Protein AF-0000000067930704 (afdb_homodimer)

Foldseek 3Di:
DDDPVDDADFWDKFQFKKKWWLAALLQVQLQVCQVVPKAFLLSQLLSLLQCVQQLVQWFHQQAWKKKWWDPLQQHAIWIKGQHFFAAQPDALVVCVVVPDQFQDQFALSLFGRGRHLQRSQVCCVVPIDPHLLSSNVVSLCCQAVWDFRAALSQVCLQDFPDDLVVDPLSCVQQVPVRGGDHGGDTHHHNLQSVLSVQCSVVRLCSCLHDPNVCLQQVLRVVRPHDHDSVSSVPHHMDMDRWDWDDAPQKIKTKRAFLELLLLLLLLRLLCSVDQLLPDDLQAQLNQQSLQLSNLLSVVLNQQFGFFCVQDPGPSVVSNDNVNSVVSNVVDDSQAHDQPGFADDFDWHRKMWMWIQGRSRTTMTMIGGLTTRLANSRARNNRRGRHHSQSSQAGSPPPGRRHHHRGTGHRDFFMWMWMGHPSGTFKTKWWFIGNCTSSLVNQLVCCCPSHPDDNARSLADWDWHDHTQAIEGEPPRDPNRQVSNVSNPHHYDHDPADHTWMKMWGADPVVSMIIIHTHPSGNIGMDDD/DDDPVDDADFWDKFFFKKKWWLAALLQVQLQVCQVVPKAFLLSQLLSLLQCVQQLVQWFHQQAWKKKWWDPLQQHAIWIKGQHFAAAQPDALVVCVVVPDQFQDQFALSLFGRGRHLQRSQVCCVVPIDPHLLSSNVVSLCCQAVWDFRAALSQVCLQDFPDDLVVDPLSCVQQVPVNHGDHGGDTHHHNLQSVLSVQCSVVRLCSCLHDPNVCLQQVLRVVRPHDHDSVSSVPHHMDMDRWDWDDAPQKIKTKHAFLELLLLLLLLRLLCSVDQLLVDDLQAQLNQQSLQLSNLLSVVLNQQFGFFCVQDPGPSVVSNDNVVSVVSNVVDDSQAHDQPGDADAFDWFRKMWMWIQGRSRTTMTMIGGLTTRLANSRARNNRRGRHHSQSSQAGSPPPGRRHHHRGTGHRFFFMWMWMDHPSGTFKTKWWFIGNCTSSLVNQLVCCCPSHPDDNARSLADWDWHDGTQAIEGEPPRDPNRQVSNVSNPHHYDHDPADHTWMKMWGADPVVSMIIIHTHPSGNMGMDDD

Secondary structure (DSSP, 8-state):
---TTSS--PPEEESS-EEEESSHHHHHHHHHHHHTT--HHHHHHHHHHHHHHHSTTT--TTSEEEEEEEGGGTSPPEEEEE-----TT--HHHHHHTT-SS--SSSGGGPPPP-HHHHHHHHHHHH-SS-HHHHHHHHHHHHHH-EEPPHHHHHHHHS-SS-GGGSHHHHHHHSGGGSPPPTT-EE--HHHHHHHHHHHHHTTHHHHSHHHHHHHHHHHHHTT----HHHHHT---EEEPPEEEEETTEEEEEPPTTBTHHHHHHHHHHHTTS-GGGS-TTSHHHHHHHHHHHHHHHHHHHHH---TTTS---HHHHTSHHHHHHHHHT-BTTB----SPPP-----EEEEEEEE-TT--EEEEEEEEESTTTTS-B-TTT-PBPP-GGGG-B--TTSTTB--TTPPPPB----EEEEETTEEEEEEEEE-TTHHHHHHHHHHHHHHTT---HHHHHHS--EEEETTEEEE-TTS-HHHHHHHHHTT--EEE-SS---EEEEEEEETTTTEEEEEE-TTSS-EEEE-/---TTSS--PPEEESS-EEEESSHHHHHHHHHHHHTT--HHHHHHHHHHHHHHHSTTT--TTSEEEEEEEGGGTS--EEEEE-----TT--HHHHHHTT-SS--SSSGGGPPPP-HHHHHHHHHHHH-SS-HHHHHHHHHHHHHH-EEPPHHHHHHHHS-SS-GGGSHHHHHHHSGGGSPPPTT-EE--HHHHHHHHHHHHHTTHHHHSHHHHHHHHHHHHHTT----HHHHHT---EEEPPEEEEETTEEEEEPPTTBTHHHHHHHHHHHTTS-GGGS-TTSHHHHHHHHHHHHHHHHHHHHH---TTTS---HHHHTSHHHHHHHHHT-BTTB----SPPP-----EEEEEEEE-TT--EEEEEEEEESTTTTS-B-TTT-PBPP-GGGG-B--TTSTTB--TTPPPPB----EEEEETTEEEEEEEEE-TTHHHHHHHHHHHHHHTT---HHHHHHS--EEEETTEEEE-TTS-HHHHHHHHHTT--EEE-SS---EEEEEEEETTTTEEEEEE-TTSS-EEEE-

pLDDT: mean 96.67, std 4.98, range [59.75, 98.94]

Solvent-accessible surface area (backbone atoms only — not comparable to full-atom values): 49926 Å² total; per-residue (Å²): 130,84,63,45,48,37,56,31,68,53,53,36,51,14,58,41,31,38,26,9,20,53,33,52,60,22,22,50,46,18,47,52,35,38,73,72,67,25,40,23,55,29,12,46,50,17,19,50,41,24,34,27,53,77,34,45,47,20,18,30,74,26,5,28,26,37,34,36,34,20,56,56,21,56,43,73,67,39,22,38,44,7,53,32,31,32,30,70,70,43,38,42,64,59,43,46,74,72,66,44,83,55,50,41,66,48,40,41,74,0,39,36,42,55,15,27,53,49,31,49,48,50,48,30,70,76,65,31,70,66,45,62,46,64,27,38,44,64,21,31,47,36,16,52,76,30,45,37,37,39,57,50,54,23,59,49,52,68,65,42,80,34,67,40,76,78,24,71,55,32,25,62,64,57,18,60,96,77,37,56,62,48,62,64,36,74,50,59,36,55,41,34,18,52,41,47,50,42,23,42,73,49,43,55,52,27,51,32,31,64,70,48,26,50,37,43,34,50,48,31,40,75,66,68,23,70,54,44,64,65,51,41,56,65,61,70,49,43,80,45,73,50,40,71,45,77,57,97,77,26,39,44,35,20,44,42,55,25,26,47,28,58,33,25,46,37,28,46,53,32,51,65,80,52,73,65,54,80,46,54,90,70,28,25,68,49,50,48,53,54,45,52,36,44,56,56,24,49,52,49,39,76,65,45,47,14,27,55,92,79,39,90,53,67,57,70,60,59,66,30,68,69,47,25,51,56,58,44,70,70,59,51,96,72,40,56,86,82,80,69,80,77,54,87,67,59,77,37,22,51,45,48,38,14,24,31,25,72,65,36,25,31,26,8,36,27,39,22,13,37,34,27,40,10,13,31,44,41,19,80,72,35,54,42,45,29,17,16,51,35,32,54,24,37,58,49,84,85,44,66,35,31,48,35,56,60,36,41,40,38,34,51,78,47,28,28,37,33,28,43,92,68,23,59,32,25,24,26,36,24,33,28,26,61,43,14,36,58,42,42,44,52,34,49,45,32,30,69,46,64,64,37,55,68,36,58,27,54,49,51,61,52,67,45,74,57,50,85,31,32,32,30,31,83,53,45,48,69,68,20,55,53,42,34,41,72,27,61,44,48,73,43,74,41,92,59,57,85,37,37,34,24,27,36,37,50,40,78,90,78,50,30,35,40,23,12,37,16,31,48,30,42,23,34,36,50,47,75,130,84,62,45,48,39,57,31,69,52,51,37,51,15,60,40,33,38,24,9,19,54,34,53,60,22,22,51,46,18,48,50,35,38,75,72,67,26,40,23,54,31,12,47,50,18,18,51,40,24,34,27,53,76,32,44,46,21,18,30,73,25,6,28,26,34,34,38,36,21,56,56,21,57,42,72,68,39,23,37,44,7,53,32,30,32,30,71,72,43,37,41,63,57,42,46,73,73,66,45,82,55,50,42,65,47,38,44,73,0,39,36,43,56,14,26,53,47,32,50,49,50,47,31,70,75,64,29,71,66,44,63,45,66,26,38,44,62,22,31,48,35,16,52,78,29,44,38,39,38,58,50,55,23,58,49,52,69,65,43,80,33,67,41,78,79,24,72,53,31,25,62,65,59,19,59,95,78,37,55,64,48,63,64,38,74,50,60,36,53,40,34,19,52,40,48,50,41,24,41,71,49,43,54,50,26,51,32,31,64,71,47,26,49,39,42,34,49,48,30,39,73,66,66,23,70,52,45,64,65,50,40,57,65,60,70,48,43,79,46,71,50,39,69,46,76,58,96,79,26,38,44,36,20,43,41,55,25,28,46,29,58,32,24,47,37,27,48,53,32,51,65,78,52,72,65,54,79,47,54,91,72,30,26,69,46,50,48,52,50,46,51,35,43,56,56,24,48,53,50,40,76,63,44,47,15,27,55,91,79,39,89,54,67,58,68,59,59,67,30,66,68,48,25,51,57,55,44,69,70,61,50,96,74,42,56,86,82,79,69,81,79,52,88,66,56,78,37,23,52,45,46,37,13,26,32,24,72,65,35,26,32,27,8,37,26,38,22,12,39,33,26,40,8,12,30,44,41,20,78,72,34,53,41,45,29,17,17,52,34,33,55,24,38,58,47,84,84,45,66,34,30,49,34,56,60,35,42,41,38,36,52,78,47,28,28,37,34,27,42,92,70,23,59,32,25,26,27,36,24,34,26,28,61,44,15,36,58,43,43,44,52,34,51,44,32,30,71,46,64,64,36,53,68,35,58,25,54,48,50,61,52,70,42,72,54,51,84,32,30,32,31,29,82,54,44,47,70,67,22,54,53,43,33,39,72,27,60,44,46,73,42,73,42,93,59,59,86,37,37,34,24,27,36,36,52,39,77,89,78,51,30,36,41,23,11,40,17,30,49,30,41,25,34,36,50,46,74

InterPro domains:
  IPR000101 Gamma-glutamyltranspeptidase [TIGR00066] (18-520)
  IPR029055 Nucleophile aminohydrolases, N-terminal [SSF56235] (3-528)
  IPR043137 Gamma-glutamyltranspeptidase, small subunit, C-terminal domain [G3DSA:3.60.20.40] (350-527)
  IPR043138 Gamma-glutamyltranspeptidase, large subunit [G3DSA:1.10.246.130] (242-342)
  IPR052896 Gamma-glutamyltransferase-like enzyme [PTHR43881] (8-528)

Organism: Mesorhizobium plurifarium (NCBI:txid69974)

Structure (mmCIF, N/CA/C/O backbone):
data_AF-0000000067930704-model_v1
#
loop_
_entity.id
_entity.type
_entity.pdbx_description
1 polymer 'Glutathione hydrolase proenzyme'
#
loop_
_atom_site.group_PDB
_atom_site.id
_atom_site.type_symbol
_atom_site.label_atom_id
_atom_site.label_alt_id
_atom_site.label_comp_id
_atom_site.label_asym_id
_atom_site.label_entity_id
_atom_site.label_seq_id
_atom_site.pdbx_PDB_ins_code
_atom_site.Cartn_x
_atom_site.Cartn_y
_atom_site.Cartn_z
_atom_site.occupancy
_atom_site.B_iso_or_equiv
_atom_site.auth_seq_id
_atom_site.auth_comp_id
_atom_site.auth_asym_id
_atom_site.auth_atom_id
_atom_site.pdbx_PDB_model_num
ATOM 1 N N . MET A 1 1 ? 10.344 8.969 -11.828 1 73 1 MET A N 1
ATOM 2 C CA . MET A 1 1 ? 9.555 9.008 -10.594 1 73 1 MET A CA 1
ATOM 3 C C . MET A 1 1 ? 8.062 9.023 -10.906 1 73 1 MET A C 1
ATOM 5 O O . MET A 1 1 ? 7.645 9.555 -11.938 1 73 1 MET A O 1
ATOM 9 N N . ARG A 1 2 ? 7.406 8.328 -10.047 1 85.25 2 ARG A N 1
ATOM 10 C CA . ARG A 1 2 ? 5.969 8.289 -10.289 1 85.25 2 ARG A CA 1
ATOM 11 C C . ARG A 1 2 ? 5.348 9.672 -10.133 1 85.25 2 ARG A C 1
ATOM 13 O O . ARG A 1 2 ? 5.898 10.531 -9.445 1 85.25 2 ARG A O 1
ATOM 20 N N . ASP A 1 3 ? 4.301 9.914 -10.805 1 93.12 3 ASP A N 1
ATOM 21 C CA . ASP A 1 3 ? 3.533 11.148 -10.711 1 93.12 3 ASP A CA 1
ATOM 22 C C . ASP A 1 3 ? 2.564 11.109 -9.531 1 93.12 3 ASP A C 1
ATOM 24 O O . ASP A 1 3 ? 1.542 10.422 -9.586 1 93.12 3 ASP A O 1
ATOM 28 N N . PHE A 1 4 ? 2.822 11.938 -8.508 1 96 4 PHE A N 1
ATOM 29 C CA . PHE A 1 4 ? 2.092 11.891 -7.25 1 96 4 PHE A CA 1
ATOM 30 C C . PHE A 1 4 ? 0.7 12.484 -7.406 1 96 4 PHE A C 1
ATOM 32 O O . PHE A 1 4 ? -0.096 12.477 -6.465 1 96 4 PHE A O 1
ATOM 39 N N . GLN A 1 5 ? 0.327 13 -8.602 1 96.56 5 GLN A N 1
ATOM 40 C CA . GLN A 1 5 ? -0.997 13.578 -8.812 1 96.56 5 GLN A CA 1
ATOM 41 C C . GLN A 1 5 ? -1.978 12.531 -9.336 1 96.56 5 GLN A C 1
ATOM 43 O O . GLN A 1 5 ? -3.143 12.844 -9.594 1 96.56 5 GLN A O 1
ATOM 48 N N . PHE A 1 6 ? -1.482 11.273 -9.492 1 96 6 PHE A N 1
ATOM 49 C CA . PHE A 1 6 ? -2.301 10.156 -9.961 1 96 6 PHE A CA 1
ATOM 50 C C . PHE A 1 6 ? -2.33 9.039 -8.93 1 96 6 PHE A C 1
ATOM 52 O O . PHE A 1 6 ? -1.392 8.883 -8.148 1 96 6 PHE A O 1
ATOM 59 N N . PRO A 1 7 ? -3.406 8.195 -8.977 1 95.5 7 PRO A N 1
ATOM 60 C CA . PRO A 1 7 ? -3.387 7.008 -8.125 1 95.5 7 PRO A CA 1
ATOM 61 C C . PRO A 1 7 ? -2.154 6.133 -8.352 1 95.5 7 PRO A C 1
ATOM 63 O O . PRO A 1 7 ? -1.613 6.105 -9.461 1 95.5 7 PRO A O 1
ATOM 66 N N . GLY A 1 8 ? -1.704 5.469 -7.414 1 95.06 8 GLY A N 1
ATOM 67 C CA . GLY A 1 8 ? -0.501 4.648 -7.418 1 95.06 8 GLY A CA 1
ATOM 68 C C . GLY A 1 8 ? 0.089 4.445 -6.035 1 95.06 8 GLY A C 1
ATOM 69 O O . GLY A 1 8 ? -0.612 4.578 -5.031 1 95.06 8 GLY A O 1
ATOM 70 N N . ARG A 1 9 ? 1.345 4.055 -5.949 1 95.12 9 ARG A N 1
ATOM 71 C CA . ARG A 1 9 ? 2.047 3.916 -4.68 1 95.12 9 ARG A CA 1
ATOM 72 C C . ARG A 1 9 ? 3.557 4 -4.875 1 95.12 9 ARG A C 1
ATOM 74 O O . ARG A 1 9 ? 4.074 3.615 -5.926 1 95.12 9 ARG A O 1
ATOM 81 N N . SER A 1 10 ? 4.203 4.445 -3.883 1 96.75 10 SER A N 1
ATOM 82 C CA . SER A 1 10 ? 5.664 4.434 -3.82 1 96.75 10 SER A CA 1
ATOM 83 C C . SER A 1 10 ? 6.188 3.055 -3.438 1 96.75 10 SER A C 1
ATOM 85 O O . SER A 1 10 ? 5.512 2.303 -2.729 1 96.75 10 SER A O 1
ATOM 87 N N . PRO A 1 11 ? 7.387 2.658 -4.027 1 98 11 PRO A N 1
ATOM 88 C CA . PRO A 1 11 ? 8.016 1.487 -3.414 1 98 11 PRO A CA 1
ATOM 89 C C . PRO A 1 11 ? 8.289 1.679 -1.924 1 98 11 PRO A C 1
ATOM 91 O O . PRO A 1 11 ? 8.383 2.814 -1.45 1 98 11 PRO A O 1
ATOM 94 N N . VAL A 1 12 ? 8.352 0.615 -1.199 1 98.62 12 VAL A N 1
ATOM 95 C CA . VAL A 1 12 ? 8.734 0.663 0.208 1 98.62 12 VAL A CA 1
ATOM 96 C C . VAL A 1 12 ? 10.242 0.448 0.343 1 98.62 12 VAL A C 1
ATOM 98 O O . VAL A 1 12 ? 10.82 -0.395 -0.347 1 98.62 12 VAL A O 1
ATOM 101 N N . ARG A 1 13 ? 10.844 1.196 1.184 1 98.62 13 ARG A N 1
ATOM 102 C CA . ARG A 1 13 ? 12.289 1.114 1.356 1 98.62 13 ARG A CA 1
ATOM 103 C C . ARG A 1 13 ? 12.656 0.855 2.814 1 98.62 13 ARG A C 1
ATOM 105 O O . ARG A 1 13 ? 12.047 1.428 3.723 1 98.62 13 ARG A O 1
ATOM 112 N N . ALA A 1 14 ? 13.633 0.009 3.039 1 98.44 14 ALA A N 1
ATOM 113 C CA . ALA A 1 14 ? 14.055 -0.357 4.391 1 98.44 14 ALA A CA 1
ATOM 114 C C . ALA A 1 14 ? 15.492 -0.87 4.395 1 98.44 14 ALA A C 1
ATOM 116 O O . ALA A 1 14 ? 16.094 -1.075 3.336 1 98.44 14 ALA A O 1
ATOM 117 N N . THR A 1 15 ? 16.016 -1.053 5.598 1 97.94 15 THR A N 1
ATOM 118 C CA . THR A 1 15 ? 17.406 -1.491 5.695 1 97.94 15 THR A CA 1
ATOM 119 C C . THR A 1 15 ? 17.469 -2.963 6.09 1 97.94 15 THR A C 1
ATOM 121 O O . THR A 1 15 ? 18.375 -3.682 5.656 1 97.94 15 THR A O 1
ATOM 124 N N . GLU A 1 16 ? 16.547 -3.52 6.828 1 97.88 16 GLU A N 1
ATOM 125 C CA . GLU A 1 16 ? 16.766 -4.781 7.531 1 97.88 16 GLU A CA 1
ATOM 126 C C . GLU A 1 16 ? 16.109 -5.945 6.797 1 97.88 16 GLU A C 1
ATOM 128 O O . GLU A 1 16 ? 16.766 -6.961 6.531 1 97.88 16 GLU A O 1
ATOM 133 N N . ALA A 1 17 ? 14.859 -5.844 6.559 1 98.75 17 ALA A N 1
ATOM 134 C CA . ALA A 1 17 ? 14.102 -6.93 5.941 1 98.75 17 ALA A CA 1
ATOM 135 C C . ALA A 1 17 ? 12.922 -6.395 5.145 1 98.75 17 ALA A C 1
ATOM 137 O O . ALA A 1 17 ? 12.492 -5.258 5.352 1 98.75 17 ALA A O 1
ATOM 138 N N . MET A 1 18 ? 12.438 -7.203 4.227 1 98.88 18 MET A N 1
ATOM 139 C CA . MET A 1 18 ? 11.359 -6.82 3.32 1 98.88 18 MET A CA 1
ATOM 140 C C . MET A 1 18 ? 10.562 -8.047 2.875 1 98.88 18 MET A C 1
ATOM 142 O O . MET A 1 18 ? 11.141 -9.102 2.615 1 98.88 18 MET A O 1
ATOM 146 N N . ALA A 1 19 ? 9.289 -7.918 2.893 1 98.94 19 ALA A N 1
ATOM 147 C CA . ALA A 1 19 ? 8.406 -8.914 2.297 1 98.94 19 ALA A CA 1
ATOM 148 C C . ALA A 1 19 ? 7.379 -8.266 1.375 1 98.94 19 ALA A C 1
ATOM 150 O O . ALA A 1 19 ? 6.895 -7.164 1.657 1 98.94 19 ALA A O 1
ATOM 151 N N . ALA A 1 20 ? 7.066 -8.859 0.312 1 98.94 20 ALA A N 1
ATOM 152 C CA . ALA A 1 20 ? 6.023 -8.438 -0.619 1 98.94 20 ALA A CA 1
ATOM 153 C C . ALA A 1 20 ? 5.156 -9.617 -1.046 1 98.94 20 ALA A C 1
ATOM 155 O O . ALA A 1 20 ? 5.668 -10.648 -1.485 1 98.94 20 ALA A O 1
ATOM 156 N N . THR A 1 21 ? 3.885 -9.523 -0.876 1 98.81 21 THR A N 1
ATOM 157 C CA . THR A 1 21 ? 2.92 -10.539 -1.281 1 98.81 21 THR A CA 1
ATOM 158 C C . THR A 1 21 ? 1.691 -9.898 -1.92 1 98.81 21 THR A C 1
ATOM 160 O O . THR A 1 21 ? 1.603 -8.672 -2.008 1 98.81 21 THR A O 1
ATOM 163 N N . SER A 1 22 ? 0.737 -10.711 -2.342 1 98.56 22 SER A N 1
ATOM 164 C CA . SER A 1 22 ? -0.465 -10.227 -3.018 1 98.56 22 SER A CA 1
ATOM 165 C C . SER A 1 22 ? -1.58 -9.938 -2.02 1 98.56 22 SER A C 1
ATOM 167 O O . SER A 1 22 ? -2.705 -9.625 -2.412 1 98.56 22 SER A O 1
ATOM 169 N N . HIS A 1 23 ? -1.283 -10.023 -0.716 1 98.75 23 HIS A N 1
ATOM 170 C CA . HIS A 1 23 ? -2.293 -9.789 0.309 1 98.75 23 HIS A CA 1
ATOM 171 C C . HIS A 1 23 ? -1.682 -9.133 1.546 1 98.75 23 HIS A C 1
ATOM 173 O O . HIS A 1 23 ? -0.716 -9.656 2.111 1 98.75 23 HIS A O 1
ATOM 179 N N . PRO A 1 24 ? -2.328 -8.07 2.07 1 98.69 24 PRO A N 1
ATOM 180 C CA . PRO A 1 24 ? -1.727 -7.34 3.188 1 98.69 24 PRO A CA 1
ATOM 181 C C . PRO A 1 24 ? -1.556 -8.203 4.434 1 98.69 24 PRO A C 1
ATOM 183 O O . PRO A 1 24 ? -0.546 -8.094 5.133 1 98.69 24 PRO A O 1
ATOM 186 N N . LEU A 1 25 ? -2.469 -9.055 4.754 1 98.81 25 LEU A N 1
ATOM 187 C CA . LEU A 1 25 ? -2.383 -9.898 5.941 1 98.81 25 LEU A CA 1
ATOM 188 C C . LEU A 1 25 ? -1.198 -10.859 5.84 1 98.81 25 LEU A C 1
ATOM 190 O O . LEU A 1 25 ? -0.562 -11.172 6.848 1 98.81 25 LEU A O 1
ATOM 194 N N . SER A 1 26 ? -0.97 -11.305 4.621 1 98.81 26 SER A N 1
ATOM 195 C CA . SER A 1 26 ? 0.161 -12.195 4.391 1 98.81 26 SER A CA 1
ATOM 196 C C . SER A 1 26 ? 1.487 -11.461 4.555 1 98.81 26 SER A C 1
ATOM 198 O O . SER A 1 26 ? 2.42 -11.984 5.168 1 98.81 26 SER A O 1
ATOM 200 N N . THR A 1 27 ? 1.581 -10.312 3.99 1 98.88 27 THR A N 1
ATOM 201 C CA . THR A 1 27 ? 2.799 -9.523 4.129 1 98.88 27 THR A CA 1
ATOM 202 C C . THR A 1 27 ? 3.076 -9.211 5.594 1 98.88 27 THR A C 1
ATOM 204 O O . THR A 1 27 ? 4.219 -9.305 6.051 1 98.88 27 THR A O 1
ATOM 207 N N . LEU A 1 28 ? 2.033 -8.789 6.301 1 98.81 28 LEU A N 1
ATOM 208 C CA . LEU A 1 28 ? 2.207 -8.477 7.715 1 98.81 28 LEU A CA 1
ATOM 209 C C . LEU A 1 28 ? 2.662 -9.711 8.492 1 98.81 28 LEU A C 1
ATOM 211 O O . LEU A 1 28 ? 3.525 -9.617 9.367 1 98.81 28 LEU A O 1
ATOM 215 N N . ALA A 1 29 ? 2.107 -10.875 8.18 1 98.75 29 ALA A N 1
ATOM 216 C CA . ALA A 1 29 ? 2.508 -12.109 8.844 1 98.75 29 ALA A CA 1
ATOM 217 C C . ALA A 1 29 ? 3.98 -12.422 8.586 1 98.75 29 ALA A C 1
ATOM 219 O O . ALA A 1 29 ? 4.691 -12.875 9.484 1 98.75 29 ALA A O 1
ATOM 220 N N . ALA A 1 30 ? 4.383 -12.25 7.379 1 98.94 30 ALA A N 1
ATOM 221 C CA . ALA A 1 30 ? 5.781 -12.469 7.035 1 98.94 30 ALA A CA 1
ATOM 222 C C . ALA A 1 30 ? 6.695 -11.539 7.832 1 98.94 30 ALA A C 1
ATOM 224 O O . ALA A 1 30 ? 7.727 -11.977 8.352 1 98.94 30 ALA A O 1
ATOM 225 N N . VAL A 1 31 ? 6.324 -10.289 7.914 1 98.75 31 VAL A N 1
ATOM 226 C CA . VAL A 1 31 ? 7.141 -9.305 8.617 1 98.75 31 VAL A CA 1
ATOM 227 C C . VAL A 1 31 ? 7.168 -9.625 10.109 1 98.75 31 VAL A C 1
ATOM 229 O O . VAL A 1 31 ? 8.211 -9.523 10.75 1 98.75 31 VAL A O 1
ATOM 232 N N . ASP A 1 32 ? 6.02 -9.977 10.672 1 98.19 32 ASP A N 1
ATOM 233 C CA . ASP A 1 32 ? 5.973 -10.391 12.07 1 98.19 32 ASP A CA 1
ATOM 234 C C . ASP A 1 32 ? 6.902 -11.57 12.328 1 98.19 32 ASP A C 1
ATOM 236 O O . ASP A 1 32 ? 7.57 -11.625 13.367 1 98.19 32 ASP A O 1
ATOM 240 N N . MET A 1 33 ? 6.895 -12.547 11.422 1 98.62 33 MET A N 1
ATOM 241 C CA . MET A 1 33 ? 7.77 -13.711 11.523 1 98.62 33 MET A CA 1
ATOM 242 C C . MET A 1 33 ? 9.234 -13.289 11.531 1 98.62 33 MET A C 1
ATOM 244 O O . MET A 1 33 ? 10.023 -13.781 12.336 1 98.62 33 MET A O 1
ATOM 248 N N . LEU A 1 34 ? 9.586 -12.414 10.664 1 98.56 34 LEU A N 1
ATOM 249 C CA . LEU A 1 34 ? 10.953 -11.914 10.609 1 98.56 34 LEU A CA 1
ATOM 250 C C . LEU A 1 34 ? 11.32 -11.188 11.891 1 98.56 34 LEU A C 1
ATOM 252 O O . LEU A 1 34 ? 12.406 -11.398 12.445 1 98.56 34 LEU A O 1
ATOM 256 N N . ARG A 1 35 ? 10.406 -10.359 12.391 1 96.12 35 ARG A N 1
ATOM 257 C CA . ARG A 1 35 ? 10.641 -9.578 13.594 1 96.12 35 ARG A CA 1
ATOM 258 C C . ARG A 1 35 ? 10.766 -10.477 14.82 1 96.12 35 ARG A C 1
ATOM 260 O O . ARG A 1 35 ? 11.469 -10.148 15.773 1 96.12 35 ARG A O 1
ATOM 267 N N . SER A 1 36 ? 10.117 -11.57 14.75 1 96.5 36 SER A N 1
ATOM 268 C CA . SER A 1 36 ? 10.133 -12.5 15.875 1 96.5 36 SER A CA 1
ATOM 269 C C . SER A 1 36 ? 11.359 -13.406 15.828 1 96.5 36 SER A C 1
ATOM 271 O O . SER A 1 36 ? 11.492 -14.328 16.641 1 96.5 36 SER A O 1
ATOM 273 N N . GLY A 1 37 ? 12.188 -13.227 14.867 1 97.06 37 GLY A N 1
ATOM 274 C CA . GLY A 1 37 ? 13.453 -13.938 14.852 1 97.06 37 GLY A CA 1
ATOM 275 C C . GLY A 1 37 ? 13.523 -14.992 13.766 1 97.06 37 GLY A C 1
ATOM 276 O O . GLY A 1 37 ? 14.555 -15.648 13.594 1 97.06 37 GLY A O 1
ATOM 277 N N . GLY A 1 38 ? 12.438 -15.172 12.984 1 98.62 38 GLY A N 1
ATOM 278 C CA . GLY A 1 38 ? 12.5 -16.062 11.836 1 98.62 38 GLY A CA 1
ATOM 279 C C . GLY A 1 38 ? 13.328 -15.5 10.688 1 98.62 38 GLY A C 1
ATOM 280 O O . GLY A 1 38 ? 13.633 -14.305 10.664 1 98.62 38 GLY A O 1
ATOM 281 N N . ASN A 1 39 ? 13.766 -16.391 9.836 1 98.62 39 ASN A N 1
ATOM 282 C CA . ASN A 1 39 ? 14.477 -15.93 8.648 1 98.62 39 ASN A CA 1
ATOM 283 C C . ASN A 1 39 ? 13.562 -15.859 7.43 1 98.62 39 ASN A C 1
ATOM 285 O O . ASN A 1 39 ? 12.336 -15.945 7.566 1 98.62 39 ASN A O 1
ATOM 289 N N . ALA A 1 40 ? 14.117 -15.625 6.289 1 98.81 40 ALA A N 1
ATOM 290 C CA . ALA A 1 40 ? 13.344 -15.398 5.07 1 98.81 40 ALA A CA 1
ATOM 291 C C . ALA A 1 40 ? 12.492 -16.609 4.719 1 98.81 40 ALA A C 1
ATOM 293 O O . ALA A 1 40 ? 11.375 -16.469 4.223 1 98.81 40 ALA A O 1
ATOM 294 N N . MET A 1 41 ? 13.047 -17.812 4.91 1 98.88 41 MET A N 1
ATOM 295 C CA . MET A 1 41 ? 12.297 -19.031 4.578 1 98.88 41 MET A CA 1
ATOM 296 C C . MET A 1 41 ? 11.109 -19.203 5.512 1 98.88 41 MET A C 1
ATOM 298 O O . MET A 1 41 ? 10.008 -19.547 5.07 1 98.88 41 MET A O 1
ATOM 302 N N . ASP A 1 42 ? 11.312 -18.938 6.852 1 98.88 42 ASP A N 1
ATOM 303 C CA . ASP A 1 42 ? 10.203 -18.953 7.797 1 98.88 42 ASP A CA 1
ATOM 304 C C . ASP A 1 42 ? 9.094 -18 7.359 1 98.88 42 ASP A C 1
ATOM 306 O O . ASP A 1 42 ? 7.914 -18.359 7.375 1 98.88 42 ASP A O 1
ATOM 310 N N . ALA A 1 43 ? 9.531 -16.812 7.012 1 98.94 43 ALA A N 1
ATOM 311 C CA . ALA A 1 43 ? 8.586 -15.758 6.637 1 98.94 43 ALA A CA 1
ATOM 312 C C . ALA A 1 43 ? 7.836 -16.125 5.363 1 98.94 43 ALA A C 1
ATOM 314 O O . ALA A 1 43 ? 6.637 -15.867 5.242 1 98.94 43 ALA A O 1
ATOM 315 N N . ALA A 1 44 ? 8.516 -16.672 4.391 1 98.94 44 ALA A N 1
ATOM 316 C CA . ALA A 1 44 ? 7.895 -17.047 3.121 1 98.94 44 ALA A CA 1
ATOM 317 C C . ALA A 1 44 ? 6.832 -18.109 3.322 1 98.94 44 ALA A C 1
ATOM 319 O O . ALA A 1 44 ? 5.723 -18.016 2.793 1 98.94 44 ALA A O 1
ATOM 320 N N . VAL A 1 45 ? 7.172 -19.172 4.066 1 98.94 45 VAL A N 1
ATOM 321 C CA . VAL A 1 45 ? 6.219 -20.25 4.316 1 98.94 45 VAL A CA 1
ATOM 322 C C . VAL A 1 45 ? 5.047 -19.719 5.141 1 98.94 45 VAL A C 1
ATOM 324 O O . VAL A 1 45 ? 3.893 -20.078 4.891 1 98.94 45 VAL A O 1
ATOM 327 N N . CYS A 1 46 ? 5.332 -18.875 6.105 1 98.94 46 CYS A N 1
ATOM 328 C CA . CYS A 1 46 ? 4.285 -18.234 6.902 1 98.94 46 CYS A CA 1
ATOM 329 C C . CYS A 1 46 ? 3.32 -17.453 6.02 1 98.94 46 CYS A C 1
ATOM 331 O O . CYS A 1 46 ? 2.102 -17.594 6.156 1 98.94 46 CYS A O 1
ATOM 333 N N . ALA A 1 47 ? 3.877 -16.672 5.172 1 98.94 47 ALA A N 1
ATOM 334 C CA . ALA A 1 47 ? 3.059 -15.898 4.242 1 98.94 47 ALA A CA 1
ATOM 335 C C . ALA A 1 47 ? 2.234 -16.812 3.342 1 98.94 47 ALA A C 1
ATOM 337 O O . ALA A 1 47 ? 1.057 -16.547 3.088 1 98.94 47 ALA A O 1
ATOM 338 N N . ALA A 1 48 ? 2.846 -17.828 2.811 1 98.94 48 ALA A N 1
ATOM 339 C CA . ALA A 1 48 ? 2.148 -18.781 1.948 1 98.94 48 ALA A CA 1
ATOM 340 C C . ALA A 1 48 ? 0.972 -19.422 2.68 1 98.94 48 ALA A C 1
ATOM 342 O O . ALA A 1 48 ? -0.103 -19.594 2.102 1 98.94 48 ALA A O 1
ATOM 343 N N . ALA A 1 49 ? 1.224 -19.797 3.895 1 98.94 49 ALA A N 1
ATOM 344 C CA . ALA A 1 49 ? 0.177 -20.422 4.695 1 98.94 49 ALA A CA 1
ATOM 345 C C . ALA A 1 49 ? -0.998 -19.469 4.91 1 98.94 49 ALA A C 1
ATOM 347 O O . ALA A 1 49 ? -2.158 -19.875 4.816 1 98.94 49 ALA A O 1
ATOM 348 N N . VAL A 1 50 ? -0.682 -18.234 5.199 1 98.94 50 VAL A N 1
ATOM 349 C CA . VAL A 1 50 ? -1.742 -17.25 5.387 1 98.94 50 VAL A CA 1
ATOM 350 C C . VAL A 1 50 ? -2.512 -17.062 4.082 1 98.94 50 VAL A C 1
ATOM 352 O O . VAL A 1 50 ? -3.744 -17.016 4.082 1 98.94 50 VAL A O 1
ATOM 355 N N . GLN A 1 51 ? -1.83 -16.906 2.982 1 98.88 51 GLN A N 1
ATOM 356 C CA . GLN A 1 51 ? -2.498 -16.719 1.7 1 98.88 51 GLN A CA 1
ATOM 357 C C . GLN A 1 51 ? -3.355 -17.922 1.337 1 98.88 51 GLN A C 1
ATOM 359 O O . GLN A 1 51 ? -4.395 -17.781 0.686 1 98.88 51 GLN A O 1
ATOM 364 N N . ALA A 1 52 ? -2.943 -19.094 1.758 1 98.75 52 ALA A N 1
ATOM 365 C CA . ALA A 1 52 ? -3.736 -20.297 1.525 1 98.75 52 ALA A CA 1
ATOM 366 C C . ALA A 1 52 ? -5.117 -20.188 2.168 1 98.75 52 ALA A C 1
ATOM 368 O O . ALA A 1 52 ? -6.055 -20.875 1.769 1 98.75 52 ALA A O 1
ATOM 369 N N . VAL A 1 53 ? -5.227 -19.344 3.145 1 98.88 53 VAL A N 1
ATOM 370 C CA . VAL A 1 53 ? -6.484 -19.141 3.855 1 98.88 53 VAL A CA 1
ATOM 371 C C . VAL A 1 53 ? -7.199 -17.906 3.309 1 98.88 53 VAL A C 1
ATOM 373 O O . VAL A 1 53 ? -8.375 -17.984 2.947 1 98.88 53 VAL A O 1
ATOM 376 N N . VAL A 1 54 ? -6.469 -16.797 3.104 1 98.81 54 VAL A N 1
ATOM 377 C CA . VAL A 1 54 ? -7.121 -15.508 2.91 1 98.81 54 VAL A CA 1
ATOM 378 C C . VAL A 1 54 ? -7.258 -15.219 1.418 1 98.81 54 VAL A C 1
ATOM 380 O O . VAL A 1 54 ? -7.965 -14.281 1.023 1 98.81 54 VAL A O 1
ATOM 383 N N . GLU A 1 55 ? -6.613 -15.961 0.598 1 98.31 55 GLU A N 1
ATOM 384 C CA . GLU A 1 55 ? -6.777 -15.969 -0.853 1 98.31 55 GLU A CA 1
ATOM 385 C C . GLU A 1 55 ? -7.129 -17.359 -1.365 1 98.31 55 GLU A C 1
ATOM 387 O O . GLU A 1 55 ? -6.457 -17.891 -2.254 1 98.31 55 GLU A O 1
ATOM 392 N N . PRO A 1 56 ? -8.195 -17.844 -0.952 1 97.88 56 PRO A N 1
ATOM 393 C CA . PRO A 1 56 ? -8.461 -19.266 -1.174 1 97.88 56 PRO A CA 1
ATOM 394 C C . PRO A 1 56 ? -8.75 -19.594 -2.637 1 97.88 56 PRO A C 1
ATOM 396 O O . PRO A 1 56 ? -8.625 -20.734 -3.055 1 97.88 56 PRO A O 1
ATOM 399 N N . GLN A 1 57 ? -9.164 -18.578 -3.404 1 97.44 57 GLN A N 1
ATOM 400 C CA . GLN A 1 57 ? -9.414 -18.828 -4.82 1 97.44 57 GLN A CA 1
ATOM 401 C C . GLN A 1 57 ? -8.102 -19 -5.586 1 97.44 57 GLN A C 1
ATOM 403 O O . GLN A 1 57 ? -8.094 -19.562 -6.68 1 97.44 57 GLN A O 1
ATOM 408 N N . SER A 1 58 ? -7.027 -18.547 -5.027 1 97.69 58 SER A N 1
ATOM 409 C CA . SER A 1 58 ? -5.77 -18.516 -5.766 1 97.69 58 SER A CA 1
ATOM 410 C C . SER A 1 58 ? -4.855 -19.656 -5.34 1 97.69 58 SER A C 1
ATOM 412 O O . SER A 1 58 ? -3.996 -20.094 -6.109 1 97.69 58 SER A O 1
ATOM 414 N N . THR A 1 59 ? -4.922 -20 -4.047 1 98.38 59 THR A N 1
ATOM 415 C CA . THR A 1 59 ? -3.947 -20.953 -3.541 1 98.38 59 THR A CA 1
ATOM 416 C C . THR A 1 59 ? -4.523 -21.734 -2.361 1 98.38 59 THR A C 1
ATOM 418 O O . THR A 1 59 ? -5.684 -21.547 -1.992 1 98.38 59 THR A O 1
ATOM 421 N N . GLY A 1 60 ? -3.719 -22.734 -1.855 1 98.56 60 GLY A N 1
ATOM 422 C CA . GLY A 1 60 ? -4.094 -23.578 -0.729 1 98.56 60 GLY A CA 1
ATOM 423 C C . GLY A 1 60 ? -3.115 -24.703 -0.473 1 98.56 60 GLY A C 1
ATOM 424 O O . GLY A 1 60 ? -2.25 -24.984 -1.307 1 98.56 60 GLY A O 1
ATOM 425 N N . ILE A 1 61 ? -3.389 -25.375 0.623 1 98.81 61 ILE A N 1
ATOM 426 C CA . ILE A 1 61 ? -2.451 -26.422 1.02 1 98.81 61 ILE A CA 1
ATOM 427 C C . ILE A 1 61 ? -2.652 -27.656 0.14 1 98.81 61 ILE A C 1
ATOM 429 O O . ILE A 1 61 ? -1.824 -28.562 0.143 1 98.81 61 ILE A O 1
ATOM 433 N N . GLY A 1 62 ? -3.711 -27.719 -0.591 1 98.81 62 GLY A N 1
ATOM 434 C CA . GLY A 1 62 ? -3.918 -28.75 -1.596 1 98.81 62 GLY A CA 1
ATOM 435 C C . GLY A 1 62 ? -3.279 -28.422 -2.932 1 98.81 62 GLY A C 1
ATOM 436 O O . GLY A 1 62 ? -3.688 -28.938 -3.969 1 98.81 62 GLY A O 1
ATOM 437 N N . GLY A 1 63 ? -2.354 -27.484 -2.924 1 98.62 63 GLY A N 1
ATOM 438 C CA . GLY A 1 63 ? -1.715 -27.047 -4.152 1 98.62 63 GLY A CA 1
ATOM 439 C C . GLY A 1 63 ? -0.252 -27.438 -4.238 1 98.62 63 GLY A C 1
ATOM 440 O O . GLY A 1 63 ? 0.179 -28.391 -3.592 1 98.62 63 GLY A O 1
ATOM 441 N N . ASP A 1 64 ? 0.461 -26.797 -5.199 1 98.69 64 ASP A N 1
ATOM 442 C CA . ASP A 1 64 ? 1.879 -27 -5.48 1 98.69 64 ASP A CA 1
ATOM 443 C C . ASP A 1 64 ? 2.666 -25.703 -5.289 1 98.69 64 ASP A C 1
ATOM 445 O O . ASP A 1 64 ? 2.086 -24.625 -5.277 1 98.69 64 ASP A O 1
ATOM 449 N N . CYS A 1 65 ? 3.928 -25.875 -5.09 1 98.81 65 CYS A N 1
ATOM 450 C CA . CYS A 1 65 ? 4.75 -24.672 -4.984 1 98.81 65 CYS A CA 1
ATOM 451 C C . CYS A 1 65 ? 6.141 -24.922 -5.562 1 98.81 65 CYS A C 1
ATOM 453 O O . CYS A 1 65 ? 6.535 -26.062 -5.785 1 98.81 65 CYS A O 1
ATOM 455 N N . PHE A 1 66 ? 6.789 -23.875 -5.926 1 98.94 66 PHE A N 1
ATOM 456 C CA . PHE A 1 66 ? 8.195 -23.828 -6.316 1 98.94 66 PHE A CA 1
ATOM 457 C C . PHE A 1 66 ? 8.922 -22.719 -5.57 1 98.94 66 PHE A C 1
ATOM 459 O O . PHE A 1 66 ? 8.336 -21.688 -5.246 1 98.94 66 PHE A O 1
ATOM 466 N N . VAL A 1 67 ? 10.211 -22.969 -5.293 1 98.88 67 VAL A N 1
ATOM 467 C CA . VAL A 1 67 ? 10.977 -21.984 -4.535 1 98.88 67 VAL A CA 1
ATOM 468 C C . VAL A 1 67 ? 12.375 -21.844 -5.137 1 98.88 67 VAL A C 1
ATOM 470 O O . VAL A 1 67 ? 13.023 -22.844 -5.453 1 98.88 67 VAL A O 1
ATOM 473 N N . LEU A 1 68 ? 12.773 -20.641 -5.41 1 98.94 68 LEU A N 1
ATOM 474 C CA . LEU A 1 68 ? 14.188 -20.312 -5.547 1 98.94 68 LEU A CA 1
ATOM 475 C C . LEU A 1 68 ? 14.711 -19.641 -4.285 1 98.94 68 LEU A C 1
ATOM 477 O O . LEU A 1 68 ? 14.008 -18.828 -3.67 1 98.94 68 LEU A O 1
ATOM 481 N N . TYR A 1 69 ? 15.875 -20.016 -3.877 1 98.75 69 TYR A N 1
ATOM 482 C CA . TYR A 1 69 ? 16.453 -19.547 -2.627 1 98.75 69 TYR A CA 1
ATOM 483 C C . TYR A 1 69 ? 17.938 -19.25 -2.799 1 98.75 69 TYR A C 1
ATOM 485 O O . TYR A 1 69 ? 18.688 -20.047 -3.379 1 98.75 69 TYR A O 1
ATOM 493 N N . CYS A 1 70 ? 18.359 -18.078 -2.404 1 98.69 70 CYS A N 1
ATOM 494 C CA . CYS A 1 70 ? 19.766 -17.719 -2.344 1 98.69 70 CYS A CA 1
ATOM 495 C C . CYS A 1 70 ? 20.188 -17.422 -0.91 1 98.69 70 CYS A C 1
ATOM 497 O O . CYS A 1 70 ? 19.953 -16.328 -0.397 1 98.69 70 CYS A O 1
ATOM 499 N N . PRO A 1 71 ? 20.906 -18.406 -0.271 1 97.94 71 PRO A N 1
ATOM 500 C CA . PRO A 1 71 ? 21.297 -18.188 1.123 1 97.94 71 PRO A CA 1
ATOM 501 C C . PRO A 1 71 ? 22.312 -17.047 1.285 1 97.94 71 PRO A C 1
ATOM 503 O O . PRO A 1 71 ? 23.281 -16.969 0.533 1 97.94 71 PRO A O 1
ATOM 506 N N . LYS A 1 72 ? 22.078 -16.125 2.176 1 97.06 72 LYS A N 1
ATOM 507 C CA . LYS A 1 72 ? 22.906 -14.969 2.533 1 97.06 72 LYS A CA 1
ATOM 508 C C . LYS A 1 72 ? 23.125 -14.055 1.334 1 97.06 72 LYS A C 1
ATOM 510 O O . LYS A 1 72 ? 24.016 -13.195 1.352 1 97.06 72 LYS A O 1
ATOM 515 N N . GLY A 1 73 ? 22.406 -14.273 0.302 1 95.69 73 GLY A N 1
ATOM 516 C CA . GLY A 1 73 ? 22.484 -13.469 -0.907 1 95.69 73 GLY A CA 1
ATOM 517 C C . GLY A 1 73 ? 23.781 -13.648 -1.665 1 95.69 73 GLY A C 1
ATOM 518 O O . GLY A 1 73 ? 24.078 -12.883 -2.584 1 95.69 73 GLY A O 1
ATOM 519 N N . GLN A 1 74 ? 24.594 -14.57 -1.346 1 91.19 74 GLN A N 1
ATOM 520 C CA . GLN A 1 74 ? 25.906 -14.773 -1.953 1 91.19 74 GLN A CA 1
ATOM 521 C C . GLN A 1 74 ? 26.141 -16.25 -2.275 1 91.19 74 GLN A C 1
ATOM 523 O O . GLN A 1 74 ? 27.172 -16.594 -2.846 1 91.19 74 GLN A O 1
ATOM 528 N N . GLY A 1 75 ? 25.219 -17.031 -1.976 1 86.12 75 GLY A N 1
ATOM 529 C CA . GLY A 1 75 ? 25.328 -18.453 -2.301 1 86.12 75 GLY A CA 1
ATOM 530 C C . GLY A 1 75 ? 24.797 -18.797 -3.676 1 86.12 75 GLY A C 1
ATOM 531 O O . GLY A 1 75 ? 24.281 -17.922 -4.383 1 86.12 75 GLY A O 1
ATOM 532 N N . GLU A 1 76 ? 25.062 -20.062 -3.98 1 94.06 76 GLU A N 1
ATOM 533 C CA . GLU A 1 76 ? 24.422 -20.578 -5.184 1 94.06 76 GLU A CA 1
ATOM 534 C C . GLU A 1 76 ? 22.906 -20.562 -5.051 1 94.06 76 GLU A C 1
ATOM 536 O O . GLU A 1 76 ? 22.359 -20.859 -3.988 1 94.06 76 GLU A O 1
ATOM 541 N N . VAL A 1 77 ? 22.234 -20.094 -6.098 1 98.19 77 VAL A N 1
ATOM 542 C CA . VAL A 1 77 ? 20.766 -20.156 -6.113 1 98.19 77 VAL A CA 1
ATOM 543 C C . VAL A 1 77 ? 20.312 -21.609 -6.102 1 98.19 77 VAL A C 1
ATOM 545 O O . VAL A 1 77 ? 20.75 -22.406 -6.926 1 98.19 77 VAL A O 1
ATOM 548 N N . ILE A 1 78 ? 19.453 -21.859 -5.176 1 97.44 78 ILE A N 1
ATOM 549 C CA . ILE A 1 78 ? 18.891 -23.203 -5.023 1 97.44 78 ILE A CA 1
ATOM 550 C C . ILE A 1 78 ? 17.438 -23.203 -5.512 1 97.44 78 ILE A C 1
ATOM 552 O O . ILE A 1 78 ? 16.734 -22.203 -5.402 1 97.44 78 ILE A O 1
ATOM 556 N N . ALA A 1 79 ? 17.062 -24.359 -6.07 1 98.62 79 ALA A N 1
ATOM 557 C CA . ALA A 1 79 ? 15.68 -24.531 -6.523 1 98.62 79 ALA A CA 1
ATOM 558 C C . ALA A 1 79 ? 15.031 -25.734 -5.844 1 98.62 79 ALA A C 1
ATOM 560 O O . ALA A 1 79 ? 15.672 -26.766 -5.648 1 98.62 79 ALA A O 1
ATOM 561 N N . PHE A 1 80 ? 13.812 -25.547 -5.438 1 98.88 80 PHE A N 1
ATOM 562 C CA . PHE A 1 80 ? 13.047 -26.656 -4.867 1 98.88 80 PHE A CA 1
ATOM 563 C C . PHE A 1 80 ? 11.742 -26.844 -5.625 1 98.88 80 PHE A C 1
ATOM 565 O O . PHE A 1 80 ? 10.93 -25.922 -5.723 1 98.88 80 PHE A O 1
ATOM 572 N N . ASN A 1 81 ? 11.547 -28.016 -6.188 1 98.88 81 ASN A N 1
ATOM 573 C CA . ASN A 1 81 ? 10.328 -28.406 -6.883 1 98.88 81 ASN A CA 1
ATOM 574 C C . ASN A 1 81 ? 9.344 -29.094 -5.945 1 98.88 81 ASN A C 1
ATOM 576 O O . ASN A 1 81 ? 9.508 -30.266 -5.609 1 98.88 81 ASN A O 1
ATOM 580 N N . GLY A 1 82 ? 8.359 -28.328 -5.531 1 98.81 82 GLY A N 1
ATOM 581 C CA . GLY A 1 82 ? 7.309 -28.844 -4.68 1 98.81 82 GLY A CA 1
ATOM 582 C C . GLY A 1 82 ? 6.035 -29.172 -5.434 1 98.81 82 GLY A C 1
ATOM 583 O O . GLY A 1 82 ? 4.934 -29.016 -4.902 1 98.81 82 GLY A O 1
ATOM 584 N N . SER A 1 83 ? 6.086 -29.516 -6.707 1 98.38 83 SER A N 1
ATOM 585 C CA . SER A 1 83 ? 4.91 -29.891 -7.484 1 98.38 83 SER A CA 1
ATOM 586 C C . SER A 1 83 ? 4.609 -31.375 -7.359 1 98.38 83 SER A C 1
ATOM 588 O O . SER A 1 83 ? 5.516 -32.188 -7.117 1 98.38 83 SER A O 1
ATOM 590 N N . GLY A 1 84 ? 3.352 -31.688 -7.527 1 97.31 84 GLY A N 1
ATOM 591 C CA . GLY A 1 84 ? 2.867 -33.031 -7.273 1 97.31 84 GLY A CA 1
ATOM 592 C C . GLY A 1 84 ? 2.916 -33.938 -8.5 1 97.31 84 GLY A C 1
ATOM 593 O O . GLY A 1 84 ? 3.094 -33.438 -9.617 1 97.31 84 GLY A O 1
ATOM 594 N N . ARG A 1 85 ? 2.758 -35.25 -8.289 1 98.38 85 ARG A N 1
ATOM 595 C CA . ARG A 1 85 ? 2.838 -36.281 -9.312 1 98.38 85 ARG A CA 1
ATOM 596 C C . ARG A 1 85 ? 1.47 -36.906 -9.562 1 98.38 85 ARG A C 1
ATOM 598 O O . ARG A 1 85 ? 0.603 -36.875 -8.688 1 98.38 85 ARG A O 1
ATOM 605 N N . ALA A 1 86 ? 1.31 -37.406 -10.789 1 98.62 86 ALA A N 1
ATOM 606 C CA . ALA A 1 86 ? 0.116 -38.188 -11.117 1 98.62 86 ALA A CA 1
ATOM 607 C C . ALA A 1 86 ? 0.048 -39.469 -10.289 1 98.62 86 ALA A C 1
ATOM 609 O O . ALA A 1 86 ? 1.081 -40.031 -9.922 1 98.62 86 ALA A O 1
ATOM 610 N N . PRO A 1 87 ? -1.206 -39.906 -9.984 1 98.38 87 PRO A N 1
ATOM 611 C CA . PRO A 1 87 ? -1.33 -41.219 -9.312 1 98.38 87 PRO A CA 1
ATOM 612 C C . PRO A 1 87 ? -0.682 -42.344 -10.094 1 98.38 87 PRO A C 1
ATOM 614 O O . PRO A 1 87 ? -0.602 -42.281 -11.328 1 98.38 87 PRO A O 1
ATOM 617 N N . ALA A 1 88 ? -0.343 -43.406 -9.398 1 98.25 88 ALA A N 1
ATOM 618 C CA . ALA A 1 88 ? 0.369 -44.531 -9.992 1 98.25 88 ALA A CA 1
ATOM 619 C C . ALA A 1 88 ? -0.49 -45.25 -11.047 1 98.25 88 ALA A C 1
ATOM 621 O O . ALA A 1 88 ? 0.034 -45.844 -11.977 1 98.25 88 ALA A O 1
ATOM 622 N N . ALA A 1 89 ? -1.762 -45.094 -11 1 98.25 89 ALA A N 1
ATOM 623 C CA . ALA A 1 89 ? -2.674 -45.812 -11.898 1 98.25 89 ALA A CA 1
ATOM 624 C C . ALA A 1 89 ? -3.008 -44.969 -13.117 1 98.25 89 ALA A C 1
ATOM 626 O O . ALA A 1 89 ? -3.676 -45.438 -14.047 1 98.25 89 ALA A O 1
ATOM 627 N N . ALA A 1 90 ? -2.57 -43.781 -13.188 1 98.19 90 ALA A N 1
ATOM 628 C CA . ALA A 1 90 ? -2.936 -42.844 -14.258 1 98.19 90 ALA A CA 1
ATOM 629 C C . ALA A 1 90 ? -2.111 -43.125 -15.516 1 98.19 90 ALA A C 1
ATOM 631 O O . ALA A 1 90 ? -0.888 -42.969 -15.508 1 98.19 90 ALA A O 1
ATOM 632 N N . THR A 1 91 ? -2.775 -43.531 -16.578 1 98.06 91 THR A N 1
ATOM 633 C CA . THR A 1 91 ? -2.15 -43.75 -17.875 1 98.06 91 THR A CA 1
ATOM 634 C C . THR A 1 91 ? -2.99 -43.156 -19 1 98.06 91 THR A C 1
ATOM 636 O O . THR A 1 91 ? -4.191 -42.938 -18.844 1 98.06 91 THR A O 1
ATOM 639 N N . VAL A 1 92 ? -2.273 -42.906 -20.094 1 98.25 92 VAL A N 1
ATOM 640 C CA . VAL A 1 92 ? -2.984 -42.406 -21.266 1 98.25 92 VAL A CA 1
ATOM 641 C C . VAL A 1 92 ? -4.109 -43.375 -21.625 1 98.25 92 VAL A C 1
ATOM 643 O O . VAL A 1 92 ? -5.242 -42.969 -21.859 1 98.25 92 VAL A O 1
ATOM 646 N N . ASP A 1 93 ? -3.812 -44.625 -21.625 1 97.94 93 ASP A N 1
ATOM 647 C CA . ASP A 1 93 ? -4.77 -45.656 -22.031 1 97.94 93 ASP A CA 1
ATOM 648 C C . ASP A 1 93 ? -6.008 -45.625 -21.125 1 97.94 93 ASP A C 1
ATOM 650 O O . ASP A 1 93 ? -7.133 -45.781 -21.609 1 97.94 93 ASP A O 1
ATOM 654 N N . TRP A 1 94 ? -5.781 -45.531 -19.891 1 97.94 94 TRP A N 1
ATOM 655 C CA . TRP A 1 94 ? -6.914 -45.531 -18.969 1 97.94 94 TRP A CA 1
ATOM 656 C C . TRP A 1 94 ? -7.887 -44.406 -19.312 1 97.94 94 TRP A C 1
ATOM 658 O O . TRP A 1 94 ? -9.094 -44.625 -19.422 1 97.94 94 TRP A O 1
ATOM 668 N N . TYR A 1 95 ? -7.359 -43.188 -19.5 1 97.75 95 TYR A N 1
ATOM 669 C CA . TYR A 1 95 ? -8.195 -42.031 -19.781 1 97.75 95 TYR A CA 1
ATOM 670 C C . TYR A 1 95 ? -8.898 -42.188 -21.125 1 97.75 95 TYR A C 1
ATOM 672 O O . TYR A 1 95 ? -10.086 -41.875 -21.25 1 97.75 95 TYR A O 1
ATOM 680 N N . GLN A 1 96 ? -8.156 -42.656 -22.094 1 97.12 96 GLN A N 1
ATOM 681 C CA . GLN A 1 96 ? -8.75 -42.844 -23.406 1 97.12 96 GLN A CA 1
ATOM 682 C C . GLN A 1 96 ? -9.844 -43.906 -23.375 1 97.12 96 GLN A C 1
ATOM 684 O O . GLN A 1 96 ? -10.891 -43.75 -24.016 1 97.12 96 GLN A O 1
ATOM 689 N N . ASP A 1 97 ? -9.625 -44.938 -22.672 1 97.56 97 ASP A N 1
ATOM 690 C CA . ASP A 1 97 ? -10.609 -46 -22.516 1 97.56 97 ASP A CA 1
ATOM 691 C C . ASP A 1 97 ? -11.891 -45.469 -21.875 1 97.56 97 ASP A C 1
ATOM 693 O O . ASP A 1 97 ? -12.977 -46 -22.109 1 97.56 97 ASP A O 1
ATOM 697 N N . LYS A 1 98 ? -11.734 -44.5 -21.047 1 96.94 98 LYS A N 1
ATOM 698 C CA . LYS A 1 98 ? -12.883 -43.906 -20.375 1 96.94 98 LYS A CA 1
ATOM 699 C C . LYS A 1 98 ? -13.516 -42.812 -21.219 1 96.94 98 LYS A C 1
ATOM 701 O O . LYS A 1 98 ? -14.477 -42.188 -20.797 1 96.94 98 LYS A O 1
ATOM 706 N N . GLY A 1 99 ? -12.938 -42.5 -22.359 1 96.69 99 GLY A N 1
ATOM 707 C CA . GLY A 1 99 ? -13.562 -41.594 -23.312 1 96.69 99 GLY A CA 1
ATOM 708 C C . GLY A 1 99 ? -13.023 -40.188 -23.25 1 96.69 99 GLY A C 1
ATOM 709 O O . GLY A 1 99 ? -13.555 -39.281 -23.891 1 96.69 99 GLY A O 1
ATOM 710 N N . PHE A 1 100 ? -11.961 -39.969 -22.516 1 96.69 100 PHE A N 1
ATOM 711 C CA . PHE A 1 100 ? -11.383 -38.625 -22.438 1 96.69 100 PHE A CA 1
ATOM 712 C C . PHE A 1 100 ? -10.523 -38.344 -23.656 1 96.69 100 PHE A C 1
ATOM 714 O O . PHE A 1 100 ? -9.75 -39.219 -24.094 1 96.69 100 PHE A O 1
ATOM 721 N N . SER A 1 101 ? -10.703 -37.188 -24.281 1 95.62 101 SER A N 1
ATOM 722 C CA . SER A 1 101 ? -9.812 -36.688 -25.328 1 95.62 101 SER A CA 1
ATOM 723 C C . SER A 1 101 ? -8.742 -35.75 -24.781 1 95.62 101 SER A C 1
ATOM 725 O O . SER A 1 101 ? -7.691 -35.594 -25.391 1 95.62 101 SER A O 1
ATOM 727 N N . GLU A 1 102 ? -9.016 -35.125 -23.641 1 96.12 102 GLU A N 1
ATOM 728 C CA . GLU A 1 102 ? -8.117 -34.312 -22.844 1 96.12 102 GLU A CA 1
ATOM 729 C C . GLU A 1 102 ? -8.406 -34.438 -21.359 1 96.12 102 GLU A C 1
ATOM 731 O O . GLU A 1 102 ? -9.461 -34.969 -20.969 1 96.12 102 GLU A O 1
ATOM 736 N N . LEU A 1 103 ? -7.496 -34.125 -20.594 1 96.31 103 LEU A N 1
ATOM 737 C CA . LEU A 1 103 ? -7.762 -34.156 -19.172 1 96.31 103 LEU A CA 1
ATOM 738 C C . LEU A 1 103 ? -8.781 -33.062 -18.781 1 96.31 103 LEU A C 1
ATOM 740 O O . LEU A 1 103 ? -8.75 -31.969 -19.312 1 96.31 103 LEU A O 1
ATOM 744 N N . PRO A 1 104 ? -9.664 -33.406 -17.891 1 95.44 104 PRO A N 1
ATOM 745 C CA . PRO A 1 104 ? -10.656 -32.406 -17.469 1 95.44 104 PRO A CA 1
ATOM 746 C C . PRO A 1 104 ? -10.047 -31.281 -16.641 1 95.44 104 PRO A C 1
ATOM 748 O O . PRO A 1 104 ? -9 -31.469 -16.016 1 95.44 104 PRO A O 1
ATOM 751 N N . LYS A 1 105 ? -10.75 -30.172 -16.609 1 94.56 105 LYS A N 1
ATOM 752 C CA . LYS A 1 105 ? -10.281 -29.016 -15.859 1 94.56 105 LYS A CA 1
ATOM 753 C C . LYS A 1 105 ? -10.766 -29.062 -14.414 1 94.56 105 LYS A C 1
ATOM 755 O O . LYS A 1 105 ? -10.234 -28.375 -13.547 1 94.56 105 LYS A O 1
ATOM 760 N N . GLN A 1 106 ? -11.742 -29.859 -14.164 1 95.94 106 GLN A N 1
ATOM 761 C CA . GLN A 1 106 ? -12.305 -30 -12.828 1 95.94 106 GLN A CA 1
ATOM 762 C C . GLN A 1 106 ? -12.539 -31.453 -12.477 1 95.94 106 GLN A C 1
ATOM 764 O O . GLN A 1 106 ? -12.477 -32.344 -13.344 1 95.94 106 GLN A O 1
ATOM 769 N N . GLY A 1 107 ? -12.727 -31.688 -11.18 1 96.94 107 GLY A N 1
ATOM 770 C CA . GLY A 1 107 ? -13.008 -33.031 -10.719 1 96.94 107 GLY A CA 1
ATOM 771 C C . GLY A 1 107 ? -11.758 -33.812 -10.367 1 96.94 107 GLY A C 1
ATOM 772 O O . GLY A 1 107 ? -10.641 -33.312 -10.461 1 96.94 107 GLY A O 1
ATOM 773 N N . PRO A 1 108 ? -11.977 -35.062 -9.977 1 97.81 108 PRO A N 1
ATOM 774 C CA . PRO A 1 108 ? -10.883 -35.844 -9.391 1 97.81 108 PRO A CA 1
ATOM 775 C C . PRO A 1 108 ? -9.789 -36.156 -10.398 1 97.81 108 PRO A C 1
ATOM 777 O O . PRO A 1 108 ? -8.625 -36.344 -10.023 1 97.81 108 PRO A O 1
ATOM 780 N N . HIS A 1 109 ? -10.117 -36.219 -11.711 1 97.88 109 HIS A N 1
ATOM 781 C CA . HIS A 1 109 ? -9.164 -36.656 -12.734 1 97.88 109 HIS A CA 1
ATOM 782 C C . HIS A 1 109 ? -8.211 -35.5 -13.109 1 97.88 109 HIS A C 1
ATOM 784 O O . HIS A 1 109 ? -7.203 -35.75 -13.773 1 97.88 109 HIS A O 1
ATOM 790 N N . ALA A 1 110 ? -8.492 -34.344 -12.578 1 97.5 110 ALA A N 1
ATOM 791 C CA . ALA A 1 110 ? -7.621 -33.188 -12.805 1 97.5 110 ALA A CA 1
ATOM 792 C C . ALA A 1 110 ? -6.598 -33.031 -11.68 1 97.5 110 ALA A C 1
ATOM 794 O O . ALA A 1 110 ? -5.723 -32.188 -11.734 1 97.5 110 ALA A O 1
ATOM 795 N N . VAL A 1 111 ? -6.66 -33.875 -10.648 1 98.62 111 VAL A N 1
ATOM 796 C CA . VAL A 1 111 ? -5.891 -33.688 -9.43 1 98.62 111 VAL A CA 1
ATOM 797 C C . VAL A 1 111 ? -4.633 -34.531 -9.469 1 98.62 111 VAL A C 1
ATOM 799 O O . VAL A 1 111 ? -4.707 -35.75 -9.68 1 98.62 111 VAL A O 1
ATOM 802 N N . THR A 1 112 ? -3.449 -33.969 -9.359 1 98.69 112 THR A N 1
ATOM 803 C CA . THR A 1 112 ? -2.246 -34.688 -8.953 1 98.69 112 THR A CA 1
ATOM 804 C C . THR A 1 112 ? -2.076 -34.625 -7.438 1 98.69 112 THR A C 1
ATOM 806 O O . THR A 1 112 ? -2.793 -33.906 -6.75 1 98.69 112 THR A O 1
ATOM 809 N N . VAL A 1 113 ? -1.191 -35.5 -6.855 1 98.75 113 VAL A N 1
ATOM 810 C CA . VAL A 1 113 ? -0.983 -35.469 -5.41 1 98.75 113 VAL A CA 1
ATOM 811 C C . VAL A 1 113 ? -0.367 -34.125 -5.02 1 98.75 113 VAL A C 1
ATOM 813 O O . VAL A 1 113 ? 0.706 -33.75 -5.504 1 98.75 113 VAL A O 1
ATOM 816 N N . PRO A 1 114 ? -1.024 -33.312 -4.137 1 98.75 114 PRO A N 1
ATOM 817 C CA . PRO A 1 114 ? -0.494 -32 -3.783 1 98.75 114 PRO A CA 1
ATOM 818 C C . PRO A 1 114 ? 0.916 -32.062 -3.201 1 98.75 114 PRO A C 1
ATOM 820 O O . PRO A 1 114 ? 1.203 -32.938 -2.367 1 98.75 114 PRO A O 1
ATOM 823 N N . GLY A 1 115 ? 1.804 -31.125 -3.592 1 98.75 115 GLY A N 1
ATOM 824 C CA . GLY A 1 115 ? 3.186 -31.203 -3.146 1 98.75 115 GLY A CA 1
ATOM 825 C C . GLY A 1 115 ? 3.568 -30.094 -2.186 1 98.75 115 GLY A C 1
ATOM 826 O O . GLY A 1 115 ? 4.645 -30.141 -1.584 1 98.75 115 GLY A O 1
ATOM 827 N N . ALA A 1 116 ? 2.744 -29.141 -1.916 1 98.75 116 ALA A N 1
ATOM 828 C CA . ALA A 1 116 ? 3.102 -27.906 -1.229 1 98.75 116 ALA A CA 1
ATOM 829 C C . ALA A 1 116 ? 3.508 -28.188 0.216 1 98.75 116 ALA A C 1
ATOM 831 O O . ALA A 1 116 ? 4.535 -27.672 0.683 1 98.75 116 ALA A O 1
ATOM 832 N N . VAL A 1 117 ? 2.74 -28.969 0.956 1 98.88 117 VAL A N 1
ATOM 833 C CA . VAL A 1 117 ? 2.996 -29.188 2.377 1 98.88 117 VAL A CA 1
ATOM 834 C C . VAL A 1 117 ? 4.332 -29.906 2.559 1 98.88 117 VAL A C 1
ATOM 836 O O . VAL A 1 117 ? 5.098 -29.578 3.469 1 98.88 117 VAL A O 1
ATOM 839 N N . ASP A 1 118 ? 4.586 -30.875 1.686 1 98.75 118 ASP A N 1
ATOM 840 C CA . ASP A 1 118 ? 5.883 -31.547 1.731 1 98.75 118 ASP A CA 1
ATOM 841 C C . ASP A 1 118 ? 7.023 -30.547 1.547 1 98.75 118 ASP A C 1
ATOM 843 O O . ASP A 1 118 ? 8.023 -30.594 2.266 1 98.75 118 ASP A O 1
ATOM 847 N N . ALA A 1 119 ? 6.875 -29.688 0.578 1 98.81 119 ALA A N 1
ATOM 848 C CA . ALA A 1 119 ? 7.879 -28.672 0.302 1 98.81 119 ALA A CA 1
ATOM 849 C C . ALA A 1 119 ? 8.078 -27.766 1.511 1 98.81 119 ALA A C 1
ATOM 851 O O . ALA A 1 119 ? 9.219 -27.453 1.879 1 98.81 119 ALA A O 1
ATOM 852 N N . TRP A 1 120 ? 6.977 -27.312 2.125 1 98.81 120 TRP A N 1
ATOM 853 C CA . TRP A 1 120 ? 7.066 -26.453 3.297 1 98.81 120 TRP A CA 1
ATOM 854 C C . TRP A 1 120 ? 7.875 -27.109 4.406 1 98.81 120 TRP A C 1
ATOM 856 O O . TRP A 1 120 ? 8.781 -26.5 4.977 1 98.81 120 TRP A O 1
ATOM 866 N N . CYS A 1 121 ? 7.5 -28.344 4.68 1 98.69 121 CYS A N 1
ATOM 867 C CA . CYS A 1 121 ? 8.156 -29.094 5.746 1 98.69 121 CYS A CA 1
ATOM 868 C C . CYS A 1 121 ? 9.648 -29.234 5.469 1 98.69 121 CYS A C 1
ATOM 870 O O . CYS A 1 121 ? 10.477 -28.969 6.34 1 98.69 121 CYS A O 1
ATOM 872 N N . ARG A 1 122 ? 9.969 -29.641 4.258 1 98.44 122 ARG A N 1
ATOM 873 C CA . ARG A 1 122 ? 11.367 -29.875 3.889 1 98.44 122 ARG A CA 1
ATOM 874 C C . ARG A 1 122 ? 12.172 -28.578 3.938 1 98.44 122 ARG A C 1
ATOM 876 O O . ARG A 1 122 ? 13.273 -28.547 4.492 1 98.44 122 ARG A O 1
ATOM 883 N N . LEU A 1 123 ? 11.672 -27.531 3.396 1 98.69 123 LEU A N 1
ATOM 884 C CA . LEU A 1 123 ? 12.375 -26.266 3.316 1 98.69 123 LEU A CA 1
ATOM 885 C C . LEU A 1 123 ? 12.586 -25.672 4.707 1 98.69 123 LEU A C 1
ATOM 887 O O . LEU A 1 123 ? 13.641 -25.094 4.984 1 98.69 123 LEU A O 1
ATOM 891 N N . LEU A 1 124 ? 11.586 -25.766 5.559 1 98.69 124 LEU A N 1
ATOM 892 C CA . LEU A 1 124 ? 11.742 -25.234 6.914 1 98.69 124 LEU A CA 1
ATOM 893 C C . LEU A 1 124 ? 12.75 -26.062 7.699 1 98.69 124 LEU A C 1
ATOM 895 O O . LEU A 1 124 ? 13.523 -25.516 8.5 1 98.69 124 LEU A O 1
ATOM 899 N N . GLU A 1 125 ? 12.695 -27.375 7.52 1 98.19 125 GLU A N 1
ATOM 900 C CA . GLU A 1 125 ? 13.672 -28.25 8.18 1 98.19 125 GLU A CA 1
ATOM 901 C C . GLU A 1 125 ? 15.094 -27.906 7.742 1 98.19 125 GLU A C 1
ATOM 903 O O . GLU A 1 125 ? 16 -27.844 8.57 1 98.19 125 GLU A O 1
ATOM 908 N N . ASP A 1 126 ? 15.289 -27.734 6.5 1 98.38 126 ASP A N 1
ATOM 909 C CA . ASP A 1 126 ? 16.625 -27.547 5.934 1 98.38 126 ASP A CA 1
ATOM 910 C C . ASP A 1 126 ? 17.109 -26.109 6.125 1 98.38 126 ASP A C 1
ATOM 912 O O . ASP A 1 126 ? 18.297 -25.875 6.32 1 98.38 126 ASP A O 1
ATOM 916 N N . HIS A 1 127 ? 16.172 -25.094 6.031 1 98.12 127 HIS A N 1
ATOM 917 C CA . HIS A 1 127 ? 16.625 -23.719 5.891 1 98.12 127 HIS A CA 1
ATOM 918 C C . HIS A 1 127 ? 15.891 -22.797 6.855 1 98.12 127 HIS A C 1
ATOM 920 O O . HIS A 1 127 ? 16.188 -21.594 6.93 1 98.12 127 HIS A O 1
ATOM 926 N N . GLY A 1 128 ? 14.875 -23.297 7.574 1 98.12 128 GLY A N 1
ATOM 927 C CA . GLY A 1 128 ? 14.117 -22.484 8.508 1 98.12 128 GLY A CA 1
ATOM 928 C C . GLY A 1 128 ? 14.789 -22.344 9.859 1 98.12 128 GLY A C 1
ATOM 929 O O . GLY A 1 128 ? 15.797 -23 10.125 1 98.12 128 GLY A O 1
ATOM 930 N N . ARG A 1 129 ? 14.227 -21.438 10.703 1 98.06 129 ARG A N 1
ATOM 931 C CA . ARG A 1 129 ? 14.719 -21.219 12.062 1 98.06 129 ARG A CA 1
ATOM 932 C C . ARG A 1 129 ? 13.625 -21.484 13.086 1 98.06 129 ARG A C 1
ATOM 934 O O . ARG A 1 129 ? 13.898 -21.984 14.18 1 98.06 129 ARG A O 1
ATOM 941 N N . LYS A 1 130 ? 12.352 -21.141 12.852 1 97.31 130 LYS A N 1
ATOM 942 C CA . LYS A 1 130 ? 11.258 -21.125 13.828 1 97.31 130 LYS A CA 1
ATOM 943 C C . LYS A 1 130 ? 10.461 -22.422 13.766 1 97.31 130 LYS A C 1
ATOM 945 O O . LYS A 1 130 ? 9.867 -22.844 14.766 1 97.31 130 LYS A O 1
ATOM 950 N N . GLY A 1 131 ? 10.375 -23.094 12.523 1 95.06 131 GLY A N 1
ATOM 951 C CA . GLY A 1 131 ? 9.664 -24.344 12.375 1 95.06 131 GLY A CA 1
ATOM 952 C C . GLY A 1 131 ? 8.25 -24.172 11.844 1 95.06 131 GLY A C 1
ATOM 953 O O . GLY A 1 131 ? 7.766 -23.031 11.727 1 95.06 131 GLY A O 1
ATOM 954 N N . LEU A 1 132 ? 7.598 -25.344 11.68 1 98.25 132 LEU A N 1
ATOM 955 C CA . LEU A 1 132 ? 6.328 -25.375 10.969 1 98.25 132 LEU A CA 1
ATOM 956 C C . LEU A 1 132 ? 5.195 -24.859 11.844 1 98.25 132 LEU A C 1
ATOM 958 O O . LEU A 1 132 ? 4.293 -24.172 11.359 1 98.25 132 LEU A O 1
ATOM 962 N N . ALA A 1 133 ? 5.141 -25.188 13.102 1 98.5 133 ALA A N 1
ATOM 963 C CA . ALA A 1 133 ? 4.07 -24.766 14 1 98.5 133 ALA A CA 1
ATOM 964 C C . ALA A 1 133 ? 3.963 -23.25 14.055 1 98.5 133 ALA A C 1
ATOM 966 O O . ALA A 1 133 ? 2.867 -22.688 13.961 1 98.5 133 ALA A O 1
ATOM 967 N N . ASP A 1 134 ? 5.145 -22.547 14.234 1 98.56 134 ASP A N 1
ATOM 968 C CA . ASP A 1 134 ? 5.164 -21.094 14.258 1 98.56 134 ASP A CA 1
ATOM 969 C C . ASP A 1 134 ? 4.727 -20.516 12.914 1 98.56 134 ASP A C 1
ATOM 971 O O . ASP A 1 134 ? 4.004 -19.516 12.859 1 98.56 134 ASP A O 1
ATOM 975 N N . ALA A 1 135 ? 5.172 -21.125 11.844 1 98.75 135 ALA A N 1
ATOM 976 C CA . ALA A 1 135 ? 4.863 -20.641 10.5 1 98.75 135 ALA A CA 1
ATOM 977 C C . ALA A 1 135 ? 3.369 -20.734 10.211 1 98.75 135 ALA A C 1
ATOM 979 O O . ALA A 1 135 ? 2.812 -19.891 9.508 1 98.75 135 ALA A O 1
ATOM 980 N N . LEU A 1 136 ? 2.676 -21.734 10.758 1 98.88 136 LEU A N 1
ATOM 981 C CA . LEU A 1 136 ? 1.281 -21.984 10.414 1 98.88 136 LEU A CA 1
ATOM 982 C C . LEU A 1 136 ? 0.344 -21.234 11.359 1 98.88 136 LEU A C 1
ATOM 984 O O . LEU A 1 136 ? -0.851 -21.109 11.078 1 98.88 136 LEU A O 1
ATOM 988 N N . ALA A 1 137 ? 0.834 -20.719 12.453 1 98.88 137 ALA A N 1
ATOM 989 C CA . ALA A 1 137 ? 0.013 -20.188 13.539 1 98.88 137 ALA A CA 1
ATOM 990 C C . ALA A 1 137 ? -0.909 -19.078 13.039 1 98.88 137 ALA A C 1
ATOM 992 O O . ALA A 1 137 ? -2.109 -19.094 13.32 1 98.88 137 ALA A O 1
ATOM 993 N N . PRO A 1 138 ? -0.369 -18.094 12.289 1 98.75 138 PRO A N 1
ATOM 994 C CA . PRO A 1 138 ? -1.286 -17.047 11.828 1 98.75 138 PRO A CA 1
ATOM 995 C C . PRO A 1 138 ? -2.367 -17.578 10.891 1 98.75 138 PRO A C 1
ATOM 997 O O . PRO A 1 138 ? -3.514 -17.125 10.945 1 98.75 138 PRO A O 1
ATOM 1000 N N . ALA A 1 139 ? -1.995 -18.469 10.023 1 98.94 139 ALA A N 1
ATOM 1001 C CA . ALA A 1 139 ? -2.975 -19.062 9.117 1 98.94 139 ALA A CA 1
ATOM 1002 C C . ALA A 1 139 ? -4.078 -19.781 9.891 1 98.94 139 ALA A C 1
ATOM 1004 O O . ALA A 1 139 ? -5.254 -19.688 9.531 1 98.94 139 ALA A O 1
ATOM 1005 N N . ILE A 1 140 ? -3.703 -20.547 10.922 1 98.94 140 ILE A N 1
ATOM 1006 C CA . ILE A 1 140 ? -4.664 -21.25 11.766 1 98.94 140 ILE A CA 1
ATOM 1007 C C . ILE A 1 140 ? -5.637 -20.234 12.383 1 98.94 140 ILE A C 1
ATOM 1009 O O . ILE A 1 140 ? -6.852 -20.453 12.383 1 98.94 140 ILE A O 1
ATOM 1013 N N . ARG A 1 141 ? -5.145 -19.141 12.852 1 98.69 141 ARG A N 1
ATOM 1014 C CA . ARG A 1 141 ? -5.977 -18.109 13.469 1 98.69 141 ARG A CA 1
ATOM 1015 C C . ARG A 1 141 ? -6.969 -17.531 12.469 1 98.69 141 ARG A C 1
ATOM 1017 O O . ARG A 1 141 ? -8.164 -17.422 12.766 1 98.69 141 ARG A O 1
ATOM 1024 N N . TYR A 1 142 ? -6.484 -17.125 11.289 1 98.81 142 TYR A N 1
ATOM 1025 C CA . TYR A 1 142 ? -7.359 -16.547 10.281 1 98.81 142 TYR A CA 1
ATOM 1026 C C . TYR A 1 142 ? -8.406 -17.547 9.812 1 98.81 142 TYR A C 1
ATOM 1028 O O . TYR A 1 142 ? -9.555 -17.188 9.555 1 98.81 142 TYR A O 1
ATOM 1036 N N . ALA A 1 143 ? -7.969 -18.781 9.656 1 98.88 143 ALA A N 1
ATOM 1037 C CA . ALA A 1 143 ? -8.914 -19.812 9.227 1 98.88 143 ALA A CA 1
ATOM 1038 C C . ALA A 1 143 ? -10.008 -20.016 10.266 1 98.88 143 ALA A C 1
ATOM 1040 O O . ALA A 1 143 ? -11.18 -20.219 9.914 1 98.88 143 ALA A O 1
ATOM 1041 N N . GLN A 1 144 ? -9.641 -20.016 11.508 1 98.75 144 GLN A N 1
ATOM 1042 C CA . GLN A 1 144 ? -10.555 -20.312 12.609 1 98.75 144 GLN A CA 1
ATOM 1043 C C . GLN A 1 144 ? -11.43 -19.094 12.93 1 98.75 144 GLN A C 1
ATOM 1045 O O . GLN A 1 144 ? -12.648 -19.219 13.039 1 98.75 144 GLN A O 1
ATOM 1050 N N . GLU A 1 145 ? -10.789 -17.922 13.133 1 98.06 145 GLU A N 1
ATOM 1051 C CA . GLU A 1 145 ? -11.469 -16.734 13.633 1 98.06 145 GLU A CA 1
ATOM 1052 C C . GLU A 1 145 ? -12.07 -15.914 12.5 1 98.06 145 GLU A C 1
ATOM 1054 O O . GLU A 1 145 ? -12.961 -15.094 12.719 1 98.06 145 GLU A O 1
ATOM 1059 N N . GLY A 1 146 ? -11.523 -16.109 11.336 1 98.31 146 GLY A N 1
ATOM 1060 C CA . GLY A 1 146 ? -12.023 -15.398 10.172 1 98.31 146 GLY A CA 1
ATOM 1061 C C . GLY A 1 146 ? -11.125 -14.258 9.734 1 98.31 146 GLY A C 1
ATOM 1062 O O . GLY A 1 146 ? -10.234 -13.836 10.477 1 98.31 146 GLY A O 1
ATOM 1063 N N . TYR A 1 147 ? -11.297 -13.812 8.578 1 98.62 147 TYR A N 1
ATOM 1064 C CA . TYR A 1 147 ? -10.648 -12.672 7.941 1 98.62 147 TYR A CA 1
ATOM 1065 C C . TYR A 1 147 ? -11.641 -11.883 7.09 1 98.62 147 TYR A C 1
ATOM 1067 O O . TYR A 1 147 ? -12.711 -12.383 6.758 1 98.62 147 TYR A O 1
ATOM 1075 N N . VAL A 1 148 ? -11.32 -10.641 6.801 1 98.81 148 VAL A N 1
ATOM 1076 C CA . VAL A 1 148 ? -12.188 -9.805 5.977 1 98.81 148 VAL A CA 1
ATOM 1077 C C . VAL A 1 148 ? -11.812 -9.961 4.508 1 98.81 148 VAL A C 1
ATOM 1079 O O . VAL A 1 148 ? -10.641 -9.805 4.137 1 98.81 148 VAL A O 1
ATOM 1082 N N . VAL A 1 149 ? -12.773 -10.289 3.623 1 98.62 149 VAL A N 1
ATOM 1083 C CA . VAL A 1 149 ? -12.555 -10.516 2.199 1 98.62 149 VAL A CA 1
ATOM 1084 C C . VAL A 1 149 ? -12.164 -9.203 1.52 1 98.62 149 VAL A C 1
ATOM 1086 O O . VAL A 1 149 ? -12.906 -8.219 1.587 1 98.62 149 VAL A O 1
ATOM 1089 N N . HIS A 1 150 ? -11.023 -9.18 0.878 1 98.44 150 HIS A N 1
ATOM 1090 C CA . HIS A 1 150 ? -10.492 -8.008 0.192 1 98.44 150 HIS A CA 1
ATOM 1091 C C . HIS A 1 150 ? -11.062 -7.891 -1.217 1 98.44 150 HIS A C 1
ATOM 1093 O O . HIS A 1 150 ? -11.703 -8.82 -1.713 1 98.44 150 HIS A O 1
ATOM 1099 N N . ASP A 1 151 ? -10.812 -6.793 -1.837 1 98.06 151 ASP A N 1
ATOM 1100 C CA . ASP A 1 151 ? -11.508 -6.391 -3.059 1 98.06 151 ASP A CA 1
ATOM 1101 C C . ASP A 1 151 ? -11.109 -7.281 -4.234 1 98.06 151 ASP A C 1
ATOM 1103 O O . ASP A 1 151 ? -11.969 -7.77 -4.969 1 98.06 151 ASP A O 1
ATOM 1107 N N . ARG A 1 152 ? -9.844 -7.5 -4.477 1 97.44 152 ARG A N 1
ATOM 1108 C CA . ARG A 1 152 ? -9.414 -8.344 -5.582 1 97.44 152 ARG A CA 1
ATOM 1109 C C . ARG A 1 152 ? -9.844 -9.797 -5.367 1 97.44 152 ARG A C 1
ATOM 1111 O O . ARG A 1 152 ? -10.227 -10.477 -6.316 1 97.44 152 ARG A O 1
ATOM 1118 N N . VAL A 1 153 ? -9.727 -10.258 -4.129 1 97.62 153 VAL A N 1
ATOM 1119 C CA . VAL A 1 153 ? -10.164 -11.609 -3.793 1 97.62 153 VAL A CA 1
ATOM 1120 C C . VAL A 1 153 ? -11.641 -11.781 -4.152 1 97.62 153 VAL A C 1
ATOM 1122 O O . VAL A 1 153 ? -12.016 -12.758 -4.809 1 97.62 153 VAL A O 1
ATOM 1125 N N . ALA A 1 154 ? -12.477 -10.828 -3.756 1 97.5 154 ALA A N 1
ATOM 1126 C CA . ALA A 1 154 ? -13.898 -10.875 -4.066 1 97.5 154 ALA A CA 1
ATOM 1127 C C . ALA A 1 154 ? -14.133 -10.844 -5.574 1 97.5 154 ALA A C 1
ATOM 1129 O O . ALA A 1 154 ? -15.023 -11.531 -6.086 1 97.5 154 ALA A O 1
ATOM 1130 N N . PHE A 1 155 ? -13.383 -10.008 -6.25 1 96.88 155 PHE A N 1
ATOM 1131 C CA . PHE A 1 155 ? -13.469 -9.883 -7.699 1 96.88 155 PHE A CA 1
ATOM 1132 C C . PHE A 1 155 ? -13.25 -11.234 -8.367 1 96.88 155 PHE A C 1
ATOM 1134 O O . PHE A 1 155 ? -14.031 -11.641 -9.227 1 96.88 155 PHE A O 1
ATOM 1141 N N . ASP A 1 156 ? -12.227 -11.961 -7.98 1 95.94 156 ASP A N 1
ATOM 1142 C CA . ASP A 1 156 ? -11.914 -13.273 -8.547 1 95.94 156 ASP A CA 1
ATOM 1143 C C . ASP A 1 156 ? -12.938 -14.32 -8.109 1 95.94 156 ASP A C 1
ATOM 1145 O O . ASP A 1 156 ? -13.242 -15.25 -8.852 1 95.94 156 ASP A O 1
ATOM 1149 N N . TRP A 1 157 ? -13.414 -14.164 -6.871 1 96.38 157 TRP A N 1
ATOM 1150 C CA . TRP A 1 157 ? -14.375 -15.094 -6.297 1 96.38 157 TRP A CA 1
ATOM 1151 C C . TRP A 1 157 ? -15.695 -15.055 -7.059 1 96.38 157 TRP A C 1
ATOM 1153 O O . TRP A 1 157 ? -16.391 -16.078 -7.164 1 96.38 157 TRP A O 1
ATOM 1163 N N . GLU A 1 158 ? -16.078 -13.938 -7.605 1 94.81 158 GLU A N 1
ATOM 1164 C CA . GLU A 1 158 ? -17.375 -13.719 -8.258 1 94.81 158 GLU A CA 1
ATOM 1165 C C . GLU A 1 158 ? -17.469 -14.5 -9.562 1 94.81 158 GLU A C 1
ATOM 1167 O O . GLU A 1 158 ? -18.562 -14.961 -9.93 1 94.81 158 GLU A O 1
ATOM 1172 N N . ASP A 1 159 ? -16.391 -14.641 -10.211 1 91.44 159 ASP A N 1
ATOM 1173 C CA . ASP A 1 159 ? -16.391 -15.383 -11.469 1 91.44 159 ASP A CA 1
ATOM 1174 C C . ASP A 1 159 ? -15.211 -16.359 -11.531 1 91.44 159 ASP A C 1
ATOM 1176 O O . ASP A 1 159 ? -14.312 -16.203 -12.367 1 91.44 159 ASP A O 1
ATOM 1180 N N . PRO A 1 160 ? -15.359 -17.344 -10.781 1 91.38 160 PRO A N 1
ATOM 1181 C CA . PRO A 1 160 ? -14.258 -18.312 -10.766 1 91.38 160 PRO A CA 1
ATOM 1182 C C . PRO A 1 160 ? -14.211 -19.172 -12.023 1 91.38 160 PRO A C 1
ATOM 1184 O O . PRO A 1 160 ? -15.234 -19.359 -12.688 1 91.38 160 PRO A O 1
ATOM 1187 N N . GLU A 1 161 ? -13.07 -19.641 -12.328 1 90.69 161 GLU A N 1
ATOM 1188 C CA . GLU A 1 161 ? -12.898 -20.562 -13.438 1 90.69 161 GLU A CA 1
ATOM 1189 C C . GLU A 1 161 ? -13.531 -21.922 -13.125 1 90.69 161 GLU A C 1
ATOM 1191 O O . GLU A 1 161 ? -13.859 -22.688 -14.031 1 90.69 161 GLU A O 1
ATOM 1196 N N . THR A 1 162 ? -13.633 -22.172 -11.867 1 94.06 162 THR A N 1
ATOM 1197 C CA . THR A 1 162 ? -14.18 -23.438 -11.383 1 94.06 162 THR A CA 1
ATOM 1198 C C . THR A 1 162 ? -15.602 -23.25 -10.867 1 94.06 162 THR A C 1
ATOM 1200 O O . THR A 1 162 ? -15.867 -22.328 -10.086 1 94.06 162 THR A O 1
ATOM 1203 N N . ASP A 1 163 ? -16.484 -24.172 -11.289 1 95.06 163 ASP A N 1
ATOM 1204 C CA . ASP A 1 163 ? -17.859 -24.156 -10.797 1 95.06 163 ASP A CA 1
ATOM 1205 C C . ASP A 1 163 ? -17.938 -24.734 -9.383 1 95.06 163 ASP A C 1
ATOM 1207 O O . ASP A 1 163 ? -18.016 -25.953 -9.211 1 95.06 163 ASP A O 1
ATOM 1211 N N . LEU A 1 164 ? -18.047 -23.953 -8.438 1 95.94 164 LEU A N 1
ATOM 1212 C CA . LEU A 1 164 ? -18.062 -24.344 -7.035 1 95.94 164 LEU A CA 1
ATOM 1213 C C . LEU A 1 164 ? -19.359 -25.047 -6.68 1 95.94 164 LEU A C 1
ATOM 1215 O O . LEU A 1 164 ? -19.422 -25.812 -5.711 1 95.94 164 LEU A O 1
ATOM 1219 N N . SER A 1 165 ? -20.391 -24.797 -7.41 1 94.25 165 SER A N 1
ATOM 1220 C CA . SER A 1 165 ? -21.703 -25.359 -7.105 1 94.25 165 SER A CA 1
ATOM 1221 C C . SER A 1 165 ? -21.766 -26.844 -7.465 1 94.25 165 SER A C 1
ATOM 1223 O O . SER A 1 165 ? -22.672 -27.562 -7.043 1 94.25 165 SER A O 1
ATOM 1225 N N . ALA A 1 166 ? -20.781 -27.266 -8.203 1 92.38 166 ALA A N 1
ATOM 1226 C CA . ALA A 1 166 ? -20.734 -28.672 -8.625 1 92.38 166 ALA A CA 1
ATOM 1227 C C . ALA A 1 166 ? -20.344 -29.578 -7.461 1 92.38 166 ALA A C 1
ATOM 1229 O O . ALA A 1 166 ? -20.547 -30.797 -7.523 1 92.38 166 ALA A O 1
ATOM 1230 N N . ASP A 1 167 ? -19.734 -29.078 -6.426 1 94.44 167 ASP A N 1
ATOM 1231 C CA . ASP A 1 167 ? -19.344 -29.812 -5.227 1 94.44 167 ASP A CA 1
ATOM 1232 C C . ASP A 1 167 ? -20.062 -29.266 -3.994 1 94.44 167 ASP A C 1
ATOM 1234 O O . ASP A 1 167 ? -19.922 -28.094 -3.654 1 94.44 167 ASP A O 1
ATOM 1238 N N . GLU A 1 168 ? -20.719 -30.172 -3.32 1 95.06 168 GLU A N 1
ATOM 1239 C CA . GLU A 1 168 ? -21.547 -29.734 -2.197 1 95.06 168 GLU A CA 1
ATOM 1240 C C . GLU A 1 168 ? -20.688 -29.156 -1.075 1 95.06 168 GLU A C 1
ATOM 1242 O O . GLU A 1 168 ? -21.109 -28.234 -0.377 1 95.06 168 GLU A O 1
ATOM 1247 N N . VAL A 1 169 ? -19.547 -29.719 -0.859 1 96.88 169 VAL A N 1
ATOM 1248 C CA . VAL A 1 169 ? -18.672 -29.234 0.198 1 96.88 169 VAL A CA 1
ATOM 1249 C C . VAL A 1 169 ? -18.125 -27.859 -0.177 1 96.88 169 VAL A C 1
ATOM 1251 O O . VAL A 1 169 ? -18.094 -26.953 0.654 1 96.88 169 VAL A O 1
ATOM 1254 N N . ALA A 1 170 ? -17.672 -27.703 -1.437 1 97.5 170 ALA A N 1
ATOM 1255 C CA . ALA A 1 170 ? -17.188 -26.406 -1.929 1 97.5 170 ALA A CA 1
ATOM 1256 C C . ALA A 1 170 ? -18.266 -25.344 -1.798 1 97.5 170 ALA A C 1
ATOM 1258 O O . ALA A 1 170 ? -17.984 -24.203 -1.39 1 97.5 170 ALA A O 1
ATOM 1259 N N . THR A 1 171 ? -19.531 -25.719 -2.199 1 97.44 171 THR A N 1
ATOM 1260 C CA . THR A 1 171 ? -20.641 -24.781 -2.109 1 97.44 171 THR A CA 1
ATOM 1261 C C . THR A 1 171 ? -20.828 -24.297 -0.675 1 97.44 171 THR A C 1
ATOM 1263 O O . THR A 1 171 ? -20.984 -23.094 -0.433 1 97.44 171 THR A O 1
ATOM 1266 N N . ARG A 1 172 ? -20.797 -25.188 0.239 1 97.69 172 ARG A N 1
ATOM 1267 C CA . ARG A 1 172 ? -21.047 -24.875 1.644 1 97.69 172 ARG A CA 1
ATOM 1268 C C . ARG A 1 172 ? -19.969 -23.938 2.189 1 97.69 172 ARG A C 1
ATOM 1270 O O . ARG A 1 172 ? -20.281 -22.984 2.918 1 97.69 172 ARG A O 1
ATOM 1277 N N . ILE A 1 173 ? -18.75 -24.156 1.876 1 98.06 173 ILE A N 1
ATOM 1278 C CA . ILE A 1 173 ? -17.625 -23.422 2.48 1 98.06 173 ILE A CA 1
ATOM 1279 C C . ILE A 1 173 ? -17.422 -22.094 1.764 1 98.06 173 ILE A C 1
ATOM 1281 O O . ILE A 1 173 ? -17.172 -21.078 2.402 1 98.06 173 ILE A O 1
ATOM 1285 N N . PHE A 1 174 ? -17.594 -22.047 0.43 1 98.38 174 PHE A N 1
ATOM 1286 C CA . PHE A 1 174 ? -17.078 -20.906 -0.329 1 98.38 174 PHE A CA 1
ATOM 1287 C C . PHE A 1 174 ? -18.219 -20.109 -0.932 1 98.38 174 PHE A C 1
ATOM 1289 O O . PHE A 1 174 ? -18.016 -19.016 -1.476 1 98.38 174 PHE A O 1
ATOM 1296 N N . LEU A 1 175 ? -19.438 -20.594 -0.903 1 97.62 175 LEU A N 1
ATOM 1297 C CA . LEU A 1 175 ? -20.625 -19.844 -1.324 1 97.62 175 LEU A CA 1
ATOM 1298 C C . LEU A 1 175 ? -21.641 -19.75 -0.192 1 97.62 175 LEU A C 1
ATOM 1300 O O . LEU A 1 175 ? -22.797 -20.172 -0.349 1 97.62 175 LEU A O 1
ATOM 1304 N N . PRO A 1 176 ? -21.156 -19.109 0.895 1 94.75 176 PRO A N 1
ATOM 1305 C CA . PRO A 1 176 ? -22.125 -18.969 1.979 1 94.75 176 PRO A CA 1
ATOM 1306 C C . PRO A 1 176 ? -23.391 -18.234 1.542 1 94.75 176 PRO A C 1
ATOM 1308 O O . PRO A 1 176 ? -23.312 -17.141 0.976 1 94.75 176 PRO A O 1
ATOM 1311 N N . GLY A 1 177 ? -24.578 -18.906 1.811 1 93.31 177 GLY A N 1
ATOM 1312 C CA . GLY A 1 177 ? -25.859 -18.359 1.358 1 93.31 177 GLY A CA 1
ATOM 1313 C C . GLY A 1 177 ? -26.062 -18.484 -0.14 1 93.31 177 GLY A C 1
ATOM 1314 O O . GLY A 1 177 ? -26.922 -17.812 -0.714 1 93.31 177 GLY A O 1
ATOM 1315 N N . GLY A 1 178 ? -25.234 -19.219 -0.768 1 94.69 178 GLY A N 1
ATOM 1316 C CA . GLY A 1 178 ? -25.375 -19.5 -2.188 1 94.69 178 GLY A CA 1
ATOM 1317 C C . GLY A 1 178 ? -24.688 -18.484 -3.072 1 94.69 178 GLY A C 1
ATOM 1318 O O . GLY A 1 178 ? -24.828 -18.516 -4.297 1 94.69 178 GLY A O 1
ATOM 1319 N N . LYS A 1 179 ? -23.984 -17.547 -2.545 1 96.25 179 LYS A N 1
ATOM 1320 C CA . LYS A 1 179 ? -23.312 -16.5 -3.309 1 96.25 179 LYS A CA 1
ATOM 1321 C C . LYS A 1 179 ? -21.875 -16.297 -2.842 1 96.25 179 LYS A C 1
ATOM 1323 O O . LYS A 1 179 ? -21.547 -16.578 -1.685 1 96.25 179 LYS A O 1
ATOM 1328 N N . PRO A 1 180 ? -20.969 -15.844 -3.777 1 97.69 180 PRO A N 1
ATOM 1329 C CA . PRO A 1 180 ? -19.625 -15.492 -3.318 1 97.69 180 PRO A CA 1
ATOM 1330 C C . PRO A 1 180 ? -19.625 -14.344 -2.305 1 97.69 180 PRO A C 1
ATOM 1332 O O . PRO A 1 180 ? -20.469 -13.445 -2.389 1 97.69 180 PRO A O 1
ATOM 1335 N N . PRO A 1 181 ? -18.672 -14.391 -1.354 1 97.81 181 PRO A N 1
ATOM 1336 C CA . PRO A 1 181 ? -18.562 -13.25 -0.434 1 97.81 181 PRO A CA 1
ATOM 1337 C C . PRO A 1 181 ? -18.234 -11.945 -1.148 1 97.81 181 PRO A C 1
ATOM 1339 O O . PRO A 1 181 ? -17.578 -11.961 -2.191 1 97.81 181 PRO A O 1
ATOM 1342 N N . LYS A 1 182 ? -18.688 -10.844 -0.575 1 96.94 182 LYS A N 1
ATOM 1343 C CA . LYS A 1 182 ? -18.406 -9.5 -1.064 1 96.94 182 LYS A CA 1
ATOM 1344 C C . LYS A 1 182 ? -17.234 -8.875 -0.302 1 96.94 182 LYS A C 1
ATOM 1346 O O . LYS A 1 182 ? -16.875 -9.344 0.78 1 96.94 182 LYS A O 1
ATOM 1351 N N . PRO A 1 183 ? -16.641 -7.805 -0.932 1 97.44 183 PRO A N 1
ATOM 1352 C CA . PRO A 1 183 ? -15.641 -7.094 -0.137 1 97.44 183 PRO A CA 1
ATOM 1353 C C . PRO A 1 183 ? -16.172 -6.637 1.219 1 97.44 183 PRO A C 1
ATOM 1355 O O . PRO A 1 183 ? -17.281 -6.082 1.298 1 97.44 183 PRO A O 1
ATOM 1358 N N . GLY A 1 184 ? -15.391 -6.906 2.264 1 97.56 184 GLY A N 1
ATOM 1359 C CA . GLY A 1 184 ? -15.812 -6.48 3.59 1 97.56 184 GLY A CA 1
ATOM 1360 C C . GLY A 1 184 ? -16.484 -7.578 4.383 1 97.56 184 GLY A C 1
ATOM 1361 O O . GLY A 1 184 ? -16.641 -7.473 5.605 1 97.56 184 GLY A O 1
ATOM 1362 N N . ASP A 1 185 ? -16.922 -8.648 3.775 1 98.25 185 ASP A N 1
ATOM 1363 C CA . ASP A 1 185 ? -17.5 -9.789 4.488 1 98.25 185 ASP A CA 1
ATOM 1364 C C . ASP A 1 185 ? -16.438 -10.555 5.262 1 98.25 185 ASP A C 1
ATOM 1366 O O . ASP A 1 185 ? -15.258 -10.539 4.895 1 98.25 185 ASP A O 1
ATOM 1370 N N . ILE A 1 186 ? -16.812 -11.172 6.336 1 98.5 186 ILE A N 1
ATOM 1371 C CA . ILE A 1 186 ? -15.93 -12.078 7.062 1 98.5 186 ILE A CA 1
ATOM 1372 C C . ILE A 1 186 ? -16.125 -13.508 6.562 1 98.5 186 ILE A C 1
ATOM 1374 O O . ILE A 1 186 ? -17.25 -13.969 6.402 1 98.5 186 ILE A O 1
ATOM 1378 N N . HIS A 1 187 ? -15.055 -14.164 6.277 1 98.56 187 HIS A N 1
ATOM 1379 C CA . HIS A 1 187 ? -15.062 -15.562 5.867 1 98.56 187 HIS A CA 1
ATOM 1380 C C . HIS A 1 187 ? -14.234 -16.422 6.82 1 98.56 187 HIS A C 1
ATOM 1382 O O . HIS A 1 187 ? -13.172 -15.992 7.273 1 98.56 187 HIS A O 1
ATOM 1388 N N . ARG A 1 188 ? -14.773 -17.672 7.172 1 98 188 ARG A N 1
ATOM 1389 C CA . ARG A 1 188 ? -14.117 -18.609 8.07 1 98 188 ARG A CA 1
ATOM 1390 C C . ARG A 1 188 ? -13.961 -19.984 7.418 1 98 188 ARG A C 1
ATOM 1392 O O . ARG A 1 188 ? -14.719 -20.328 6.512 1 98 188 ARG A O 1
ATOM 1399 N N . GLN A 1 189 ? -12.938 -20.672 7.797 1 98.62 189 GLN A N 1
ATOM 1400 C CA . GLN A 1 189 ? -12.672 -22.031 7.348 1 98.62 189 GLN A CA 1
ATOM 1401 C C . GLN A 1 189 ? -12.273 -22.922 8.516 1 98.62 189 GLN A C 1
ATOM 1403 O O . GLN A 1 189 ? -11.141 -23.422 8.57 1 98.62 189 GLN A O 1
ATOM 1408 N N . PRO A 1 190 ? -13.219 -23.234 9.367 1 98.56 190 PRO A N 1
ATOM 1409 C CA . PRO A 1 190 ? -12.883 -23.984 10.586 1 98.56 190 PRO A CA 1
ATOM 1410 C C . PRO A 1 190 ? -12.312 -25.359 10.297 1 98.56 190 PRO A C 1
ATOM 1412 O O . PRO A 1 190 ? -11.43 -25.828 11.023 1 98.56 190 PRO A O 1
ATOM 1415 N N . GLU A 1 191 ? -12.852 -26.125 9.289 1 98.75 191 GLU A N 1
ATOM 1416 C CA . GLU A 1 191 ? -12.289 -27.438 8.938 1 98.75 191 GLU A CA 1
ATOM 1417 C C . GLU A 1 191 ? -10.82 -27.312 8.547 1 98.75 191 GLU A C 1
ATOM 1419 O O . GLU A 1 191 ? -9.992 -28.125 8.969 1 98.75 191 GLU A O 1
ATOM 1424 N N . LEU A 1 192 ? -10.508 -26.297 7.766 1 98.88 192 LEU A N 1
ATOM 1425 C CA . LEU A 1 192 ? -9.125 -26.078 7.352 1 98.88 192 LEU A CA 1
ATOM 1426 C C . LEU A 1 192 ? -8.25 -25.734 8.547 1 98.88 192 LEU A C 1
ATOM 1428 O O . LEU A 1 192 ? -7.09 -26.141 8.609 1 98.88 192 LEU A O 1
ATOM 1432 N N . ALA A 1 193 ? -8.766 -24.922 9.492 1 98.94 193 ALA A N 1
ATOM 1433 C CA . ALA A 1 193 ? -8.016 -24.594 10.703 1 98.94 193 ALA A CA 1
ATOM 1434 C C . ALA A 1 193 ? -7.582 -25.859 11.438 1 98.94 193 ALA A C 1
ATOM 1436 O O . ALA A 1 193 ? -6.43 -25.969 11.859 1 98.94 193 ALA A O 1
ATOM 1437 N N . GLU A 1 194 ? -8.516 -26.75 11.562 1 98.81 194 GLU A N 1
ATOM 1438 C CA . GLU A 1 194 ? -8.211 -28.016 12.242 1 98.81 194 GLU A CA 1
ATOM 1439 C C . GLU A 1 194 ? -7.18 -28.828 11.469 1 98.81 194 GLU A C 1
ATOM 1441 O O . GLU A 1 194 ? -6.297 -29.453 12.062 1 98.81 194 GLU A O 1
ATOM 1446 N N . THR A 1 195 ? -7.355 -28.875 10.195 1 98.94 195 THR A N 1
ATOM 1447 C CA . THR A 1 195 ? -6.387 -29.562 9.352 1 98.94 195 THR A CA 1
ATOM 1448 C C . THR A 1 195 ? -4.992 -28.969 9.523 1 98.94 195 THR A C 1
ATOM 1450 O O . THR A 1 195 ? -4.012 -29.703 9.656 1 98.94 195 THR A O 1
ATOM 1453 N N . LEU A 1 196 ? -4.875 -27.641 9.492 1 98.94 196 LEU A N 1
ATOM 1454 C CA . LEU A 1 196 ? -3.596 -26.969 9.688 1 98.94 196 LEU A CA 1
ATOM 1455 C C . LEU A 1 196 ? -3.014 -27.297 11.062 1 98.94 196 LEU A C 1
ATOM 1457 O O . LEU A 1 196 ? -1.795 -27.406 11.211 1 98.94 196 LEU A O 1
ATOM 1461 N N . ARG A 1 197 ? -3.848 -27.422 12.07 1 98.88 197 ARG A N 1
ATOM 1462 C CA . ARG A 1 197 ? -3.371 -27.797 13.398 1 98.88 197 ARG A CA 1
ATOM 1463 C C . ARG A 1 197 ? -2.758 -29.188 13.375 1 98.88 197 ARG A C 1
ATOM 1465 O O . ARG A 1 197 ? -1.726 -29.438 14.008 1 98.88 197 ARG A O 1
ATOM 1472 N N . VAL A 1 198 ? -3.416 -30.125 12.695 1 98.88 198 VAL A N 1
ATOM 1473 C CA . VAL A 1 198 ? -2.896 -31.484 12.57 1 98.88 198 VAL A CA 1
ATOM 1474 C C . VAL A 1 198 ? -1.527 -31.453 11.891 1 98.88 198 VAL A C 1
ATOM 1476 O O . VAL A 1 198 ? -0.591 -32.125 12.344 1 98.88 198 VAL A O 1
ATOM 1479 N N . ILE A 1 199 ? -1.421 -30.672 10.875 1 98.88 199 ILE A N 1
ATOM 1480 C CA . ILE A 1 199 ? -0.164 -30.562 10.141 1 98.88 199 ILE A CA 1
ATOM 1481 C C . ILE A 1 199 ? 0.899 -29.938 11.031 1 98.88 199 ILE A C 1
ATOM 1483 O O . ILE A 1 199 ? 2.059 -30.359 11.023 1 98.88 199 ILE A O 1
ATOM 1487 N N . ALA A 1 200 ? 0.493 -28.875 11.727 1 98.75 200 ALA A N 1
ATOM 1488 C CA . ALA A 1 200 ? 1.425 -28.219 12.641 1 98.75 200 ALA A CA 1
ATOM 1489 C C . ALA A 1 200 ? 1.992 -29.203 13.648 1 98.75 200 ALA A C 1
ATOM 1491 O O . ALA A 1 200 ? 3.16 -29.109 14.031 1 98.75 200 ALA A O 1
ATOM 1492 N N . LYS A 1 201 ? 1.175 -30.141 14.062 1 98.19 201 LYS A N 1
ATOM 1493 C CA . LYS A 1 201 ? 1.552 -31.109 15.086 1 98.19 201 LYS A CA 1
ATOM 1494 C C . LYS A 1 201 ? 2.338 -32.281 14.484 1 98.19 201 LYS A C 1
ATOM 1496 O O . LYS A 1 201 ? 3.305 -32.75 15.078 1 98.19 201 LYS A O 1
ATOM 1501 N N . LYS A 1 202 ? 1.944 -32.781 13.32 1 98.31 202 LYS A N 1
ATOM 1502 C CA . LYS A 1 202 ? 2.471 -34.031 12.789 1 98.31 202 LYS A CA 1
ATOM 1503 C C . LYS A 1 202 ? 3.363 -33.781 11.578 1 98.31 202 LYS A C 1
ATOM 1505 O O . LYS A 1 202 ? 3.891 -34.719 10.992 1 98.31 202 LYS A O 1
ATOM 1510 N N . SER A 1 203 ? 3.51 -32.531 11.234 1 97.94 203 SER A N 1
ATOM 1511 C CA . SER A 1 203 ? 4.324 -32.156 10.086 1 97.94 203 SER A CA 1
ATOM 1512 C C . SER A 1 203 ? 3.865 -32.844 8.82 1 97.94 203 SER A C 1
ATOM 1514 O O . SER A 1 203 ? 2.664 -32.938 8.562 1 97.94 203 SER A O 1
ATOM 1516 N N . ARG A 1 204 ? 4.727 -33.344 8.07 1 97.75 204 ARG A N 1
ATOM 1517 C CA . ARG A 1 204 ? 4.43 -33.969 6.781 1 97.75 204 ARG A CA 1
ATOM 1518 C C . ARG A 1 204 ? 3.406 -35.094 6.938 1 97.75 204 ARG A C 1
ATOM 1520 O O . ARG A 1 204 ? 2.492 -35.219 6.121 1 97.75 204 ARG A O 1
ATOM 1527 N N . ALA A 1 205 ? 3.523 -35.875 7.934 1 98.19 205 ALA A N 1
ATOM 1528 C CA . ALA A 1 205 ? 2.621 -37 8.172 1 98.19 205 ALA A CA 1
ATOM 1529 C C . ALA A 1 205 ? 1.193 -36.531 8.406 1 98.19 205 ALA A C 1
ATOM 1531 O O . ALA A 1 205 ? 0.232 -37.25 8.148 1 98.19 205 ALA A O 1
ATOM 1532 N N . GLY A 1 206 ? 1.087 -35.312 8.852 1 98.62 206 GLY A N 1
ATOM 1533 C CA . GLY A 1 206 ? -0.22 -34.75 9.133 1 98.62 206 GLY A CA 1
ATOM 1534 C C . GLY A 1 206 ? -1.055 -34.531 7.887 1 98.62 206 GLY A C 1
ATOM 1535 O O . GLY A 1 206 ? -2.281 -34.438 7.965 1 98.62 206 GLY A O 1
ATOM 1536 N N . PHE A 1 207 ? -0.43 -34.469 6.762 1 98.81 207 PHE A N 1
ATOM 1537 C CA . PHE A 1 207 ? -1.14 -34.25 5.508 1 98.81 207 PHE A CA 1
ATOM 1538 C C . PHE A 1 207 ? -1.162 -35.5 4.664 1 98.81 207 PHE A C 1
ATOM 1540 O O . PHE A 1 207 ? -2.176 -35.844 4.043 1 98.81 207 PHE A O 1
ATOM 1547 N N . TYR A 1 208 ? -0.123 -36.25 4.625 1 98.75 208 TYR A N 1
ATOM 1548 C CA . TYR A 1 208 ? 0.056 -37.312 3.631 1 98.75 208 TYR A CA 1
ATOM 1549 C C . TYR A 1 208 ? -0.258 -38.688 4.219 1 98.75 208 TYR A C 1
ATOM 1551 O O . TYR A 1 208 ? -0.242 -39.688 3.508 1 98.75 208 TYR A O 1
ATOM 1559 N N . GLU A 1 209 ? -0.502 -38.688 5.469 1 98.25 209 GLU A N 1
ATOM 1560 C CA . GLU A 1 209 ? -0.91 -39.906 6.176 1 98.25 209 GLU A CA 1
ATOM 1561 C C . GLU A 1 209 ? -2.055 -39.625 7.141 1 98.25 209 GLU A C 1
ATOM 1563 O O . GLU A 1 209 ? -2.414 -38.438 7.363 1 98.25 209 GLU A O 1
ATOM 1568 N N . GLY A 1 210 ? -2.668 -40.656 7.582 1 98.06 210 GLY A N 1
ATOM 1569 C CA . GLY A 1 210 ? -3.664 -40.5 8.633 1 98.06 210 GLY A CA 1
ATOM 1570 C C . GLY A 1 210 ? -4.961 -39.906 8.148 1 98.06 210 GLY A C 1
ATOM 1571 O O . GLY A 1 210 ? -5.359 -40.094 7 1 98.06 210 GLY A O 1
ATOM 1572 N N . ALA A 1 211 ? -5.664 -39.25 9.023 1 98.38 211 ALA A N 1
ATOM 1573 C CA . ALA A 1 211 ? -7.051 -38.812 8.836 1 98.38 211 ALA A CA 1
ATOM 1574 C C . ALA A 1 211 ? -7.172 -37.844 7.668 1 98.38 211 ALA A C 1
ATOM 1576 O O . ALA A 1 211 ? -8.148 -37.875 6.922 1 98.38 211 ALA A O 1
ATOM 1577 N N . VAL A 1 212 ? -6.203 -36.969 7.551 1 98.81 212 VAL A N 1
ATOM 1578 C CA . VAL A 1 212 ? -6.277 -35.969 6.484 1 98.81 212 VAL A CA 1
ATOM 1579 C C . VAL A 1 212 ? -6.141 -36.656 5.129 1 98.81 212 VAL A C 1
ATOM 1581 O O . VAL A 1 212 ? -6.957 -36.438 4.227 1 98.81 212 VAL A O 1
ATOM 1584 N N . ALA A 1 213 ? -5.133 -37.5 4.961 1 98.88 213 ALA A N 1
ATOM 1585 C CA . ALA A 1 213 ? -4.945 -38.25 3.717 1 98.88 213 ALA A CA 1
ATOM 1586 C C . ALA A 1 213 ? -6.156 -39.125 3.418 1 98.88 213 ALA A C 1
ATOM 1588 O O . ALA A 1 213 ? -6.582 -39.25 2.266 1 98.88 213 ALA A O 1
ATOM 1589 N N . GLU A 1 214 ? -6.688 -39.812 4.473 1 98.81 214 GLU A N 1
ATOM 1590 C CA . GLU A 1 214 ? -7.855 -40.656 4.309 1 98.81 214 GLU A CA 1
ATOM 1591 C C . GLU A 1 214 ? -9.062 -39.875 3.805 1 98.81 214 GLU A C 1
ATOM 1593 O O . GLU A 1 214 ? -9.805 -40.344 2.951 1 98.81 214 GLU A O 1
ATOM 1598 N N . ASP A 1 215 ? -9.234 -38.719 4.328 1 98.88 215 ASP A N 1
ATOM 1599 C CA . ASP A 1 215 ? -10.336 -37.875 3.891 1 98.88 215 ASP A CA 1
ATOM 1600 C C . ASP A 1 215 ? -10.18 -37.469 2.426 1 98.88 215 ASP A C 1
ATOM 1602 O O . ASP A 1 215 ? -11.133 -37.562 1.646 1 98.88 215 ASP A O 1
ATOM 1606 N N . LEU A 1 216 ? -9.031 -37.031 2.053 1 98.88 216 LEU A N 1
ATOM 1607 C CA . LEU A 1 216 ? -8.773 -36.531 0.706 1 98.88 216 LEU A CA 1
ATOM 1608 C C . LEU A 1 216 ? -8.836 -37.656 -0.314 1 98.88 216 LEU A C 1
ATOM 1610 O O . LEU A 1 216 ? -9.516 -37.531 -1.34 1 98.88 216 LEU A O 1
ATOM 1614 N N . VAL A 1 217 ? -8.172 -38.781 -0.026 1 98.88 217 VAL A N 1
ATOM 1615 C CA . VAL A 1 217 ? -8.164 -39.938 -0.933 1 98.88 217 VAL A CA 1
ATOM 1616 C C . VAL A 1 217 ? -9.562 -40.531 -1.018 1 98.88 217 VAL A C 1
ATOM 1618 O O . VAL A 1 217 ? -10.016 -40.906 -2.1 1 98.88 217 VAL A O 1
ATOM 1621 N N . GLY A 1 218 ? -10.18 -40.656 0.164 1 98.75 218 GLY A N 1
ATOM 1622 C CA . GLY A 1 218 ? -11.547 -41.125 0.17 1 98.75 218 GLY A CA 1
ATOM 1623 C C . GLY A 1 218 ? -12.477 -40.312 -0.712 1 98.75 218 GLY A C 1
ATOM 1624 O O . GLY A 1 218 ? -13.273 -40.875 -1.467 1 98.75 218 GLY A O 1
ATOM 1625 N N . ARG A 1 219 ? -12.406 -39.031 -0.614 1 98.5 219 ARG A N 1
ATOM 1626 C CA . ARG A 1 219 ? -13.227 -38.156 -1.431 1 98.5 219 ARG A CA 1
ATOM 1627 C C . ARG A 1 219 ? -12.914 -38.312 -2.914 1 98.5 219 ARG A C 1
ATOM 1629 O O . ARG A 1 219 ? -13.828 -38.438 -3.738 1 98.5 219 ARG A O 1
ATOM 1636 N N . LEU A 1 220 ? -11.648 -38.312 -3.289 1 98.62 220 LEU A N 1
ATOM 1637 C CA . LEU A 1 220 ? -11.234 -38.469 -4.676 1 98.62 220 LEU A CA 1
ATOM 1638 C C . LEU A 1 220 ? -11.75 -39.781 -5.238 1 98.62 220 LEU A C 1
ATOM 1640 O O . LEU A 1 220 ? -12.305 -39.844 -6.34 1 98.62 220 LEU A O 1
ATOM 1644 N N . ARG A 1 221 ? -11.68 -40.844 -4.5 1 98.56 221 ARG A N 1
ATOM 1645 C CA . ARG A 1 221 ? -12.109 -42.156 -4.945 1 98.56 221 ARG A CA 1
ATOM 1646 C C . ARG A 1 221 ? -13.625 -42.219 -5.09 1 98.56 221 ARG A C 1
ATOM 1648 O O . ARG A 1 221 ? -14.141 -42.844 -6.023 1 98.56 221 ARG A O 1
ATOM 1655 N N . ALA A 1 222 ? -14.25 -41.594 -4.184 1 98.06 222 ALA A N 1
ATOM 1656 C CA . ALA A 1 222 ? -15.711 -41.562 -4.262 1 98.06 222 ALA A CA 1
ATOM 1657 C C . ALA A 1 222 ? -16.172 -40.875 -5.547 1 98.06 222 ALA A C 1
ATOM 1659 O O . ALA A 1 222 ? -17.25 -41.188 -6.066 1 98.06 222 ALA A O 1
ATOM 1660 N N . LEU A 1 223 ? -15.352 -40.031 -6.066 1 97.5 223 LEU A N 1
ATOM 1661 C CA . LEU A 1 223 ? -15.695 -39.312 -7.273 1 97.5 223 LEU A CA 1
ATOM 1662 C C . LEU A 1 223 ? -15.078 -39.969 -8.508 1 97.5 223 LEU A C 1
ATOM 1664 O O . LEU A 1 223 ? -15.133 -39.406 -9.602 1 97.5 223 LEU A O 1
ATOM 1668 N N . GLY A 1 224 ? -14.438 -41.062 -8.312 1 97.38 224 GLY A N 1
ATOM 1669 C CA . GLY A 1 224 ? -13.93 -41.812 -9.438 1 97.38 224 GLY A CA 1
ATOM 1670 C C . GLY A 1 224 ? -12.438 -41.625 -9.648 1 97.38 224 GLY A C 1
ATOM 1671 O O . GLY A 1 224 ? -11.883 -42.094 -10.648 1 97.38 224 GLY A O 1
ATOM 1672 N N . GLY A 1 225 ? -11.781 -40.969 -8.75 1 98.12 225 GLY A N 1
ATOM 1673 C CA . GLY A 1 225 ? -10.352 -40.75 -8.875 1 98.12 225 GLY A CA 1
ATOM 1674 C C . GLY A 1 225 ? -9.523 -42 -8.758 1 98.12 225 GLY A C 1
ATOM 1675 O O . GLY A 1 225 ? -10.039 -43.062 -8.352 1 98.12 225 GLY A O 1
ATOM 1676 N N . LEU A 1 226 ? -8.266 -41.875 -9.094 1 98.56 226 LEU A N 1
ATOM 1677 C CA . LEU A 1 226 ? -7.367 -43 -9.172 1 98.56 226 LEU A CA 1
ATOM 1678 C C . LEU A 1 226 ? -6.41 -43.031 -7.984 1 98.56 226 LEU A C 1
ATOM 1680 O O . LEU A 1 226 ? -5.617 -43.969 -7.84 1 98.56 226 LEU A O 1
ATOM 1684 N N . HIS A 1 227 ? -6.48 -42.094 -7.16 1 98.75 227 HIS A N 1
ATOM 1685 C CA . HIS A 1 227 ? -5.52 -41.875 -6.09 1 98.75 227 HIS A CA 1
ATOM 1686 C C . HIS A 1 227 ? -5.609 -42.938 -5.023 1 98.75 227 HIS A C 1
ATOM 1688 O O . HIS A 1 227 ? -6.699 -43.438 -4.707 1 98.75 227 HIS A O 1
ATOM 1694 N N . THR A 1 228 ? -4.469 -43.25 -4.457 1 98.75 228 THR A N 1
ATOM 1695 C CA . THR A 1 228 ? -4.402 -44.156 -3.316 1 98.75 228 THR A CA 1
ATOM 1696 C C . THR A 1 228 ? -3.666 -43.531 -2.148 1 98.75 228 THR A C 1
ATOM 1698 O O . THR A 1 228 ? -3.01 -42.5 -2.32 1 98.75 228 THR A O 1
ATOM 1701 N N . LEU A 1 229 ? -3.83 -44.094 -0.976 1 98.81 229 LEU A N 1
ATOM 1702 C CA . LEU A 1 229 ? -3.082 -43.625 0.187 1 98.81 229 LEU A CA 1
ATOM 1703 C C . LEU A 1 229 ? -1.582 -43.781 -0.032 1 98.81 229 LEU A C 1
ATOM 1705 O O . LEU A 1 229 ? -0.792 -42.969 0.452 1 98.81 229 LEU A O 1
ATOM 1709 N N . ASP A 1 230 ? -1.175 -44.812 -0.773 1 98.56 230 ASP A N 1
ATOM 1710 C CA . ASP A 1 230 ? 0.237 -45 -1.088 1 98.56 230 ASP A CA 1
ATOM 1711 C C . ASP A 1 230 ? 0.77 -43.875 -1.959 1 98.56 230 ASP A C 1
ATOM 1713 O O . ASP A 1 230 ? 1.918 -43.438 -1.805 1 98.56 230 ASP A O 1
ATOM 1717 N N . ASP A 1 231 ? -0.015 -43.406 -2.914 1 98.62 231 ASP A N 1
ATOM 1718 C CA . ASP A 1 231 ? 0.378 -42.25 -3.725 1 98.62 231 ASP A CA 1
ATOM 1719 C C . ASP A 1 231 ? 0.701 -41.062 -2.848 1 98.62 231 ASP A C 1
ATOM 1721 O O . ASP A 1 231 ? 1.698 -40.375 -3.074 1 98.62 231 ASP A O 1
ATOM 1725 N N . PHE A 1 232 ? -0.189 -40.75 -1.888 1 98.75 232 PHE A N 1
ATOM 1726 C CA . PHE A 1 232 ? 0.012 -39.625 -0.986 1 98.75 232 PHE A CA 1
ATOM 1727 C C . PHE A 1 232 ? 1.247 -39.844 -0.119 1 98.75 232 PHE A C 1
ATOM 1729 O O . PHE A 1 232 ? 2.07 -38.938 0.031 1 98.75 232 PHE A O 1
ATOM 1736 N N . ALA A 1 233 ? 1.405 -40.969 0.387 1 98.12 233 ALA A N 1
ATOM 1737 C CA . ALA A 1 233 ? 2.521 -41.281 1.278 1 98.12 233 ALA A CA 1
ATOM 1738 C C . ALA A 1 233 ? 3.855 -41.156 0.545 1 98.12 233 ALA A C 1
ATOM 1740 O O . ALA A 1 233 ? 4.867 -40.781 1.14 1 98.12 233 ALA A O 1
ATOM 1741 N N . ALA A 1 234 ? 3.865 -41.438 -0.733 1 97.06 234 ALA A N 1
ATOM 1742 C CA . ALA A 1 234 ? 5.094 -41.469 -1.523 1 97.06 234 ALA A CA 1
ATOM 1743 C C . ALA A 1 234 ? 5.473 -40.062 -2.012 1 97.06 234 ALA A C 1
ATOM 1745 O O . ALA A 1 234 ? 6.562 -39.875 -2.553 1 97.06 234 ALA A O 1
ATOM 1746 N N . THR A 1 235 ? 4.648 -39.094 -1.765 1 96.31 235 THR A N 1
ATOM 1747 C CA . THR A 1 235 ? 4.883 -37.75 -2.27 1 96.31 235 THR A CA 1
ATOM 1748 C C . THR A 1 235 ? 6.176 -37.188 -1.699 1 96.31 235 THR A C 1
ATOM 1750 O O . THR A 1 235 ? 6.445 -37.312 -0.504 1 96.31 235 THR A O 1
ATOM 1753 N N . LYS A 1 236 ? 6.934 -36.531 -2.57 1 96.56 236 LYS A N 1
ATOM 1754 C CA . LYS A 1 236 ? 8.156 -35.875 -2.143 1 96.56 236 LYS A CA 1
ATOM 1755 C C . LYS A 1 236 ? 8.594 -34.812 -3.16 1 96.56 236 LYS A C 1
ATOM 1757 O O . LYS A 1 236 ? 8.562 -35.062 -4.367 1 96.56 236 LYS A O 1
ATOM 1762 N N . GLY A 1 237 ? 8.969 -33.656 -2.643 1 97.62 237 GLY A N 1
ATOM 1763 C CA . GLY A 1 237 ? 9.617 -32.656 -3.49 1 97.62 237 GLY A CA 1
ATOM 1764 C C . GLY A 1 237 ? 11.102 -32.938 -3.693 1 97.62 237 GLY A C 1
ATOM 1765 O O . GLY A 1 237 ? 11.672 -33.812 -3.051 1 97.62 237 GLY A O 1
ATOM 1766 N N . ASP A 1 238 ? 11.758 -32.125 -4.617 1 97.12 238 ASP A N 1
ATOM 1767 C CA . ASP A 1 238 ? 13.156 -32.344 -4.965 1 97.12 238 ASP A CA 1
ATOM 1768 C C . ASP A 1 238 ? 13.914 -31.016 -5.098 1 97.12 238 ASP A C 1
ATOM 1770 O O . ASP A 1 238 ? 13.391 -30.062 -5.66 1 97.12 238 ASP A O 1
ATOM 1774 N N . TYR A 1 239 ? 15.094 -31.062 -4.523 1 98.31 239 TYR A N 1
ATOM 1775 C CA . TYR A 1 239 ? 16.031 -30.016 -4.906 1 98.31 239 TYR A CA 1
ATOM 1776 C C . TYR A 1 239 ? 16.484 -30.188 -6.355 1 98.31 239 TYR A C 1
ATOM 1778 O O . TYR A 1 239 ? 16.703 -31.312 -6.812 1 98.31 239 TYR A O 1
ATOM 1786 N N . ARG A 1 240 ? 16.516 -29.078 -7.059 1 97.94 240 ARG A N 1
ATOM 1787 C CA . ARG A 1 240 ? 16.953 -29.062 -8.453 1 97.94 240 ARG A CA 1
ATOM 1788 C C . ARG A 1 240 ? 17.969 -27.953 -8.68 1 97.94 240 ARG A C 1
ATOM 1790 O O . ARG A 1 240 ? 18.094 -27.031 -7.871 1 97.94 240 ARG A O 1
ATOM 1797 N N . THR A 1 241 ? 18.781 -28.109 -9.711 1 97.19 241 THR A N 1
ATOM 1798 C CA . THR A 1 241 ? 19.609 -27 -10.18 1 97.19 241 THR A CA 1
ATOM 1799 C C . THR A 1 241 ? 18.812 -26.062 -11.062 1 97.19 241 THR A C 1
ATOM 1801 O O . THR A 1 241 ? 18.203 -26.484 -12.047 1 97.19 241 THR A O 1
ATOM 1804 N N . PRO A 1 242 ? 18.797 -24.812 -10.727 1 98.19 242 PRO A N 1
ATOM 1805 C CA . PRO A 1 242 ? 18.047 -23.859 -11.57 1 98.19 242 PRO A CA 1
ATOM 1806 C C . PRO A 1 242 ? 18.609 -23.797 -12.992 1 98.19 242 PRO A C 1
ATOM 1808 O O . PRO A 1 242 ? 19.75 -24.172 -13.227 1 98.19 242 PRO A O 1
ATOM 1811 N N . VAL A 1 243 ? 17.781 -23.391 -13.938 1 98.19 243 VAL A N 1
ATOM 1812 C CA . VAL A 1 243 ? 18.234 -22.969 -15.25 1 98.19 243 VAL A CA 1
ATOM 1813 C C . VAL A 1 243 ? 18.391 -21.453 -15.281 1 98.19 243 VAL A C 1
ATOM 1815 O O . VAL A 1 243 ? 17.703 -20.734 -14.555 1 98.19 243 VAL A O 1
ATOM 1818 N N . SER A 1 244 ? 19.328 -20.984 -16.094 1 98.12 244 SER A N 1
ATOM 1819 C CA . SER A 1 244 ? 19.562 -19.547 -16.062 1 98.12 244 SER A CA 1
ATOM 1820 C C . SER A 1 244 ? 20.141 -19.062 -17.391 1 98.12 244 SER A C 1
ATOM 1822 O O . SER A 1 244 ? 20.578 -19.859 -18.219 1 98.12 244 SER A O 1
ATOM 1824 N N . THR A 1 245 ? 20.047 -17.844 -17.672 1 97.94 245 THR A N 1
ATOM 1825 C CA . THR A 1 245 ? 20.75 -17.125 -18.719 1 97.94 245 THR A CA 1
ATOM 1826 C C . THR A 1 245 ? 21.328 -15.82 -18.203 1 97.94 245 THR A C 1
ATOM 1828 O O . THR A 1 245 ? 21.078 -15.422 -17.062 1 97.94 245 THR A O 1
ATOM 1831 N N . SER A 1 246 ? 22.266 -15.281 -18.969 1 97.62 246 SER A N 1
ATOM 1832 C CA . SER A 1 246 ? 22.766 -13.93 -18.703 1 97.62 246 SER A CA 1
ATOM 1833 C C . SER A 1 246 ? 22.078 -12.906 -19.609 1 97.62 246 SER A C 1
ATOM 1835 O O . SER A 1 246 ? 22.016 -13.086 -20.828 1 97.62 246 SER A O 1
ATOM 1837 N N . TYR A 1 247 ? 21.516 -11.891 -19.078 1 98.25 247 TYR A N 1
ATOM 1838 C CA . TYR A 1 247 ? 20.875 -10.789 -19.797 1 98.25 247 TYR A CA 1
ATOM 1839 C C . TYR A 1 247 ? 21.484 -9.453 -19.406 1 98.25 247 TYR A C 1
ATOM 1841 O O . TYR A 1 247 ? 21.219 -8.945 -18.312 1 98.25 247 TYR A O 1
ATOM 1849 N N . ARG A 1 248 ? 22.328 -8.852 -20.25 1 98 248 ARG A N 1
ATOM 1850 C CA . ARG A 1 248 ? 22.984 -7.562 -20.078 1 98 248 ARG A CA 1
ATOM 1851 C C . ARG A 1 248 ? 23.672 -7.48 -18.719 1 98 248 ARG A C 1
ATOM 1853 O O . ARG A 1 248 ? 23.484 -6.512 -17.969 1 98 248 ARG A O 1
ATOM 1860 N N . GLY A 1 249 ? 24.391 -8.484 -18.359 1 97.06 249 GLY A N 1
ATOM 1861 C CA . GLY A 1 249 ? 25.219 -8.492 -17.156 1 97.06 249 GLY A CA 1
ATOM 1862 C C . GLY A 1 249 ? 24.5 -9 -15.93 1 97.06 249 GLY A C 1
ATOM 1863 O O . GLY A 1 249 ? 25.078 -9.07 -14.844 1 97.06 249 GLY A O 1
ATOM 1864 N N . HIS A 1 250 ? 23.25 -9.383 -16.047 1 98.44 250 HIS A N 1
ATOM 1865 C CA . HIS A 1 250 ? 22.469 -9.938 -14.938 1 98.44 250 HIS A CA 1
ATOM 1866 C C . HIS A 1 250 ? 22.172 -11.414 -15.156 1 98.44 250 HIS A C 1
ATOM 1868 O O . HIS A 1 250 ? 21.859 -11.828 -16.281 1 98.44 250 HIS A O 1
ATOM 1874 N N . GLY A 1 251 ? 22.391 -12.211 -14.094 1 98.56 251 GLY A N 1
ATOM 1875 C CA . GLY A 1 251 ? 21.891 -13.578 -14.125 1 98.56 251 GLY A CA 1
ATOM 1876 C C . GLY A 1 251 ? 20.406 -13.68 -13.82 1 98.56 251 GLY A C 1
ATOM 1877 O O . GLY A 1 251 ? 19.938 -13.109 -12.836 1 98.56 251 GLY A O 1
ATOM 1878 N N . ILE A 1 252 ? 19.688 -14.281 -14.703 1 98.81 252 ILE A N 1
ATOM 1879 C CA . ILE A 1 252 ? 18.266 -14.539 -14.469 1 98.81 252 ILE A CA 1
ATOM 1880 C C . ILE A 1 252 ? 18.047 -16.047 -14.273 1 98.81 252 ILE A C 1
ATOM 1882 O O . ILE A 1 252 ? 18.281 -16.828 -15.188 1 98.81 252 ILE A O 1
ATOM 1886 N N . HIS A 1 253 ? 17.562 -16.422 -13.078 1 98.88 253 HIS A N 1
ATOM 1887 C CA . HIS A 1 253 ? 17.406 -17.812 -12.711 1 98.88 253 HIS A CA 1
ATOM 1888 C C . HIS A 1 253 ? 15.922 -18.188 -12.633 1 98.88 253 HIS A C 1
ATOM 1890 O O . HIS A 1 253 ? 15.102 -17.406 -12.156 1 98.88 253 HIS A O 1
ATOM 1896 N N . GLN A 1 254 ? 15.609 -19.375 -13.18 1 98.75 254 GLN A N 1
ATOM 1897 C CA . GLN A 1 254 ? 14.266 -19.953 -13.172 1 98.75 254 GLN A CA 1
ATOM 1898 C C . GLN A 1 254 ? 14.297 -21.406 -12.734 1 98.75 254 GLN A C 1
ATOM 1900 O O . GLN A 1 254 ? 15.359 -22.031 -12.695 1 98.75 254 GLN A O 1
ATOM 1905 N N . MET A 1 255 ? 13.125 -21.875 -12.328 1 98.5 255 MET A N 1
ATOM 1906 C CA . MET A 1 255 ? 12.969 -23.312 -12.094 1 98.5 255 MET A CA 1
ATOM 1907 C C . MET A 1 255 ? 13.164 -24.094 -13.391 1 98.5 255 MET A C 1
ATOM 1909 O O . MET A 1 255 ? 12.703 -23.688 -14.453 1 98.5 255 MET A O 1
ATOM 1913 N N . PRO A 1 256 ? 13.906 -25.234 -13.352 1 98.12 256 PRO A N 1
ATOM 1914 C CA . PRO A 1 256 ? 13.984 -26.078 -14.547 1 98.12 256 PRO A CA 1
ATOM 1915 C C . PRO A 1 256 ? 12.68 -26.812 -14.836 1 98.12 256 PRO A C 1
ATOM 1917 O O . PRO A 1 256 ? 11.773 -26.828 -14 1 98.12 256 PRO A O 1
ATOM 1920 N N . PRO A 1 257 ? 12.5 -27.328 -16.109 1 97.94 257 PRO A N 1
ATOM 1921 C CA . PRO A 1 257 ? 11.336 -28.188 -16.312 1 97.94 257 PRO A CA 1
ATOM 1922 C C . PRO A 1 257 ? 11.172 -29.234 -15.219 1 97.94 257 PRO A C 1
ATOM 1924 O O . PRO A 1 257 ? 12.164 -29.734 -14.664 1 97.94 257 PRO A O 1
ATOM 1927 N N . ASN A 1 258 ? 9.984 -29.562 -14.867 1 98.12 258 ASN A N 1
ATOM 1928 C CA . ASN A 1 258 ? 8.734 -29.484 -15.625 1 98.12 258 ASN A CA 1
ATOM 1929 C C . ASN A 1 258 ? 8.109 -28.094 -15.523 1 98.12 258 ASN A C 1
ATOM 1931 O O . ASN A 1 258 ? 6.949 -27.906 -15.883 1 98.12 258 ASN A O 1
ATOM 1935 N N . ASN A 1 259 ? 8.789 -27.109 -14.977 1 97.62 259 ASN A N 1
ATOM 1936 C CA . ASN A 1 259 ? 8.359 -25.734 -14.852 1 97.62 259 ASN A CA 1
ATOM 1937 C C . ASN A 1 259 ? 8.594 -24.953 -16.141 1 97.62 259 ASN A C 1
ATOM 1939 O O . ASN A 1 259 ? 9.516 -25.266 -16.906 1 97.62 259 ASN A O 1
ATOM 1943 N N . GLN A 1 260 ? 7.82 -23.906 -16.375 1 97.25 260 GLN A N 1
ATOM 1944 C CA . GLN A 1 260 ? 7.883 -23.219 -17.656 1 97.25 260 GLN A CA 1
ATOM 1945 C C . GLN A 1 260 ? 8.922 -22.094 -17.625 1 97.25 260 GLN A C 1
ATOM 1947 O O . GLN A 1 260 ? 8.969 -21.266 -18.531 1 97.25 260 GLN A O 1
ATOM 1952 N N . GLY A 1 261 ? 9.75 -22 -16.656 1 98.06 261 GLY A N 1
ATOM 1953 C CA . GLY A 1 261 ? 10.734 -20.938 -16.5 1 98.06 261 GLY A CA 1
ATOM 1954 C C . GLY A 1 261 ? 11.641 -20.781 -17.703 1 98.06 261 GLY A C 1
ATOM 1955 O O . GLY A 1 261 ? 12.078 -19.672 -18.016 1 98.06 261 GLY A O 1
ATOM 1956 N N . LEU A 1 262 ? 11.93 -21.891 -18.422 1 97.56 262 LEU A N 1
ATOM 1957 C CA . LEU A 1 262 ? 12.758 -21.891 -19.625 1 97.56 262 LEU A CA 1
ATOM 1958 C C . LEU A 1 262 ? 12.195 -20.938 -20.688 1 97.56 262 LEU A C 1
ATOM 1960 O O . LEU A 1 262 ? 12.945 -20.328 -21.438 1 97.56 262 LEU A O 1
ATOM 1964 N N . THR A 1 263 ? 10.914 -20.797 -20.703 1 97.25 263 THR A N 1
ATOM 1965 C CA . THR A 1 263 ? 10.234 -19.969 -21.688 1 97.25 263 THR A CA 1
ATOM 1966 C C . THR A 1 263 ? 10.664 -18.5 -21.531 1 97.25 263 THR A C 1
ATOM 1968 O O . THR A 1 263 ? 10.961 -17.844 -22.531 1 97.25 263 THR A O 1
ATOM 1971 N N . ALA A 1 264 ? 10.734 -17.984 -20.328 1 98.62 264 ALA A N 1
ATOM 1972 C CA . ALA A 1 264 ? 11.172 -16.625 -20.062 1 98.62 264 ALA A CA 1
ATOM 1973 C C . ALA A 1 264 ? 12.633 -16.438 -20.469 1 98.62 264 ALA A C 1
ATOM 1975 O O . ALA A 1 264 ? 13.008 -15.398 -21.016 1 98.62 264 ALA A O 1
ATOM 1976 N N . LEU A 1 265 ? 13.445 -17.422 -20.125 1 98.75 265 LEU A N 1
ATOM 1977 C CA . LEU A 1 265 ? 14.867 -17.328 -20.453 1 98.75 265 LEU A CA 1
ATOM 1978 C C . LEU A 1 265 ? 15.086 -17.281 -21.953 1 98.75 265 LEU A C 1
ATOM 1980 O O . LEU A 1 265 ? 15.938 -16.547 -22.453 1 98.75 265 LEU A O 1
ATOM 1984 N N . LEU A 1 266 ? 14.305 -18.094 -22.656 1 98 266 LEU A N 1
ATOM 1985 C CA . LEU A 1 266 ? 14.359 -18.094 -24.109 1 98 266 LEU A CA 1
ATOM 1986 C C . LEU A 1 266 ? 13.984 -16.719 -24.672 1 98 266 LEU A C 1
ATOM 1988 O O . LEU A 1 266 ? 14.641 -16.219 -25.578 1 98 266 LEU A O 1
ATOM 1992 N N . MET A 1 267 ? 12.938 -16.156 -24.156 1 98 267 MET A N 1
ATOM 1993 C CA . MET A 1 267 ? 12.508 -14.828 -24.594 1 98 267 MET A CA 1
ATOM 1994 C C . MET A 1 267 ? 13.609 -13.797 -24.375 1 98 267 MET A C 1
ATOM 1996 O O . MET A 1 267 ? 13.875 -12.969 -25.25 1 98 267 MET A O 1
ATOM 2000 N N . LEU A 1 268 ? 14.219 -13.836 -23.203 1 98.75 268 LEU A N 1
ATOM 2001 C CA . LEU A 1 268 ? 15.281 -12.883 -22.875 1 98.75 268 LEU A CA 1
ATOM 2002 C C . LEU A 1 268 ? 16.469 -13.055 -23.812 1 98.75 268 LEU A C 1
ATOM 2004 O O . LEU A 1 268 ? 17.078 -12.07 -24.25 1 98.75 268 LEU A O 1
ATOM 2008 N N . ASN A 1 269 ? 16.828 -14.344 -24.094 1 98.25 269 ASN A N 1
ATOM 2009 C CA . ASN A 1 269 ? 17.906 -14.602 -25.031 1 98.25 269 ASN A CA 1
ATOM 2010 C C . ASN A 1 269 ? 17.609 -14.008 -26.406 1 98.25 269 ASN A C 1
ATOM 2012 O O . ASN A 1 269 ? 18.484 -13.391 -27.031 1 98.25 269 ASN A O 1
ATOM 2016 N N . LEU A 1 270 ? 16.391 -14.195 -26.812 1 96.19 270 LEU A N 1
ATOM 2017 C CA . LEU A 1 270 ? 15.945 -13.656 -28.094 1 96.19 270 LEU A CA 1
ATOM 2018 C C . LEU A 1 270 ? 16.031 -12.133 -28.094 1 96.19 270 LEU A C 1
ATOM 2020 O O . LEU A 1 270 ? 16.594 -11.539 -29.016 1 96.19 270 LEU A O 1
ATOM 2024 N N . LEU A 1 271 ? 15.555 -11.539 -27.094 1 97.94 271 LEU A N 1
ATOM 2025 C CA . LEU A 1 271 ? 15.43 -10.086 -27.016 1 97.94 271 LEU A CA 1
ATOM 2026 C C . LEU A 1 271 ? 16.781 -9.438 -26.797 1 97.94 271 LEU A C 1
ATOM 2028 O O . LEU A 1 271 ? 16.953 -8.242 -27.062 1 97.94 271 LEU A O 1
ATOM 2032 N N . SER A 1 272 ? 17.781 -10.211 -26.297 1 97.62 272 SER A N 1
ATOM 2033 C CA . SER A 1 272 ? 19.109 -9.672 -26.016 1 97.62 272 SER A CA 1
ATOM 2034 C C . SER A 1 272 ? 19.766 -9.156 -27.297 1 97.62 272 SER A C 1
ATOM 2036 O O . SER A 1 272 ? 20.688 -8.344 -27.234 1 97.62 272 SER A O 1
ATOM 2038 N N . GLY A 1 273 ? 19.281 -9.586 -28.453 1 97 273 GLY A N 1
ATOM 2039 C CA . GLY A 1 273 ? 19.844 -9.164 -29.719 1 97 273 GLY A CA 1
ATOM 2040 C C . GLY A 1 273 ? 19.281 -7.84 -30.203 1 97 273 GLY A C 1
ATOM 2041 O O . GLY A 1 273 ? 19.719 -7.309 -31.219 1 97 273 GLY A O 1
ATOM 2042 N N . PHE A 1 274 ? 18.297 -7.27 -29.516 1 97.31 274 PHE A N 1
ATOM 2043 C CA . PHE A 1 274 ? 17.688 -5.984 -29.859 1 97.31 274 PHE A CA 1
ATOM 2044 C C . PHE A 1 274 ? 18.094 -4.918 -28.844 1 97.31 274 PHE A C 1
ATOM 2046 O O . PHE A 1 274 ? 18.406 -5.234 -27.688 1 97.31 274 PHE A O 1
ATOM 2053 N N . GLU A 1 275 ? 18.094 -3.641 -29.266 1 97.44 275 GLU A N 1
ATOM 2054 C CA . GLU A 1 275 ? 18.375 -2.523 -28.375 1 97.44 275 GLU A CA 1
ATOM 2055 C C . GLU A 1 275 ? 17.094 -1.941 -27.781 1 97.44 275 GLU A C 1
ATOM 2057 O O . GLU A 1 275 ? 16.766 -0.781 -28.031 1 97.44 275 GLU A O 1
ATOM 2062 N N . LEU A 1 276 ? 16.516 -2.658 -26.859 1 98.12 276 LEU A N 1
ATOM 2063 C CA . LEU A 1 276 ? 15.219 -2.275 -26.281 1 98.12 276 LEU A CA 1
ATOM 2064 C C . LEU A 1 276 ? 15.312 -0.919 -25.594 1 98.12 276 LEU A C 1
ATOM 2066 O O . LEU A 1 276 ? 14.367 -0.132 -25.641 1 98.12 276 LEU A O 1
ATOM 2070 N N . GLY A 1 277 ? 16.422 -0.645 -24.938 1 98.19 277 GLY A N 1
ATOM 2071 C CA . GLY A 1 277 ? 16.609 0.578 -24.172 1 98.19 277 GLY A CA 1
ATOM 2072 C C . GLY A 1 277 ? 16.453 1.834 -25.016 1 98.19 277 GLY A C 1
ATOM 2073 O O . GLY A 1 277 ? 16.266 2.928 -24.484 1 98.19 277 GLY A O 1
ATOM 2074 N N . LYS A 1 278 ? 16.547 1.734 -26.344 1 98.06 278 LYS A N 1
ATOM 2075 C CA . LYS A 1 278 ? 16.438 2.877 -27.25 1 98.06 278 LYS A CA 1
ATOM 2076 C C . LYS A 1 278 ? 15 3.104 -27.703 1 98.06 278 LYS A C 1
ATOM 2078 O O . LYS A 1 278 ? 14.695 4.094 -28.375 1 98.06 278 LYS A O 1
ATOM 2083 N N . LEU A 1 279 ? 14.109 2.252 -27.312 1 98.38 279 LEU A N 1
ATOM 2084 C CA . LEU A 1 279 ? 12.711 2.342 -27.703 1 98.38 279 LEU A CA 1
ATOM 2085 C C . LEU A 1 279 ? 11.875 3.004 -26.625 1 98.38 279 LEU A C 1
ATOM 2087 O O . LEU A 1 279 ? 12.344 3.189 -25.5 1 98.38 279 LEU A O 1
ATOM 2091 N N . ASP A 1 280 ? 10.641 3.365 -27.031 1 98.06 280 ASP A N 1
ATOM 2092 C CA . ASP A 1 280 ? 9.641 3.785 -26.062 1 98.06 280 ASP A CA 1
ATOM 2093 C C . ASP A 1 280 ? 9.141 2.598 -25.234 1 98.06 280 ASP A C 1
ATOM 2095 O O . ASP A 1 280 ? 8.57 1.651 -25.781 1 98.06 280 ASP A O 1
ATOM 2099 N N . PRO A 1 281 ? 9.336 2.586 -23.859 1 97.81 281 PRO A N 1
ATOM 2100 C CA . PRO A 1 281 ? 8.992 1.418 -23.031 1 97.81 281 PRO A CA 1
ATOM 2101 C C . PRO A 1 281 ? 7.527 1.005 -23.188 1 97.81 281 PRO A C 1
ATOM 2103 O O . PRO A 1 281 ? 7.191 -0.168 -23 1 97.81 281 PRO A O 1
ATOM 2106 N N . GLY A 1 282 ? 6.637 1.905 -23.5 1 97.62 282 GLY A N 1
ATOM 2107 C CA . GLY A 1 282 ? 5.23 1.584 -23.672 1 97.62 282 GLY A CA 1
ATOM 2108 C C . GLY A 1 282 ? 4.77 1.687 -25.125 1 97.62 282 GLY A C 1
ATOM 2109 O O . GLY A 1 282 ? 3.57 1.753 -25.391 1 97.62 282 GLY A O 1
ATOM 2110 N N . GLY A 1 283 ? 5.691 1.726 -26.062 1 98.25 283 GLY A N 1
ATOM 2111 C CA . GLY A 1 283 ? 5.371 1.948 -27.469 1 98.25 283 GLY A CA 1
ATOM 2112 C C . GLY A 1 283 ? 5.141 0.663 -28.234 1 98.25 283 GLY A C 1
ATOM 2113 O O . GLY A 1 283 ? 5.48 -0.423 -27.766 1 98.25 283 GLY A O 1
ATOM 2114 N N . ALA A 1 284 ? 4.637 0.791 -29.406 1 98.44 284 ALA A N 1
ATOM 2115 C CA . ALA A 1 284 ? 4.262 -0.338 -30.25 1 98.44 284 ALA A CA 1
ATOM 2116 C C . ALA A 1 284 ? 5.484 -1.166 -30.625 1 98.44 284 ALA A C 1
ATOM 2118 O O . ALA A 1 284 ? 5.418 -2.396 -30.688 1 98.44 284 ALA A O 1
ATOM 2119 N N . ALA A 1 285 ? 6.602 -0.521 -30.906 1 98.44 285 ALA A N 1
ATOM 2120 C CA . ALA A 1 285 ? 7.793 -1.235 -31.344 1 98.44 285 ALA A CA 1
ATOM 2121 C C . ALA A 1 285 ? 8.305 -2.184 -30.266 1 98.44 285 ALA A C 1
ATOM 2123 O O . ALA A 1 285 ? 8.633 -3.338 -30.562 1 98.44 285 ALA A O 1
ATOM 2124 N N . ARG A 1 286 ? 8.391 -1.705 -29.109 1 98.44 286 ARG A N 1
ATOM 2125 C CA . ARG A 1 286 ? 8.836 -2.531 -27.984 1 98.44 286 ARG A CA 1
ATOM 2126 C C . ARG A 1 286 ? 7.859 -3.676 -27.734 1 98.44 286 ARG A C 1
ATOM 2128 O O . ARG A 1 286 ? 8.273 -4.82 -27.547 1 98.44 286 ARG A O 1
ATOM 2135 N N . LEU A 1 287 ? 6.602 -3.387 -27.703 1 98.44 287 LEU A N 1
ATOM 2136 C CA . LEU A 1 287 ? 5.586 -4.398 -27.453 1 98.44 287 LEU A CA 1
ATOM 2137 C C . LEU A 1 287 ? 5.562 -5.445 -28.562 1 98.44 287 LEU A C 1
ATOM 2139 O O . LEU A 1 287 ? 5.363 -6.633 -28.297 1 98.44 287 LEU A O 1
ATOM 2143 N N . HIS A 1 288 ? 5.773 -4.988 -29.797 1 97.75 288 HIS A N 1
ATOM 2144 C CA . HIS A 1 288 ? 5.836 -5.902 -30.922 1 97.75 288 HIS A CA 1
ATOM 2145 C C . HIS A 1 288 ? 6.941 -6.938 -30.734 1 97.75 288 HIS A C 1
ATOM 2147 O O . HIS A 1 288 ? 6.707 -8.141 -30.891 1 97.75 288 HIS A O 1
ATOM 2153 N N . LEU A 1 289 ? 8.094 -6.5 -30.391 1 97.88 289 LEU A N 1
ATOM 2154 C CA . LEU A 1 289 ? 9.219 -7.406 -30.203 1 97.88 289 LEU A CA 1
ATOM 2155 C C . LEU A 1 289 ? 8.938 -8.391 -29.078 1 97.88 289 LEU A C 1
ATOM 2157 O O . LEU A 1 289 ? 9.258 -9.578 -29.188 1 97.88 289 LEU A O 1
ATOM 2161 N N . GLU A 1 290 ? 8.383 -7.926 -28.016 1 97.25 290 GLU A N 1
ATOM 2162 C CA . GLU A 1 290 ? 8.031 -8.773 -26.891 1 97.25 290 GLU A CA 1
ATOM 2163 C C . GLU A 1 290 ? 7.004 -9.828 -27.297 1 97.25 290 GLU A C 1
ATOM 2165 O O . GLU A 1 290 ? 7.129 -11 -26.922 1 97.25 290 GLU A O 1
ATOM 2170 N N . ILE A 1 291 ? 5.992 -9.438 -28.031 1 96.38 291 ILE A N 1
ATOM 2171 C CA . ILE A 1 291 ? 4.93 -10.32 -28.5 1 96.38 291 ILE A CA 1
ATOM 2172 C C . ILE A 1 291 ? 5.516 -11.414 -29.391 1 96.38 291 ILE A C 1
ATOM 2174 O O . ILE A 1 291 ? 5.23 -12.594 -29.219 1 96.38 291 ILE A O 1
ATOM 2178 N N . GLU A 1 292 ? 6.375 -11.031 -30.328 1 96.06 292 GLU A N 1
ATOM 2179 C CA . GLU A 1 292 ? 6.961 -11.984 -31.25 1 96.06 292 GLU A CA 1
ATOM 2180 C C . GLU A 1 292 ? 7.898 -12.953 -30.531 1 96.06 292 GLU A C 1
ATOM 2182 O O . GLU A 1 292 ? 7.902 -14.148 -30.828 1 96.06 292 GLU A O 1
ATOM 2187 N N . ALA A 1 293 ? 8.695 -12.414 -29.641 1 96.25 293 ALA A N 1
ATOM 2188 C CA . ALA A 1 293 ? 9.547 -13.281 -28.828 1 96.25 293 ALA A CA 1
ATOM 2189 C C . ALA A 1 293 ? 8.719 -14.297 -28.047 1 96.25 293 ALA A C 1
ATOM 2191 O O . ALA A 1 293 ? 9.102 -15.461 -27.938 1 96.25 293 ALA A O 1
ATOM 2192 N N . GLY A 1 294 ? 7.637 -13.852 -27.5 1 95.19 294 GLY A N 1
ATOM 2193 C CA . GLY A 1 294 ? 6.738 -14.734 -26.781 1 95.19 294 GLY A CA 1
ATOM 2194 C C . GLY A 1 294 ? 6.168 -15.844 -27.641 1 95.19 294 GLY A C 1
ATOM 2195 O O . GLY A 1 294 ? 6.156 -17.016 -27.25 1 95.19 294 GLY A O 1
ATOM 2196 N N . ARG A 1 295 ? 5.711 -15.453 -28.859 1 93.38 295 ARG A N 1
ATOM 2197 C CA . ARG A 1 295 ? 5.145 -16.438 -29.766 1 93.38 295 ARG A CA 1
ATOM 2198 C C . ARG A 1 295 ? 6.121 -17.578 -30.031 1 93.38 295 ARG A C 1
ATOM 2200 O O . ARG A 1 295 ? 5.742 -18.75 -29.969 1 93.38 295 ARG A O 1
ATOM 2207 N N . LEU A 1 296 ? 7.281 -17.25 -30.234 1 94.25 296 LEU A N 1
ATOM 2208 C CA . LEU A 1 296 ? 8.305 -18.234 -30.562 1 94.25 296 LEU A CA 1
ATOM 2209 C C . LEU A 1 296 ? 8.664 -19.078 -29.328 1 94.25 296 LEU A C 1
ATOM 2211 O O . LEU A 1 296 ? 8.773 -20.297 -29.422 1 94.25 296 LEU A O 1
ATOM 2215 N N . ALA A 1 297 ? 8.844 -18.438 -28.219 1 95.44 297 ALA A N 1
ATOM 2216 C CA . ALA A 1 297 ? 9.234 -19.125 -27 1 95.44 297 ALA A CA 1
ATOM 2217 C C . ALA A 1 297 ? 8.125 -20.062 -26.516 1 95.44 297 ALA A C 1
ATOM 2219 O O . ALA A 1 297 ? 8.398 -21.156 -26.016 1 95.44 297 ALA A O 1
ATOM 2220 N N . TYR A 1 298 ? 6.895 -19.641 -26.641 1 94.69 298 TYR A N 1
ATOM 2221 C CA . TYR A 1 298 ? 5.777 -20.453 -26.172 1 94.69 298 TYR A CA 1
ATOM 2222 C C . TYR A 1 298 ? 5.59 -21.672 -27.062 1 94.69 298 TYR A C 1
ATOM 2224 O O . TYR A 1 298 ? 5.145 -22.734 -26.594 1 94.69 298 TYR A O 1
ATOM 2232 N N . GLN A 1 299 ? 5.895 -21.5 -28.312 1 92.56 299 GLN A N 1
ATOM 2233 C CA . GLN A 1 299 ? 5.902 -22.688 -29.172 1 92.56 299 GLN A CA 1
ATOM 2234 C C . GLN A 1 299 ? 6.848 -23.75 -28.641 1 92.56 299 GLN A C 1
ATOM 2236 O O . GLN A 1 299 ? 6.496 -24.938 -28.594 1 92.56 299 GLN A O 1
ATOM 2241 N N . ASP A 1 300 ? 8.023 -23.328 -28.266 1 94.5 300 ASP A N 1
ATOM 2242 C CA . ASP A 1 300 ? 9 -24.266 -27.719 1 94.5 300 ASP A CA 1
ATOM 2243 C C . ASP A 1 300 ? 8.531 -24.828 -26.375 1 94.5 300 ASP A C 1
ATOM 2245 O O . ASP A 1 300 ? 8.727 -26.016 -26.094 1 94.5 300 ASP A O 1
ATOM 2249 N N . ARG A 1 301 ? 7.988 -24 -25.547 1 95.25 301 ARG A N 1
ATOM 2250 C CA . ARG A 1 301 ? 7.43 -24.453 -24.266 1 95.25 301 ARG A CA 1
ATOM 2251 C C . ARG A 1 301 ? 6.461 -25.609 -24.484 1 95.25 301 ARG A C 1
ATOM 2253 O O . ARG A 1 301 ? 6.59 -26.672 -23.859 1 95.25 301 ARG A O 1
ATOM 2260 N N . ASP A 1 302 ? 5.508 -25.391 -25.391 1 93.5 302 ASP A N 1
ATOM 2261 C CA . ASP A 1 302 ? 4.43 -26.359 -25.609 1 93.5 302 ASP A CA 1
ATOM 2262 C C . ASP A 1 302 ? 4.961 -27.641 -26.234 1 93.5 302 ASP A C 1
ATOM 2264 O O . ASP A 1 302 ? 4.391 -28.719 -26.047 1 93.5 302 ASP A O 1
ATOM 2268 N N . ALA A 1 303 ? 6.078 -27.531 -26.922 1 93.94 303 ALA A N 1
ATOM 2269 C CA . ALA A 1 303 ? 6.633 -28.672 -27.625 1 93.94 303 ALA A CA 1
ATOM 2270 C C . ALA A 1 303 ? 7.516 -29.516 -26.703 1 93.94 303 ALA A C 1
ATOM 2272 O O . ALA A 1 303 ? 7.57 -30.734 -26.828 1 93.94 303 ALA A O 1
ATOM 2273 N N . PHE A 1 304 ? 8.211 -28.844 -25.734 1 95.31 304 PHE A N 1
ATOM 2274 C CA . PHE A 1 304 ? 9.344 -29.562 -25.172 1 95.31 304 PHE A CA 1
ATOM 2275 C C . PHE A 1 304 ? 9.227 -29.656 -23.656 1 95.31 304 PHE A C 1
ATOM 2277 O O . PHE A 1 304 ? 9.781 -30.562 -23.031 1 95.31 304 PHE A O 1
ATOM 2284 N N . VAL A 1 305 ? 8.617 -28.734 -22.969 1 96.81 305 VAL A N 1
ATOM 2285 C CA . VAL A 1 305 ? 8.664 -28.672 -21.5 1 96.81 305 VAL A CA 1
ATOM 2286 C C . VAL A 1 305 ? 7.855 -29.828 -20.906 1 96.81 305 VAL A C 1
ATOM 2288 O O . VAL A 1 305 ? 6.664 -29.969 -21.203 1 96.81 305 VAL A O 1
ATOM 2291 N N . ALA A 1 306 ? 8.469 -30.578 -20.109 1 98 306 ALA A N 1
ATOM 2292 C CA . ALA A 1 306 ? 7.898 -31.766 -19.453 1 98 306 ALA A CA 1
ATOM 2293 C C . ALA A 1 306 ? 8.773 -32.219 -18.297 1 98 306 ALA A C 1
ATOM 2295 O O . ALA A 1 306 ? 9.781 -31.578 -17.969 1 98 306 ALA A O 1
ATOM 2296 N N . ASP A 1 307 ? 8.312 -33.25 -17.641 1 98.31 307 ASP A N 1
ATOM 2297 C CA . ASP A 1 307 ? 9.023 -33.812 -16.5 1 98.31 307 ASP A CA 1
ATOM 2298 C C . ASP A 1 307 ? 10.344 -34.438 -16.922 1 98.31 307 ASP A C 1
ATOM 2300 O O . ASP A 1 307 ? 10.367 -35.5 -17.547 1 98.31 307 ASP A O 1
ATOM 2304 N N . GLN A 1 308 ? 11.398 -33.875 -16.453 1 97.38 308 GLN A N 1
ATOM 2305 C CA . GLN A 1 308 ? 12.727 -34.281 -16.891 1 97.38 308 GLN A CA 1
ATOM 2306 C C . GLN A 1 308 ? 13.102 -35.625 -16.297 1 97.38 308 GLN A C 1
ATOM 2308 O O . GLN A 1 308 ? 14.047 -36.281 -16.734 1 97.38 308 GLN A O 1
ATOM 2313 N N . ASP A 1 309 ? 12.438 -36.094 -15.312 1 96.75 309 ASP A N 1
ATOM 2314 C CA . ASP A 1 309 ? 12.688 -37.438 -14.758 1 96.75 309 ASP A CA 1
ATOM 2315 C C . ASP A 1 309 ? 12.156 -38.531 -15.688 1 96.75 309 ASP A C 1
ATOM 2317 O O . ASP A 1 309 ? 12.523 -39.688 -15.555 1 96.75 309 ASP A O 1
ATOM 2321 N N . HIS A 1 310 ? 11.344 -38.156 -16.625 1 96.75 310 HIS A N 1
ATOM 2322 C CA . HIS A 1 310 ? 10.688 -39.156 -17.469 1 96.75 310 HIS A CA 1
ATOM 2323 C C . HIS A 1 310 ? 11.086 -38.969 -18.938 1 96.75 310 HIS A C 1
ATOM 2325 O O . HIS A 1 310 ? 11.031 -39.906 -19.719 1 96.75 310 HIS A O 1
ATOM 2331 N N . VAL A 1 311 ? 11.406 -37.75 -19.312 1 97.25 311 VAL A N 1
ATOM 2332 C CA . VAL A 1 311 ? 11.758 -37.469 -20.703 1 97.25 311 VAL A CA 1
ATOM 2333 C C . VAL A 1 311 ? 12.953 -36.531 -20.75 1 97.25 311 VAL A C 1
ATOM 2335 O O . VAL A 1 311 ? 13.242 -35.812 -19.781 1 97.25 311 VAL A O 1
ATOM 2338 N N . ASP A 1 312 ? 13.609 -36.531 -21.891 1 95.19 312 ASP A N 1
ATOM 2339 C CA . ASP A 1 312 ? 14.695 -35.562 -22.109 1 95.19 312 ASP A CA 1
ATOM 2340 C C . ASP A 1 312 ? 14.172 -34.25 -22.656 1 95.19 312 ASP A C 1
ATOM 2342 O O . ASP A 1 312 ? 13.547 -34.219 -23.719 1 95.19 312 ASP A O 1
ATOM 2346 N N . VAL A 1 313 ? 14.352 -33.219 -21.922 1 96.38 313 VAL A N 1
ATOM 2347 C CA . VAL A 1 313 ? 14.094 -31.859 -22.391 1 96.38 313 VAL A CA 1
ATOM 2348 C C . VAL A 1 313 ? 15.406 -31.219 -22.828 1 96.38 313 VAL A C 1
ATOM 2350 O O . VAL A 1 313 ? 16.359 -31.156 -22.047 1 96.38 313 VAL A O 1
ATOM 2353 N N . PRO A 1 314 ? 15.531 -30.656 -24.016 1 96.94 314 PRO A N 1
ATOM 2354 C CA . PRO A 1 314 ? 16.797 -30.125 -24.531 1 96.94 314 PRO A CA 1
ATOM 2355 C C . PRO A 1 314 ? 17.094 -28.719 -24.016 1 96.94 314 PRO A C 1
ATOM 2357 O O . PRO A 1 314 ? 17.281 -27.797 -24.812 1 96.94 314 PRO A O 1
ATOM 2360 N N . VAL A 1 315 ? 17.297 -28.594 -22.766 1 97.38 315 VAL A N 1
ATOM 2361 C CA . VAL A 1 315 ? 17.469 -27.312 -22.078 1 97.38 315 VAL A CA 1
ATOM 2362 C C . VAL A 1 315 ? 18.703 -26.609 -22.641 1 97.38 315 VAL A C 1
ATOM 2364 O O . VAL A 1 315 ? 18.625 -25.422 -22.984 1 97.38 315 VAL A O 1
ATOM 2367 N N . LYS A 1 316 ? 19.844 -27.25 -22.734 1 96.75 316 LYS A N 1
ATOM 2368 C CA . LYS A 1 316 ? 21.094 -26.641 -23.203 1 96.75 316 LYS A CA 1
ATOM 2369 C C . LYS A 1 316 ? 20.953 -26.109 -24.625 1 96.75 316 LYS A C 1
ATOM 2371 O O . LYS A 1 316 ? 21.406 -25.016 -24.938 1 96.75 316 LYS A O 1
ATOM 2376 N N . ALA A 1 317 ? 20.359 -26.891 -25.453 1 96.94 317 ALA A N 1
ATOM 2377 C CA . ALA A 1 317 ? 20.156 -26.484 -26.844 1 96.94 317 ALA A CA 1
ATOM 2378 C C . ALA A 1 317 ? 19.234 -25.281 -26.922 1 96.94 317 ALA A C 1
ATOM 2380 O O . ALA A 1 317 ? 19.484 -24.344 -27.688 1 96.94 317 ALA A O 1
ATOM 2381 N N . LEU A 1 318 ? 18.188 -25.344 -26.156 1 97.12 318 LEU A N 1
ATOM 2382 C CA . LEU A 1 318 ? 17.188 -24.281 -26.203 1 97.12 318 LEU A CA 1
ATOM 2383 C C . LEU A 1 318 ? 17.75 -22.969 -25.672 1 97.12 318 LEU A C 1
ATOM 2385 O O . LEU A 1 318 ? 17.344 -21.891 -26.094 1 97.12 318 LEU A O 1
ATOM 2389 N N . LEU A 1 319 ? 18.719 -23.047 -24.75 1 97.56 319 LEU A N 1
ATOM 2390 C CA . LEU A 1 319 ? 19.266 -21.844 -24.141 1 97.56 319 LEU A CA 1
ATOM 2391 C C . LEU A 1 319 ? 20.547 -21.406 -24.844 1 97.56 319 LEU A C 1
ATOM 2393 O O . LEU A 1 319 ? 21.203 -20.453 -24.422 1 97.56 319 LEU A O 1
ATOM 2397 N N . SER A 1 320 ? 20.906 -22.016 -25.938 1 96.56 320 SER A N 1
ATOM 2398 C CA . SER A 1 320 ? 22.141 -21.688 -26.641 1 96.56 320 SER A CA 1
ATOM 2399 C C . SER A 1 320 ? 22 -20.391 -27.422 1 96.56 320 SER A C 1
ATOM 2401 O O . SER A 1 320 ? 20.891 -20.047 -27.859 1 96.56 320 SER A O 1
ATOM 2403 N N . GLY A 1 321 ? 23.078 -19.719 -27.562 1 94.94 321 GLY A N 1
ATOM 2404 C CA . GLY A 1 321 ? 23.109 -18.5 -28.375 1 94.94 321 GLY A CA 1
ATOM 2405 C C . GLY A 1 321 ? 22.719 -18.75 -29.812 1 94.94 321 GLY A C 1
ATOM 2406 O O . GLY A 1 321 ? 22.047 -17.922 -30.438 1 94.94 321 GLY A O 1
ATOM 2407 N N . ALA A 1 322 ? 23.172 -19.828 -30.375 1 95.62 322 ALA A N 1
ATOM 2408 C CA . ALA A 1 322 ? 22.875 -20.172 -31.766 1 95.62 322 ALA A CA 1
ATOM 2409 C C . ALA A 1 322 ? 21.375 -20.328 -31.969 1 95.62 322 ALA A C 1
ATOM 2411 O O . ALA A 1 322 ? 20.828 -19.891 -33 1 95.62 322 ALA A O 1
ATOM 2412 N N . TYR A 1 323 ? 20.719 -20.984 -31.047 1 96.44 323 TYR A N 1
ATOM 2413 C CA . TYR A 1 323 ? 19.281 -21.156 -31.188 1 96.44 323 TYR A CA 1
ATOM 2414 C C . TYR A 1 323 ? 18.562 -19.812 -31.078 1 96.44 323 TYR A C 1
ATOM 2416 O O . TYR A 1 323 ? 17.625 -19.547 -31.844 1 96.44 323 TYR A O 1
ATOM 2424 N N . ALA A 1 324 ? 19 -19.031 -30.156 1 95.94 324 ALA A N 1
ATOM 2425 C CA . ALA A 1 324 ? 18.422 -17.688 -30 1 95.94 324 ALA A CA 1
ATOM 2426 C C . ALA A 1 324 ? 18.562 -16.891 -31.297 1 95.94 324 ALA A C 1
ATOM 2428 O O . ALA A 1 324 ? 17.641 -16.188 -31.703 1 95.94 324 ALA A O 1
ATOM 2429 N N . ASP A 1 325 ? 19.719 -16.953 -31.891 1 95.94 325 ASP A N 1
ATOM 2430 C CA . ASP A 1 325 ? 19.969 -16.266 -33.156 1 95.94 325 ASP A CA 1
ATOM 2431 C C . ASP A 1 325 ? 19 -16.734 -34.25 1 95.94 325 ASP A C 1
ATOM 2433 O O . ASP A 1 325 ? 18.484 -15.938 -35.031 1 95.94 325 ASP A O 1
ATOM 2437 N N . SER A 1 326 ? 18.812 -17.953 -34.281 1 95.62 326 SER A N 1
ATOM 2438 C CA . SER A 1 326 ? 17.906 -18.516 -35.281 1 95.62 326 SER A CA 1
ATOM 2439 C C . SER A 1 326 ? 16.484 -18.031 -35.094 1 95.62 326 SER A C 1
ATOM 2441 O O . SER A 1 326 ? 15.789 -17.703 -36.031 1 95.62 326 SER A O 1
ATOM 2443 N N . LEU A 1 327 ? 15.992 -18.047 -33.844 1 94.69 327 LEU A N 1
ATOM 2444 C CA . LEU A 1 327 ? 14.648 -17.562 -33.531 1 94.69 327 LEU A CA 1
ATOM 2445 C C . LEU A 1 327 ? 14.539 -16.078 -33.844 1 94.69 327 LEU A C 1
ATOM 2447 O O . LEU A 1 327 ? 13.523 -15.625 -34.375 1 94.69 327 LEU A O 1
ATOM 2451 N N . ARG A 1 328 ? 15.547 -15.336 -33.469 1 95.31 328 ARG A N 1
ATOM 2452 C CA . ARG A 1 328 ? 15.555 -13.898 -33.688 1 95.31 328 ARG A CA 1
ATOM 2453 C C . ARG A 1 328 ? 15.422 -13.578 -35.188 1 95.31 328 ARG A C 1
ATOM 2455 O O . ARG A 1 328 ? 14.773 -12.594 -35.562 1 95.31 328 ARG A O 1
ATOM 2462 N N . ALA A 1 329 ? 16.031 -14.352 -36 1 94.69 329 ALA A N 1
ATOM 2463 C CA . ALA A 1 329 ? 16.016 -14.156 -37.438 1 94.69 329 ALA A CA 1
ATOM 2464 C C . ALA A 1 329 ? 14.594 -14.297 -38 1 94.69 329 ALA A C 1
ATOM 2466 O O . ALA A 1 329 ? 14.273 -13.773 -39.062 1 94.69 329 ALA A O 1
ATOM 2467 N N . ALA A 1 330 ? 13.758 -14.906 -37.25 1 93.25 330 ALA A N 1
ATOM 2468 C CA . ALA A 1 330 ? 12.383 -15.117 -37.688 1 93.25 330 ALA A CA 1
ATOM 2469 C C . ALA A 1 330 ? 11.516 -13.898 -37.375 1 93.25 330 ALA A C 1
ATOM 2471 O O . ALA A 1 330 ? 10.406 -13.773 -37.906 1 93.25 330 ALA A O 1
ATOM 2472 N N . ILE A 1 331 ? 11.953 -12.953 -36.625 1 95.31 331 ILE A N 1
ATOM 2473 C CA . ILE A 1 331 ? 11.164 -11.789 -36.219 1 95.31 331 ILE A CA 1
ATOM 2474 C C . ILE A 1 331 ? 11.336 -10.672 -37.25 1 95.31 331 ILE A C 1
ATOM 2476 O O . ILE A 1 331 ? 12.461 -10.234 -37.5 1 95.31 331 ILE A O 1
ATOM 2480 N N . ASP A 1 332 ? 10.266 -10.227 -37.812 1 94.69 332 ASP A N 1
ATOM 2481 C CA . ASP A 1 332 ? 10.219 -9 -38.625 1 94.69 332 ASP A CA 1
ATOM 2482 C C . ASP A 1 332 ? 9.805 -7.809 -37.75 1 94.69 332 ASP A C 1
ATOM 2484 O O . ASP A 1 332 ? 8.68 -7.754 -37.25 1 94.69 332 ASP A O 1
ATOM 2488 N N . PRO A 1 333 ? 10.641 -6.898 -37.562 1 92.81 333 PRO A N 1
ATOM 2489 C CA . PRO A 1 333 ? 10.32 -5.754 -36.719 1 92.81 333 PRO A CA 1
ATOM 2490 C C . PRO A 1 333 ? 9.172 -4.918 -37.25 1 92.81 333 PRO A C 1
ATOM 2492 O O . PRO A 1 333 ? 8.625 -4.066 -36.562 1 92.81 333 PRO A O 1
ATOM 2495 N N . LYS A 1 334 ? 8.75 -5.207 -38.531 1 93.56 334 LYS A N 1
ATOM 2496 C CA . LYS A 1 334 ? 7.754 -4.336 -39.125 1 93.56 334 LYS A CA 1
ATOM 2497 C C . LYS A 1 334 ? 6.473 -5.102 -39.469 1 93.56 334 LYS A C 1
ATOM 2499 O O . LYS A 1 334 ? 5.523 -4.535 -40 1 93.56 334 LYS A O 1
ATOM 2504 N N . ARG A 1 335 ? 6.453 -6.34 -39.094 1 95.19 335 ARG A N 1
ATOM 2505 C CA . ARG A 1 335 ? 5.27 -7.121 -39.438 1 95.19 335 ARG A CA 1
ATOM 2506 C C . ARG A 1 335 ? 5.066 -8.273 -38.469 1 95.19 335 ARG A C 1
ATOM 2508 O O . ARG A 1 335 ? 5.992 -9.039 -38.188 1 95.19 335 ARG A O 1
ATOM 2515 N N . ALA A 1 336 ? 3.826 -8.477 -38 1 94.31 336 ALA A N 1
ATOM 2516 C CA . ALA A 1 336 ? 3.475 -9.547 -37.062 1 94.31 336 ALA A CA 1
ATOM 2517 C C . ALA A 1 336 ? 3.541 -10.914 -37.75 1 94.31 336 ALA A C 1
ATOM 2519 O O . ALA A 1 336 ? 3.146 -11.055 -38.906 1 94.31 336 ALA A O 1
ATOM 2520 N N . MET A 1 337 ? 4.039 -11.82 -36.906 1 86.88 337 MET A N 1
ATOM 2521 C CA . MET A 1 337 ? 4.008 -13.211 -37.375 1 86.88 337 MET A CA 1
ATOM 2522 C C . MET A 1 337 ? 2.596 -13.781 -37.281 1 86.88 337 MET A C 1
ATOM 2524 O O . MET A 1 337 ? 1.909 -13.594 -36.281 1 86.88 337 MET A O 1
ATOM 2528 N N . THR A 1 338 ? 1.975 -14.281 -38.312 1 72.44 338 THR A N 1
ATOM 2529 C CA . THR A 1 338 ? 0.596 -14.75 -38.281 1 72.44 338 THR A CA 1
ATOM 2530 C C . THR A 1 338 ? 0.539 -16.266 -38.531 1 72.44 338 THR A C 1
ATOM 2532 O O . THR A 1 338 ? -0.541 -16.859 -38.531 1 72.44 338 THR A O 1
ATOM 2535 N N . HIS A 1 339 ? 1.585 -16.906 -38.531 1 70.5 339 HIS A N 1
ATOM 2536 C CA . HIS A 1 339 ? 1.535 -18.281 -39 1 70.5 339 HIS A CA 1
ATOM 2537 C C . HIS A 1 339 ? 1.848 -19.266 -37.875 1 70.5 339 HIS A C 1
ATOM 2539 O O . HIS A 1 339 ? 1.967 -20.469 -38.125 1 70.5 339 HIS A O 1
ATOM 2545 N N . LEU A 1 340 ? 1.958 -18.859 -36.688 1 68.81 340 LEU A N 1
ATOM 2546 C CA . LEU A 1 340 ? 2.301 -19.797 -35.625 1 68.81 340 LEU A CA 1
ATOM 2547 C C . LEU A 1 340 ? 1.059 -20.531 -35.125 1 68.81 340 LEU A C 1
ATOM 2549 O O . LEU A 1 340 ? -0.044 -19.984 -35.156 1 68.81 340 LEU A O 1
ATOM 2553 N N . PRO A 1 341 ? 1.325 -21.766 -34.719 1 61.88 341 PRO A N 1
ATOM 2554 C CA . PRO A 1 341 ? 0.199 -22.531 -34.156 1 61.88 341 PRO A CA 1
ATOM 2555 C C . PRO A 1 341 ? -0.447 -21.859 -32.969 1 61.88 341 PRO A C 1
ATOM 2557 O O . PRO A 1 341 ? 0.225 -21.125 -32.219 1 61.88 341 PRO A O 1
ATOM 2560 N N . ARG A 1 342 ? -1.688 -22.266 -32.812 1 59.75 342 ARG A N 1
ATOM 2561 C CA . ARG A 1 342 ? -2.518 -21.719 -31.734 1 59.75 342 ARG A CA 1
ATOM 2562 C C . ARG A 1 342 ? -2.08 -22.266 -30.375 1 59.75 342 ARG A C 1
ATOM 2564 O O . ARG A 1 342 ? -1.83 -23.469 -30.234 1 59.75 342 ARG A O 1
ATOM 2571 N N . LEU A 1 343 ? -1.885 -21.328 -29.5 1 65.19 343 LEU A N 1
ATOM 2572 C CA . LEU A 1 343 ? -1.576 -21.672 -28.109 1 65.19 343 LEU A CA 1
ATOM 2573 C C . LEU A 1 343 ? -2.816 -21.562 -27.234 1 65.19 343 LEU A C 1
ATOM 2575 O O . LEU A 1 343 ? -3.604 -20.625 -27.391 1 65.19 343 LEU A O 1
ATOM 2579 N N . ASP A 1 344 ? -3.217 -22.656 -26.609 1 63 344 ASP A N 1
ATOM 2580 C CA . ASP A 1 344 ? -4.25 -22.562 -25.578 1 63 344 ASP A CA 1
ATOM 2581 C C . ASP A 1 344 ? -3.639 -22.344 -24.203 1 63 344 ASP A C 1
ATOM 2583 O O . ASP A 1 344 ? -3.15 -23.297 -23.578 1 63 344 ASP A O 1
ATOM 2587 N N . LEU A 1 345 ? -3.65 -21.078 -23.828 1 69.94 345 LEU A N 1
ATOM 2588 C CA . LEU A 1 345 ? -3.055 -20.766 -22.531 1 69.94 345 LEU A CA 1
ATOM 2589 C C . LEU A 1 345 ? -4.129 -20.422 -21.5 1 69.94 345 LEU A C 1
ATOM 2591 O O . LEU A 1 345 ? -4.742 -19.359 -21.578 1 69.94 345 LEU A O 1
ATOM 2595 N N . PRO A 1 346 ? -4.391 -21.344 -20.641 1 66.44 346 PRO A N 1
ATOM 2596 C CA . PRO A 1 346 ? -5.422 -21.062 -19.641 1 66.44 346 PRO A CA 1
ATOM 2597 C C . PRO A 1 346 ? -4.984 -20 -18.625 1 66.44 346 PRO A C 1
ATOM 2599 O O . PRO A 1 346 ? -3.787 -19.859 -18.359 1 66.44 346 PRO A O 1
ATOM 2602 N N . GLY A 1 347 ? -5.965 -19.203 -18.203 1 71.62 347 GLY A N 1
ATOM 2603 C CA . GLY A 1 347 ? -5.762 -18.375 -17.031 1 71.62 347 GLY A CA 1
ATOM 2604 C C . GLY A 1 347 ? -5.535 -19.172 -15.766 1 71.62 347 GLY A C 1
ATOM 2605 O O . GLY A 1 347 ? -5.699 -20.391 -15.758 1 71.62 347 GLY A O 1
ATOM 2606 N N . SER A 1 348 ? -4.879 -18.578 -14.758 1 80.56 348 SER A N 1
ATOM 2607 C CA . SER A 1 348 ? -4.637 -19.25 -13.492 1 80.56 348 SER A CA 1
ATOM 2608 C C . SER A 1 348 ? -4.648 -18.266 -12.328 1 80.56 348 SER A C 1
ATOM 2610 O O . SER A 1 348 ? -4.52 -17.047 -12.531 1 80.56 348 SER A O 1
ATOM 2612 N N . ASP A 1 349 ? -4.914 -18.828 -11.156 1 83 349 ASP A N 1
ATOM 2613 C CA . ASP A 1 349 ? -4.855 -18.078 -9.891 1 83 349 ASP A CA 1
ATOM 2614 C C . ASP A 1 349 ? -3.66 -18.531 -9.055 1 83 349 ASP A C 1
ATOM 2616 O O . ASP A 1 349 ? -3.469 -19.719 -8.82 1 83 349 ASP A O 1
ATOM 2620 N N . THR A 1 350 ? -2.867 -17.609 -8.789 1 93.19 350 THR A N 1
ATOM 2621 C CA . THR A 1 350 ? -1.565 -17.875 -8.188 1 93.19 350 THR A CA 1
ATOM 2622 C C . THR A 1 350 ? -1.186 -16.766 -7.211 1 93.19 350 THR A C 1
ATOM 2624 O O . THR A 1 350 ? -1.596 -15.617 -7.375 1 93.19 350 THR A O 1
ATOM 2627 N N . VAL A 1 351 ? -0.545 -17.156 -6.117 1 97.69 351 VAL A N 1
ATOM 2628 C CA . VAL A 1 351 ? 0.101 -16.141 -5.289 1 97.69 351 VAL A CA 1
ATOM 2629 C C . VAL A 1 351 ? 1.617 -16.25 -5.441 1 97.69 351 VAL A C 1
ATOM 2631 O O . VAL A 1 351 ? 2.148 -17.312 -5.742 1 97.69 351 VAL A O 1
ATOM 2634 N N . TYR A 1 352 ? 2.287 -15.219 -5.305 1 98.69 352 TYR A N 1
ATOM 2635 C CA . TYR A 1 352 ? 3.742 -15.125 -5.285 1 98.69 352 TYR A CA 1
ATOM 2636 C C . TYR A 1 352 ? 4.223 -14.305 -4.094 1 98.69 352 TYR A C 1
ATOM 2638 O O . TYR A 1 352 ? 3.598 -13.312 -3.725 1 98.69 352 TYR A O 1
ATOM 2646 N N . ILE A 1 353 ? 5.316 -14.727 -3.475 1 98.81 353 ILE A N 1
ATOM 2647 C CA . ILE A 1 353 ? 5.891 -14.141 -2.271 1 98.81 353 ILE A CA 1
ATOM 2648 C C . ILE A 1 353 ? 7.375 -13.852 -2.494 1 98.81 353 ILE A C 1
ATOM 2650 O O . ILE A 1 353 ? 8.125 -14.734 -2.912 1 98.81 353 ILE A O 1
ATOM 2654 N N . SER A 1 354 ? 7.797 -12.656 -2.242 1 98.94 354 SER A N 1
ATOM 2655 C CA . SER A 1 354 ? 9.195 -12.258 -2.252 1 98.94 354 SER A CA 1
ATOM 2656 C C . SER A 1 354 ? 9.656 -11.797 -0.87 1 98.94 354 SER A C 1
ATOM 2658 O O . SER A 1 354 ? 9.062 -10.891 -0.286 1 98.94 354 SER A O 1
ATOM 2660 N N . VAL A 1 355 ? 10.727 -12.414 -0.311 1 98.94 355 VAL A N 1
ATOM 2661 C CA . VAL A 1 355 ? 11.203 -12.047 1.019 1 98.94 355 VAL A CA 1
ATOM 2662 C C . VAL A 1 355 ? 12.727 -11.953 1.018 1 98.94 355 VAL A C 1
ATOM 2664 O O . VAL A 1 355 ? 13.406 -12.805 0.439 1 98.94 355 VAL A O 1
ATOM 2667 N N . VAL A 1 356 ? 13.258 -10.953 1.57 1 98.94 356 VAL A N 1
ATOM 2668 C CA . VAL A 1 356 ? 14.664 -10.82 1.926 1 98.94 356 VAL A CA 1
ATOM 2669 C C . VAL A 1 356 ? 14.797 -10.469 3.406 1 98.94 356 VAL A C 1
ATOM 2671 O O . VAL A 1 356 ? 14.125 -9.555 3.895 1 98.94 356 VAL A O 1
ATOM 2674 N N . ASP A 1 357 ? 15.609 -11.219 4.16 1 98.81 357 ASP A N 1
ATOM 2675 C CA . ASP A 1 357 ? 15.742 -10.953 5.59 1 98.81 357 ASP A CA 1
ATOM 2676 C C . ASP A 1 357 ? 17.031 -10.188 5.887 1 98.81 357 ASP A C 1
ATOM 2678 O O . ASP A 1 357 ? 17.719 -9.727 4.969 1 98.81 357 ASP A O 1
ATOM 2682 N N . ARG A 1 358 ? 17.359 -9.961 7.117 1 97.94 358 ARG A N 1
ATOM 2683 C CA . ARG A 1 358 ? 18.453 -9.109 7.562 1 97.94 358 ARG A CA 1
ATOM 2684 C C . ARG A 1 358 ? 19.797 -9.672 7.129 1 97.94 358 ARG A C 1
ATOM 2686 O O . ARG A 1 358 ? 20.766 -8.922 6.961 1 97.94 358 ARG A O 1
ATOM 2693 N N . ASP A 1 359 ? 19.891 -10.984 7.004 1 98.06 359 ASP A N 1
ATOM 2694 C CA . ASP A 1 359 ? 21.141 -11.633 6.578 1 98.06 359 ASP A CA 1
ATOM 2695 C C . ASP A 1 359 ? 21.203 -11.734 5.055 1 98.06 359 ASP A C 1
ATOM 2697 O O . ASP A 1 359 ? 22.078 -12.398 4.512 1 98.06 359 ASP A O 1
ATOM 2701 N N . ARG A 1 360 ? 20.172 -11.203 4.332 1 98.56 360 ARG A N 1
ATOM 2702 C CA . ARG A 1 360 ? 20.031 -11.141 2.879 1 98.56 360 ARG A CA 1
ATOM 2703 C C . ARG A 1 360 ? 19.734 -12.523 2.297 1 98.56 360 ARG A C 1
ATOM 2705 O O . ARG A 1 360 ? 20.062 -12.789 1.136 1 98.56 360 ARG A O 1
ATOM 2712 N N . ASN A 1 361 ? 19.312 -13.484 3.205 1 98.81 361 ASN A N 1
ATOM 2713 C CA . ASN A 1 361 ? 18.641 -14.625 2.586 1 98.81 361 ASN A CA 1
ATOM 2714 C C . ASN A 1 361 ? 17.5 -14.18 1.674 1 98.81 361 ASN A C 1
ATOM 2716 O O . ASN A 1 361 ? 16.609 -13.445 2.102 1 98.81 361 ASN A O 1
ATOM 2720 N N . ALA A 1 362 ? 17.531 -14.594 0.461 1 98.88 362 ALA A N 1
ATOM 2721 C CA . ALA A 1 362 ? 16.531 -14.164 -0.514 1 98.88 362 ALA A CA 1
ATOM 2722 C C . ALA A 1 362 ? 15.672 -15.344 -0.97 1 98.88 362 ALA A C 1
ATOM 2724 O O . ALA A 1 362 ? 16.188 -16.359 -1.448 1 98.88 362 ALA A O 1
ATOM 2725 N N . VAL A 1 363 ? 14.383 -15.219 -0.816 1 98.94 363 VAL A N 1
ATOM 2726 C CA . VAL A 1 363 ? 13.469 -16.297 -1.157 1 98.94 363 VAL A CA 1
ATOM 2727 C C . VAL A 1 363 ? 12.469 -15.812 -2.207 1 98.94 363 VAL A C 1
ATOM 2729 O O . VAL A 1 363 ? 11.805 -14.789 -2.02 1 98.94 363 VAL A O 1
ATOM 2732 N N . SER A 1 364 ? 12.391 -16.453 -3.283 1 98.94 364 SER A N 1
ATOM 2733 C CA . SER A 1 364 ? 11.359 -16.375 -4.305 1 98.94 364 SER A CA 1
ATOM 2734 C C . SER A 1 364 ? 10.422 -17.578 -4.246 1 98.94 364 SER A C 1
ATOM 2736 O O . SER A 1 364 ? 10.82 -18.688 -4.598 1 98.94 364 SER A O 1
ATOM 2738 N N . PHE A 1 365 ? 9.188 -17.391 -3.777 1 98.94 365 PHE A N 1
ATOM 2739 C CA . PHE A 1 365 ? 8.258 -18.453 -3.445 1 98.94 365 PHE A CA 1
ATOM 2740 C C . PHE A 1 365 ? 6.941 -18.297 -4.203 1 98.94 365 PHE A C 1
ATOM 2742 O O . PHE A 1 365 ? 6.305 -17.234 -4.121 1 98.94 365 PHE A O 1
ATOM 2749 N N . ILE A 1 366 ? 6.531 -19.297 -4.941 1 98.81 366 ILE A N 1
ATOM 2750 C CA . ILE A 1 366 ? 5.27 -19.234 -5.672 1 98.81 366 ILE A CA 1
ATOM 2751 C C . ILE A 1 366 ? 4.414 -20.453 -5.32 1 98.81 366 ILE A C 1
ATOM 2753 O O . ILE A 1 366 ? 4.934 -21.547 -5.113 1 98.81 366 ILE A O 1
ATOM 2757 N N . HIS A 1 367 ? 3.111 -20.266 -5.145 1 98.5 367 HIS A N 1
ATOM 2758 C CA . HIS A 1 367 ? 2.182 -21.234 -4.586 1 98.5 367 HIS A CA 1
ATOM 2759 C C . HIS A 1 367 ? 0.803 -21.109 -5.227 1 98.5 367 HIS A C 1
ATOM 2761 O O . HIS A 1 367 ? 0.272 -20.016 -5.355 1 98.5 367 HIS A O 1
ATOM 2767 N N . SER A 1 368 ? 0.17 -22.25 -5.66 1 98.31 368 SER A N 1
ATOM 2768 C CA . SER A 1 368 ? -1.081 -22.156 -6.406 1 98.31 368 SER A CA 1
ATOM 2769 C C . SER A 1 368 ? -1.847 -23.469 -6.379 1 98.31 368 SER A C 1
ATOM 2771 O O . SER A 1 368 ? -1.251 -24.547 -6.227 1 98.31 368 SER A O 1
ATOM 2773 N N . THR A 1 369 ? -3.156 -23.328 -6.547 1 98.19 369 THR A N 1
ATOM 2774 C CA . THR A 1 369 ? -4.004 -24.469 -6.852 1 98.19 369 THR A CA 1
ATOM 2775 C C . THR A 1 369 ? -4.332 -24.531 -8.344 1 98.19 369 THR A C 1
ATOM 2777 O O . THR A 1 369 ? -5.219 -25.266 -8.766 1 98.19 369 THR A O 1
ATOM 2780 N N . TYR A 1 370 ? -3.725 -23.719 -9.172 1 97.06 370 TYR A N 1
ATOM 2781 C CA . TYR A 1 370 ? -3.846 -23.578 -10.617 1 97.06 370 TYR A CA 1
ATOM 2782 C C . TYR A 1 370 ? -5.062 -22.75 -10.984 1 97.06 370 TYR A C 1
ATOM 2784 O O . TYR A 1 370 ? -5.059 -21.516 -10.82 1 97.06 370 TYR A O 1
ATOM 2792 N N . TYR A 1 371 ? -6.246 -23.328 -11.32 1 96.19 371 TYR A N 1
ATOM 2793 C CA . TYR A 1 371 ? -7.453 -22.547 -11.547 1 96.19 371 TYR A CA 1
ATOM 2794 C C . TYR A 1 371 ? -8 -22 -10.234 1 96.19 371 TYR A C 1
ATOM 2796 O O . TYR A 1 371 ? -7.676 -22.5 -9.156 1 96.19 371 TYR A O 1
ATOM 2804 N N . SER A 1 372 ? -8.758 -20.953 -10.414 1 96.5 372 SER A N 1
ATOM 2805 C CA . SER A 1 372 ? -9.469 -20.484 -9.227 1 96.5 372 SER A CA 1
ATOM 2806 C C . SER A 1 372 ? -10.203 -21.641 -8.547 1 96.5 372 SER A C 1
ATOM 2808 O O . SER A 1 372 ? -11.023 -22.312 -9.172 1 96.5 372 SER A O 1
ATOM 2810 N N . PHE A 1 373 ? -9.836 -21.953 -7.352 1 97.69 373 PHE A N 1
ATOM 2811 C CA . PHE A 1 373 ? -10.359 -23 -6.5 1 97.69 373 PHE A CA 1
ATOM 2812 C C . PHE A 1 373 ? -9.992 -24.375 -7.051 1 97.69 373 PHE A C 1
ATOM 2814 O O . PHE A 1 373 ? -10.656 -25.375 -6.742 1 97.69 373 PHE A O 1
ATOM 2821 N N . GLY A 1 374 ? -9.039 -24.422 -7.934 1 97.38 374 GLY A N 1
ATOM 2822 C CA . GLY A 1 374 ? -8.477 -25.672 -8.406 1 97.38 374 GLY A CA 1
ATOM 2823 C C . GLY A 1 374 ? -9.492 -26.562 -9.102 1 97.38 374 GLY A C 1
ATOM 2824 O O . GLY A 1 374 ? -10.203 -26.109 -10 1 97.38 374 GLY A O 1
ATOM 2825 N N . SER A 1 375 ? -9.57 -27.844 -8.602 1 97.62 375 SER A N 1
ATOM 2826 C CA . SER A 1 375 ? -10.422 -28.859 -9.211 1 97.62 375 SER A CA 1
ATOM 2827 C C . SER A 1 375 ? -11.867 -28.719 -8.75 1 97.62 375 SER A C 1
ATOM 2829 O O . SER A 1 375 ? -12.766 -29.359 -9.305 1 97.62 375 SER A O 1
ATOM 2831 N N . GLY A 1 376 ? -12.016 -27.891 -7.758 1 97.38 376 GLY A N 1
ATOM 2832 C CA . GLY A 1 376 ? -13.328 -27.797 -7.141 1 97.38 376 GLY A CA 1
ATOM 2833 C C . GLY A 1 376 ? -13.609 -28.906 -6.148 1 97.38 376 GLY A C 1
ATOM 2834 O O . GLY A 1 376 ? -14.625 -28.859 -5.441 1 97.38 376 GLY A O 1
ATOM 2835 N N . VAL A 1 377 ? -12.734 -29.875 -6.094 1 98 377 VAL A N 1
ATOM 2836 C CA . VAL A 1 377 ? -12.891 -30.969 -5.148 1 98 377 VAL A CA 1
ATOM 2837 C C . VAL A 1 377 ? -12.375 -30.547 -3.775 1 98 377 VAL A C 1
ATOM 2839 O O . VAL A 1 377 ? -11.242 -30.078 -3.648 1 98 377 VAL A O 1
ATOM 2842 N N . VAL A 1 378 ? -13.203 -30.719 -2.773 1 98.56 378 VAL A N 1
ATOM 2843 C CA . VAL A 1 378 ? -12.852 -30.312 -1.419 1 98.56 378 VAL A CA 1
ATOM 2844 C C . VAL A 1 378 ? -13 -31.5 -0.468 1 98.56 378 VAL A C 1
ATOM 2846 O O . VAL A 1 378 ? -13.984 -32.219 -0.536 1 98.56 378 VAL A O 1
ATOM 2849 N N . GLY A 1 379 ? -11.953 -31.734 0.345 1 98.62 379 GLY A N 1
ATOM 2850 C CA . GLY A 1 379 ? -12.117 -32.719 1.402 1 98.62 379 GLY A CA 1
ATOM 2851 C C . GLY A 1 379 ? -13.227 -32.344 2.381 1 98.62 379 GLY A C 1
ATOM 2852 O O . GLY A 1 379 ? -13.211 -31.266 2.961 1 98.62 379 GLY A O 1
ATOM 2853 N N . PRO A 1 380 ? -14.172 -33.25 2.537 1 98.25 380 PRO A N 1
ATOM 2854 C CA . PRO A 1 380 ? -15.352 -32.844 3.322 1 98.25 380 PRO A CA 1
ATOM 2855 C C . PRO A 1 380 ? -15.023 -32.625 4.797 1 98.25 380 PRO A C 1
ATOM 2857 O O . PRO A 1 380 ? -15.68 -31.828 5.461 1 98.25 380 PRO A O 1
ATOM 2860 N N . LYS A 1 381 ? -14.047 -33.312 5.324 1 98.5 381 LYS A N 1
ATOM 2861 C CA . LYS A 1 381 ? -13.703 -33.188 6.738 1 98.5 381 LYS A CA 1
ATOM 2862 C C . LYS A 1 381 ? -12.547 -32.188 6.93 1 98.5 381 LYS A C 1
ATOM 2864 O O . LYS A 1 381 ? -12.391 -31.609 8.008 1 98.5 381 LYS A O 1
ATOM 2869 N N . THR A 1 382 ? -11.758 -32.031 5.945 1 98.75 382 THR A N 1
ATOM 2870 C CA . THR A 1 382 ? -10.508 -31.297 6.074 1 98.75 382 THR A CA 1
ATOM 2871 C C . THR A 1 382 ? -10.68 -29.875 5.559 1 98.75 382 THR A C 1
ATOM 2873 O O . THR A 1 382 ? -9.938 -28.969 5.953 1 98.75 382 THR A O 1
ATOM 2876 N N . GLY A 1 383 ? -11.578 -29.625 4.656 1 98.62 383 GLY A N 1
ATOM 2877 C CA . GLY A 1 383 ? -11.75 -28.312 4.031 1 98.62 383 GLY A CA 1
ATOM 2878 C C . GLY A 1 383 ? -10.664 -27.984 3.023 1 98.62 383 GLY A C 1
ATOM 2879 O O . GLY A 1 383 ? -10.562 -26.859 2.562 1 98.62 383 GLY A O 1
ATOM 2880 N N . VAL A 1 384 ? -9.859 -28.953 2.594 1 98.88 384 VAL A N 1
ATOM 2881 C CA . VAL A 1 384 ? -8.75 -28.734 1.677 1 98.88 384 VAL A CA 1
ATOM 2882 C C . VAL A 1 384 ? -9.258 -28.734 0.237 1 98.88 384 VAL A C 1
ATOM 2884 O O . VAL A 1 384 ? -9.867 -29.703 -0.215 1 98.88 384 VAL A O 1
ATOM 2887 N N . VAL A 1 385 ? -9.039 -27.609 -0.435 1 98.44 385 VAL A N 1
ATOM 2888 C CA . VAL A 1 385 ? -9.305 -27.531 -1.868 1 98.44 385 VAL A CA 1
ATOM 2889 C C . VAL A 1 385 ? -8.141 -28.156 -2.641 1 98.44 385 VAL A C 1
ATOM 2891 O O . VAL A 1 385 ? -6.98 -27.781 -2.432 1 98.44 385 VAL A O 1
ATOM 2894 N N . LEU A 1 386 ? -8.461 -29.062 -3.518 1 98.62 386 LEU A N 1
ATOM 2895 C CA . LEU A 1 386 ? -7.41 -29.734 -4.27 1 98.62 386 LEU A CA 1
ATOM 2896 C C . LEU A 1 386 ? -7.184 -29.062 -5.617 1 98.62 386 LEU A C 1
ATOM 2898 O O . LEU A 1 386 ? -8.141 -28.672 -6.285 1 98.62 386 LEU A O 1
ATOM 2902 N N . GLN A 1 387 ? -5.938 -28.953 -5.969 1 98.38 387 GLN A N 1
ATOM 2903 C CA . GLN A 1 387 ? -5.555 -28.312 -7.223 1 98.38 387 GLN A CA 1
ATOM 2904 C C . GLN A 1 387 ? -5.996 -29.141 -8.422 1 98.38 387 GLN A C 1
ATOM 2906 O O . GLN A 1 387 ? -6.457 -30.266 -8.266 1 98.38 387 GLN A O 1
ATOM 2911 N N . ASN A 1 388 ? -5.883 -28.547 -9.672 1 98 388 ASN A N 1
ATOM 2912 C CA . ASN A 1 388 ? -6.211 -29.281 -10.898 1 98 388 ASN A CA 1
ATOM 2913 C C . ASN A 1 388 ? -5.047 -29.266 -11.883 1 98 388 ASN A C 1
ATOM 2915 O O . ASN A 1 388 ? -5.25 -29.109 -13.086 1 98 388 ASN A O 1
ATOM 2919 N N . ARG A 1 389 ? -3.893 -29.375 -11.375 1 97.62 389 ARG A N 1
ATOM 2920 C CA . ARG A 1 389 ? -2.678 -29.312 -12.18 1 97.62 389 ARG A CA 1
ATOM 2921 C C . ARG A 1 389 ? -2.635 -30.438 -13.203 1 97.62 389 ARG A C 1
ATOM 2923 O O . ARG A 1 389 ? -2.014 -30.297 -14.258 1 97.62 389 ARG A O 1
ATOM 2930 N N . GLY A 1 390 ? -3.277 -31.562 -12.953 1 97.56 390 GLY A N 1
ATOM 2931 C CA . GLY A 1 390 ? -3.318 -32.656 -13.898 1 97.56 390 GLY A CA 1
ATOM 2932 C C . GLY A 1 390 ? -3.863 -32.25 -15.258 1 97.56 390 GLY A C 1
ATOM 2933 O O . GLY A 1 390 ? -3.576 -32.906 -16.266 1 97.56 390 GLY A O 1
ATOM 2934 N N . SER A 1 391 ? -4.656 -31.203 -15.258 1 96.5 391 SER A N 1
ATOM 2935 C CA . SER A 1 391 ? -5.246 -30.734 -16.516 1 96.5 391 SER A CA 1
ATOM 2936 C C . SER A 1 391 ? -4.172 -30.266 -17.484 1 96.5 391 SER A C 1
ATOM 2938 O O . SER A 1 391 ? -4.434 -30.125 -18.672 1 96.5 391 SER A O 1
ATOM 2940 N N . SER A 1 392 ? -2.992 -30.078 -17.047 1 96.12 392 SER A N 1
ATOM 2941 C CA . SER A 1 392 ? -1.894 -29.625 -17.891 1 96.12 392 SER A CA 1
ATOM 2942 C C . SER A 1 392 ? -1.313 -30.781 -18.703 1 96.12 392 SER A C 1
ATOM 2944 O O . SER A 1 392 ? -0.592 -30.562 -19.672 1 96.12 392 SER A O 1
ATOM 2946 N N . PHE A 1 393 ? -1.573 -32.062 -18.328 1 97.62 393 PHE A N 1
ATOM 2947 C CA . PHE A 1 393 ? -1.079 -33.219 -19.062 1 97.62 393 PHE A CA 1
ATOM 2948 C C . PHE A 1 393 ? -1.744 -33.344 -20.422 1 97.62 393 PHE A C 1
ATOM 2950 O O . PHE A 1 393 ? -2.791 -32.719 -20.656 1 97.62 393 PHE A O 1
ATOM 2957 N N . ARG A 1 394 ? -1.106 -34.031 -21.281 1 96.88 394 ARG A N 1
ATOM 2958 C CA . ARG A 1 394 ? -1.664 -34.406 -22.578 1 96.88 394 ARG A CA 1
ATOM 2959 C C . ARG A 1 394 ? -2.002 -35.875 -22.609 1 96.88 394 ARG A C 1
ATOM 2961 O O . ARG A 1 394 ? -1.421 -36.688 -21.875 1 96.88 394 ARG A O 1
ATOM 2968 N N . LEU A 1 395 ? -3.012 -36.188 -23.5 1 97.69 395 LEU A N 1
ATOM 2969 C CA . LEU A 1 395 ? -3.381 -37.594 -23.672 1 97.69 395 LEU A CA 1
ATOM 2970 C C . LEU A 1 395 ? -2.84 -38.156 -25 1 97.69 395 LEU A C 1
ATOM 2972 O O . LEU A 1 395 ? -3.18 -39.25 -25.406 1 97.69 395 LEU A O 1
ATOM 2976 N N . ASP A 1 396 ? -1.954 -37.406 -25.688 1 96.88 396 ASP A N 1
ATOM 2977 C CA . ASP A 1 396 ? -1.17 -37.875 -26.828 1 96.88 396 ASP A CA 1
ATOM 2978 C C . ASP A 1 396 ? 0.073 -38.625 -26.359 1 96.88 396 ASP A C 1
ATOM 2980 O O . ASP A 1 396 ? 1.013 -38.031 -25.844 1 96.88 396 ASP A O 1
ATOM 2984 N N . PRO A 1 397 ? 0.063 -39.938 -26.578 1 95.69 397 PRO A N 1
ATOM 2985 C CA . PRO A 1 397 ? 1.164 -40.75 -26.047 1 95.69 397 PRO A CA 1
ATOM 2986 C C . PRO A 1 397 ? 2.521 -40.344 -26.625 1 95.69 397 PRO A C 1
ATOM 2988 O O . PRO A 1 397 ? 3.561 -40.688 -26.047 1 95.69 397 PRO A O 1
ATOM 2991 N N . LYS A 1 398 ? 2.574 -39.656 -27.703 1 96.19 398 LYS A N 1
ATOM 2992 C CA . LYS A 1 398 ? 3.824 -39.25 -28.359 1 96.19 398 LYS A CA 1
ATOM 2993 C C . LYS A 1 398 ? 4.344 -37.938 -27.797 1 96.19 398 LYS A C 1
ATOM 2995 O O . LYS A 1 398 ? 5.508 -37.594 -28.016 1 96.19 398 LYS A O 1
ATOM 3000 N N . HIS A 1 399 ? 3.543 -37.25 -27.141 1 96.5 399 HIS A N 1
ATOM 3001 C CA . HIS A 1 399 ? 3.953 -35.969 -26.625 1 96.5 399 HIS A CA 1
ATOM 3002 C C . HIS A 1 399 ? 4.805 -36.094 -25.359 1 96.5 399 HIS A C 1
ATOM 3004 O O . HIS A 1 399 ? 4.527 -36.969 -24.516 1 96.5 399 HIS A O 1
ATOM 3010 N N . PRO A 1 400 ? 5.848 -35.219 -25.156 1 97.19 400 PRO A N 1
ATOM 3011 C CA . PRO A 1 400 ? 6.688 -35.344 -23.969 1 97.19 400 PRO A CA 1
ATOM 3012 C C . PRO A 1 400 ? 5.902 -35.125 -22.672 1 97.19 400 PRO A C 1
ATOM 3014 O O . PRO A 1 400 ? 6.277 -35.688 -21.625 1 97.19 400 PRO A O 1
ATOM 3017 N N . ASN A 1 401 ? 4.828 -34.438 -22.719 1 97.94 401 ASN A N 1
ATOM 3018 C CA . ASN A 1 401 ? 4.039 -34.156 -21.531 1 97.94 401 ASN A CA 1
ATOM 3019 C C . ASN A 1 401 ? 2.834 -35.094 -21.406 1 97.94 401 ASN A C 1
ATOM 3021 O O . ASN A 1 401 ? 1.847 -34.75 -20.75 1 97.94 401 ASN A O 1
ATOM 3025 N N . ALA A 1 402 ? 2.84 -36.188 -22.031 1 98.19 402 ALA A N 1
ATOM 3026 C CA . ALA A 1 402 ? 1.802 -37.188 -21.828 1 98.19 402 ALA A CA 1
ATOM 3027 C C . ALA A 1 402 ? 1.752 -37.656 -20.375 1 98.19 402 ALA A C 1
ATOM 3029 O O . ALA A 1 402 ? 2.793 -37.844 -19.75 1 98.19 402 ALA A O 1
ATOM 3030 N N . ILE A 1 403 ? 0.519 -37.844 -19.891 1 98.5 403 ILE A N 1
ATOM 3031 C CA . ILE A 1 403 ? 0.369 -38.312 -18.516 1 98.5 403 ILE A CA 1
ATOM 3032 C C . ILE A 1 403 ? 0.969 -39.719 -18.375 1 98.5 403 ILE A C 1
ATOM 3034 O O . ILE A 1 403 ? 0.921 -40.5 -19.312 1 98.5 403 ILE A O 1
ATOM 3038 N N . ALA A 1 404 ? 1.562 -40 -17.266 1 98.44 404 ALA A N 1
ATOM 3039 C CA . ALA A 1 404 ? 2.115 -41.281 -16.906 1 98.44 404 ALA A CA 1
ATOM 3040 C C . ALA A 1 404 ? 2.188 -41.469 -15.391 1 98.44 404 ALA A C 1
ATOM 3042 O O . ALA A 1 404 ? 2.162 -40.469 -14.648 1 98.44 404 ALA A O 1
ATOM 3043 N N . PRO A 1 405 ? 2.225 -42.781 -14.922 1 98.25 405 PRO A N 1
ATOM 3044 C CA . PRO A 1 405 ? 2.332 -43.031 -13.484 1 98.25 405 PRO A CA 1
ATOM 3045 C C . PRO A 1 405 ? 3.516 -42.312 -12.844 1 98.25 405 PRO A C 1
ATOM 3047 O O . PRO A 1 405 ? 4.664 -42.531 -13.234 1 98.25 405 PRO A O 1
ATOM 3050 N N . GLY A 1 406 ? 3.199 -41.438 -11.836 1 98.06 406 GLY A N 1
ATOM 3051 C CA . GLY A 1 406 ? 4.242 -40.781 -11.055 1 98.06 406 GLY A CA 1
ATOM 3052 C C . GLY A 1 406 ? 4.906 -39.625 -11.781 1 98.06 406 GLY A C 1
ATOM 3053 O O . GLY A 1 406 ? 5.934 -39.125 -11.336 1 98.06 406 GLY A O 1
ATOM 3054 N N . LYS A 1 407 ? 4.383 -39.219 -12.875 1 98.25 407 LYS A N 1
ATOM 3055 C CA . LYS A 1 407 ? 4.941 -38.125 -13.664 1 98.25 407 LYS A CA 1
ATOM 3056 C C . LYS A 1 407 ? 4.391 -36.781 -13.211 1 98.25 407 LYS A C 1
ATOM 3058 O O . LYS A 1 407 ? 3.268 -36.719 -12.703 1 98.25 407 LYS A O 1
ATOM 3063 N N . ARG A 1 408 ? 5.195 -35.781 -13.266 1 98.5 408 ARG A N 1
ATOM 3064 C CA . ARG A 1 408 ? 4.742 -34.406 -13.016 1 98.5 408 ARG A CA 1
ATOM 3065 C C . ARG A 1 408 ? 4.242 -33.75 -14.305 1 98.5 408 ARG A C 1
ATOM 3067 O O . ARG A 1 408 ? 4.812 -33.969 -15.375 1 98.5 408 ARG A O 1
ATOM 3074 N N . PRO A 1 409 ? 3.209 -33.031 -14.227 1 97.94 409 PRO A N 1
ATOM 3075 C CA . PRO A 1 409 ? 2.746 -32.281 -15.398 1 97.94 409 PRO A CA 1
ATOM 3076 C C . PRO A 1 409 ? 3.584 -31.031 -15.664 1 97.94 409 PRO A C 1
ATOM 3078 O O . PRO A 1 409 ? 4.27 -30.547 -14.766 1 97.94 409 PRO A O 1
ATOM 3081 N N . MET A 1 410 ? 3.543 -30.562 -16.938 1 96.88 410 MET A N 1
ATOM 3082 C CA . MET A 1 410 ? 4.027 -29.203 -17.172 1 96.88 410 MET A CA 1
ATOM 3083 C C . MET A 1 410 ? 3.359 -28.203 -16.234 1 96.88 410 MET A C 1
ATOM 3085 O O . MET A 1 410 ? 2.15 -28.281 -16 1 96.88 410 MET A O 1
ATOM 3089 N N . HIS A 1 411 ? 4.145 -27.328 -15.656 1 97.12 411 HIS A N 1
ATOM 3090 C CA . HIS A 1 411 ? 3.631 -26.469 -14.602 1 97.12 411 HIS A CA 1
ATOM 3091 C C . HIS A 1 411 ? 3.838 -25 -14.938 1 97.12 411 HIS A C 1
ATOM 3093 O O . HIS A 1 411 ? 4.926 -24.594 -15.367 1 97.12 411 HIS A O 1
ATOM 3099 N N . THR A 1 412 ? 2.859 -24.172 -14.648 1 96.44 412 THR A N 1
ATOM 3100 C CA . THR A 1 412 ? 2.885 -22.797 -15.156 1 96.44 412 THR A CA 1
ATOM 3101 C C . THR A 1 412 ? 3.525 -21.859 -14.141 1 96.44 412 THR A C 1
ATOM 3103 O O . THR A 1 412 ? 4.043 -20.797 -14.5 1 96.44 412 THR A O 1
ATOM 3106 N N . ILE A 1 413 ? 3.4 -22.109 -12.805 1 97.44 413 ILE A N 1
ATOM 3107 C CA . ILE A 1 413 ? 3.832 -21.094 -11.852 1 97.44 413 ILE A CA 1
ATOM 3108 C C . ILE A 1 413 ? 5.355 -21.109 -11.727 1 97.44 413 ILE A C 1
ATOM 3110 O O . ILE A 1 413 ? 5.969 -22.188 -11.68 1 97.44 413 ILE A O 1
ATOM 3114 N N . MET A 1 414 ? 5.957 -19.969 -11.781 1 97.75 414 MET A N 1
ATOM 3115 C CA . MET A 1 414 ? 7.414 -19.922 -11.859 1 97.75 414 MET A CA 1
ATOM 3116 C C . MET A 1 414 ? 7.965 -18.781 -11.008 1 97.75 414 MET A C 1
ATOM 3118 O O . MET A 1 414 ? 7.59 -17.625 -11.195 1 97.75 414 MET A O 1
ATOM 3122 N N . PRO A 1 415 ? 8.781 -19.047 -10.016 1 98.69 415 PRO A N 1
ATOM 3123 C CA . PRO A 1 415 ? 9.562 -18.031 -9.312 1 98.69 415 PRO A CA 1
ATOM 3124 C C . PRO A 1 415 ? 10.797 -17.594 -10.102 1 98.69 415 PRO A C 1
ATOM 3126 O O . PRO A 1 415 ? 11.32 -18.344 -10.922 1 98.69 415 PRO A O 1
ATOM 3129 N N . GLY A 1 416 ? 11.219 -16.375 -9.891 1 98.88 416 GLY A N 1
ATOM 3130 C CA . GLY A 1 416 ? 12.422 -15.836 -10.516 1 98.88 416 GLY A CA 1
ATOM 3131 C C . GLY A 1 416 ? 13.422 -15.289 -9.508 1 98.88 416 GLY A C 1
ATOM 3132 O O . GLY A 1 416 ? 13.039 -14.867 -8.414 1 98.88 416 GLY A O 1
ATOM 3133 N N . MET A 1 417 ? 14.672 -15.352 -9.836 1 98.88 417 MET A N 1
ATOM 3134 C CA . MET A 1 417 ? 15.75 -14.742 -9.07 1 98.88 417 MET A CA 1
ATOM 3135 C C . MET A 1 417 ? 16.75 -14.039 -9.992 1 98.88 417 MET A C 1
ATOM 3137 O O . MET A 1 417 ? 17.25 -14.641 -10.945 1 98.88 417 MET A O 1
ATOM 3141 N N . MET A 1 418 ? 16.922 -12.766 -9.781 1 98.88 418 MET A N 1
ATOM 3142 C CA . MET A 1 418 ? 17.938 -12.008 -10.5 1 98.88 418 MET A CA 1
ATOM 3143 C C . MET A 1 418 ? 19.219 -11.914 -9.672 1 98.88 418 MET A C 1
ATOM 3145 O O . MET A 1 418 ? 19.172 -11.656 -8.469 1 98.88 418 MET A O 1
ATOM 3149 N N . THR A 1 419 ? 20.359 -12.172 -10.273 1 98.69 419 THR A N 1
ATOM 3150 C CA . THR A 1 419 ? 21.656 -12.023 -9.617 1 98.69 419 THR A CA 1
ATOM 3151 C C . THR A 1 419 ? 22.562 -11.094 -10.414 1 98.69 419 THR A C 1
ATOM 3153 O O . THR A 1 419 ? 22.312 -10.836 -11.594 1 98.69 419 THR A O 1
ATOM 3156 N N . LYS A 1 420 ? 23.484 -10.578 -9.812 1 97.62 420 LYS A N 1
ATOM 3157 C CA . LYS A 1 420 ? 24.547 -9.781 -10.414 1 97.62 420 LYS A CA 1
ATOM 3158 C C . LYS A 1 420 ? 25.859 -9.938 -9.648 1 97.62 420 LYS A C 1
ATOM 3160 O O . LYS A 1 420 ? 25.875 -9.844 -8.422 1 97.62 420 LYS A O 1
ATOM 3165 N N . ASP A 1 421 ? 26.922 -10.227 -10.359 1 95.56 421 ASP A N 1
ATOM 3166 C CA . ASP A 1 421 ? 28.266 -10.352 -9.789 1 95.56 421 ASP A CA 1
ATOM 3167 C C . ASP A 1 421 ? 28.281 -11.367 -8.656 1 95.56 421 ASP A C 1
ATOM 3169 O O . ASP A 1 421 ? 28.859 -11.117 -7.594 1 95.56 421 ASP A O 1
ATOM 3173 N N . GLY A 1 422 ? 27.578 -12.453 -8.805 1 93.81 422 GLY A N 1
ATOM 3174 C CA . GLY A 1 422 ? 27.594 -13.57 -7.875 1 93.81 422 GLY A CA 1
ATOM 3175 C C . GLY A 1 422 ? 26.719 -13.352 -6.66 1 93.81 422 GLY A C 1
ATOM 3176 O O . GLY A 1 422 ? 26.688 -14.188 -5.75 1 93.81 422 GLY A O 1
ATOM 3177 N N . ARG A 1 423 ? 25.953 -12.266 -6.648 1 97.56 423 ARG A N 1
ATOM 3178 C CA . ARG A 1 423 ? 25.078 -11.961 -5.516 1 97.56 423 ARG A CA 1
ATOM 3179 C C . ARG A 1 423 ? 23.625 -11.844 -5.957 1 97.56 423 ARG A C 1
ATOM 3181 O O . ARG A 1 423 ? 23.344 -11.375 -7.062 1 97.56 423 ARG A O 1
ATOM 3188 N N . ALA A 1 424 ? 22.703 -12.281 -5.027 1 98.75 424 ALA A N 1
ATOM 3189 C CA . ALA A 1 424 ? 21.281 -12.047 -5.289 1 98.75 424 ALA A CA 1
ATOM 3190 C C . ALA A 1 424 ? 20.984 -10.555 -5.395 1 98.75 424 ALA A C 1
ATOM 3192 O O . ALA A 1 424 ? 21.422 -9.766 -4.562 1 98.75 424 ALA A O 1
ATOM 3193 N N . MET A 1 425 ? 20.266 -10.219 -6.414 1 98.56 425 MET A N 1
ATOM 3194 C CA . MET A 1 425 ? 19.875 -8.82 -6.613 1 98.56 425 MET A CA 1
ATOM 3195 C C . MET A 1 425 ? 18.391 -8.633 -6.363 1 98.56 425 MET A C 1
ATOM 3197 O O . MET A 1 425 ? 17.969 -7.613 -5.816 1 98.56 425 MET A O 1
ATOM 3201 N N . MET A 1 426 ? 17.578 -9.68 -6.75 1 98.88 426 MET A N 1
ATOM 3202 C CA . MET A 1 426 ? 16.141 -9.453 -6.656 1 98.88 426 MET A CA 1
ATOM 3203 C C . MET A 1 426 ? 15.375 -10.766 -6.809 1 98.88 426 MET A C 1
ATOM 3205 O O . MET A 1 426 ? 15.172 -11.242 -7.926 1 98.88 426 MET A O 1
ATOM 3209 N N . PRO A 1 427 ? 14.922 -11.383 -5.664 1 98.94 427 PRO A N 1
ATOM 3210 C CA . PRO A 1 427 ? 13.805 -12.305 -5.871 1 98.94 427 PRO A CA 1
ATOM 3211 C C . PRO A 1 427 ? 12.57 -11.617 -6.449 1 98.94 427 PRO A C 1
ATOM 3213 O O . PRO A 1 427 ? 12.172 -10.555 -5.965 1 98.94 427 PRO A O 1
ATOM 3216 N N . PHE A 1 428 ? 11.953 -12.195 -7.516 1 98.88 428 PHE A N 1
ATOM 3217 C CA . PHE A 1 428 ? 10.828 -11.562 -8.188 1 98.88 428 PHE A CA 1
ATOM 3218 C C . PHE A 1 428 ? 9.906 -12.617 -8.797 1 98.88 428 PHE A C 1
ATOM 3220 O O . PHE A 1 428 ? 10.312 -13.766 -9 1 98.88 428 PHE A O 1
ATOM 3227 N N . GLY A 1 429 ? 8.711 -12.242 -8.992 1 98.69 429 GLY A N 1
ATOM 3228 C CA . GLY A 1 429 ? 7.77 -13.094 -9.703 1 98.69 429 GLY A CA 1
ATOM 3229 C C . GLY A 1 429 ? 6.566 -12.344 -10.234 1 98.69 429 GLY A C 1
ATOM 3230 O O . GLY A 1 429 ? 6.145 -11.344 -9.648 1 98.69 429 GLY A O 1
ATOM 3231 N N . VAL A 1 430 ? 6.051 -12.789 -11.336 1 98.19 430 VAL A N 1
ATOM 3232 C CA . VAL A 1 430 ? 4.793 -12.344 -11.922 1 98.19 430 VAL A CA 1
ATOM 3233 C C . VAL A 1 430 ? 3.873 -13.539 -12.148 1 98.19 430 VAL A C 1
ATOM 3235 O O . VAL A 1 430 ? 4.238 -14.484 -12.852 1 98.19 430 VAL A O 1
ATOM 3238 N N . MET A 1 431 ? 2.748 -13.477 -11.531 1 97 431 MET A N 1
ATOM 3239 C CA . MET A 1 431 ? 1.748 -14.531 -11.648 1 97 431 MET A CA 1
ATOM 3240 C C . MET A 1 431 ? 0.91 -14.344 -12.914 1 97 431 MET A C 1
ATOM 3242 O O . MET A 1 431 ? 0.971 -13.297 -13.555 1 97 431 MET A O 1
ATOM 3246 N N . GLY A 1 432 ? 0.115 -15.461 -13.273 1 93.75 432 GLY A N 1
ATOM 3247 C CA . GLY A 1 432 ? -0.839 -15.32 -14.367 1 93.75 432 GLY A CA 1
ATOM 3248 C C . GLY A 1 432 ? -0.831 -16.5 -15.32 1 93.75 432 GLY A C 1
ATOM 3249 O O . GLY A 1 432 ? -0.946 -16.328 -16.531 1 93.75 432 GLY A O 1
ATOM 3250 N N . GLY A 1 433 ? -0.629 -17.703 -14.859 1 92.81 433 GLY A N 1
ATOM 3251 C CA . GLY A 1 433 ? -0.685 -18.891 -15.711 1 92.81 433 GLY A CA 1
ATOM 3252 C C . GLY A 1 433 ? 0.287 -18.828 -16.875 1 92.81 433 GLY A C 1
ATOM 3253 O O . GLY A 1 433 ? 1.498 -18.719 -16.672 1 92.81 433 GLY A O 1
ATOM 3254 N N . GLY A 1 434 ? -0.314 -18.844 -18.047 1 92.12 434 GLY A N 1
ATOM 3255 C CA . GLY A 1 434 ? 0.514 -18.75 -19.234 1 92.12 434 GLY A CA 1
ATOM 3256 C C . GLY A 1 434 ? 1.198 -17.406 -19.391 1 92.12 434 GLY A C 1
ATOM 3257 O O . GLY A 1 434 ? 2.199 -17.297 -20.109 1 92.12 434 GLY A O 1
ATOM 3258 N N . TYR A 1 435 ? 0.738 -16.406 -18.719 1 95 435 TYR A N 1
ATOM 3259 C CA . TYR A 1 435 ? 1.291 -15.062 -18.828 1 95 435 TYR A CA 1
ATOM 3260 C C . TYR A 1 435 ? 2.637 -14.969 -18.125 1 95 435 TYR A C 1
ATOM 3262 O O . TYR A 1 435 ? 3.422 -14.055 -18.391 1 95 435 TYR A O 1
ATOM 3270 N N . GLN A 1 436 ? 2.955 -15.828 -17.188 1 97.25 436 GLN A N 1
ATOM 3271 C CA . GLN A 1 436 ? 4.043 -15.656 -16.234 1 97.25 436 GLN A CA 1
ATOM 3272 C C . GLN A 1 436 ? 5.375 -15.438 -16.953 1 97.25 436 GLN A C 1
ATOM 3274 O O . GLN A 1 436 ? 6.113 -14.508 -16.625 1 97.25 436 GLN A O 1
ATOM 3279 N N . PRO A 1 437 ? 5.695 -16.281 -17.984 1 97.31 437 PRO A N 1
ATOM 3280 C CA . PRO A 1 437 ? 6.965 -16.016 -18.656 1 97.31 437 PRO A CA 1
ATOM 3281 C C . PRO A 1 437 ? 7.012 -14.617 -19.281 1 97.31 437 PRO A C 1
ATOM 3283 O O . PRO A 1 437 ? 8.016 -13.914 -19.156 1 97.31 437 PRO A O 1
ATOM 3286 N N . PHE A 1 438 ? 5.902 -14.312 -19.906 1 96.12 438 PHE A N 1
ATOM 3287 C CA . PHE A 1 438 ? 5.773 -13 -20.531 1 96.12 438 PHE A CA 1
ATOM 3288 C C . PHE A 1 438 ? 5.918 -11.898 -19.484 1 96.12 438 PHE A C 1
ATOM 3290 O O . PHE A 1 438 ? 6.621 -10.906 -19.719 1 96.12 438 PHE A O 1
ATOM 3297 N N . GLY A 1 439 ? 5.266 -12.07 -18.375 1 97.62 439 GLY A N 1
ATOM 3298 C CA . GLY A 1 439 ? 5.312 -11.102 -17.281 1 97.62 439 GLY A CA 1
ATOM 3299 C C . GLY A 1 439 ? 6.688 -10.961 -16.672 1 97.62 439 GLY A C 1
ATOM 3300 O O . GLY A 1 439 ? 7.109 -9.852 -16.328 1 97.62 439 GLY A O 1
ATOM 3301 N N . HIS A 1 440 ? 7.398 -12.078 -16.469 1 98.75 440 HIS A N 1
ATOM 3302 C CA . HIS A 1 440 ? 8.766 -12.023 -15.961 1 98.75 440 HIS A CA 1
ATOM 3303 C C . HIS A 1 440 ? 9.656 -11.195 -16.875 1 98.75 440 HIS A C 1
ATOM 3305 O O . HIS A 1 440 ? 10.422 -10.344 -16.406 1 98.75 440 HIS A O 1
ATOM 3311 N N . VAL A 1 441 ? 9.539 -11.453 -18.172 1 98.75 441 VAL A N 1
ATOM 3312 C CA . VAL A 1 441 ? 10.383 -10.773 -19.156 1 98.75 441 VAL A CA 1
ATOM 3313 C C . VAL A 1 441 ? 10.039 -9.289 -19.188 1 98.75 441 VAL A C 1
ATOM 3315 O O . VAL A 1 441 ? 10.938 -8.445 -19.25 1 98.75 441 VAL A O 1
ATOM 3318 N N . HIS A 1 442 ? 8.719 -9.008 -19.125 1 98.69 442 HIS A N 1
ATOM 3319 C CA . HIS A 1 442 ? 8.258 -7.625 -19.109 1 98.69 442 HIS A CA 1
ATOM 3320 C C . HIS A 1 442 ? 8.844 -6.871 -17.922 1 98.69 442 HIS A C 1
ATOM 3322 O O . HIS A 1 442 ? 9.344 -5.754 -18.078 1 98.69 442 HIS A O 1
ATOM 3328 N N . LEU A 1 443 ? 8.852 -7.422 -16.766 1 98.69 443 LEU A N 1
ATOM 3329 C CA . LEU A 1 443 ? 9.383 -6.824 -15.539 1 98.69 443 LEU A CA 1
ATOM 3330 C C . LEU A 1 443 ? 10.891 -6.625 -15.648 1 98.69 443 LEU A C 1
ATOM 3332 O O . LEU A 1 443 ? 11.391 -5.531 -15.383 1 98.69 443 LEU A O 1
ATOM 3336 N N . VAL A 1 444 ? 11.586 -7.641 -16.047 1 98.75 444 VAL A N 1
ATOM 3337 C CA . VAL A 1 444 ? 13.039 -7.641 -16.078 1 98.75 444 VAL A CA 1
ATOM 3338 C C . VAL A 1 444 ? 13.539 -6.617 -17.094 1 98.75 444 VAL A C 1
ATOM 3340 O O . VAL A 1 444 ? 14.453 -5.844 -16.797 1 98.75 444 VAL A O 1
ATOM 3343 N N . THR A 1 445 ? 12.914 -6.57 -18.266 1 98.88 445 THR A N 1
ATOM 3344 C CA . THR A 1 445 ? 13.359 -5.629 -19.297 1 98.88 445 THR A CA 1
ATOM 3345 C C . THR A 1 445 ? 13.008 -4.199 -18.906 1 98.88 445 THR A C 1
ATOM 3347 O O . THR A 1 445 ? 13.758 -3.266 -19.203 1 98.88 445 THR A O 1
ATOM 3350 N N . ASN A 1 446 ? 11.859 -3.99 -18.25 1 98.69 446 ASN A N 1
ATOM 3351 C CA . ASN A 1 446 ? 11.531 -2.668 -17.734 1 98.69 446 ASN A CA 1
ATOM 3352 C C . ASN A 1 446 ? 12.617 -2.145 -16.797 1 98.69 446 ASN A C 1
ATOM 3354 O O . ASN A 1 446 ? 12.977 -0.966 -16.859 1 98.69 446 ASN A O 1
ATOM 3358 N N . MET A 1 447 ? 13.125 -2.992 -16.016 1 98.56 447 MET A N 1
ATOM 3359 C CA . MET A 1 447 ? 14.117 -2.578 -15.023 1 98.56 447 MET A CA 1
ATOM 3360 C C . MET A 1 447 ? 15.492 -2.428 -15.664 1 98.56 447 MET A C 1
ATOM 3362 O O . MET A 1 447 ? 16.172 -1.416 -15.461 1 98.56 447 MET A O 1
ATOM 3366 N N . ILE A 1 448 ? 15.906 -3.395 -16.438 1 98.62 448 ILE A N 1
ATOM 3367 C CA . ILE A 1 448 ? 17.281 -3.438 -16.938 1 98.62 448 ILE A CA 1
ATOM 3368 C C . ILE A 1 448 ? 17.422 -2.506 -18.141 1 98.62 448 ILE A C 1
ATOM 3370 O O . ILE A 1 448 ? 18.359 -1.708 -18.203 1 98.62 448 ILE A O 1
ATOM 3374 N N . ASP A 1 449 ? 16.484 -2.553 -19.094 1 98.75 449 ASP A N 1
ATOM 3375 C CA . ASP A 1 449 ? 16.625 -1.809 -20.328 1 98.75 449 ASP A CA 1
ATOM 3376 C C . ASP A 1 449 ? 16.141 -0.367 -20.172 1 98.75 449 ASP A C 1
ATOM 3378 O O . ASP A 1 449 ? 16.672 0.543 -20.812 1 98.75 449 ASP A O 1
ATOM 3382 N N . PHE A 1 450 ? 15.211 -0.157 -19.297 1 98.25 450 PHE A N 1
ATOM 3383 C CA . PHE A 1 450 ? 14.586 1.162 -19.25 1 98.25 450 PHE A CA 1
ATOM 3384 C C . PHE A 1 450 ? 14.852 1.84 -17.906 1 98.25 450 PHE A C 1
ATOM 3386 O O . PHE A 1 450 ? 14.422 2.973 -17.688 1 98.25 450 PHE A O 1
ATOM 3393 N N . GLY A 1 451 ? 15.453 1.199 -16.984 1 97.25 451 GLY A N 1
ATOM 3394 C CA . GLY A 1 451 ? 15.914 1.81 -15.742 1 97.25 451 GLY A CA 1
ATOM 3395 C C . GLY A 1 451 ? 14.805 2.043 -14.742 1 97.25 451 GLY A C 1
ATOM 3396 O O . GLY A 1 451 ? 14.938 2.867 -13.836 1 97.25 451 GLY A O 1
ATOM 3397 N N . MET A 1 452 ? 13.742 1.335 -14.828 1 97.44 452 MET A N 1
ATOM 3398 C CA . MET A 1 452 ? 12.625 1.508 -13.898 1 97.44 452 MET A CA 1
ATOM 3399 C C . MET A 1 452 ? 12.945 0.901 -12.539 1 97.44 452 MET A C 1
ATOM 3401 O O . MET A 1 452 ? 13.648 -0.108 -12.453 1 97.44 452 MET A O 1
ATOM 3405 N N . ASP A 1 453 ? 12.461 1.564 -11.445 1 96.81 453 ASP A N 1
ATOM 3406 C CA . ASP A 1 453 ? 12.492 0.864 -10.164 1 96.81 453 ASP A CA 1
ATOM 3407 C C . ASP A 1 453 ? 11.453 -0.259 -10.133 1 96.81 453 ASP A C 1
ATOM 3409 O O . ASP A 1 453 ? 10.625 -0.372 -11.039 1 96.81 453 ASP A O 1
ATOM 3413 N N . PRO A 1 454 ? 11.531 -1.124 -9.109 1 98.06 454 PRO A N 1
ATOM 3414 C CA . PRO A 1 454 ? 10.664 -2.307 -9.125 1 98.06 454 PRO A CA 1
ATOM 3415 C C . PRO A 1 454 ? 9.18 -1.954 -9.133 1 98.06 454 PRO A C 1
ATOM 3417 O O . PRO A 1 454 ? 8.383 -2.654 -9.758 1 98.06 454 PRO A O 1
ATOM 3420 N N . GLN A 1 455 ? 8.766 -0.896 -8.461 1 98.31 455 GLN A N 1
ATOM 3421 C CA . GLN A 1 455 ? 7.348 -0.542 -8.422 1 98.31 455 GLN A CA 1
ATOM 3422 C C . GLN A 1 455 ? 6.883 0.003 -9.766 1 98.31 455 GLN A C 1
ATOM 3424 O O . GLN A 1 455 ? 5.809 -0.361 -10.258 1 98.31 455 GLN A O 1
ATOM 3429 N N . GLN A 1 456 ? 7.676 0.87 -10.398 1 97.25 456 GLN A N 1
ATOM 3430 C CA . GLN A 1 456 ? 7.371 1.369 -11.734 1 97.25 456 GLN A CA 1
ATOM 3431 C C . GLN A 1 456 ? 7.254 0.224 -12.734 1 97.25 456 GLN A C 1
ATOM 3433 O O . GLN A 1 456 ? 6.355 0.221 -13.578 1 97.25 456 GLN A O 1
ATOM 3438 N N . ALA A 1 457 ? 8.172 -0.666 -12.617 1 98.12 457 ALA A N 1
ATOM 3439 C CA . ALA A 1 457 ? 8.211 -1.796 -13.539 1 98.12 457 ALA A CA 1
ATOM 3440 C C . ALA A 1 457 ? 6.957 -2.658 -13.414 1 98.12 457 ALA A C 1
ATOM 3442 O O . ALA A 1 457 ? 6.387 -3.09 -14.414 1 98.12 457 ALA A O 1
ATOM 3443 N N . ILE A 1 458 ? 6.527 -2.922 -12.219 1 97.88 458 ILE A N 1
ATOM 3444 C CA . ILE A 1 458 ? 5.379 -3.773 -11.93 1 97.88 458 ILE A CA 1
ATOM 3445 C C . ILE A 1 458 ? 4.09 -3.041 -12.297 1 97.88 458 ILE A C 1
ATOM 3447 O O . ILE A 1 458 ? 3.125 -3.66 -12.75 1 97.88 458 ILE A O 1
ATOM 3451 N N . ASP A 1 459 ? 4.082 -1.693 -12.227 1 97.44 459 ASP A N 1
ATOM 3452 C CA . ASP A 1 459 ? 2.91 -0.875 -12.523 1 97.44 459 ASP A CA 1
ATOM 3453 C C . ASP A 1 459 ? 2.666 -0.792 -14.023 1 97.44 459 ASP A C 1
ATOM 3455 O O . ASP A 1 459 ? 1.56 -0.467 -14.461 1 97.44 459 ASP A O 1
ATOM 3459 N N . ALA A 1 460 ? 3.654 -1.036 -14.836 1 97.69 460 ALA A N 1
ATOM 3460 C CA . ALA A 1 460 ? 3.604 -0.796 -16.281 1 97.69 460 ALA A CA 1
ATOM 3461 C C . ALA A 1 460 ? 2.473 -1.587 -16.922 1 97.69 460 ALA A C 1
ATOM 3463 O O . ALA A 1 460 ? 2.188 -2.717 -16.516 1 97.69 460 ALA A O 1
ATOM 3464 N N . ALA A 1 461 ? 1.85 -0.987 -17.953 1 97.81 461 ALA A N 1
ATOM 3465 C CA . ALA A 1 461 ? 0.771 -1.617 -18.719 1 97.81 461 ALA A CA 1
ATOM 3466 C C . ALA A 1 461 ? 1.254 -2.895 -19.391 1 97.81 461 ALA A C 1
ATOM 3468 O O . ALA A 1 461 ? 2.428 -3.01 -19.75 1 97.81 461 ALA A O 1
ATOM 3469 N N . ARG A 1 462 ? 0.315 -3.824 -19.609 1 98.25 462 ARG A N 1
ATOM 3470 C CA . ARG A 1 462 ? 0.725 -5.137 -20.094 1 98.25 462 ARG A CA 1
ATOM 3471 C C . ARG A 1 462 ? -0.109 -5.559 -21.297 1 98.25 462 ARG A C 1
ATOM 3473 O O . ARG A 1 462 ? -1.273 -5.172 -21.422 1 98.25 462 ARG A O 1
ATOM 3480 N N . VAL A 1 463 ? 0.49 -6.27 -22.141 1 97.62 463 VAL A N 1
ATOM 3481 C CA . VAL A 1 463 ? -0.152 -6.988 -23.234 1 97.62 463 VAL A CA 1
ATOM 3482 C C . VAL A 1 463 ? 0.186 -8.477 -23.156 1 97.62 463 VAL A C 1
ATOM 3484 O O . VAL A 1 463 ? 1.128 -8.867 -22.453 1 97.62 463 VAL A O 1
ATOM 3487 N N . PHE A 1 464 ? -0.626 -9.281 -23.781 1 95.06 464 PHE A N 1
ATOM 3488 C CA . PHE A 1 464 ? -0.347 -10.711 -23.828 1 95.06 464 PHE A CA 1
ATOM 3489 C C . PHE A 1 464 ? -0.876 -11.328 -25.109 1 95.06 464 PHE A C 1
ATOM 3491 O O . PHE A 1 464 ? -2.002 -11.039 -25.531 1 95.06 464 PHE A O 1
ATOM 3498 N N . TYR A 1 465 ? 0.002 -12.055 -25.719 1 88 465 TYR A N 1
ATOM 3499 C CA . TYR A 1 465 ? -0.438 -12.797 -26.906 1 88 465 TYR A CA 1
ATOM 3500 C C . TYR A 1 465 ? -1.199 -14.055 -26.5 1 88 465 TYR A C 1
ATOM 3502 O O . TYR A 1 465 ? -0.71 -14.852 -25.703 1 88 465 TYR A O 1
ATOM 3510 N N . ASN A 1 466 ? -2.375 -14.188 -26.875 1 81.62 466 ASN A N 1
ATOM 3511 C CA . ASN A 1 466 ? -3.219 -15.367 -26.672 1 81.62 466 ASN A CA 1
ATOM 3512 C C . ASN A 1 466 ? -3.842 -15.844 -27.984 1 81.62 466 ASN A C 1
ATOM 3514 O O . ASN A 1 466 ? -4.855 -15.297 -28.422 1 81.62 466 ASN A O 1
ATOM 3518 N N . HIS A 1 467 ? -3.254 -16.859 -28.531 1 77.06 467 HIS A N 1
ATOM 3519 C CA . HIS A 1 467 ? -3.639 -17.391 -29.828 1 77.06 467 HIS A CA 1
ATOM 3520 C C . HIS A 1 467 ? -3.439 -16.344 -30.922 1 77.06 467 HIS A C 1
ATOM 3522 O O . HIS A 1 467 ? -2.332 -15.828 -31.109 1 77.06 467 HIS A O 1
ATOM 3528 N N . ASP A 1 468 ? -4.547 -16 -31.578 1 80.75 468 ASP A N 1
ATOM 3529 C CA . ASP A 1 468 ? -4.395 -15.141 -32.75 1 80.75 468 ASP A CA 1
ATOM 3530 C C . ASP A 1 468 ? -4.664 -13.68 -32.406 1 80.75 468 ASP A C 1
ATOM 3532 O O . ASP A 1 468 ? -4.688 -12.82 -33.281 1 80.75 468 ASP A O 1
ATOM 3536 N N . VAL A 1 469 ? -4.695 -13.5 -31.047 1 90.38 469 VAL A N 1
ATOM 3537 C CA . VAL A 1 469 ? -4.977 -12.117 -30.672 1 90.38 469 VAL A CA 1
ATOM 3538 C C . VAL A 1 469 ? -3.953 -11.633 -29.656 1 90.38 469 VAL A C 1
ATOM 3540 O O . VAL A 1 469 ? -3.273 -12.445 -29.016 1 90.38 469 VAL A O 1
ATOM 3543 N N . VAL A 1 470 ? -3.812 -10.383 -29.594 1 94.69 470 VAL A N 1
ATOM 3544 C CA . VAL A 1 470 ? -3.059 -9.711 -28.531 1 94.69 470 VAL A CA 1
ATOM 3545 C C . VAL A 1 470 ? -4.023 -9.008 -27.578 1 94.69 470 VAL A C 1
ATOM 3547 O O . VAL A 1 470 ? -4.746 -8.094 -27.969 1 94.69 470 VAL A O 1
ATOM 3550 N N . GLU A 1 471 ? -4.051 -9.508 -26.344 1 95.69 471 GLU A N 1
ATOM 3551 C CA . GLU A 1 471 ? -4.824 -8.828 -25.297 1 95.69 471 GLU A CA 1
ATOM 3552 C C . GLU A 1 471 ? -4.059 -7.633 -24.734 1 95.69 471 GLU A C 1
ATOM 3554 O O . GLU A 1 471 ? -2.898 -7.766 -24.344 1 95.69 471 GLU A O 1
ATOM 3559 N N . ALA A 1 472 ? -4.688 -6.488 -24.75 1 98.06 472 ALA A N 1
ATOM 3560 C CA . ALA A 1 472 ? -4.102 -5.273 -24.188 1 98.06 472 ALA A CA 1
ATOM 3561 C C . ALA A 1 472 ? -4.938 -4.754 -23.016 1 98.06 472 ALA A C 1
ATOM 3563 O O . ALA A 1 472 ? -6.152 -4.586 -23.156 1 98.06 472 ALA A O 1
ATOM 3564 N N . GLU A 1 473 ? -4.289 -4.551 -21.875 1 98.12 473 GLU A N 1
ATOM 3565 C CA . GLU A 1 473 ? -4.984 -3.881 -20.781 1 98.12 473 GLU A CA 1
ATOM 3566 C C . GLU A 1 473 ? -5.453 -2.49 -21.203 1 98.12 473 GLU A C 1
ATOM 3568 O O . GLU A 1 473 ? -4.871 -1.874 -22.094 1 98.12 473 GLU A O 1
ATOM 3573 N N . ARG A 1 474 ? -6.387 -1.973 -20.453 1 97.06 474 ARG A N 1
ATOM 3574 C CA . ARG A 1 474 ? -6.934 -0.646 -20.734 1 97.06 474 ARG A CA 1
ATOM 3575 C C . ARG A 1 474 ? -5.895 0.437 -20.453 1 97.06 474 ARG A C 1
ATOM 3577 O O . ARG A 1 474 ? -6.004 1.553 -20.969 1 97.06 474 ARG A O 1
ATOM 3584 N N . SER A 1 475 ? -4.902 0.113 -19.703 1 96.75 475 SER A N 1
ATOM 3585 C CA . SER A 1 475 ? -3.871 1.085 -19.359 1 96.75 475 SER A CA 1
ATOM 3586 C C . SER A 1 475 ? -2.84 1.23 -20.469 1 96.75 475 SER A C 1
ATOM 3588 O O . SER A 1 475 ? -2.008 2.139 -20.438 1 96.75 475 SER A O 1
ATOM 3590 N N . VAL A 1 476 ? -2.859 0.375 -21.516 1 98.44 476 VAL A N 1
ATOM 3591 C CA . VAL A 1 476 ? -1.972 0.532 -22.656 1 98.44 476 VAL A CA 1
ATOM 3592 C C . VAL A 1 476 ? -2.381 1.764 -23.469 1 98.44 476 VAL A C 1
ATOM 3594 O O . VAL A 1 476 ? -3.562 1.954 -23.766 1 98.44 476 VAL A O 1
ATOM 3597 N N . ARG A 1 477 ? -1.4 2.582 -23.906 1 97.12 477 ARG A N 1
ATOM 3598 C CA . ARG A 1 477 ? -1.661 3.828 -24.625 1 97.12 477 ARG A CA 1
ATOM 3599 C C . ARG A 1 477 ? -2.336 3.561 -25.969 1 97.12 477 ARG A C 1
ATOM 3601 O O . ARG A 1 477 ? -1.985 2.607 -26.672 1 97.12 477 ARG A O 1
ATOM 3608 N N . ALA A 1 478 ? -3.199 4.477 -26.281 1 97.75 478 ALA A N 1
ATOM 3609 C CA . ALA A 1 478 ? -3.943 4.344 -27.531 1 97.75 478 ALA A CA 1
ATOM 3610 C C . ALA A 1 478 ? -3.002 4.32 -28.734 1 97.75 478 ALA A C 1
ATOM 3612 O O . ALA A 1 478 ? -3.238 3.6 -29.703 1 97.75 478 ALA A O 1
ATOM 3613 N N . ASP A 1 479 ? -1.995 5.086 -28.719 1 98.38 479 ASP A N 1
ATOM 3614 C CA . ASP A 1 479 ? -1.068 5.141 -29.844 1 98.38 479 ASP A CA 1
ATOM 3615 C C . ASP A 1 479 ? -0.29 3.834 -29.984 1 98.38 479 ASP A C 1
ATOM 3617 O O . ASP A 1 479 ? 0.06 3.426 -31.094 1 98.38 479 ASP A O 1
ATOM 3621 N N . ALA A 1 480 ? 0.034 3.166 -28.859 1 98.62 480 ALA A N 1
ATOM 3622 C CA . ALA A 1 480 ? 0.695 1.864 -28.891 1 98.62 480 ALA A CA 1
ATOM 3623 C C . ALA A 1 480 ? -0.219 0.802 -29.5 1 98.62 480 ALA A C 1
ATOM 3625 O O . ALA A 1 480 ? 0.224 -0.03 -30.297 1 98.62 480 ALA A O 1
ATOM 3626 N N . VAL A 1 481 ? -1.514 0.823 -29.125 1 98.56 481 VAL A N 1
ATOM 3627 C CA . VAL A 1 481 ? -2.494 -0.117 -29.656 1 98.56 481 VAL A CA 1
ATOM 3628 C C . VAL A 1 481 ? -2.605 0.054 -31.172 1 98.56 481 VAL A C 1
ATOM 3630 O O . VAL A 1 481 ? -2.574 -0.927 -31.906 1 98.56 481 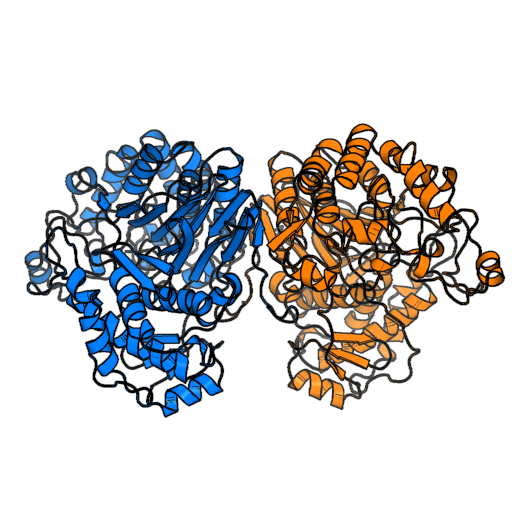VAL A O 1
ATOM 3633 N N . GLU A 1 482 ? -2.715 1.299 -31.609 1 98.44 482 GLU A N 1
ATOM 3634 C CA . GLU A 1 482 ? -2.814 1.577 -33.031 1 98.44 482 GLU A CA 1
ATOM 3635 C C . GLU A 1 482 ? -1.541 1.164 -33.781 1 98.44 482 GLU A C 1
ATOM 3637 O O . GLU A 1 482 ? -1.601 0.673 -34.906 1 98.44 482 GLU A O 1
ATOM 3642 N N . GLY A 1 483 ? -0.439 1.437 -33.125 1 98.62 483 GLY A N 1
ATOM 3643 C CA . GLY A 1 483 ? 0.823 1.006 -33.719 1 98.62 483 GLY A CA 1
ATOM 3644 C C . GLY A 1 483 ? 0.917 -0.498 -33.906 1 98.62 483 GLY A C 1
ATOM 3645 O O . GLY A 1 483 ? 1.407 -0.978 -34.906 1 98.62 483 GLY A O 1
ATOM 3646 N N . LEU A 1 484 ? 0.471 -1.274 -32.938 1 98 484 LEU A N 1
ATOM 3647 C CA . LEU A 1 484 ? 0.469 -2.73 -33 1 98 484 LEU A CA 1
ATOM 3648 C C . LEU A 1 484 ? -0.442 -3.211 -34.125 1 98 484 LEU A C 1
ATOM 3650 O O . LEU A 1 484 ? -0.1 -4.148 -34.844 1 98 484 LEU A O 1
ATOM 3654 N N . ARG A 1 485 ? -1.582 -2.541 -34.25 1 97.5 485 ARG A N 1
ATOM 3655 C CA . ARG A 1 485 ? -2.496 -2.893 -35.344 1 97.5 485 ARG A CA 1
ATOM 3656 C C . ARG A 1 485 ? -1.858 -2.637 -36.719 1 97.5 485 ARG A C 1
ATOM 3658 O O . ARG A 1 485 ? -2.008 -3.441 -37.625 1 97.5 485 ARG A O 1
ATOM 3665 N N . ARG A 1 486 ? -1.194 -1.573 -36.812 1 98 486 ARG A N 1
ATOM 3666 C CA . ARG A 1 486 ? -0.527 -1.237 -38.062 1 98 486 ARG A CA 1
ATOM 3667 C C . ARG A 1 486 ? 0.538 -2.271 -38.406 1 98 486 ARG A C 1
ATOM 3669 O O . ARG A 1 486 ? 0.793 -2.535 -39.594 1 98 486 ARG A O 1
ATOM 3676 N N . LEU A 1 487 ? 1.108 -2.854 -37.406 1 97.31 487 LEU A N 1
ATOM 3677 C CA . LEU A 1 487 ? 2.135 -3.869 -37.625 1 97.31 487 LEU A CA 1
ATOM 3678 C C . LEU A 1 487 ? 1.507 -5.219 -37.938 1 97.31 487 LEU A C 1
ATOM 3680 O O . LEU A 1 487 ? 2.217 -6.176 -38.25 1 97.31 487 LEU A O 1
ATOM 3684 N N . GLY A 1 488 ? 0.193 -5.328 -37.844 1 95.62 488 GLY A N 1
ATOM 3685 C CA . GLY A 1 488 ? -0.502 -6.531 -38.281 1 95.62 488 GLY A CA 1
ATOM 3686 C C . GLY A 1 488 ? -1.071 -7.34 -37.125 1 95.62 488 GLY A C 1
ATOM 3687 O O . GLY A 1 488 ? -1.659 -8.398 -37.312 1 95.62 488 GLY A O 1
ATOM 3688 N N . HIS A 1 489 ? -0.936 -6.891 -35.875 1 96.06 489 HIS A N 1
ATOM 3689 C CA . HIS A 1 489 ? -1.503 -7.605 -34.75 1 96.06 489 HIS A CA 1
ATOM 3690 C C . HIS A 1 489 ? -3.01 -7.395 -34.656 1 96.06 489 HIS A C 1
ATOM 3692 O O . HIS A 1 489 ? -3.504 -6.301 -34.938 1 96.06 489 HIS A O 1
ATOM 3698 N N . GLN A 1 490 ? -3.762 -8.422 -34.281 1 95 490 GLN A N 1
ATOM 3699 C CA . GLN A 1 490 ? -5.148 -8.281 -33.875 1 95 490 GLN A CA 1
ATOM 3700 C C . GLN A 1 490 ? -5.23 -7.984 -32.375 1 95 490 GLN A C 1
ATOM 3702 O O . GLN A 1 490 ? -5.18 -8.906 -31.547 1 95 490 GLN A O 1
ATOM 3707 N N . VAL A 1 491 ? -5.473 -6.75 -32.062 1 96.56 491 VAL A N 1
ATOM 3708 C CA . VAL A 1 491 ? -5.418 -6.328 -30.656 1 96.56 491 VAL A CA 1
ATOM 3709 C C . VAL A 1 491 ? -6.836 -6.234 -30.094 1 96.56 491 VAL A C 1
ATOM 3711 O O . VAL A 1 491 ? -7.711 -5.609 -30.688 1 96.56 491 VAL A O 1
ATOM 3714 N N . VAL A 1 492 ? -7.098 -6.891 -28.984 1 96.25 492 VAL A N 1
ATOM 3715 C CA . VAL A 1 492 ? -8.367 -6.793 -28.266 1 96.25 492 VAL A CA 1
ATOM 3716 C C . VAL A 1 492 ? -8.117 -6.312 -26.844 1 96.25 492 VAL A C 1
ATOM 3718 O O . VAL A 1 492 ? -7.012 -6.457 -26.312 1 96.25 492 VAL A O 1
ATOM 3721 N N . GLU A 1 493 ? -9.117 -5.723 -26.234 1 96 493 GLU A N 1
ATOM 3722 C CA . GLU A 1 493 ? -9.008 -5.352 -24.828 1 96 493 GLU A CA 1
ATOM 3723 C C . GLU A 1 493 ? -9.047 -6.582 -23.938 1 96 493 GLU A C 1
ATOM 3725 O O . GLU A 1 493 ? -9.836 -7.5 -24.156 1 96 493 GLU A O 1
ATOM 3730 N N . SER A 1 494 ? -8.133 -6.625 -23 1 93.81 494 SER A N 1
ATOM 3731 C CA . SER A 1 494 ? -8.141 -7.734 -22.062 1 93.81 494 SER A CA 1
ATOM 3732 C C . SER A 1 494 ? -9.398 -7.703 -21.188 1 93.81 494 SER A C 1
ATOM 3734 O O . SER A 1 494 ? -9.789 -6.645 -20.688 1 93.81 494 SER A O 1
ATOM 3736 N N . GLY A 1 495 ? -10 -8.82 -21.016 1 89.38 495 GLY A N 1
ATOM 3737 C CA . GLY A 1 495 ? -11.164 -8.922 -20.156 1 89.38 495 GLY A CA 1
ATOM 3738 C C . GLY A 1 495 ? -10.812 -8.984 -18.688 1 89.38 495 GLY A C 1
ATOM 3739 O O . GLY A 1 495 ? -11.688 -8.867 -17.828 1 89.38 495 GLY A O 1
ATOM 3740 N N . HIS A 1 496 ? -9.531 -9.203 -18.281 1 91.38 496 HIS A N 1
ATOM 3741 C CA . HIS A 1 496 ? -9.039 -9.328 -16.922 1 91.38 496 HIS A CA 1
ATOM 3742 C C . HIS A 1 496 ? -7.656 -8.695 -16.781 1 91.38 496 HIS A C 1
ATOM 3744 O O . HIS A 1 496 ? -6.941 -8.523 -17.766 1 91.38 496 HIS A O 1
ATOM 3750 N N . PRO A 1 497 ? -7.312 -8.227 -15.531 1 94.88 497 PRO A N 1
ATOM 3751 C CA . PRO A 1 497 ? -5.93 -7.781 -15.336 1 94.88 497 PRO A CA 1
ATOM 3752 C C . PRO A 1 497 ? -4.906 -8.875 -15.641 1 94.88 497 PRO A C 1
ATOM 3754 O O . PRO A 1 497 ? -5.121 -10.039 -15.289 1 94.88 497 PRO A O 1
ATOM 3757 N N . LEU A 1 498 ? -3.846 -8.484 -16.25 1 96.12 498 LEU A N 1
ATOM 3758 C CA . LEU A 1 498 ? -2.857 -9.469 -16.688 1 96.12 498 LEU A CA 1
ATOM 3759 C C . LEU A 1 498 ? -1.789 -9.672 -15.617 1 96.12 498 LEU A C 1
ATOM 3761 O O . LEU A 1 498 ? -0.858 -8.867 -15.508 1 96.12 498 LEU A O 1
ATOM 3765 N N . GLY A 1 499 ? -1.949 -10.766 -14.922 1 95.81 499 GLY A N 1
ATOM 3766 C CA . GLY A 1 499 ? -0.958 -11.227 -13.961 1 95.81 499 GLY A CA 1
ATOM 3767 C C . GLY A 1 499 ? -0.983 -10.445 -12.656 1 95.81 499 GLY A C 1
ATOM 3768 O O . GLY A 1 499 ? -2.035 -9.953 -12.242 1 95.81 499 GLY A O 1
ATOM 3769 N N . GLY A 1 500 ? 0.044 -10.469 -11.844 1 96.62 500 GLY A N 1
ATOM 3770 C CA . GLY A 1 500 ? 0.388 -9.828 -10.586 1 96.62 500 GLY A CA 1
ATOM 3771 C C . GLY A 1 500 ? 1.806 -10.125 -10.133 1 96.62 500 GLY A C 1
ATOM 3772 O O . GLY A 1 500 ? 2.301 -11.242 -10.32 1 96.62 500 GLY A O 1
ATOM 3773 N N . GLY A 1 501 ? 2.473 -9.141 -9.656 1 97.81 501 GLY A N 1
ATOM 3774 C CA . GLY A 1 501 ? 3.879 -9.383 -9.375 1 97.81 501 GLY A CA 1
ATOM 3775 C C . GLY A 1 501 ? 4.34 -8.773 -8.062 1 97.81 501 GLY A C 1
ATOM 3776 O O . GLY A 1 501 ? 3.719 -7.844 -7.551 1 97.81 501 GLY A O 1
ATOM 3777 N N . GLN A 1 502 ? 5.363 -9.32 -7.473 1 98.81 502 GLN A N 1
ATOM 3778 C CA . GLN A 1 502 ? 6.113 -8.805 -6.332 1 98.81 502 GLN A CA 1
ATOM 3779 C C . GLN A 1 502 ? 7.613 -8.852 -6.59 1 98.81 502 GLN A C 1
ATOM 3781 O O . GLN A 1 502 ? 8.086 -9.68 -7.371 1 98.81 502 GLN A O 1
ATOM 3786 N N . ALA A 1 503 ? 8.289 -7.98 -5.93 1 98.94 503 ALA A N 1
ATOM 3787 C CA . ALA A 1 503 ? 9.742 -7.984 -6.012 1 98.94 503 ALA A CA 1
ATOM 3788 C C . ALA A 1 503 ? 10.367 -7.301 -4.797 1 98.94 503 ALA A C 1
ATOM 3790 O O . ALA A 1 503 ? 9.773 -6.391 -4.219 1 98.94 503 ALA A O 1
ATOM 3791 N N . VAL A 1 504 ? 11.523 -7.746 -4.395 1 98.94 504 VAL A N 1
ATOM 3792 C CA . VAL A 1 504 ? 12.367 -7.074 -3.416 1 98.94 504 VAL A CA 1
ATOM 3793 C C . VAL A 1 504 ? 13.773 -6.875 -3.994 1 98.94 504 VAL A C 1
ATOM 3795 O O . VAL A 1 504 ? 14.5 -7.844 -4.207 1 98.94 504 VAL A O 1
ATOM 3798 N N . LEU A 1 505 ? 14.125 -5.676 -4.238 1 98.88 505 LEU A N 1
ATOM 3799 C CA . LEU A 1 505 ? 15.43 -5.328 -4.789 1 98.88 505 LEU A CA 1
ATOM 3800 C C . LEU A 1 505 ? 16.438 -5.086 -3.676 1 98.88 505 LEU A C 1
ATOM 3802 O O . LEU A 1 505 ? 16.172 -4.324 -2.74 1 98.88 505 LEU A O 1
ATOM 3806 N N . ILE A 1 506 ? 17.578 -5.676 -3.771 1 98.81 506 ILE A N 1
ATOM 3807 C CA . ILE A 1 506 ? 18.672 -5.492 -2.832 1 98.81 506 ILE A CA 1
ATOM 3808 C C . ILE A 1 506 ? 19.688 -4.508 -3.41 1 98.81 506 ILE A C 1
ATOM 3810 O O . ILE A 1 506 ? 20.219 -4.719 -4.504 1 98.81 506 ILE A O 1
ATOM 3814 N N . ASP A 1 507 ? 19.922 -3.418 -2.781 1 98.38 507 ASP A N 1
ATOM 3815 C CA . ASP A 1 507 ? 21.047 -2.537 -3.074 1 98.38 507 ASP A CA 1
ATOM 3816 C C . ASP A 1 507 ? 22.234 -2.844 -2.164 1 98.38 507 ASP A C 1
ATOM 3818 O O . ASP A 1 507 ? 22.328 -2.32 -1.052 1 98.38 507 ASP A O 1
ATOM 3822 N N . TRP A 1 508 ? 23.172 -3.635 -2.621 1 97.81 508 TRP A N 1
ATOM 3823 C CA . TRP A 1 508 ? 24.297 -4.094 -1.819 1 97.81 508 TRP A CA 1
ATOM 3824 C C . TRP A 1 508 ? 25.219 -2.936 -1.47 1 97.81 508 TRP A C 1
ATOM 3826 O O . TRP A 1 508 ? 25.875 -2.941 -0.417 1 97.81 508 TRP A O 1
ATOM 3836 N N . GLU A 1 509 ? 25.328 -1.981 -2.35 1 97.31 509 GLU A N 1
ATOM 3837 C CA . GLU A 1 509 ? 26.219 -0.846 -2.105 1 97.31 509 GLU A CA 1
ATOM 3838 C C . GLU A 1 509 ? 25.703 0.018 -0.958 1 97.31 509 GLU A C 1
ATOM 3840 O O . GLU A 1 509 ? 26.469 0.401 -0.071 1 97.31 509 GLU A O 1
ATOM 3845 N N . LYS A 1 510 ? 24.453 0.272 -0.901 1 97.06 510 LYS A N 1
ATOM 3846 C CA . LYS A 1 510 ? 23.859 1.128 0.126 1 97.06 510 LYS A CA 1
ATOM 3847 C C . LYS A 1 510 ? 23.406 0.309 1.333 1 97.06 510 LYS A C 1
ATOM 3849 O O . LYS A 1 510 ? 23.172 0.859 2.41 1 97.06 510 LYS A O 1
ATOM 3854 N N . GLY A 1 511 ? 23.281 -0.989 1.091 1 97.81 511 GLY A N 1
ATOM 3855 C CA . GLY A 1 511 ? 22.781 -1.851 2.148 1 97.81 511 GLY A CA 1
ATOM 3856 C C . GLY A 1 511 ? 21.281 -1.694 2.385 1 97.81 511 GLY A C 1
ATOM 3857 O O . GLY A 1 511 ? 20.812 -1.821 3.518 1 97.81 511 GLY A O 1
ATOM 3858 N N . THR A 1 512 ? 20.484 -1.367 1.343 1 98.62 512 THR A N 1
ATOM 3859 C CA . THR A 1 512 ? 19.062 -1.101 1.499 1 98.62 512 THR A CA 1
ATOM 3860 C C . THR A 1 512 ? 18.234 -2.068 0.658 1 98.62 512 THR A C 1
ATOM 3862 O O . THR A 1 512 ? 18.781 -2.775 -0.195 1 98.62 512 THR A O 1
ATOM 3865 N N . LEU A 1 513 ? 16.984 -2.205 0.98 1 98.88 513 LEU A N 1
ATOM 3866 C CA . LEU A 1 513 ? 15.992 -2.996 0.257 1 98.88 513 LEU A CA 1
ATOM 3867 C C . LEU A 1 513 ? 14.891 -2.105 -0.3 1 98.88 513 LEU A C 1
ATOM 3869 O O . LEU A 1 513 ? 14.492 -1.128 0.338 1 98.88 513 LEU A O 1
ATOM 3873 N N . THR A 1 514 ? 14.414 -2.408 -1.47 1 98.81 514 THR A N 1
ATOM 3874 C CA . THR A 1 514 ? 13.258 -1.764 -2.08 1 98.81 514 THR A CA 1
ATOM 3875 C C . THR A 1 514 ? 12.211 -2.799 -2.484 1 98.81 514 THR A C 1
ATOM 3877 O O . THR A 1 514 ? 12.484 -3.684 -3.297 1 98.81 514 THR A O 1
ATOM 3880 N N . GLY A 1 515 ? 11.055 -2.727 -1.881 1 98.81 515 GLY A N 1
ATOM 3881 C CA . GLY A 1 515 ? 9.984 -3.676 -2.139 1 98.81 515 GLY A CA 1
ATOM 3882 C C . GLY A 1 515 ? 8.883 -3.109 -3.012 1 98.81 515 GLY A C 1
ATOM 3883 O O . GLY A 1 515 ? 8.602 -1.909 -2.969 1 98.81 515 GLY A O 1
ATOM 3884 N N . ALA A 1 516 ? 8.242 -3.969 -3.797 1 98.62 516 ALA A N 1
ATOM 3885 C CA . ALA A 1 516 ? 7.152 -3.594 -4.691 1 98.62 516 ALA A CA 1
ATOM 3886 C C . ALA A 1 516 ? 6.082 -4.68 -4.734 1 98.62 516 ALA A C 1
ATOM 3888 O O . ALA A 1 516 ? 6.387 -5.867 -4.582 1 98.62 516 ALA A O 1
ATOM 3889 N N . SER A 1 517 ? 4.867 -4.301 -4.91 1 98.56 517 SER A N 1
ATOM 3890 C CA . SER A 1 517 ? 3.729 -5.195 -5.086 1 98.56 517 SER A CA 1
ATOM 3891 C C . SER A 1 517 ? 2.764 -4.664 -6.137 1 98.56 517 SER A C 1
ATOM 3893 O O . SER A 1 517 ? 2.514 -3.461 -6.207 1 98.56 517 SER A O 1
ATOM 3895 N N . ASP A 1 518 ? 2.186 -5.504 -6.883 1 98.25 518 ASP A N 1
ATOM 3896 C CA . ASP A 1 518 ? 1.422 -5.223 -8.094 1 98.25 518 ASP A CA 1
ATOM 3897 C C . ASP A 1 518 ? 0.035 -4.68 -7.758 1 98.25 518 ASP A C 1
ATOM 3899 O O . ASP A 1 518 ? -0.708 -5.293 -6.988 1 98.25 518 ASP A O 1
ATOM 3903 N N . PRO A 1 519 ? -0.383 -3.543 -8.375 1 96.88 519 PRO A N 1
ATOM 3904 C CA . PRO A 1 519 ? -1.72 -2.994 -8.141 1 96.88 519 PRO A CA 1
ATOM 3905 C C . PRO A 1 519 ? -2.832 -3.904 -8.656 1 96.88 519 PRO A C 1
ATOM 3907 O O . PRO A 1 519 ? -4.004 -3.697 -8.328 1 96.88 519 PRO A O 1
ATOM 3910 N N . ARG A 1 520 ? -2.531 -4.879 -9.477 1 97.81 520 ARG A N 1
ATOM 3911 C CA . ARG A 1 520 ? -3.525 -5.816 -9.984 1 97.81 520 ARG A CA 1
ATOM 3912 C C . ARG A 1 520 ? -3.953 -6.805 -8.906 1 97.81 520 ARG A C 1
ATOM 3914 O O . ARG A 1 520 ? -4.879 -7.594 -9.117 1 97.81 520 ARG A O 1
ATOM 3921 N N . LYS A 1 521 ? -3.301 -6.793 -7.742 1 97.69 521 LYS A N 1
ATOM 3922 C CA . LYS A 1 521 ? -3.639 -7.562 -6.551 1 97.69 521 LYS A CA 1
ATOM 3923 C C . LYS A 1 521 ? -3.973 -6.645 -5.375 1 97.69 521 LYS A C 1
ATOM 3925 O O . LYS A 1 521 ? -3.9 -5.422 -5.5 1 97.69 521 LYS A O 1
ATOM 3930 N N . ASP A 1 522 ? -4.32 -7.23 -4.188 1 97.75 522 ASP A N 1
ATOM 3931 C CA . ASP A 1 522 ? -4.648 -6.453 -2.998 1 97.75 522 ASP A CA 1
ATOM 3932 C C . ASP A 1 522 ? -3.393 -6.117 -2.197 1 97.75 522 ASP A C 1
ATOM 3934 O O . ASP A 1 522 ? -3.414 -5.234 -1.34 1 97.75 522 ASP A O 1
ATOM 3938 N N . GLY A 1 523 ? -2.32 -6.723 -2.516 1 97.38 523 GLY A N 1
ATOM 3939 C CA . GLY A 1 523 ? -1.198 -6.824 -1.597 1 97.38 523 GLY A CA 1
ATOM 3940 C C . GLY A 1 523 ? -0.403 -5.535 -1.484 1 97.38 523 GLY A C 1
ATOM 3941 O O . GLY A 1 523 ? -0.9 -4.461 -1.826 1 97.38 523 GLY A O 1
ATOM 3942 N N . LEU A 1 524 ? 0.73 -5.574 -0.8 1 98.56 524 LEU A N 1
ATOM 3943 C CA . LEU A 1 524 ? 1.693 -4.5 -0.595 1 98.56 524 LEU A CA 1
ATOM 3944 C C . LEU A 1 524 ? 3.051 -5.055 -0.177 1 98.56 524 LEU A C 1
ATOM 3946 O O . LEU A 1 524 ? 3.172 -6.246 0.125 1 98.56 524 LEU A O 1
ATOM 3950 N N . ALA A 1 525 ? 4.062 -4.27 -0.285 1 98.81 525 ALA A N 1
ATOM 3951 C CA . ALA A 1 525 ? 5.367 -4.539 0.309 1 98.81 525 ALA A CA 1
ATOM 3952 C C . ALA A 1 525 ? 5.504 -3.863 1.67 1 98.81 525 ALA A C 1
ATOM 3954 O O . ALA A 1 525 ? 4.926 -2.799 1.9 1 98.81 525 ALA A O 1
ATOM 3955 N N . LEU A 1 526 ? 6.164 -4.48 2.553 1 98.81 526 LEU A N 1
ATOM 3956 C CA . LEU A 1 526 ? 6.438 -3.924 3.873 1 98.81 526 LEU A CA 1
ATOM 3957 C C . LEU A 1 526 ? 7.836 -4.309 4.344 1 98.81 526 LEU A C 1
ATOM 3959 O O . LEU A 1 526 ? 8.266 -5.449 4.156 1 98.81 526 LEU A O 1
ATOM 3963 N N . GLY A 1 527 ? 8.547 -3.408 4.906 1 98.38 527 GLY A N 1
ATOM 3964 C CA . GLY A 1 527 ? 9.875 -3.631 5.457 1 98.38 527 GLY A CA 1
ATOM 3965 C C . GLY A 1 527 ? 10.203 -2.699 6.605 1 98.38 527 GLY A C 1
ATOM 3966 O O . GLY A 1 527 ? 9.422 -1.811 6.941 1 98.38 527 GLY A O 1
ATOM 3967 N N . TYR A 1 528 ? 11.32 -2.941 7.293 1 97.94 528 TYR A N 1
ATOM 3968 C CA . TYR A 1 528 ? 11.766 -2.121 8.414 1 97.94 528 TYR A CA 1
ATOM 3969 C C . TYR A 1 528 ? 13.281 -2.012 8.445 1 97.94 528 TYR A C 1
ATOM 3971 O O . TYR A 1 528 ? 13.984 -2.826 7.84 1 97.94 528 TYR A O 1
ATOM 3979 N N . MET B 1 1 ? -15.898 -0.084 -7.902 1 72 1 MET B N 1
ATOM 3980 C CA . MET B 1 1 ? -14.672 -0.843 -7.676 1 72 1 MET B CA 1
ATOM 3981 C C . MET B 1 1 ? -13.539 -0.307 -8.539 1 72 1 MET B C 1
ATOM 3983 O O . MET B 1 1 ? -13.766 0.186 -9.641 1 72 1 MET B O 1
ATOM 3987 N N . ARG B 1 2 ? -12.422 -0.333 -7.906 1 84.81 2 ARG B N 1
ATOM 3988 C CA . ARG B 1 2 ? -11.289 0.185 -8.664 1 84.81 2 ARG B CA 1
ATOM 3989 C C . ARG B 1 2 ? -10.984 -0.701 -9.875 1 84.81 2 ARG B C 1
ATOM 3991 O O . ARG B 1 2 ? -11.32 -1.888 -9.875 1 84.81 2 ARG B O 1
ATOM 3998 N N . ASP B 1 3 ? -10.469 -0.138 -10.875 1 93.06 3 ASP B N 1
ATOM 3999 C CA . ASP B 1 3 ? -10.039 -0.846 -12.078 1 93.06 3 ASP B CA 1
ATOM 4000 C C . ASP B 1 3 ? -8.641 -1.436 -11.898 1 93.06 3 ASP B C 1
ATOM 4002 O O . ASP B 1 3 ? -7.648 -0.707 -11.906 1 93.06 3 ASP B O 1
ATOM 4006 N N . PHE B 1 4 ? -8.555 -2.773 -11.844 1 96.06 4 PHE B N 1
ATOM 4007 C CA . PHE B 1 4 ? -7.328 -3.475 -11.5 1 96.06 4 PHE B CA 1
ATOM 4008 C C . PHE B 1 4 ? -6.344 -3.449 -12.664 1 96.06 4 PHE B C 1
ATOM 4010 O O . PHE B 1 4 ? -5.219 -3.941 -12.547 1 96.06 4 PHE B O 1
ATOM 4017 N N . GLN B 1 5 ? -6.688 -2.838 -13.828 1 96.56 5 GLN B N 1
ATOM 4018 C CA . GLN B 1 5 ? -5.781 -2.783 -14.969 1 96.56 5 GLN B CA 1
ATOM 4019 C C . GLN B 1 5 ? -4.961 -1.494 -14.961 1 96.56 5 GLN B C 1
ATOM 4021 O O . GLN B 1 5 ? -4.148 -1.263 -15.852 1 96.56 5 GLN B O 1
ATOM 4026 N N . PHE B 1 6 ? -5.191 -0.648 -13.914 1 96 6 PHE B N 1
ATOM 4027 C CA . PHE B 1 6 ? -4.473 0.611 -13.758 1 96 6 PHE B CA 1
ATOM 4028 C C . PHE B 1 6 ? -3.709 0.637 -12.438 1 96 6 PHE B C 1
ATOM 4030 O O . PHE B 1 6 ? -4.105 -0.019 -11.469 1 96 6 PHE B O 1
ATOM 4037 N N . PRO B 1 7 ? -2.623 1.464 -12.367 1 95.5 7 PRO B N 1
ATOM 4038 C CA . PRO B 1 7 ? -1.967 1.646 -11.07 1 95.5 7 PRO B CA 1
ATOM 4039 C C . PRO B 1 7 ? -2.93 2.119 -9.977 1 95.5 7 PRO B C 1
ATOM 4041 O O . PRO B 1 7 ? -3.914 2.801 -10.273 1 95.5 7 PRO B O 1
ATOM 4044 N N . GLY B 1 8 ? -2.711 1.805 -8.812 1 95.12 8 GLY B N 1
ATOM 4045 C CA . GLY B 1 8 ? -3.557 2.086 -7.66 1 95.12 8 GLY B CA 1
ATOM 4046 C C . GLY B 1 8 ? -3.367 1.099 -6.523 1 95.12 8 GLY B C 1
ATOM 4047 O O . GLY B 1 8 ? -2.322 0.453 -6.422 1 95.12 8 GLY B O 1
ATOM 4048 N N . ARG B 1 9 ? -4.332 1.009 -5.613 1 95.25 9 ARG B N 1
ATOM 4049 C CA . ARG B 1 9 ? -4.301 0.034 -4.527 1 95.25 9 ARG B CA 1
ATOM 4050 C C . ARG B 1 9 ? -5.703 -0.214 -3.977 1 95.25 9 ARG B C 1
ATOM 4052 O O . ARG B 1 9 ? -6.555 0.676 -4.008 1 95.25 9 ARG B O 1
ATOM 4059 N N . SER B 1 10 ? -5.891 -1.35 -3.475 1 96.75 10 SER B N 1
ATOM 4060 C CA . SER B 1 10 ? -7.105 -1.707 -2.742 1 96.75 10 SER B CA 1
ATOM 4061 C C . SER B 1 10 ? -7.062 -1.181 -1.312 1 96.75 10 SER B C 1
ATOM 4063 O O . SER B 1 10 ? -5.984 -1.029 -0.732 1 96.75 10 SER B O 1
ATOM 4065 N N . PRO B 1 11 ? -8.281 -0.771 -0.768 1 98 11 PRO B N 1
ATOM 4066 C CA . PRO B 1 11 ? -8.266 -0.566 0.682 1 98 11 PRO B CA 1
ATOM 4067 C C . PRO B 1 11 ? -7.836 -1.815 1.449 1 98 11 PRO B C 1
ATOM 4069 O O . PRO B 1 11 ? -7.949 -2.93 0.935 1 98 11 PRO B O 1
ATOM 4072 N N . VAL B 1 12 ? -7.305 -1.635 2.609 1 98.62 12 VAL B N 1
ATOM 4073 C CA . VAL B 1 12 ? -6.977 -2.752 3.488 1 98.62 12 VAL B CA 1
ATOM 4074 C C . VAL B 1 12 ? -8.148 -3.041 4.418 1 98.62 12 VAL B C 1
ATOM 4076 O O . VAL B 1 12 ? -8.781 -2.117 4.934 1 98.62 12 VAL B O 1
ATOM 4079 N N . ARG B 1 13 ? -8.43 -4.27 4.617 1 98.56 13 ARG B N 1
ATOM 4080 C CA . ARG B 1 13 ? -9.562 -4.664 5.445 1 98.56 13 ARG B CA 1
ATOM 4081 C C . ARG B 1 13 ? -9.133 -5.613 6.559 1 98.56 13 ARG B C 1
ATOM 4083 O O . ARG B 1 13 ? -8.312 -6.504 6.336 1 98.56 13 ARG B O 1
ATOM 4090 N N . ALA B 1 14 ? -9.664 -5.43 7.734 1 98.5 14 ALA B N 1
ATOM 4091 C CA . ALA B 1 14 ? -9.305 -6.242 8.891 1 98.5 14 ALA B CA 1
ATOM 4092 C C . ALA B 1 14 ? -10.414 -6.227 9.938 1 98.5 14 ALA B C 1
ATOM 4094 O O . ALA B 1 14 ? -11.391 -5.477 9.812 1 98.5 14 ALA B O 1
ATOM 4095 N N . THR B 1 15 ? -10.242 -7.059 10.953 1 98 15 THR B N 1
ATOM 4096 C CA . THR B 1 15 ? -11.289 -7.145 11.969 1 98 15 THR B CA 1
ATOM 4097 C C . THR B 1 15 ? -10.844 -6.465 13.258 1 98 15 THR B C 1
ATOM 4099 O O . THR B 1 15 ? -11.664 -5.891 13.977 1 98 15 THR B O 1
ATOM 4102 N N . GLU B 1 16 ? -9.57 -6.41 13.594 1 97.94 16 GLU B N 1
ATOM 4103 C CA . GLU B 1 16 ? -9.156 -6.117 14.961 1 97.94 16 GLU B CA 1
ATOM 4104 C C . GLU B 1 16 ? -8.68 -4.676 15.102 1 97.94 16 GLU B C 1
ATOM 4106 O O . GLU B 1 16 ? -9.125 -3.951 15.992 1 97.94 16 GLU B O 1
ATOM 4111 N N . ALA B 1 17 ? -7.75 -4.293 14.312 1 98.75 17 ALA B N 1
ATOM 4112 C CA . ALA B 1 17 ? -7.156 -2.963 14.414 1 98.75 17 ALA B CA 1
ATOM 4113 C C . ALA B 1 17 ? -6.641 -2.49 13.055 1 98.75 17 ALA B C 1
ATOM 4115 O O . ALA B 1 17 ? -6.434 -3.297 12.148 1 98.75 17 ALA B O 1
ATOM 4116 N N . MET B 1 18 ? -6.484 -1.196 12.93 1 98.88 18 MET B N 1
ATOM 4117 C CA . MET B 1 18 ? -6.074 -0.564 11.672 1 98.88 18 MET B CA 1
ATOM 4118 C C . MET B 1 18 ? -5.34 0.744 11.945 1 98.88 18 MET B C 1
ATOM 4120 O O . MET B 1 18 ? -5.719 1.506 12.828 1 98.88 18 MET B O 1
ATOM 4124 N N . ALA B 1 19 ? -4.273 0.935 11.266 1 98.94 19 ALA B N 1
ATOM 4125 C CA . ALA B 1 19 ? -3.582 2.221 11.25 1 98.94 19 ALA B CA 1
ATOM 4126 C C . ALA B 1 19 ? -3.287 2.668 9.82 1 98.94 19 ALA B C 1
ATOM 4128 O O . ALA B 1 19 ? -2.986 1.844 8.953 1 98.94 19 ALA B O 1
ATOM 4129 N N . ALA B 1 20 ? -3.387 3.889 9.547 1 98.94 20 ALA B N 1
ATOM 4130 C CA . ALA B 1 20 ? -3.031 4.5 8.266 1 98.94 20 ALA B CA 1
ATOM 4131 C C . ALA B 1 20 ? -2.232 5.781 8.477 1 98.94 20 ALA B C 1
ATOM 4133 O O . ALA B 1 20 ? -2.654 6.668 9.219 1 98.94 20 ALA B O 1
ATOM 4134 N N . THR B 1 21 ? -1.084 5.891 7.902 1 98.81 21 THR B N 1
ATOM 4135 C CA . THR B 1 21 ? -0.23 7.07 7.961 1 98.81 21 THR B CA 1
ATOM 4136 C C . THR B 1 21 ? 0.375 7.367 6.594 1 98.81 21 THR B C 1
ATOM 4138 O O . THR B 1 21 ? 0.141 6.633 5.633 1 98.81 21 THR B O 1
ATOM 4141 N N . SER B 1 22 ? 1.168 8.414 6.496 1 98.56 22 SER B N 1
ATOM 4142 C CA . SER B 1 22 ? 1.765 8.836 5.234 1 98.56 22 SER B CA 1
ATOM 4143 C C . SER B 1 22 ? 3.123 8.18 5.016 1 98.56 22 SER B C 1
ATOM 4145 O O . SER B 1 22 ? 3.828 8.508 4.059 1 98.56 22 SER B O 1
ATOM 4147 N N . HIS B 1 23 ? 3.512 7.258 5.898 1 98.75 23 HIS B N 1
ATOM 4148 C CA . HIS B 1 23 ? 4.805 6.594 5.785 1 98.75 23 HIS B CA 1
ATOM 4149 C C . HIS B 1 23 ? 4.719 5.141 6.25 1 98.75 23 HIS B C 1
ATOM 4151 O O . HIS B 1 23 ? 4.273 4.871 7.367 1 98.75 23 HIS B O 1
ATOM 4157 N N . PRO B 1 24 ? 5.281 4.199 5.457 1 98.69 24 PRO B N 1
ATOM 4158 C CA . PRO B 1 24 ? 5.133 2.783 5.797 1 98.69 24 PRO B CA 1
ATOM 4159 C C . PRO B 1 24 ? 5.766 2.432 7.141 1 98.69 24 PRO B C 1
ATOM 4161 O O . PRO B 1 24 ? 5.211 1.631 7.898 1 98.69 24 PRO B O 1
ATOM 4164 N N . LEU B 1 25 ? 6.891 2.971 7.484 1 98.81 25 LEU B N 1
ATOM 4165 C CA . LEU B 1 25 ? 7.562 2.672 8.742 1 98.81 25 LEU B CA 1
ATOM 4166 C C . LEU B 1 25 ? 6.719 3.119 9.93 1 98.81 25 LEU B C 1
ATOM 4168 O O . LEU B 1 25 ? 6.723 2.473 10.984 1 98.81 25 LEU B O 1
ATOM 4172 N N . SER B 1 26 ? 6.043 4.234 9.727 1 98.81 26 SER B N 1
ATOM 4173 C CA . SER B 1 26 ? 5.168 4.742 10.781 1 98.81 26 SER B CA 1
ATOM 4174 C C . SER B 1 26 ? 3.951 3.84 10.969 1 98.81 26 SER B C 1
ATOM 4176 O O . SER B 1 26 ? 3.559 3.547 12.102 1 98.81 26 SER B O 1
ATOM 4178 N N . THR B 1 27 ? 3.348 3.461 9.898 1 98.88 27 THR B N 1
ATOM 4179 C CA . THR B 1 27 ? 2.199 2.566 9.984 1 98.88 27 THR B CA 1
ATOM 4180 C C . THR B 1 27 ? 2.588 1.249 10.648 1 98.88 27 THR B C 1
ATOM 4182 O O . THR B 1 27 ? 1.854 0.734 11.492 1 98.88 27 THR B O 1
ATOM 4185 N N . LEU B 1 28 ? 3.719 0.697 10.219 1 98.81 28 LEU B N 1
ATOM 4186 C CA . LEU B 1 28 ? 4.172 -0.556 10.805 1 98.81 28 LEU B CA 1
ATOM 4187 C C . LEU B 1 28 ? 4.422 -0.39 12.305 1 98.81 28 LEU B C 1
ATOM 4189 O O . LEU B 1 28 ? 4.078 -1.269 13.094 1 98.81 28 LEU B O 1
ATOM 4193 N N . ALA B 1 29 ? 5.016 0.724 12.719 1 98.75 29 ALA B N 1
ATOM 4194 C CA . ALA B 1 29 ? 5.262 0.988 14.133 1 98.75 29 ALA B CA 1
ATOM 4195 C C . ALA B 1 29 ? 3.953 1.051 14.914 1 98.75 29 ALA B C 1
ATOM 4197 O O . ALA B 1 29 ? 3.871 0.555 16.031 1 98.75 29 ALA B O 1
ATOM 4198 N N . ALA B 1 30 ? 3 1.708 14.359 1 98.94 30 ALA B N 1
ATOM 4199 C CA . ALA B 1 30 ? 1.691 1.788 15 1 98.94 30 ALA B CA 1
ATOM 4200 C C . ALA B 1 30 ? 1.085 0.4 15.188 1 98.94 30 ALA B C 1
ATOM 4202 O O . ALA B 1 30 ? 0.549 0.087 16.25 1 98.94 30 ALA B O 1
ATOM 4203 N N . VAL B 1 31 ? 1.157 -0.41 14.156 1 98.75 31 VAL B N 1
ATOM 4204 C CA . VAL B 1 31 ? 0.575 -1.747 14.203 1 98.75 31 VAL B CA 1
ATOM 4205 C C . VAL B 1 31 ? 1.331 -2.605 15.219 1 98.75 31 VAL B C 1
ATOM 4207 O O . VAL B 1 31 ? 0.722 -3.365 15.977 1 98.75 31 VAL B O 1
ATOM 4210 N N . ASP B 1 32 ? 2.662 -2.512 15.211 1 98.19 32 ASP B N 1
ATOM 4211 C CA . ASP B 1 32 ? 3.457 -3.229 16.203 1 98.19 32 ASP B CA 1
ATOM 4212 C C . ASP B 1 32 ? 3.049 -2.834 17.625 1 98.19 32 ASP B C 1
ATOM 4214 O O . ASP B 1 32 ? 2.977 -3.684 18.516 1 98.19 32 ASP B O 1
ATOM 4218 N N . MET B 1 33 ? 2.844 -1.535 17.844 1 98.62 33 MET B N 1
ATOM 4219 C CA . MET B 1 33 ? 2.404 -1.03 19.141 1 98.62 33 MET B CA 1
ATOM 4220 C C . MET B 1 33 ? 1.064 -1.641 19.547 1 98.62 33 MET B C 1
ATOM 4222 O O . MET B 1 33 ? 0.883 -2.062 20.688 1 98.62 33 MET B O 1
ATOM 4226 N N . LEU B 1 34 ? 0.161 -1.684 18.641 1 98.56 34 LEU B N 1
ATOM 4227 C CA . LEU B 1 34 ? -1.145 -2.279 18.891 1 98.56 34 LEU B CA 1
ATOM 4228 C C . LEU B 1 34 ? -1.011 -3.764 19.219 1 98.56 34 LEU B C 1
ATOM 4230 O O . LEU B 1 34 ? -1.627 -4.254 20.172 1 98.56 34 LEU B O 1
ATOM 4234 N N . ARG B 1 35 ? -0.189 -4.461 18.453 1 96.19 35 ARG B N 1
ATOM 4235 C CA . ARG B 1 35 ? 0.011 -5.895 18.625 1 96.19 35 ARG B CA 1
ATOM 4236 C C . ARG B 1 35 ? 0.684 -6.191 19.969 1 96.19 35 ARG B C 1
ATOM 4238 O O . ARG B 1 35 ? 0.461 -7.254 20.562 1 96.19 35 ARG B O 1
ATOM 4245 N N . SER B 1 36 ? 1.441 -5.27 20.406 1 96.5 36 SER B N 1
ATOM 4246 C CA . SER B 1 36 ? 2.166 -5.461 21.656 1 96.5 36 SER B CA 1
ATOM 4247 C C . SER B 1 36 ? 1.302 -5.094 22.859 1 96.5 36 SER B C 1
ATOM 4249 O O . SER B 1 36 ? 1.78 -5.086 24 1 96.5 36 SER B O 1
ATOM 4251 N N . GLY B 1 37 ? 0.105 -4.715 22.625 1 97.06 37 GLY B N 1
ATOM 4252 C CA . GLY B 1 37 ? -0.823 -4.504 23.719 1 97.06 37 GLY B CA 1
ATOM 4253 C C . GLY B 1 37 ? -1.167 -3.045 23.938 1 97.06 37 GLY B C 1
ATOM 4254 O O . GLY B 1 37 ? -1.982 -2.717 24.812 1 97.06 37 GLY B O 1
ATOM 4255 N N . GLY B 1 38 ? -0.568 -2.127 23.156 1 98.62 38 GLY B N 1
ATOM 4256 C CA . GLY B 1 38 ? -0.965 -0.729 23.219 1 98.62 38 GLY B CA 1
ATOM 4257 C C . GLY B 1 38 ? -2.336 -0.472 22.609 1 98.62 38 GLY B C 1
ATOM 4258 O O . GLY B 1 38 ? -2.873 -1.317 21.891 1 98.62 38 GLY B O 1
ATOM 4259 N N . ASN B 1 39 ? -2.924 0.635 23.016 1 98.62 39 ASN B N 1
ATOM 4260 C CA . ASN B 1 39 ? -4.195 1.014 22.406 1 98.62 39 ASN B CA 1
ATOM 4261 C C . ASN B 1 39 ? -4.004 2.037 21.297 1 98.62 39 ASN B C 1
ATOM 4263 O O . ASN B 1 39 ? -2.879 2.266 20.844 1 98.62 39 ASN B O 1
ATOM 4267 N N . ALA B 1 40 ? -5.07 2.57 20.797 1 98.88 40 ALA B N 1
ATOM 4268 C CA . ALA B 1 40 ? -5.043 3.455 19.641 1 98.88 40 ALA B CA 1
ATOM 4269 C C . ALA B 1 40 ? -4.211 4.703 19.922 1 98.88 40 ALA B C 1
ATOM 4271 O O . ALA B 1 40 ? -3.521 5.211 19.031 1 98.88 40 ALA B O 1
ATOM 4272 N N . MET B 1 41 ? -4.324 5.254 21.141 1 98.88 41 MET B N 1
ATOM 4273 C CA . MET B 1 41 ? -3.574 6.461 21.469 1 98.88 41 MET B CA 1
ATOM 4274 C C . MET B 1 41 ? -2.076 6.176 21.516 1 98.88 41 MET B C 1
ATOM 4276 O O . MET B 1 41 ? -1.275 6.965 21.016 1 98.88 41 MET B O 1
ATOM 4280 N N . ASP B 1 42 ? -1.678 5.004 22.125 1 98.94 42 ASP B N 1
ATOM 4281 C CA . ASP B 1 42 ? -0.278 4.59 22.094 1 98.94 42 ASP B CA 1
ATOM 4282 C C . ASP B 1 42 ? 0.249 4.508 20.672 1 98.94 42 ASP B C 1
ATOM 4284 O O . ASP B 1 42 ? 1.341 5 20.375 1 98.94 42 ASP B O 1
ATOM 4288 N N . ALA B 1 43 ? -0.553 3.859 19.844 1 98.94 43 ALA B N 1
ATOM 4289 C CA . ALA B 1 43 ? -0.159 3.637 18.453 1 98.94 43 ALA B CA 1
ATOM 4290 C C . ALA B 1 43 ? -0.041 4.957 17.703 1 98.94 43 ALA B C 1
ATOM 4292 O O . ALA B 1 43 ? 0.869 5.137 16.891 1 98.94 43 ALA B O 1
ATOM 4293 N N . ALA B 1 44 ? -0.958 5.863 17.906 1 98.94 44 ALA B N 1
ATOM 4294 C CA . ALA B 1 44 ? -0.948 7.148 17.219 1 98.94 44 ALA B CA 1
ATOM 4295 C C . ALA B 1 44 ? 0.291 7.961 17.594 1 98.94 44 ALA B C 1
ATOM 4297 O O . ALA B 1 44 ? 0.96 8.516 16.719 1 98.94 44 ALA B O 1
ATOM 4298 N N . VAL B 1 45 ? 0.588 8.062 18.891 1 98.94 45 VAL B N 1
ATOM 4299 C CA . VAL B 1 45 ? 1.76 8.805 19.328 1 98.94 45 VAL B CA 1
ATOM 4300 C C . VAL B 1 45 ? 3.029 8.125 18.828 1 98.94 45 VAL B C 1
ATOM 4302 O O . VAL B 1 45 ? 3.975 8.797 18.406 1 98.94 45 VAL B O 1
ATOM 4305 N N . CYS B 1 46 ? 3.059 6.812 18.859 1 98.94 46 CYS B N 1
ATOM 4306 C CA . CYS B 1 46 ? 4.188 6.055 18.328 1 98.94 46 CYS B CA 1
ATOM 4307 C C . CYS B 1 46 ? 4.422 6.379 16.859 1 98.94 46 CYS B C 1
ATOM 4309 O O . CYS B 1 46 ? 5.555 6.637 16.453 1 98.94 46 CYS B O 1
ATOM 4311 N N . ALA B 1 47 ? 3.369 6.336 16.125 1 98.94 47 ALA B N 1
ATOM 4312 C CA . ALA B 1 47 ? 3.455 6.664 14.703 1 98.94 47 ALA B CA 1
ATOM 4313 C C . ALA B 1 47 ? 3.934 8.094 14.5 1 98.94 47 ALA B C 1
ATOM 4315 O O . ALA B 1 47 ? 4.758 8.367 13.617 1 98.94 47 ALA B O 1
ATOM 4316 N N . ALA B 1 48 ? 3.385 9.016 15.234 1 98.94 48 ALA B N 1
ATOM 4317 C CA . ALA B 1 48 ? 3.783 10.422 15.141 1 98.94 48 ALA B CA 1
ATOM 4318 C C . ALA B 1 48 ? 5.273 10.586 15.414 1 98.94 48 ALA B C 1
ATOM 4320 O O . ALA B 1 48 ? 5.957 11.352 14.734 1 98.94 48 ALA B O 1
ATOM 4321 N N . ALA B 1 49 ? 5.719 9.906 16.422 1 98.94 49 ALA B N 1
ATOM 4322 C CA . ALA B 1 49 ? 7.133 9.992 16.797 1 98.94 49 ALA B CA 1
ATOM 4323 C C . ALA B 1 49 ? 8.023 9.469 15.68 1 98.94 49 ALA B C 1
ATOM 4325 O O . ALA B 1 49 ? 9.062 10.055 15.375 1 98.94 49 ALA B O 1
ATOM 4326 N N . VAL B 1 50 ? 7.613 8.367 15.094 1 98.94 50 VAL B N 1
ATOM 4327 C CA . VAL B 1 50 ? 8.391 7.809 13.984 1 98.94 50 VAL B CA 1
ATOM 4328 C C . VAL B 1 50 ? 8.383 8.781 12.812 1 98.94 50 VAL B C 1
ATOM 4330 O O . VAL B 1 50 ? 9.43 9.031 12.203 1 98.94 50 VAL B O 1
ATOM 4333 N N . GLN B 1 51 ? 7.25 9.32 12.469 1 98.88 51 GLN B N 1
ATOM 4334 C CA . GLN B 1 51 ? 7.168 10.25 11.344 1 98.88 51 GLN B CA 1
ATOM 4335 C C . GLN B 1 51 ? 8 11.5 11.602 1 98.88 51 GLN B C 1
ATOM 4337 O O . GLN B 1 51 ? 8.539 12.102 10.672 1 98.88 51 GLN B O 1
ATOM 4342 N N . ALA B 1 52 ? 8.109 11.898 12.852 1 98.75 52 ALA B N 1
ATOM 4343 C CA . ALA B 1 52 ? 8.953 13.039 13.211 1 98.75 52 ALA B CA 1
ATOM 4344 C C . ALA B 1 52 ? 10.398 12.805 12.797 1 98.75 52 ALA B C 1
ATOM 4346 O O . ALA B 1 52 ? 11.164 13.758 12.633 1 98.75 52 ALA B O 1
ATOM 4347 N N . VAL B 1 53 ? 10.766 11.562 12.648 1 98.88 53 VAL B N 1
ATOM 4348 C CA . VAL B 1 53 ? 12.133 11.203 12.289 1 98.88 53 VAL B CA 1
ATOM 4349 C C . VAL B 1 53 ? 12.211 10.93 10.789 1 98.88 53 VAL B C 1
ATOM 4351 O O . VAL B 1 53 ? 13.062 11.492 10.086 1 98.88 53 VAL B O 1
ATOM 4354 N N . VAL B 1 54 ? 11.242 10.18 10.242 1 98.75 54 VAL B N 1
ATOM 4355 C CA . VAL B 1 54 ? 11.422 9.602 8.914 1 98.75 54 VAL B CA 1
ATOM 4356 C C . VAL B 1 54 ? 10.766 10.5 7.867 1 98.75 54 VAL B C 1
ATOM 4358 O O . VAL B 1 54 ? 10.977 10.32 6.664 1 98.75 54 VAL B O 1
ATOM 4361 N N . GLU B 1 55 ? 9.992 11.438 8.289 1 98.25 55 GLU B N 1
ATOM 4362 C CA . GLU B 1 55 ? 9.445 12.508 7.461 1 98.25 55 GLU B CA 1
ATOM 4363 C C . GLU B 1 55 ? 9.812 13.883 8.023 1 98.25 55 GLU B C 1
ATOM 4365 O O . GLU B 1 55 ? 8.93 14.719 8.258 1 98.25 55 GLU B O 1
ATOM 4370 N N . PRO B 1 56 ? 11.023 14.148 8.078 1 97.81 56 PRO B N 1
ATOM 4371 C CA . PRO B 1 56 ? 11.461 15.32 8.844 1 97.81 56 PRO B CA 1
ATOM 4372 C C . PRO B 1 56 ? 11.086 16.641 8.172 1 97.81 56 PRO B C 1
ATOM 4374 O O . PRO B 1 56 ? 11.039 17.672 8.836 1 97.81 56 PRO B O 1
ATOM 4377 N N . GLN B 1 57 ? 10.852 16.609 6.863 1 97.31 57 GLN B N 1
ATOM 4378 C CA . GLN B 1 57 ? 10.445 17.828 6.176 1 97.31 57 GLN B CA 1
ATOM 4379 C C . GLN B 1 57 ? 9.008 18.203 6.527 1 97.31 57 GLN B C 1
ATOM 4381 O O . GLN B 1 57 ? 8.602 19.359 6.375 1 97.31 57 GLN B O 1
ATOM 4386 N N . SER B 1 58 ? 8.25 17.25 7.004 1 97.62 58 SER B N 1
ATOM 4387 C CA . SER B 1 58 ? 6.82 17.484 7.199 1 97.62 58 SER B CA 1
ATOM 4388 C C . SER B 1 58 ? 6.496 17.734 8.664 1 97.62 58 SER B C 1
ATOM 4390 O O . SER B 1 58 ? 5.492 18.375 8.984 1 97.62 58 SER B O 1
ATOM 4392 N N . THR B 1 59 ? 7.234 17.047 9.547 1 98.31 59 THR B N 1
ATOM 4393 C CA . THR B 1 59 ? 6.855 17.125 10.953 1 98.31 59 THR B CA 1
ATOM 4394 C C . THR B 1 59 ? 8.07 16.938 11.852 1 98.31 59 THR B C 1
ATOM 4396 O O . THR B 1 59 ? 9.203 16.812 11.359 1 98.31 59 THR B O 1
ATOM 4399 N N . GLY B 1 60 ? 7.855 17.062 13.203 1 98.5 60 GLY B N 1
ATOM 4400 C CA . GLY B 1 60 ? 8.891 16.891 14.211 1 98.5 60 GLY B CA 1
ATOM 4401 C C . GLY B 1 60 ? 8.43 17.266 15.609 1 98.5 60 GLY B C 1
ATOM 4402 O O . GLY B 1 60 ? 7.363 17.859 15.781 1 98.5 60 GLY B O 1
ATOM 4403 N N . ILE B 1 61 ? 9.32 16.984 16.516 1 98.81 61 ILE B N 1
ATOM 4404 C CA . ILE B 1 61 ? 8.945 17.188 17.906 1 98.81 61 ILE B CA 1
ATOM 4405 C C . ILE B 1 61 ? 8.977 18.688 18.234 1 98.81 61 ILE B C 1
ATOM 4407 O O . ILE B 1 61 ? 8.477 19.109 19.281 1 98.81 61 ILE B O 1
ATOM 4411 N N . GLY B 1 62 ? 9.555 19.484 17.391 1 98.81 62 GLY B N 1
ATOM 4412 C CA . GLY B 1 62 ? 9.484 20.938 17.5 1 98.81 62 GLY B CA 1
ATOM 4413 C C . GLY B 1 62 ? 8.234 21.516 16.875 1 98.81 62 GLY B C 1
ATOM 4414 O O . GLY B 1 62 ? 8.203 22.703 16.531 1 98.81 62 GLY B O 1
ATOM 4415 N N . GLY B 1 63 ? 7.242 20.688 16.656 1 98.62 63 GLY B N 1
ATOM 4416 C CA . GLY B 1 63 ? 6.016 21.125 16.016 1 98.62 63 GLY B CA 1
ATOM 4417 C C . GLY B 1 63 ? 4.816 21.125 16.938 1 98.62 63 GLY B C 1
ATOM 4418 O O . GLY B 1 63 ? 4.965 21.203 18.156 1 98.62 63 GLY B O 1
ATOM 4419 N N . ASP B 1 64 ? 3.619 21.234 16.328 1 98.69 64 ASP B N 1
ATOM 4420 C CA . ASP B 1 64 ? 2.32 21.25 17 1 98.69 64 ASP B CA 1
ATOM 4421 C C . ASP B 1 64 ? 1.455 20.078 16.547 1 98.69 64 ASP B C 1
ATOM 4423 O O . ASP B 1 64 ? 1.717 19.469 15.508 1 98.69 64 ASP B O 1
ATOM 4427 N N . CYS B 1 65 ? 0.508 19.75 17.359 1 98.81 65 CYS B N 1
ATOM 4428 C CA . CYS B 1 65 ? -0.411 18.703 16.953 1 98.81 65 CYS B CA 1
ATOM 4429 C C . CYS B 1 65 ? -1.816 18.969 17.484 1 98.81 65 CYS B C 1
ATOM 4431 O O . CYS B 1 65 ? -2.004 19.812 18.375 1 98.81 65 CYS B O 1
ATOM 4433 N N . PHE B 1 66 ? -2.77 18.391 16.859 1 98.94 66 PHE B N 1
ATOM 4434 C CA . PHE B 1 66 ? -4.164 18.328 17.281 1 98.94 66 PHE B CA 1
ATOM 4435 C C . PHE B 1 66 ? -4.68 16.891 17.219 1 98.94 66 PHE B C 1
ATOM 4437 O O . PHE B 1 66 ? -4.254 16.109 16.375 1 98.94 66 PHE B O 1
ATOM 4444 N N . VAL B 1 67 ? -5.586 16.578 18.172 1 98.94 67 VAL B N 1
ATOM 4445 C CA . VAL B 1 67 ? -6.102 15.211 18.219 1 98.94 67 VAL B CA 1
ATOM 4446 C C . VAL B 1 67 ? -7.605 15.242 18.469 1 98.94 67 VAL B C 1
ATOM 4448 O O . VAL B 1 67 ? -8.086 15.977 19.328 1 98.94 67 VAL B O 1
ATOM 4451 N N . LEU B 1 68 ? -8.344 14.555 17.656 1 98.94 68 LEU B N 1
ATOM 4452 C CA . LEU B 1 68 ? -9.688 14.117 18.031 1 98.94 68 LEU B CA 1
ATOM 4453 C C . LEU B 1 68 ? -9.688 12.648 18.453 1 98.94 68 LEU B C 1
ATOM 4455 O O . LEU B 1 68 ? -8.969 11.828 17.859 1 98.94 68 LEU B O 1
ATOM 4459 N N . TYR B 1 69 ? -10.406 12.359 19.484 1 98.81 69 TYR B N 1
ATOM 4460 C CA . TYR B 1 69 ? -10.414 11.016 20.062 1 98.81 69 TYR B CA 1
ATOM 4461 C C . TYR B 1 69 ? -11.828 10.609 20.469 1 98.81 69 TYR B C 1
ATOM 4463 O O . TYR B 1 69 ? -12.555 11.391 21.078 1 98.81 69 TYR B O 1
ATOM 4471 N N . CYS B 1 70 ? -12.25 9.469 20.047 1 98.69 70 CYS B N 1
ATOM 4472 C CA . CYS B 1 70 ? -13.5 8.859 20.484 1 98.69 70 CYS B CA 1
ATOM 4473 C C . CYS B 1 70 ? -13.25 7.555 21.219 1 98.69 70 CYS B C 1
ATOM 4475 O O . CYS B 1 70 ? -13.055 6.512 20.594 1 98.69 70 CYS B O 1
ATOM 4477 N N . PRO B 1 71 ? -13.344 7.586 22.578 1 97.94 71 PRO B N 1
ATOM 4478 C CA . PRO B 1 71 ? -13.062 6.363 23.328 1 97.94 71 PRO B CA 1
ATOM 4479 C C . PRO B 1 71 ? -14.102 5.27 23.078 1 97.94 71 PRO B C 1
ATOM 4481 O O . PRO B 1 71 ? -15.305 5.535 23.109 1 97.94 71 PRO B O 1
ATOM 4484 N N . LYS B 1 72 ? -13.695 4.059 22.781 1 97.06 72 LYS B N 1
ATOM 4485 C CA . LYS B 1 72 ? -14.484 2.857 22.531 1 97.06 72 LYS B CA 1
ATOM 4486 C C . LYS B 1 72 ? -15.438 3.051 21.359 1 97.06 72 LYS B C 1
ATOM 4488 O O . LYS B 1 72 ? -16.375 2.271 21.188 1 97.06 72 LYS B O 1
ATOM 4493 N N . GLY B 1 73 ? -15.273 4.09 20.641 1 95.5 73 GLY B N 1
ATOM 4494 C CA . GLY B 1 73 ? -16.078 4.402 19.484 1 95.5 73 GLY B CA 1
ATOM 4495 C C . GLY B 1 73 ? -17.516 4.773 19.828 1 95.5 73 GLY B C 1
ATOM 4496 O O . GLY B 1 73 ? -18.375 4.859 18.953 1 95.5 73 GLY B O 1
ATOM 4497 N N . GLN B 1 74 ? -17.828 4.992 21.047 1 91.12 74 GLN B N 1
ATOM 4498 C CA . GLN B 1 74 ? -19.188 5.262 21.5 1 91.12 74 GLN B CA 1
ATOM 4499 C C . GLN B 1 74 ? -19.219 6.418 22.484 1 91.12 74 GLN B C 1
ATOM 4501 O O . GLN B 1 74 ? -20.297 6.836 22.922 1 91.12 74 GLN B O 1
ATOM 4506 N N . GLY B 1 75 ? -18.125 6.914 22.781 1 86.44 75 GLY B N 1
ATOM 4507 C CA . GLY B 1 75 ? -18.062 8.062 23.672 1 86.44 75 GLY B CA 1
ATOM 4508 C C . GLY B 1 75 ? -18.188 9.391 22.953 1 86.44 75 GLY B C 1
ATOM 4509 O O . GLY B 1 75 ? -18.281 9.422 21.719 1 86.44 75 GLY B O 1
ATOM 4510 N N . GLU B 1 76 ? -18.25 10.391 23.812 1 94.19 76 GLU B N 1
ATOM 4511 C CA . GLU B 1 76 ? -18.156 11.734 23.25 1 94.19 76 GLU B CA 1
ATOM 4512 C C . GLU B 1 76 ? -16.812 11.969 22.578 1 94.19 76 GLU B C 1
ATOM 4514 O O . GLU B 1 76 ? -15.773 11.531 23.094 1 94.19 76 GLU B O 1
ATOM 4519 N N . VAL B 1 77 ? -16.844 12.57 21.391 1 98.25 77 VAL B N 1
ATOM 4520 C CA . VAL B 1 77 ? -15.594 12.945 20.734 1 98.25 77 VAL B CA 1
ATOM 4521 C C . VAL B 1 77 ? -14.875 14.016 21.547 1 98.25 77 VAL B C 1
ATOM 4523 O O . VAL B 1 77 ? -15.469 15.039 21.906 1 98.25 77 VAL B O 1
ATOM 4526 N N . ILE B 1 78 ? -13.656 13.727 21.812 1 97.5 78 ILE B N 1
ATOM 4527 C CA . ILE B 1 78 ? -12.812 14.641 22.578 1 97.5 78 ILE B CA 1
ATOM 4528 C C . ILE B 1 78 ? -11.805 15.312 21.656 1 97.5 78 ILE B C 1
ATOM 4530 O O . ILE B 1 78 ? -11.375 14.719 20.656 1 97.5 78 ILE B O 1
ATOM 4534 N N . ALA B 1 79 ? -11.484 16.547 21.984 1 98.62 79 ALA B N 1
ATOM 4535 C CA . ALA B 1 79 ? -10.484 17.297 21.234 1 98.62 79 ALA B CA 1
ATOM 4536 C C . ALA B 1 79 ? -9.344 17.75 22.125 1 98.62 79 ALA B C 1
ATOM 4538 O O . ALA B 1 79 ? -9.562 18.156 23.266 1 98.62 79 ALA B O 1
ATOM 4539 N N . PHE B 1 80 ? -8.156 17.609 21.641 1 98.88 80 PHE B N 1
ATOM 4540 C CA . PHE B 1 80 ? -6.984 18.109 22.359 1 98.88 80 PHE B CA 1
ATOM 4541 C C . PHE B 1 80 ? -6.188 19.078 21.484 1 98.88 80 PHE B C 1
ATOM 4543 O O . PHE B 1 80 ? -5.75 18.719 20.391 1 98.88 80 PHE B O 1
ATOM 4550 N N . ASN B 1 81 ? -6.027 20.281 21.922 1 98.88 81 ASN B N 1
ATOM 4551 C CA . ASN B 1 81 ? -5.23 21.328 21.266 1 98.88 81 ASN B CA 1
ATOM 4552 C C . ASN B 1 81 ? -3.793 21.328 21.781 1 98.88 81 ASN B C 1
ATOM 4554 O O . ASN B 1 81 ? -3.512 21.828 22.859 1 98.88 81 ASN B O 1
ATOM 4558 N N . GLY B 1 82 ? -2.941 20.734 20.984 1 98.81 82 GLY B N 1
ATOM 4559 C CA . GLY B 1 82 ? -1.521 20.703 21.297 1 98.81 82 GLY B CA 1
ATOM 4560 C C . GLY B 1 82 ? -0.721 21.734 20.531 1 98.81 82 GLY B C 1
ATOM 4561 O O . GLY B 1 82 ? 0.434 21.5 20.172 1 98.81 82 GLY B O 1
ATOM 4562 N N . SER B 1 83 ? -1.286 22.875 20.141 1 98.44 83 SER B N 1
ATOM 4563 C CA . SER B 1 83 ? -0.568 23.938 19.438 1 98.44 83 SER B CA 1
ATOM 4564 C C . SER B 1 83 ? 0.075 24.906 20.422 1 98.44 83 SER B C 1
ATOM 4566 O O . SER B 1 83 ? -0.407 25.062 21.547 1 98.44 83 SER B O 1
ATOM 4568 N N . GLY B 1 84 ? 1.141 25.5 19.953 1 97.38 84 GLY B N 1
ATOM 4569 C CA . GLY B 1 84 ? 1.971 26.328 20.828 1 97.38 84 GLY B CA 1
ATOM 4570 C C . GLY B 1 84 ? 1.555 27.781 20.844 1 97.38 84 GLY B C 1
ATOM 4571 O O . GLY B 1 84 ? 0.774 28.219 19.984 1 97.38 84 GLY B O 1
ATOM 4572 N N . ARG B 1 85 ? 2.072 28.547 21.812 1 98.38 85 ARG B N 1
ATOM 4573 C CA . ARG B 1 85 ? 1.755 29.953 22.047 1 98.38 85 ARG B CA 1
ATOM 4574 C C . ARG B 1 85 ? 2.943 30.844 21.703 1 98.38 85 ARG B C 1
ATOM 4576 O O . ARG B 1 85 ? 4.09 30.391 21.734 1 98.38 85 ARG B O 1
ATOM 4583 N N . ALA B 1 86 ? 2.615 32.094 21.344 1 98.62 86 ALA B N 1
ATOM 4584 C CA . ALA B 1 86 ? 3.652 33.094 21.172 1 98.62 86 ALA B CA 1
ATOM 4585 C C . ALA B 1 86 ? 4.383 33.375 22.469 1 98.62 86 ALA B C 1
ATOM 4587 O O . ALA B 1 86 ? 3.799 33.281 23.562 1 98.62 86 ALA B O 1
ATOM 4588 N N . PRO B 1 87 ? 5.695 33.75 22.359 1 98.44 87 PRO B N 1
ATOM 4589 C CA . PRO B 1 87 ? 6.406 34.156 23.578 1 98.44 87 PRO B CA 1
ATOM 4590 C C . PRO B 1 87 ? 5.734 35.312 24.281 1 98.44 87 PRO B C 1
ATOM 4592 O O . PRO B 1 87 ? 5.07 36.125 23.641 1 98.44 87 PRO B O 1
ATOM 4595 N N . ALA B 1 88 ? 6.012 35.469 25.562 1 98.25 88 ALA B N 1
ATOM 4596 C CA . ALA B 1 88 ? 5.375 36.469 26.391 1 98.25 88 ALA B CA 1
ATOM 4597 C C . ALA B 1 88 ? 5.766 37.875 25.938 1 98.25 88 ALA B C 1
ATOM 4599 O O . ALA B 1 88 ? 5.012 38.844 26.141 1 98.25 88 ALA B O 1
ATOM 4600 N N . ALA B 1 89 ? 6.84 38.062 25.266 1 98.31 89 ALA B N 1
ATOM 4601 C CA . ALA B 1 89 ? 7.352 39.344 24.859 1 98.31 89 ALA B CA 1
ATOM 4602 C C . ALA B 1 89 ? 6.871 39.75 23.469 1 98.31 89 ALA B C 1
ATOM 4604 O O . ALA B 1 89 ? 7.105 40.844 23 1 98.31 89 ALA B O 1
ATOM 4605 N N . ALA B 1 90 ? 6.191 38.906 22.797 1 98.25 90 ALA B N 1
ATOM 4606 C CA . ALA B 1 90 ? 5.793 39.125 21.406 1 98.25 90 ALA B CA 1
ATOM 4607 C C . ALA B 1 90 ? 4.559 40 21.328 1 98.25 90 ALA B C 1
ATOM 4609 O O . ALA B 1 90 ? 3.482 39.625 21.812 1 98.25 90 ALA B O 1
ATOM 4610 N N . THR B 1 91 ? 4.715 41.188 20.75 1 98.12 91 THR B N 1
ATOM 4611 C CA . THR B 1 91 ? 3.623 42.125 20.547 1 98.12 91 THR B CA 1
ATOM 4612 C C . THR B 1 91 ? 3.676 42.688 19.125 1 98.12 91 THR B C 1
ATOM 4614 O O . THR B 1 91 ? 4.734 42.719 18.5 1 98.12 91 THR B O 1
ATOM 4617 N N . VAL B 1 92 ? 2.5 43.156 18.719 1 98.25 92 VAL B N 1
ATOM 4618 C CA . VAL B 1 92 ? 2.443 43.812 17.422 1 98.25 92 VAL B CA 1
ATOM 4619 C C . VAL B 1 92 ? 3.443 44.969 17.391 1 98.25 92 VAL B C 1
ATOM 4621 O O . VAL B 1 92 ? 4.207 45.094 16.422 1 98.25 92 VAL B O 1
ATOM 4624 N N . ASP B 1 93 ? 3.477 45.719 18.422 1 98 93 ASP B N 1
ATOM 4625 C CA . ASP B 1 93 ? 4.332 46.906 18.484 1 98 93 ASP B CA 1
ATOM 4626 C C . ASP B 1 93 ? 5.805 46.531 18.344 1 98 93 ASP B C 1
ATOM 4628 O O . ASP B 1 93 ? 6.566 47.219 17.672 1 98 93 ASP B O 1
ATOM 4632 N N . TRP B 1 94 ? 6.172 45.531 19.031 1 98 94 TRP B N 1
ATOM 4633 C CA . TRP B 1 94 ? 7.57 45.125 18.953 1 98 94 TRP B CA 1
ATOM 4634 C C . TRP B 1 94 ? 7.984 44.844 17.516 1 98 94 TRP B C 1
ATOM 4636 O O . TRP B 1 94 ? 9.023 45.312 17.062 1 98 94 TRP B O 1
ATOM 4646 N N . TYR B 1 95 ? 7.188 44.031 16.812 1 97.81 95 TYR B N 1
ATOM 4647 C CA . TYR B 1 95 ? 7.5 43.656 15.445 1 97.81 95 TYR B CA 1
ATOM 4648 C C . TYR B 1 95 ? 7.504 44.844 14.523 1 97.81 95 TYR B C 1
ATOM 4650 O O . TYR B 1 95 ? 8.398 45 13.688 1 97.81 95 TYR B O 1
ATOM 4658 N N . GLN B 1 96 ? 6.527 45.688 14.719 1 97.12 96 GLN B N 1
ATOM 4659 C CA . GLN B 1 96 ? 6.453 46.906 13.891 1 97.12 96 GLN B CA 1
ATOM 4660 C C . GLN B 1 96 ? 7.645 47.812 14.141 1 97.12 96 GLN B C 1
ATOM 4662 O O . GLN B 1 96 ? 8.195 48.406 13.203 1 97.12 96 GLN B O 1
ATOM 4667 N N . ASP B 1 97 ? 8.008 47.938 15.328 1 97.56 97 ASP B N 1
ATOM 4668 C CA . ASP B 1 97 ? 9.156 48.75 15.695 1 97.56 97 ASP B CA 1
ATOM 4669 C C . ASP B 1 97 ? 10.438 48.219 15.062 1 97.56 97 ASP B C 1
ATOM 4671 O O . ASP B 1 97 ? 11.367 49 14.789 1 97.56 97 ASP B O 1
ATOM 4675 N N . LYS B 1 98 ? 10.477 46.969 14.875 1 97 98 LYS B N 1
ATOM 4676 C CA . LYS B 1 98 ? 11.648 46.344 14.266 1 97 98 LYS B CA 1
ATOM 4677 C C . LYS B 1 98 ? 11.547 46.344 12.742 1 97 98 LYS B C 1
ATOM 4679 O O . LYS B 1 98 ? 12.422 45.812 12.055 1 97 98 LYS B O 1
ATOM 4684 N N . GLY B 1 99 ? 10.445 46.844 12.203 1 96.81 99 GLY B N 1
ATOM 4685 C CA . GLY B 1 99 ? 10.328 47.062 10.766 1 96.81 99 GLY B CA 1
ATOM 4686 C C . GLY B 1 99 ? 9.578 45.938 10.055 1 96.81 99 GLY B C 1
ATOM 4687 O O . GLY B 1 99 ? 9.539 45.906 8.82 1 96.81 99 GLY B O 1
ATOM 4688 N N . PHE B 1 100 ? 8.977 45.031 10.789 1 96.81 100 PHE B N 1
ATOM 4689 C CA . PHE B 1 100 ? 8.211 43.969 10.156 1 96.81 100 PHE B CA 1
ATOM 4690 C C . PHE B 1 100 ? 6.84 44.469 9.719 1 96.81 100 PHE B C 1
ATOM 4692 O O . PHE B 1 100 ? 6.164 45.156 10.469 1 96.81 100 PHE B O 1
ATOM 4699 N N . SER B 1 101 ? 6.441 44.156 8.484 1 95.81 101 SER B N 1
ATOM 4700 C CA . SER B 1 101 ? 5.078 44.406 8.016 1 95.81 101 SER B CA 1
ATOM 4701 C C . SER B 1 101 ? 4.219 43.156 8.148 1 95.81 101 SER B C 1
ATOM 4703 O O . SER B 1 101 ? 2.992 43.219 8.203 1 95.81 101 SER B O 1
ATOM 4705 N N . GLU B 1 102 ? 4.84 41.969 8.164 1 96.31 102 GLU B N 1
ATOM 4706 C CA . GLU B 1 102 ? 4.262 40.656 8.422 1 96.31 102 GLU B CA 1
ATOM 4707 C C . GLU B 1 102 ? 5.254 39.75 9.148 1 96.31 102 GLU B C 1
ATOM 4709 O O . GLU B 1 102 ? 6.449 40.062 9.211 1 96.31 102 GLU B O 1
ATOM 4714 N N . LEU B 1 103 ? 4.766 38.812 9.742 1 96.5 103 LEU B N 1
ATOM 4715 C CA . LEU B 1 103 ? 5.684 37.844 10.375 1 96.5 103 LEU B CA 1
ATOM 4716 C C . LEU B 1 103 ? 6.488 37.094 9.328 1 96.5 103 LEU B C 1
ATOM 4718 O O . LEU B 1 103 ? 5.957 36.719 8.281 1 96.5 103 LEU B O 1
ATOM 4722 N N . PRO B 1 104 ? 7.746 36.875 9.602 1 95.62 104 PRO B N 1
ATOM 4723 C CA . PRO B 1 104 ? 8.562 36.125 8.641 1 95.62 104 PRO B CA 1
ATOM 4724 C C . PRO B 1 104 ? 8.195 34.656 8.578 1 95.62 104 PRO B C 1
ATOM 4726 O O . PRO B 1 104 ? 7.633 34.094 9.531 1 95.62 104 PRO B O 1
ATOM 4729 N N . LYS B 1 105 ? 8.57 34.031 7.477 1 94.69 105 LYS B N 1
ATOM 4730 C CA . LYS B 1 105 ? 8.281 32.625 7.273 1 94.69 105 LYS B CA 1
ATOM 4731 C C . LYS B 1 105 ? 9.391 31.734 7.84 1 94.69 105 LYS B C 1
ATOM 4733 O O . LYS B 1 105 ? 9.195 30.547 8.055 1 94.69 105 LYS B O 1
ATOM 4738 N N . GLN B 1 106 ? 10.508 32.312 8.047 1 96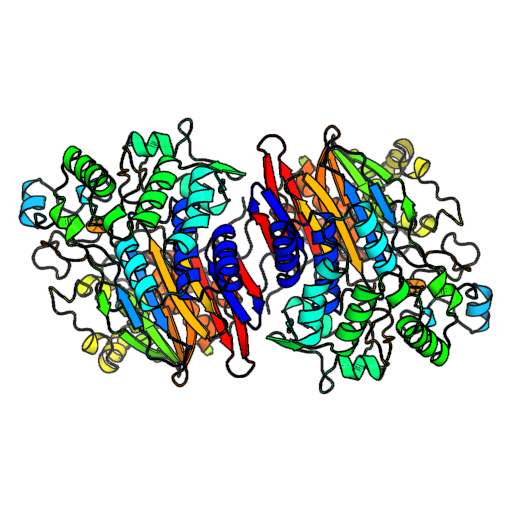.06 106 GLN B N 1
ATOM 4739 C CA . GLN B 1 106 ? 11.664 31.578 8.57 1 96.06 106 GLN B CA 1
ATOM 4740 C C . GLN B 1 106 ? 12.344 32.375 9.695 1 96.06 106 GLN B C 1
ATOM 4742 O O . GLN B 1 106 ? 12.07 33.562 9.875 1 96.06 106 GLN B O 1
ATOM 4747 N N . GLY B 1 107 ? 13.141 31.641 10.461 1 97.19 107 GLY B N 1
ATOM 4748 C CA . GLY B 1 107 ? 13.891 32.281 11.523 1 97.19 107 GLY B CA 1
ATOM 4749 C C . GLY B 1 107 ? 13.156 32.281 12.852 1 97.19 107 GLY B C 1
ATOM 4750 O O . GLY B 1 107 ? 12.047 31.75 12.953 1 97.19 107 GLY B O 1
ATOM 4751 N N . PRO B 1 108 ? 13.797 32.875 13.836 1 97.94 108 PRO B N 1
ATOM 4752 C CA . PRO B 1 108 ? 13.312 32.719 15.211 1 97.94 108 PRO B CA 1
ATOM 4753 C C . PRO B 1 108 ? 11.977 33.438 15.438 1 97.94 108 PRO B C 1
ATOM 4755 O O . PRO B 1 108 ? 11.195 33.031 16.312 1 97.94 108 PRO B O 1
ATOM 4758 N N . HIS B 1 109 ? 11.648 34.469 14.633 1 97.94 109 HIS B N 1
ATOM 4759 C CA . HIS B 1 109 ? 10.453 35.281 14.852 1 97.94 109 HIS B CA 1
ATOM 4760 C C . HIS B 1 109 ? 9.211 34.562 14.305 1 97.94 109 HIS B C 1
ATOM 4762 O O . HIS B 1 109 ? 8.086 34.969 14.609 1 97.94 109 HIS B O 1
ATOM 4768 N N . ALA B 1 110 ? 9.43 33.469 13.602 1 97.62 110 ALA B N 1
ATOM 4769 C CA . ALA B 1 110 ? 8.328 32.656 13.078 1 97.62 110 ALA B CA 1
ATOM 4770 C C . ALA B 1 110 ? 7.949 31.547 14.055 1 97.62 110 ALA B C 1
ATOM 4772 O O . ALA B 1 110 ? 6.984 30.812 13.82 1 97.62 110 ALA B O 1
ATOM 4773 N N . VAL B 1 111 ? 8.672 31.391 15.156 1 98.62 111 VAL B N 1
ATOM 4774 C CA . VAL B 1 111 ? 8.555 30.219 16.016 1 98.62 111 VAL B CA 1
ATOM 4775 C C . VAL B 1 111 ? 7.648 30.547 17.203 1 98.62 111 VAL B C 1
ATOM 4777 O O . VAL B 1 111 ? 7.883 31.516 17.922 1 98.62 111 VAL B O 1
ATOM 4780 N N . THR B 1 112 ? 6.566 29.812 17.406 1 98.69 112 THR B N 1
ATOM 4781 C CA . THR B 1 112 ? 5.891 29.734 18.688 1 98.69 112 THR B CA 1
ATOM 4782 C C . THR B 1 112 ? 6.445 28.594 19.531 1 98.69 112 THR B C 1
ATOM 4784 O O . THR B 1 112 ? 7.211 27.766 19.031 1 98.69 112 THR B O 1
ATOM 4787 N N . VAL B 1 113 ? 6.168 28.562 20.875 1 98.75 113 VAL B N 1
ATOM 4788 C CA . VAL B 1 113 ? 6.664 27.453 21.688 1 98.75 113 VAL B CA 1
ATOM 4789 C C . VAL B 1 113 ? 6.027 26.156 21.234 1 98.75 113 VAL B C 1
ATOM 4791 O O . VAL B 1 113 ? 4.805 26.016 21.234 1 98.75 113 VAL B O 1
ATOM 4794 N N . PRO B 1 114 ? 6.828 25.141 20.812 1 98.75 114 PRO B N 1
ATOM 4795 C CA . PRO B 1 114 ? 6.254 23.891 20.312 1 98.75 114 PRO B CA 1
ATOM 4796 C C . PRO B 1 114 ? 5.344 23.203 21.328 1 98.75 114 PRO B C 1
ATOM 4798 O O . PRO B 1 114 ? 5.688 23.125 22.516 1 98.75 114 PRO B O 1
ATOM 4801 N N . GLY B 1 115 ? 4.199 22.672 20.875 1 98.75 115 GLY B N 1
ATOM 4802 C CA . GLY B 1 115 ? 3.246 22.094 21.828 1 98.75 115 GLY B CA 1
ATOM 4803 C C . GLY B 1 115 ? 3.129 20.594 21.719 1 98.75 115 GLY B C 1
ATOM 4804 O O . GLY B 1 115 ? 2.51 19.953 22.562 1 98.75 115 GLY B O 1
ATOM 4805 N N . ALA B 1 116 ? 3.736 19.938 20.781 1 98.75 116 ALA B N 1
ATOM 4806 C CA . ALA B 1 116 ? 3.484 18.547 20.438 1 98.75 116 ALA B CA 1
ATOM 4807 C C . ALA B 1 116 ? 3.879 17.609 21.578 1 98.75 116 ALA B C 1
ATOM 4809 O O . ALA B 1 116 ? 3.113 16.719 21.938 1 98.75 116 ALA B O 1
ATOM 4810 N N . VAL B 1 117 ? 5.066 17.781 22.156 1 98.88 117 VAL B N 1
ATOM 4811 C CA . VAL B 1 117 ? 5.566 16.859 23.156 1 98.88 117 VAL B CA 1
ATOM 4812 C C . VAL B 1 117 ? 4.672 16.906 24.391 1 98.88 117 VAL B C 1
ATOM 4814 O O . VAL B 1 117 ? 4.379 15.875 25 1 98.88 117 VAL B O 1
ATOM 4817 N N . ASP B 1 118 ? 4.258 18.125 24.766 1 98.75 118 ASP B N 1
ATOM 4818 C CA . ASP B 1 118 ? 3.32 18.25 25.875 1 98.75 118 ASP B CA 1
ATOM 4819 C C . ASP B 1 118 ? 2.041 17.453 25.609 1 98.75 118 ASP B C 1
ATOM 4821 O O . ASP B 1 118 ? 1.539 16.75 26.484 1 98.75 118 ASP B O 1
ATOM 4825 N N . ALA B 1 119 ? 1.522 17.609 24.422 1 98.81 119 ALA B N 1
ATOM 4826 C CA . ALA B 1 119 ? 0.309 16.906 24.031 1 98.81 119 ALA B CA 1
ATOM 4827 C C . ALA B 1 119 ? 0.506 15.391 24.109 1 98.81 119 ALA B C 1
ATOM 4829 O O . ALA B 1 119 ? -0.357 14.672 24.609 1 98.81 119 ALA B O 1
ATOM 4830 N N . TRP B 1 120 ? 1.638 14.898 23.578 1 98.81 120 TRP B N 1
ATOM 4831 C CA . TRP B 1 120 ? 1.924 13.469 23.609 1 98.81 120 TRP B CA 1
ATOM 4832 C C . TRP B 1 120 ? 1.906 12.945 25.047 1 98.81 120 TRP B C 1
ATOM 4834 O O . TRP B 1 120 ? 1.267 11.93 25.344 1 98.81 120 TRP B O 1
ATOM 4844 N N . CYS B 1 121 ? 2.629 13.656 25.891 1 98.69 121 CYS B N 1
ATOM 4845 C CA . CYS B 1 121 ? 2.736 13.25 27.281 1 98.69 121 CYS B CA 1
ATOM 4846 C C . CYS B 1 121 ? 1.366 13.219 27.953 1 98.69 121 CYS B C 1
ATOM 4848 O O . CYS B 1 121 ? 1.012 12.234 28.609 1 98.69 121 CYS B O 1
ATOM 4850 N N . ARG B 1 122 ? 0.605 14.273 27.75 1 98.44 122 ARG B N 1
ATOM 4851 C CA . ARG B 1 122 ? -0.704 14.383 28.391 1 98.44 122 ARG B CA 1
ATOM 4852 C C . ARG B 1 122 ? -1.654 13.305 27.875 1 98.44 122 ARG B C 1
ATOM 4854 O O . ARG B 1 122 ? -2.342 12.648 28.656 1 98.44 122 ARG B O 1
ATOM 4861 N N . LEU B 1 123 ? -1.716 13.109 26.625 1 98.69 123 LEU B N 1
ATOM 4862 C CA . LEU B 1 123 ? -2.635 12.156 26 1 98.69 123 LEU B CA 1
ATOM 4863 C C . LEU B 1 123 ? -2.293 10.727 26.406 1 98.69 123 LEU B C 1
ATOM 4865 O O . LEU B 1 123 ? -3.189 9.914 26.641 1 98.69 123 LEU B O 1
ATOM 4869 N N . LEU B 1 124 ? -1.017 10.406 26.438 1 98.69 124 LEU B N 1
ATOM 4870 C CA . LEU B 1 124 ? -0.624 9.055 26.844 1 98.69 124 LEU B CA 1
ATOM 4871 C C . LEU B 1 124 ? -0.935 8.82 28.312 1 98.69 124 LEU B C 1
ATOM 4873 O O . LEU B 1 124 ? -1.332 7.723 28.703 1 98.69 124 LEU B O 1
ATOM 4877 N N . GLU B 1 125 ? -0.673 9.844 29.141 1 98.19 125 GLU B N 1
ATOM 4878 C CA . GLU B 1 125 ? -1 9.727 30.562 1 98.19 125 GLU B CA 1
ATOM 4879 C C . GLU B 1 125 ? -2.494 9.5 30.766 1 98.19 125 GLU B C 1
ATOM 4881 O O . GLU B 1 125 ? -2.896 8.672 31.578 1 98.19 125 GLU B O 1
ATOM 4886 N N . ASP B 1 126 ? -3.285 10.227 30.078 1 98.38 126 ASP B N 1
ATOM 4887 C CA . ASP B 1 126 ? -4.73 10.211 30.281 1 98.38 126 ASP B CA 1
ATOM 4888 C C . ASP B 1 126 ? -5.371 9.016 29.594 1 98.38 126 ASP B C 1
ATOM 4890 O O . ASP B 1 126 ? -6.355 8.453 30.094 1 98.38 126 ASP B O 1
ATOM 4894 N N . HIS B 1 127 ? -4.844 8.602 28.375 1 98.19 127 HIS B N 1
ATOM 4895 C CA . HIS B 1 127 ? -5.602 7.684 27.531 1 98.19 127 HIS B CA 1
ATOM 4896 C C . HIS B 1 127 ? -4.723 6.543 27.031 1 98.19 127 HIS B C 1
ATOM 4898 O O . HIS B 1 127 ? -5.207 5.625 26.375 1 98.19 127 HIS B O 1
ATOM 4904 N N . GLY B 1 128 ? -3.416 6.594 27.281 1 98.12 128 GLY B N 1
ATOM 4905 C CA . GLY B 1 128 ? -2.514 5.547 26.828 1 98.12 128 GLY B CA 1
ATOM 4906 C C . GLY B 1 128 ? -2.475 4.348 27.75 1 98.12 128 GLY B C 1
ATOM 4907 O O . GLY B 1 128 ? -3.068 4.371 28.828 1 98.12 128 GLY B O 1
ATOM 4908 N N . ARG B 1 129 ? -1.786 3.27 27.266 1 98 129 ARG B N 1
ATOM 4909 C CA . ARG B 1 129 ? -1.611 2.053 28.062 1 98 129 ARG B CA 1
ATOM 4910 C C . ARG B 1 129 ? -0.133 1.743 28.266 1 98 129 ARG B C 1
ATOM 4912 O O . ARG B 1 129 ? 0.255 1.223 29.312 1 98 129 ARG B O 1
ATOM 4919 N N . LYS B 1 130 ? 0.759 1.96 27.297 1 97.25 130 LYS B N 1
ATOM 4920 C CA . LYS B 1 130 ? 2.145 1.499 27.281 1 97.25 130 LYS B CA 1
ATOM 4921 C C . LYS B 1 130 ? 3.09 2.582 27.797 1 97.25 130 LYS B C 1
ATOM 4923 O O . LYS B 1 130 ? 4.164 2.277 28.312 1 97.25 130 LYS B O 1
ATOM 4928 N N . GLY B 1 131 ? 2.725 3.934 27.594 1 95.06 131 GLY B N 1
ATOM 4929 C CA . GLY B 1 131 ? 3.543 5.039 28.062 1 95.06 131 GLY B CA 1
ATOM 4930 C C . GLY B 1 131 ? 4.453 5.609 26.984 1 95.06 131 GLY B C 1
ATOM 4931 O O . GLY B 1 131 ? 4.566 5.047 25.906 1 95.06 131 GLY B O 1
ATOM 4932 N N . LEU B 1 132 ? 5.199 6.652 27.438 1 98.25 132 LEU B N 1
ATOM 4933 C CA . LEU B 1 132 ? 5.945 7.473 26.484 1 98.25 132 LEU B CA 1
ATOM 4934 C C . LEU B 1 132 ? 7.215 6.758 26.031 1 98.25 132 LEU B C 1
ATOM 4936 O O . LEU B 1 132 ? 7.602 6.848 24.875 1 98.25 132 LEU B O 1
ATOM 4940 N N . ALA B 1 133 ? 7.93 6.09 26.906 1 98.5 133 ALA B N 1
ATOM 4941 C CA . ALA B 1 133 ? 9.172 5.406 26.562 1 98.5 133 ALA B CA 1
ATOM 4942 C C . ALA B 1 133 ? 8.953 4.379 25.453 1 98.5 133 ALA B C 1
ATOM 4944 O O . ALA B 1 133 ? 9.719 4.32 24.484 1 98.5 133 ALA B O 1
ATOM 4945 N N . ASP B 1 134 ? 7.883 3.523 25.625 1 98.56 134 ASP B N 1
ATOM 4946 C CA . ASP B 1 134 ? 7.555 2.531 24.594 1 98.56 134 ASP B CA 1
ATOM 4947 C C . ASP B 1 134 ? 7.16 3.203 23.281 1 98.56 134 ASP B C 1
ATOM 4949 O O . ASP B 1 134 ? 7.531 2.734 22.203 1 98.56 134 ASP B O 1
ATOM 4953 N N . ALA B 1 135 ? 6.41 4.27 23.375 1 98.75 135 ALA B N 1
ATOM 4954 C CA . ALA B 1 135 ? 5.926 4.961 22.172 1 98.75 135 ALA B CA 1
ATOM 4955 C C . ALA B 1 135 ? 7.086 5.566 21.391 1 98.75 135 ALA B C 1
ATOM 4957 O O . ALA B 1 135 ? 7.039 5.629 20.156 1 98.75 135 ALA B O 1
ATOM 4958 N N . LEU B 1 136 ? 8.156 5.992 22.062 1 98.88 136 LEU B N 1
ATOM 4959 C CA . LEU B 1 136 ? 9.242 6.715 21.391 1 98.88 136 LEU B CA 1
ATOM 4960 C C . LEU B 1 136 ? 10.32 5.754 20.906 1 98.88 136 LEU B C 1
ATOM 4962 O O . LEU B 1 136 ? 11.172 6.133 20.109 1 98.88 136 LEU B O 1
ATOM 4966 N N . ALA B 1 137 ? 10.297 4.516 21.328 1 98.88 137 ALA B N 1
ATOM 4967 C CA . ALA B 1 137 ? 11.398 3.572 21.141 1 98.88 137 ALA B CA 1
ATOM 4968 C C . ALA B 1 137 ? 11.703 3.393 19.656 1 98.88 137 ALA B C 1
ATOM 4970 O O . ALA B 1 137 ? 12.859 3.465 19.234 1 98.88 137 ALA B O 1
ATOM 4971 N N . PRO B 1 138 ? 10.672 3.162 18.812 1 98.75 138 PRO B N 1
ATOM 4972 C CA . PRO B 1 138 ? 11.008 2.992 17.406 1 98.75 138 PRO B CA 1
ATOM 4973 C C . PRO B 1 138 ? 11.602 4.254 16.781 1 98.75 138 PRO B C 1
ATOM 4975 O O . PRO B 1 138 ? 12.508 4.168 15.945 1 98.75 138 PRO B O 1
ATOM 4978 N N . ALA B 1 139 ? 11.062 5.383 17.141 1 98.94 139 ALA B N 1
ATOM 4979 C CA . ALA B 1 139 ? 11.602 6.641 16.625 1 98.94 139 ALA B CA 1
ATOM 4980 C C . ALA B 1 139 ? 13.07 6.809 17.016 1 98.94 139 ALA B C 1
ATOM 4982 O O . ALA B 1 139 ? 13.883 7.27 16.203 1 98.94 139 ALA B O 1
ATOM 4983 N N . ILE B 1 140 ? 13.406 6.5 18.281 1 98.94 140 ILE B N 1
ATOM 4984 C CA . ILE B 1 140 ? 14.781 6.578 18.766 1 98.94 140 ILE B CA 1
ATOM 4985 C C . ILE B 1 140 ? 15.68 5.688 17.906 1 98.94 140 ILE B C 1
ATOM 4987 O O . ILE B 1 140 ? 16.766 6.105 17.484 1 98.94 140 ILE B O 1
ATOM 4991 N N . ARG B 1 141 ? 15.234 4.512 17.594 1 98.69 141 ARG B N 1
ATOM 4992 C CA . ARG B 1 141 ? 16.016 3.572 16.797 1 98.69 141 ARG B CA 1
ATOM 4993 C C . ARG B 1 141 ? 16.25 4.117 15.391 1 98.69 141 ARG B C 1
ATOM 4995 O O . ARG B 1 141 ? 17.391 4.098 14.898 1 98.69 141 ARG B O 1
ATOM 5002 N N . TYR B 1 142 ? 15.195 4.582 14.719 1 98.81 142 TYR B N 1
ATOM 5003 C CA . TYR B 1 142 ? 15.336 5.102 13.367 1 98.81 142 TYR B CA 1
ATOM 5004 C C . TYR B 1 142 ? 16.234 6.336 13.344 1 98.81 142 TYR B C 1
ATOM 5006 O O . TYR B 1 142 ? 17 6.531 12.406 1 98.81 142 TYR B O 1
ATOM 5014 N N . ALA B 1 143 ? 16.062 7.176 14.352 1 98.88 143 ALA B N 1
ATOM 5015 C CA . ALA B 1 143 ? 16.891 8.375 14.406 1 98.88 143 ALA B CA 1
ATOM 5016 C C . ALA B 1 143 ? 18.359 8.016 14.578 1 98.88 143 ALA B C 1
ATOM 5018 O O . ALA B 1 143 ? 19.234 8.656 13.992 1 98.88 143 ALA B O 1
ATOM 5019 N N . GLN B 1 144 ? 18.641 7.047 15.406 1 98.75 144 GLN B N 1
ATOM 5020 C CA . GLN B 1 144 ? 20 6.66 15.75 1 98.75 144 GLN B CA 1
ATOM 5021 C C . GLN B 1 144 ? 20.625 5.82 14.641 1 98.75 144 GLN B C 1
ATOM 5023 O O . GLN B 1 144 ? 21.75 6.098 14.211 1 98.75 144 GLN B O 1
ATOM 5028 N N . GLU B 1 145 ? 19.922 4.758 14.211 1 98.06 145 GLU B N 1
ATOM 5029 C CA . GLU B 1 145 ? 20.469 3.758 13.305 1 98.06 145 GLU B CA 1
ATOM 5030 C C . GLU B 1 145 ? 20.266 4.156 11.844 1 98.06 145 GLU B C 1
ATOM 5032 O O . GLU B 1 145 ? 20.953 3.652 10.953 1 98.06 145 GLU B O 1
ATOM 5037 N N . GLY B 1 146 ? 19.281 4.992 11.641 1 98.31 146 GLY B N 1
ATOM 5038 C CA . GLY B 1 146 ? 19 5.461 10.297 1 98.31 146 GLY B CA 1
ATOM 5039 C C . GLY B 1 146 ? 17.781 4.809 9.688 1 98.31 146 GLY B C 1
ATOM 5040 O O . GLY B 1 146 ? 17.281 3.799 10.188 1 98.31 146 GLY B O 1
ATOM 5041 N N . TYR B 1 147 ? 17.281 5.367 8.68 1 98.62 147 TYR B N 1
ATOM 5042 C CA . TYR B 1 147 ? 16.172 4.91 7.844 1 98.62 147 TYR B CA 1
ATOM 5043 C C . TYR B 1 147 ? 16.438 5.211 6.375 1 98.62 147 TYR B C 1
ATOM 5045 O O . TYR B 1 147 ? 17.312 6.016 6.051 1 98.62 147 TYR B O 1
ATOM 5053 N N . VAL B 1 148 ? 15.758 4.523 5.496 1 98.81 148 VAL B N 1
ATOM 5054 C CA . VAL B 1 148 ? 15.922 4.738 4.062 1 98.81 148 VAL B CA 1
ATOM 5055 C C . VAL B 1 148 ? 14.938 5.809 3.586 1 98.81 148 VAL B C 1
ATOM 5057 O O . VAL B 1 148 ? 13.734 5.711 3.834 1 98.81 148 VAL B O 1
ATOM 5060 N N . VAL B 1 149 ? 15.414 6.867 2.902 1 98.62 149 VAL B N 1
ATOM 5061 C CA . VAL B 1 149 ? 14.602 7.984 2.428 1 98.62 149 VAL B CA 1
ATOM 5062 C C . VAL B 1 149 ? 13.656 7.504 1.327 1 98.62 149 VAL B C 1
ATOM 5064 O O . VAL B 1 149 ? 14.102 6.965 0.312 1 98.62 149 VAL B O 1
ATOM 5067 N N . HIS B 1 150 ? 12.375 7.688 1.518 1 98.44 150 HIS B N 1
ATOM 5068 C CA . HIS B 1 150 ? 11.336 7.273 0.575 1 98.44 150 HIS B CA 1
ATOM 5069 C C . HIS B 1 150 ? 11.133 8.328 -0.509 1 98.44 150 HIS B C 1
ATOM 5071 O O . HIS B 1 150 ? 11.641 9.445 -0.402 1 98.44 150 HIS B O 1
ATOM 5077 N N . ASP B 1 151 ? 10.383 7.977 -1.496 1 98 151 ASP B N 1
ATOM 5078 C CA . ASP B 1 151 ? 10.305 8.727 -2.746 1 98 151 ASP B CA 1
ATOM 5079 C C . ASP B 1 151 ? 9.609 10.07 -2.537 1 98 151 ASP B C 1
ATOM 5081 O O . ASP B 1 151 ? 10.109 11.109 -2.982 1 98 151 ASP B O 1
ATOM 5085 N N . ARG B 1 152 ? 8.477 10.117 -1.906 1 97.44 152 ARG B N 1
ATOM 5086 C CA . ARG B 1 152 ? 7.766 11.367 -1.679 1 97.44 152 ARG B CA 1
ATOM 5087 C C . ARG B 1 152 ? 8.555 12.281 -0.74 1 97.44 152 ARG B C 1
ATOM 5089 O O . ARG B 1 152 ? 8.578 13.5 -0.927 1 97.44 152 ARG B O 1
ATOM 5096 N N . VAL B 1 153 ? 9.141 11.68 0.297 1 97.62 153 VAL B N 1
ATOM 5097 C CA . VAL B 1 153 ? 9.969 12.445 1.223 1 97.62 153 VAL B CA 1
ATOM 5098 C C . VAL B 1 153 ? 11.094 13.141 0.458 1 97.62 153 VAL B C 1
ATOM 5100 O O . VAL B 1 153 ? 11.32 14.336 0.631 1 97.62 153 VAL B O 1
ATOM 5103 N N . ALA B 1 154 ? 11.781 12.414 -0.406 1 97.44 154 ALA B N 1
ATOM 5104 C CA . ALA B 1 154 ? 12.859 12.977 -1.215 1 97.44 154 ALA B CA 1
ATOM 5105 C C . ALA B 1 154 ? 12.336 14.078 -2.129 1 97.44 154 ALA B C 1
ATOM 5107 O O . ALA B 1 154 ? 12.992 15.102 -2.324 1 97.44 154 ALA B O 1
ATOM 5108 N N . PHE B 1 155 ? 11.195 13.844 -2.717 1 96.81 155 PHE B N 1
ATOM 5109 C CA . PHE B 1 155 ? 10.547 14.805 -3.6 1 96.81 155 PHE B CA 1
ATOM 5110 C C . PHE B 1 155 ? 10.344 16.141 -2.885 1 96.81 155 PHE B C 1
ATOM 5112 O O . PHE B 1 155 ? 10.68 17.188 -3.422 1 96.81 155 PHE B O 1
ATOM 5119 N N . ASP B 1 156 ? 9.812 16.109 -1.681 1 95.75 156 ASP B N 1
ATOM 5120 C CA . ASP B 1 156 ? 9.57 17.312 -0.905 1 95.75 156 ASP B CA 1
ATOM 5121 C C . ASP B 1 156 ? 10.875 17.938 -0.422 1 95.75 156 ASP B C 1
ATOM 5123 O O . ASP B 1 156 ? 10.992 19.156 -0.302 1 95.75 156 ASP B O 1
ATOM 5127 N N . TRP B 1 157 ? 11.828 17.078 -0.123 1 96.25 157 TRP B N 1
ATOM 5128 C CA . TRP B 1 157 ? 13.125 17.5 0.394 1 96.25 157 TRP B CA 1
ATOM 5129 C C . TRP B 1 157 ? 13.898 18.297 -0.655 1 96.25 157 TRP B C 1
ATOM 5131 O O . TRP B 1 157 ? 14.711 19.156 -0.315 1 96.25 157 TRP B O 1
ATOM 5141 N N . GLU B 1 158 ? 13.656 18.062 -1.938 1 94.62 158 GLU B N 1
ATOM 5142 C CA . GLU B 1 158 ? 14.398 18.656 -3.045 1 94.62 158 GLU B CA 1
ATOM 5143 C C . GLU B 1 158 ? 14.086 20.156 -3.178 1 94.62 158 GLU B C 1
ATOM 5145 O O . GLU B 1 158 ? 14.953 20.938 -3.584 1 94.62 158 GLU B O 1
ATOM 5150 N N . ASP B 1 159 ? 12.891 20.516 -2.844 1 91.56 159 ASP B N 1
ATOM 5151 C CA . ASP B 1 159 ? 12.492 21.922 -2.943 1 91.56 159 ASP B CA 1
ATOM 5152 C C . ASP B 1 159 ? 11.633 22.328 -1.749 1 91.56 159 ASP B C 1
ATOM 5154 O O . ASP B 1 159 ? 10.461 22.656 -1.909 1 91.56 159 ASP B O 1
ATOM 5158 N N . PRO B 1 160 ? 12.312 22.469 -0.675 1 91.06 160 PRO B N 1
ATOM 5159 C CA . PRO B 1 160 ? 11.562 22.859 0.521 1 91.06 160 PRO B CA 1
ATOM 5160 C C . PRO B 1 160 ? 11.172 24.344 0.52 1 91.06 160 PRO B C 1
ATOM 5162 O O . PRO B 1 160 ? 11.836 25.156 -0.125 1 91.06 160 PRO B O 1
ATOM 5165 N N . GLU B 1 161 ? 10.156 24.656 1.201 1 89.94 161 GLU B N 1
ATOM 5166 C CA . GLU B 1 161 ? 9.742 26.047 1.351 1 89.94 161 GLU B CA 1
ATOM 5167 C C . GLU B 1 161 ? 10.75 26.844 2.178 1 89.94 161 GLU B C 1
ATOM 5169 O O . GLU B 1 161 ? 10.82 28.062 2.066 1 89.94 161 GLU B O 1
ATOM 5174 N N . THR B 1 162 ? 11.438 26.125 2.986 1 93.62 162 THR B N 1
ATOM 5175 C CA . THR B 1 162 ? 12.438 26.719 3.869 1 93.62 162 THR B CA 1
ATOM 5176 C C . THR B 1 162 ? 13.844 26.531 3.293 1 93.62 162 THR B C 1
ATOM 5178 O O . THR B 1 162 ? 14.219 25.438 2.883 1 93.62 162 THR B O 1
ATOM 5181 N N . ASP B 1 163 ? 14.586 27.656 3.316 1 95.31 163 ASP B N 1
ATOM 5182 C CA . ASP B 1 163 ? 15.984 27.578 2.885 1 95.31 163 ASP B CA 1
ATOM 5183 C C . ASP B 1 163 ? 16.859 26.969 3.969 1 95.31 163 ASP B C 1
ATOM 5185 O O . ASP B 1 163 ? 17.281 27.641 4.898 1 95.31 163 ASP B O 1
ATOM 5189 N N . LEU B 1 164 ? 17.188 25.75 3.814 1 96.12 164 LEU B N 1
ATOM 5190 C CA . LEU B 1 164 ? 17.969 25 4.797 1 96.12 164 LEU B CA 1
ATOM 5191 C C . LEU B 1 164 ? 19.391 25.5 4.875 1 96.12 164 LEU B C 1
ATOM 5193 O O . LEU B 1 164 ? 20.062 25.344 5.898 1 96.12 164 LEU B O 1
ATOM 5197 N N . SER B 1 165 ? 19.875 26.094 3.842 1 94.62 165 SER B N 1
ATOM 5198 C CA . SER B 1 165 ? 21.266 26.547 3.783 1 94.62 165 SER B CA 1
ATOM 5199 C C . SER B 1 165 ? 21.484 27.797 4.621 1 94.62 165 SER B C 1
ATOM 5201 O O . SER B 1 165 ? 22.625 28.172 4.914 1 94.62 165 SER B O 1
ATOM 5203 N N . ALA B 1 166 ? 20.406 28.391 5.023 1 92.81 166 ALA B N 1
ATOM 5204 C CA . ALA B 1 166 ? 20.484 29.625 5.812 1 92.81 166 ALA B CA 1
ATOM 5205 C C . ALA B 1 166 ? 20.906 29.312 7.254 1 92.81 166 ALA B C 1
ATOM 5207 O O . ALA B 1 166 ? 21.312 30.219 7.992 1 92.81 166 ALA B O 1
ATOM 5208 N N . ASP B 1 167 ? 20.75 28.094 7.715 1 94.69 167 ASP B N 1
ATOM 5209 C CA . ASP B 1 167 ? 21.141 27.641 9.047 1 94.69 167 ASP B CA 1
ATOM 5210 C C . ASP B 1 167 ? 22.219 26.562 8.977 1 94.69 167 ASP B C 1
ATOM 5212 O O . ASP B 1 167 ? 22 25.5 8.383 1 94.69 167 ASP B O 1
ATOM 5216 N N . GLU B 1 168 ? 23.297 26.859 9.664 1 95.31 168 GLU B N 1
ATOM 5217 C CA . GLU B 1 168 ? 24.438 25.953 9.547 1 95.31 168 GLU B CA 1
ATOM 5218 C C . GLU B 1 168 ? 24.109 24.578 10.125 1 95.31 168 GLU B C 1
ATOM 5220 O O . GLU B 1 168 ? 24.609 23.562 9.633 1 95.31 168 GLU B O 1
ATOM 5225 N N . VAL B 1 169 ? 23.359 24.531 11.18 1 97.06 169 VAL B N 1
ATOM 5226 C CA . VAL B 1 169 ? 23 23.266 11.805 1 97.06 169 VAL B CA 1
ATOM 5227 C C . VAL B 1 169 ? 22.047 22.484 10.891 1 97.06 169 VAL B C 1
ATOM 5229 O O . VAL B 1 169 ? 22.219 21.281 10.688 1 97.06 169 VAL B O 1
ATOM 5232 N N . ALA B 1 170 ? 21.031 23.172 10.32 1 97.56 170 ALA B N 1
ATOM 5233 C CA . ALA B 1 170 ? 20.109 22.562 9.367 1 97.56 170 ALA B CA 1
ATOM 5234 C C . ALA B 1 170 ? 20.859 22 8.164 1 97.56 170 ALA B C 1
ATOM 5236 O O . ALA B 1 170 ? 20.562 20.891 7.707 1 97.56 170 ALA B O 1
ATOM 5237 N N . THR B 1 171 ? 21.828 22.812 7.641 1 97.56 171 THR B N 1
ATOM 5238 C CA . THR B 1 171 ? 22.609 22.375 6.496 1 97.56 171 THR B CA 1
ATOM 5239 C C . THR B 1 171 ? 23.344 21.078 6.812 1 97.56 171 THR B C 1
ATOM 5241 O O . THR B 1 171 ? 23.328 20.141 6.012 1 97.56 171 THR B O 1
ATOM 5244 N N . ARG B 1 172 ? 23.938 21.016 7.938 1 97.75 172 ARG B N 1
ATOM 5245 C CA . ARG B 1 172 ? 24.75 19.859 8.328 1 97.75 172 ARG B CA 1
ATOM 5246 C C . ARG B 1 172 ? 23.891 18.609 8.453 1 97.75 172 ARG B C 1
ATOM 5248 O O . ARG B 1 172 ? 24.297 17.531 8.008 1 97.75 172 ARG B O 1
ATOM 5255 N N . ILE B 1 173 ? 22.734 18.688 9.023 1 98.06 173 ILE B N 1
ATOM 5256 C CA . ILE B 1 173 ? 21.906 17.531 9.352 1 98.06 173 ILE B CA 1
ATOM 5257 C C . ILE B 1 173 ? 21.109 17.109 8.125 1 98.06 173 ILE B C 1
ATOM 5259 O O . ILE B 1 173 ? 20.969 15.922 7.848 1 98.06 173 ILE B O 1
ATOM 5263 N N . PHE B 1 174 ? 20.609 18.062 7.312 1 98.38 174 PHE B N 1
ATOM 5264 C CA . PHE B 1 174 ? 19.562 17.734 6.352 1 98.38 174 PHE B CA 1
ATOM 5265 C C . PHE B 1 174 ? 20.078 17.875 4.922 1 98.38 174 PHE B C 1
ATOM 5267 O O . PHE B 1 174 ? 19.406 17.484 3.971 1 98.38 174 PHE B O 1
ATOM 5274 N N . LEU B 1 175 ? 21.234 18.453 4.719 1 97.56 175 LEU B N 1
ATOM 5275 C CA . LEU B 1 175 ? 21.891 18.516 3.412 1 97.56 175 LEU B CA 1
ATOM 5276 C C . LEU B 1 175 ? 23.266 17.875 3.457 1 97.56 175 LEU B C 1
ATOM 5278 O O . LEU B 1 175 ? 24.266 18.516 3.131 1 97.56 175 LEU B O 1
ATOM 5282 N N . PRO B 1 176 ? 23.203 16.547 3.797 1 94.75 176 PRO B N 1
ATOM 5283 C CA . PRO B 1 176 ? 24.516 15.898 3.805 1 94.75 176 PRO B CA 1
ATOM 5284 C C . PRO B 1 176 ? 25.234 16 2.461 1 94.75 176 PRO B C 1
ATOM 5286 O O . PRO B 1 176 ? 24.672 15.656 1.423 1 94.75 176 PRO B O 1
ATOM 5289 N N . GLY B 1 177 ? 26.531 16.5 2.514 1 93.31 177 GLY B N 1
ATOM 5290 C CA . GLY B 1 177 ? 27.281 16.75 1.298 1 93.31 177 GLY B CA 1
ATOM 5291 C C . GLY B 1 177 ? 26.781 17.938 0.51 1 93.31 177 GLY B C 1
ATOM 5292 O O . GLY B 1 177 ? 27.109 18.094 -0.673 1 93.31 177 GLY B O 1
ATOM 5293 N N . GLY B 1 178 ? 25.953 18.703 1.091 1 94.56 178 GLY B N 1
ATOM 5294 C CA . GLY B 1 178 ? 25.469 19.922 0.479 1 94.56 178 GLY B CA 1
ATOM 5295 C C . GLY B 1 178 ? 24.234 19.719 -0.387 1 94.56 178 GLY B C 1
ATOM 5296 O O . GLY B 1 178 ? 23.797 20.641 -1.067 1 94.56 178 GLY B O 1
ATOM 5297 N N . LYS B 1 179 ? 23.688 18.562 -0.437 1 96.25 179 LYS B N 1
ATOM 5298 C CA . LYS B 1 179 ? 22.531 18.25 -1.275 1 96.25 179 LYS B CA 1
ATOM 5299 C C . LYS B 1 179 ? 21.469 17.484 -0.491 1 96.25 179 LYS B C 1
ATOM 5301 O O . LYS B 1 179 ? 21.797 16.781 0.469 1 96.25 179 LYS B O 1
ATOM 5306 N N . PRO B 1 180 ? 20.156 17.656 -0.876 1 97.56 180 PRO B N 1
ATOM 5307 C CA . PRO B 1 180 ? 19.141 16.797 -0.256 1 97.56 180 PRO B CA 1
ATOM 5308 C C . PRO B 1 180 ? 19.359 15.312 -0.536 1 97.56 180 PRO B C 1
ATOM 5310 O O . PRO B 1 180 ? 19.844 14.953 -1.611 1 97.56 180 PRO B O 1
ATOM 5313 N N . PRO B 1 181 ? 18.984 14.461 0.446 1 97.81 181 PRO B N 1
ATOM 5314 C CA . PRO B 1 181 ? 19.062 13.023 0.179 1 97.81 181 PRO B CA 1
ATOM 5315 C C . PRO B 1 181 ? 18.156 12.586 -0.969 1 97.81 181 PRO B C 1
ATOM 5317 O O . PRO B 1 181 ? 17.109 13.188 -1.194 1 97.81 181 PRO B O 1
ATOM 5320 N N . LYS B 1 182 ? 18.594 11.547 -1.675 1 96.94 182 LYS B N 1
ATOM 5321 C CA . LYS B 1 182 ? 17.812 10.93 -2.752 1 96.94 182 LYS B CA 1
ATOM 5322 C C . LYS B 1 182 ? 17.047 9.711 -2.25 1 96.94 182 LYS B C 1
ATOM 5324 O O . LYS B 1 182 ? 17.344 9.18 -1.182 1 96.94 182 LYS B O 1
ATOM 5329 N N . PRO B 1 183 ? 16.016 9.312 -3.07 1 97.5 183 PRO B N 1
ATOM 5330 C CA . PRO B 1 183 ? 15.375 8.047 -2.689 1 97.5 183 PRO B CA 1
ATOM 5331 C C . PRO B 1 183 ? 16.375 6.898 -2.561 1 97.5 183 PRO B C 1
ATOM 5333 O O . PRO B 1 183 ? 17.219 6.715 -3.434 1 97.5 183 PRO B O 1
ATOM 5336 N N . GLY B 1 184 ? 16.266 6.164 -1.451 1 97.56 184 GLY B N 1
ATOM 5337 C CA . GLY B 1 184 ? 17.141 5.027 -1.26 1 97.56 184 GLY B CA 1
ATOM 5338 C C . GLY B 1 184 ? 18.344 5.344 -0.386 1 97.56 184 GLY B C 1
ATOM 5339 O O . GLY B 1 184 ? 19.016 4.434 0.106 1 97.56 184 GLY B O 1
ATOM 5340 N N . ASP B 1 185 ? 18.656 6.59 -0.144 1 98.25 185 ASP B N 1
ATOM 5341 C CA . ASP B 1 185 ? 19.734 6.969 0.757 1 98.25 185 ASP B CA 1
ATOM 5342 C C . ASP B 1 185 ? 19.359 6.695 2.213 1 98.25 185 ASP B C 1
ATOM 5344 O O . ASP B 1 185 ? 18.188 6.688 2.566 1 98.25 185 ASP B O 1
ATOM 5348 N N . ILE B 1 186 ? 20.328 6.418 3.043 1 98.44 186 ILE B N 1
ATOM 5349 C CA . ILE B 1 186 ? 20.109 6.305 4.48 1 98.44 186 ILE B CA 1
ATOM 5350 C C . ILE B 1 186 ? 20.359 7.656 5.148 1 98.44 186 ILE B C 1
ATOM 5352 O O . ILE B 1 186 ? 21.359 8.328 4.855 1 98.44 186 ILE B O 1
ATOM 5356 N N . HIS B 1 187 ? 19.469 8.07 5.961 1 98.56 187 HIS B N 1
ATOM 5357 C CA . HIS B 1 187 ? 19.594 9.297 6.738 1 98.56 187 HIS B CA 1
ATOM 5358 C C . HIS B 1 187 ? 19.516 9.008 8.234 1 98.56 187 HIS B C 1
ATOM 5360 O O . HIS B 1 187 ? 18.734 8.164 8.672 1 98.56 187 HIS B O 1
ATOM 5366 N N . ARG B 1 188 ? 20.422 9.703 9.062 1 97.94 188 ARG B N 1
ATOM 5367 C CA . ARG B 1 188 ? 20.5 9.547 10.508 1 97.94 188 ARG B CA 1
ATOM 5368 C C . ARG B 1 188 ? 20.359 10.891 11.219 1 97.94 188 ARG B C 1
ATOM 5370 O O . ARG B 1 188 ? 20.656 11.938 10.641 1 97.94 188 ARG B O 1
ATOM 5377 N N . GLN B 1 189 ? 19.828 10.852 12.375 1 98.62 189 GLN B N 1
ATOM 5378 C CA . GLN B 1 189 ? 19.688 12.023 13.234 1 98.62 189 GLN B CA 1
ATOM 5379 C C . GLN B 1 189 ? 20.094 11.703 14.672 1 98.62 189 GLN B C 1
ATOM 5381 O O . GLN B 1 189 ? 19.266 11.742 15.578 1 98.62 189 GLN B O 1
ATOM 5386 N N . PRO B 1 190 ? 21.375 11.516 14.891 1 98.56 190 PRO B N 1
ATOM 5387 C CA . PRO B 1 190 ? 21.828 11.062 16.203 1 98.56 190 PRO B CA 1
ATOM 5388 C C . PRO B 1 190 ? 21.516 12.062 17.312 1 98.56 190 PRO B C 1
ATOM 5390 O O . PRO B 1 190 ? 21.203 11.672 18.453 1 98.56 190 PRO B O 1
ATOM 5393 N N . GLU B 1 191 ? 21.672 13.414 17.078 1 98.75 191 GLU B N 1
ATOM 5394 C CA . GLU B 1 191 ? 21.312 14.406 18.094 1 98.75 191 GLU B CA 1
ATOM 5395 C C . GLU B 1 191 ? 19.844 14.273 18.5 1 98.75 191 GLU B C 1
ATOM 5397 O O . GLU B 1 191 ? 19.516 14.328 19.688 1 98.75 191 GLU B O 1
ATOM 5402 N N . LEU B 1 192 ? 18.984 14.094 17.5 1 98.88 192 LEU B N 1
ATOM 5403 C CA . LEU B 1 192 ? 17.562 13.938 17.797 1 98.88 192 LEU B CA 1
ATOM 5404 C C . LEU B 1 192 ? 17.312 12.664 18.578 1 98.88 192 LEU B C 1
ATOM 5406 O O . LEU B 1 192 ? 16.438 12.633 19.453 1 98.88 192 LEU B O 1
ATOM 5410 N N . ALA B 1 193 ? 18.016 11.562 18.25 1 98.94 193 ALA B N 1
ATOM 5411 C CA . ALA B 1 193 ? 17.875 10.32 19 1 98.94 193 ALA B CA 1
ATOM 5412 C C . ALA B 1 193 ? 18.125 10.547 20.5 1 98.94 193 ALA B C 1
ATOM 5414 O O . ALA B 1 193 ? 17.375 10.062 21.344 1 98.94 193 ALA B O 1
ATOM 5415 N N . GLU B 1 194 ? 19.203 11.258 20.75 1 98.81 194 GLU B N 1
ATOM 5416 C CA . GLU B 1 194 ? 19.531 11.539 22.141 1 98.81 194 GLU B CA 1
ATOM 5417 C C . GLU B 1 194 ? 18.469 12.406 22.812 1 98.81 194 GLU B C 1
ATOM 5419 O O . GLU B 1 194 ? 18.141 12.211 23.969 1 98.81 194 GLU B O 1
ATOM 5424 N N . THR B 1 195 ? 18.031 13.383 22.094 1 98.94 195 THR B N 1
ATOM 5425 C CA . THR B 1 195 ? 16.953 14.227 22.609 1 98.94 195 THR B CA 1
ATOM 5426 C C . THR B 1 195 ? 15.719 13.398 22.938 1 98.94 195 THR B C 1
ATOM 5428 O O . THR B 1 195 ? 15.109 13.578 23.984 1 98.94 195 THR B O 1
ATOM 5431 N N . LEU B 1 196 ? 15.312 12.508 22.031 1 98.94 196 LEU B N 1
ATOM 5432 C CA . LEU B 1 196 ? 14.156 11.648 22.266 1 98.94 196 LEU B CA 1
ATOM 5433 C C . LEU B 1 196 ? 14.383 10.75 23.484 1 98.94 196 LEU B C 1
ATOM 5435 O O . LEU B 1 196 ? 13.438 10.453 24.219 1 98.94 196 LEU B O 1
ATOM 5439 N N . ARG B 1 197 ? 15.602 10.297 23.703 1 98.88 197 ARG B N 1
ATOM 5440 C CA . ARG B 1 197 ? 15.906 9.508 24.891 1 98.88 197 ARG B CA 1
ATOM 5441 C C . ARG B 1 197 ? 15.688 10.312 26.156 1 98.88 197 ARG B C 1
ATOM 5443 O O . ARG B 1 197 ? 15.156 9.797 27.141 1 98.88 197 ARG B O 1
ATOM 5450 N N . VAL B 1 198 ? 16.125 11.562 26.156 1 98.88 198 VAL B N 1
ATOM 5451 C CA . VAL B 1 198 ? 15.93 12.445 27.297 1 98.88 198 VAL B CA 1
ATOM 5452 C C . VAL B 1 198 ? 14.438 12.602 27.578 1 98.88 198 VAL B C 1
ATOM 5454 O O . VAL B 1 198 ? 14 12.516 28.734 1 98.88 198 VAL B O 1
ATOM 5457 N N . ILE B 1 199 ? 13.695 12.789 26.547 1 98.88 199 ILE B N 1
ATOM 5458 C CA . ILE B 1 199 ? 12.25 12.953 26.672 1 98.88 199 ILE B CA 1
ATOM 5459 C C . ILE B 1 199 ? 11.625 11.664 27.188 1 98.88 199 ILE B C 1
ATOM 5461 O O . ILE B 1 199 ? 10.727 11.688 28.031 1 98.88 199 ILE B O 1
ATOM 5465 N N . ALA B 1 200 ? 12.062 10.547 26.609 1 98.75 200 ALA B N 1
ATOM 5466 C CA . ALA B 1 200 ? 11.555 9.258 27.062 1 98.75 200 ALA B CA 1
ATOM 5467 C C . ALA B 1 200 ? 11.766 9.078 28.562 1 98.75 200 ALA B C 1
ATOM 5469 O O . ALA B 1 200 ? 10.93 8.477 29.234 1 98.75 200 ALA B O 1
ATOM 5470 N N . LYS B 1 201 ? 12.859 9.594 29.047 1 98.19 201 LYS B N 1
ATOM 5471 C CA . LYS B 1 201 ? 13.242 9.422 30.453 1 98.19 201 LYS B CA 1
ATOM 5472 C C . LYS B 1 201 ? 12.539 10.453 31.328 1 98.19 201 LYS B C 1
ATOM 5474 O O . LYS B 1 201 ? 12.117 10.133 32.438 1 98.19 201 LYS B O 1
ATOM 5479 N N . LYS B 1 202 ? 12.438 11.703 30.906 1 98.31 202 LYS B N 1
ATOM 5480 C CA . LYS B 1 202 ? 12.023 12.805 31.766 1 98.31 202 LYS B CA 1
ATOM 5481 C C . LYS B 1 202 ? 10.633 13.305 31.391 1 98.31 202 LYS B C 1
ATOM 5483 O O . LYS B 1 202 ? 10.109 14.234 32 1 98.31 202 LYS B O 1
ATOM 5488 N N . SER B 1 203 ? 10.062 12.664 30.375 1 97.94 203 SER B N 1
ATOM 5489 C CA . SER B 1 203 ? 8.742 13.047 29.891 1 97.94 203 SER B CA 1
ATOM 5490 C C . SER B 1 203 ? 8.695 14.531 29.531 1 97.94 203 SER B C 1
ATOM 5492 O O . SER B 1 203 ? 9.609 15.047 28.891 1 97.94 203 SER B O 1
ATOM 5494 N N . ARG B 1 204 ? 7.707 15.203 29.891 1 97.75 204 ARG B N 1
ATOM 5495 C CA . ARG B 1 204 ? 7.488 16.594 29.531 1 97.75 204 ARG B CA 1
ATOM 5496 C C . ARG B 1 204 ? 8.68 17.453 29.922 1 97.75 204 ARG B C 1
ATOM 5498 O O . ARG B 1 204 ? 9.102 18.328 29.156 1 97.75 204 ARG B O 1
ATOM 5505 N N . ALA B 1 205 ? 9.227 17.25 31.062 1 98.19 205 ALA B N 1
ATOM 5506 C CA . ALA B 1 205 ? 10.359 18.047 31.562 1 98.19 205 ALA B CA 1
ATOM 5507 C C . ALA B 1 205 ? 11.578 17.859 30.656 1 98.19 205 ALA B C 1
ATOM 5509 O O . ALA B 1 205 ? 12.438 18.75 30.578 1 98.19 205 ALA B O 1
ATOM 5510 N N . GLY B 1 206 ? 11.617 16.766 29.984 1 98.62 206 GLY B N 1
ATOM 5511 C CA . GLY B 1 206 ? 12.742 16.469 29.109 1 98.62 206 GLY B CA 1
ATOM 5512 C C . GLY B 1 206 ? 12.812 17.406 27.906 1 98.62 206 GLY B C 1
ATOM 5513 O O . GLY B 1 206 ? 13.875 17.547 27.297 1 98.62 206 GLY B O 1
ATOM 5514 N N . PHE B 1 207 ? 11.734 18.016 27.562 1 98.81 207 PHE B N 1
ATOM 5515 C CA . PHE B 1 207 ? 11.703 18.922 26.422 1 98.81 207 PHE B CA 1
ATOM 5516 C C . PHE B 1 207 ? 11.602 20.359 26.875 1 98.81 207 PHE B C 1
ATOM 5518 O O . PHE B 1 207 ? 12.25 21.25 26.297 1 98.81 207 PHE B O 1
ATOM 5525 N N . TYR B 1 208 ? 10.875 20.656 27.875 1 98.75 208 TYR B N 1
ATOM 5526 C CA . TYR B 1 208 ? 10.484 22.031 28.188 1 98.75 208 TYR B CA 1
ATOM 5527 C C . TYR B 1 208 ? 11.344 22.594 29.312 1 98.75 208 TYR B C 1
ATOM 5529 O O . TYR B 1 208 ? 11.219 23.766 29.672 1 98.75 208 TYR B O 1
ATOM 5537 N N . GLU B 1 209 ? 12.133 21.781 29.859 1 98.25 209 GLU B N 1
ATOM 5538 C CA . GLU B 1 209 ? 13.086 22.172 30.891 1 98.25 209 GLU B CA 1
ATOM 5539 C C . GLU B 1 209 ? 14.453 21.547 30.656 1 98.25 209 GLU B C 1
ATOM 5541 O O . GLU B 1 209 ? 14.602 20.688 29.781 1 98.25 209 GLU B O 1
ATOM 5546 N N . GLY B 1 210 ? 15.414 22.047 31.328 1 98.06 210 GLY B N 1
ATOM 5547 C CA . GLY B 1 210 ? 16.734 21.438 31.297 1 98.06 210 GLY B CA 1
ATOM 5548 C C . GLY B 1 210 ? 17.469 21.656 30 1 98.06 210 GLY B C 1
ATOM 5549 O O . GLY B 1 210 ? 17.312 22.688 29.344 1 98.06 210 GLY B O 1
ATOM 5550 N N . ALA B 1 211 ? 18.344 20.75 29.656 1 98.38 211 ALA B N 1
ATOM 5551 C CA . ALA B 1 211 ? 19.328 20.906 28.594 1 98.38 211 ALA B CA 1
ATOM 5552 C C . ALA B 1 211 ? 18.672 21.109 27.234 1 98.38 211 ALA B C 1
ATOM 5554 O O . ALA B 1 211 ? 19.156 21.875 26.406 1 98.38 211 ALA B O 1
ATOM 5555 N N . VAL B 1 212 ? 17.594 20.391 27.016 1 98.81 212 VAL B N 1
ATOM 5556 C CA . VAL B 1 212 ? 16.922 20.516 25.719 1 98.81 212 VAL B CA 1
ATOM 5557 C C . VAL B 1 212 ? 16.328 21.906 25.578 1 98.81 212 VAL B C 1
ATOM 5559 O O . VAL B 1 212 ? 16.547 22.578 24.562 1 98.81 212 VAL B O 1
ATOM 5562 N N . ALA B 1 213 ? 15.578 22.375 26.578 1 98.88 213 ALA B N 1
ATOM 5563 C CA . ALA B 1 213 ? 15 23.719 26.547 1 98.88 213 ALA B CA 1
ATOM 5564 C C . ALA B 1 213 ? 16.078 24.781 26.438 1 98.88 213 ALA B C 1
ATOM 5566 O O . ALA B 1 213 ? 15.93 25.781 25.719 1 98.88 213 ALA B O 1
ATOM 5567 N N . GLU B 1 214 ? 17.188 24.594 27.203 1 98.81 214 GLU B N 1
ATOM 5568 C CA . GLU B 1 214 ? 18.297 25.531 27.172 1 98.81 214 GLU B CA 1
ATOM 5569 C C . GLU B 1 214 ? 18.906 25.641 25.781 1 98.81 214 GLU B C 1
ATOM 5571 O O . GLU B 1 214 ? 19.234 26.734 25.328 1 98.81 214 GLU B O 1
ATOM 5576 N N . ASP B 1 215 ? 19.031 24.531 25.141 1 98.88 215 ASP B N 1
ATOM 5577 C CA . ASP B 1 215 ? 19.578 24.516 23.781 1 98.88 215 ASP B CA 1
ATOM 5578 C C . ASP B 1 215 ? 18.656 25.266 22.812 1 98.88 215 ASP B C 1
ATOM 5580 O O . ASP B 1 215 ? 19.125 26.078 22.031 1 98.88 215 ASP B O 1
ATOM 5584 N N . LEU B 1 216 ? 17.406 24.969 22.859 1 98.88 216 LEU B N 1
ATOM 5585 C CA . LEU B 1 216 ? 16.438 25.531 21.922 1 98.88 216 LEU B CA 1
ATOM 5586 C C . LEU B 1 216 ? 16.266 27.031 22.172 1 98.88 216 LEU B C 1
ATOM 5588 O O . LEU B 1 216 ? 16.328 27.828 21.234 1 98.88 216 LEU B O 1
ATOM 5592 N N . VAL B 1 217 ? 16.094 27.438 23.438 1 98.88 217 VAL B N 1
ATOM 5593 C CA . VAL B 1 217 ? 15.906 28.844 23.781 1 98.88 217 VAL B CA 1
ATOM 5594 C C . VAL B 1 217 ? 17.188 29.609 23.5 1 98.88 217 VAL B C 1
ATOM 5596 O O . VAL B 1 217 ? 17.156 30.734 23 1 98.88 217 VAL B O 1
ATOM 5599 N N . GLY B 1 218 ? 18.297 29 23.922 1 98.75 218 GLY B N 1
ATOM 5600 C CA . GLY B 1 218 ? 19.578 29.609 23.609 1 98.75 218 GLY B CA 1
ATOM 5601 C C . GLY B 1 218 ? 19.781 29.906 22.141 1 98.75 218 GLY B C 1
ATOM 5602 O O . GLY B 1 218 ? 20.219 30.984 21.766 1 98.75 218 GLY B O 1
ATOM 5603 N N . ARG B 1 219 ? 19.469 28.953 21.297 1 98.56 219 ARG B N 1
ATOM 5604 C CA . ARG B 1 219 ? 19.594 29.125 19.859 1 98.56 219 ARG B CA 1
ATOM 5605 C C . ARG B 1 219 ? 18.656 30.234 19.359 1 98.56 219 ARG B C 1
ATOM 5607 O O . ARG B 1 219 ? 19.078 31.078 18.562 1 98.56 219 ARG B O 1
ATOM 5614 N N . LEU B 1 220 ? 17.406 30.203 19.75 1 98.69 220 LEU B N 1
ATOM 5615 C CA . LEU B 1 220 ? 16.422 31.219 19.359 1 98.69 220 LEU B CA 1
ATOM 5616 C C . LEU B 1 220 ? 16.891 32.625 19.75 1 98.69 220 LEU B C 1
ATOM 5618 O O . LEU B 1 220 ? 16.859 33.531 18.938 1 98.69 220 LEU B O 1
ATOM 5622 N N . ARG B 1 221 ? 17.422 32.781 20.922 1 98.56 221 ARG B N 1
ATOM 5623 C CA . ARG B 1 221 ? 17.875 34.062 21.422 1 98.56 221 ARG B CA 1
ATOM 5624 C C . ARG B 1 221 ? 19.109 34.531 20.672 1 98.56 221 ARG B C 1
ATOM 5626 O O . ARG B 1 221 ? 19.25 35.719 20.375 1 98.56 221 ARG B O 1
ATOM 5633 N N . ALA B 1 222 ? 19.938 33.625 20.406 1 98.12 222 ALA B N 1
ATOM 5634 C CA . ALA B 1 222 ? 21.125 33.969 19.641 1 98.12 222 ALA B CA 1
ATOM 5635 C C . ALA B 1 222 ? 20.766 34.531 18.266 1 98.12 222 ALA B C 1
ATOM 5637 O O . ALA B 1 222 ? 21.5 35.344 17.719 1 98.12 222 ALA B O 1
ATOM 5638 N N . LEU B 1 223 ? 19.641 34.156 17.797 1 97.62 223 LEU B N 1
ATOM 5639 C CA . LEU B 1 223 ? 19.203 34.594 16.484 1 97.62 223 LEU B CA 1
ATOM 5640 C C . LEU B 1 223 ? 18.234 35.781 16.594 1 97.62 223 LEU B C 1
ATOM 5642 O O . LEU B 1 223 ? 17.641 36.188 15.602 1 97.62 223 LEU B O 1
ATOM 5646 N N . GLY B 1 224 ? 18.031 36.219 17.781 1 97.5 224 GLY B N 1
ATOM 5647 C CA . GLY B 1 224 ? 17.234 37.406 17.984 1 97.5 224 GLY B CA 1
ATOM 5648 C C . GLY B 1 224 ? 15.82 37.125 18.453 1 97.5 224 GLY B C 1
ATOM 5649 O O . GLY B 1 224 ? 14.984 38.031 18.531 1 97.5 224 GLY B O 1
ATOM 5650 N N . GLY B 1 225 ? 15.531 35.906 18.75 1 98.19 225 GLY B N 1
ATOM 5651 C CA . GLY B 1 225 ? 14.195 35.531 19.188 1 98.19 225 GLY B CA 1
ATOM 5652 C C . GLY B 1 225 ? 13.828 36.094 20.547 1 98.19 225 GLY B C 1
ATOM 5653 O O . GLY B 1 225 ? 14.688 36.625 21.266 1 98.19 225 GLY B O 1
ATOM 5654 N N . LEU B 1 226 ? 12.57 35.969 20.875 1 98.56 226 LEU B N 1
ATOM 5655 C CA . LEU B 1 226 ? 12.016 36.594 22.078 1 98.56 226 LEU B CA 1
ATOM 5656 C C . LEU B 1 226 ? 11.773 35.562 23.156 1 98.56 226 LEU B C 1
ATOM 5658 O O . LEU B 1 226 ? 11.367 35.906 24.281 1 98.56 226 LEU B O 1
ATOM 5662 N N . HIS B 1 227 ? 12.016 34.344 22.891 1 98.81 227 HIS B N 1
ATOM 5663 C CA . HIS B 1 227 ? 11.648 33.219 23.734 1 98.81 227 HIS B CA 1
ATOM 5664 C C . HIS B 1 227 ? 12.477 33.219 25.016 1 98.81 227 HIS B C 1
ATOM 5666 O O . HIS B 1 227 ? 13.656 33.531 25 1 98.81 227 HIS B O 1
ATOM 5672 N N . THR B 1 228 ? 11.844 32.75 26.078 1 98.81 228 THR B N 1
ATOM 5673 C CA . THR B 1 228 ? 12.523 32.531 27.344 1 98.81 228 THR B CA 1
ATOM 5674 C C . THR B 1 228 ? 12.305 31.109 27.844 1 98.81 228 THR B C 1
ATOM 5676 O O . THR B 1 228 ? 11.438 30.406 27.328 1 98.81 228 THR B O 1
ATOM 5679 N N . LEU B 1 229 ? 13.125 30.703 28.781 1 98.81 229 LEU B N 1
ATOM 5680 C CA . LEU B 1 229 ? 12.938 29.391 29.406 1 98.81 229 LEU B CA 1
ATOM 5681 C C . LEU B 1 229 ? 11.586 29.328 30.125 1 98.81 229 LEU B C 1
ATOM 5683 O O . LEU B 1 229 ? 10.961 28.266 30.172 1 98.81 229 LEU B O 1
ATOM 5687 N N . ASP B 1 230 ? 11.117 30.438 30.641 1 98.56 230 ASP B N 1
ATOM 5688 C CA . ASP B 1 230 ? 9.812 30.469 31.297 1 98.56 230 ASP B CA 1
ATOM 5689 C C . ASP B 1 230 ? 8.688 30.219 30.281 1 98.56 230 ASP B C 1
ATOM 5691 O O . ASP B 1 230 ? 7.688 29.578 30.609 1 98.56 230 ASP B O 1
ATOM 5695 N N . ASP B 1 231 ? 8.805 30.766 29.094 1 98.62 231 ASP B N 1
ATOM 5696 C CA . ASP B 1 231 ? 7.828 30.5 28.047 1 98.62 231 ASP B CA 1
ATOM 5697 C C . ASP B 1 231 ? 7.695 29 27.797 1 98.62 231 ASP B C 1
ATOM 5699 O O . ASP B 1 231 ? 6.586 28.484 27.672 1 98.62 231 ASP B O 1
ATOM 5703 N N . PHE B 1 232 ? 8.844 28.312 27.656 1 98.75 232 PHE B N 1
ATOM 5704 C CA . PHE B 1 232 ? 8.844 26.859 27.422 1 98.75 232 PHE B CA 1
ATOM 5705 C C . PHE B 1 232 ? 8.242 26.125 28.609 1 98.75 232 PHE B C 1
ATOM 5707 O O . PHE B 1 232 ? 7.414 25.234 28.438 1 98.75 232 PHE B O 1
ATOM 5714 N N . ALA B 1 233 ? 8.609 26.5 29.766 1 98.12 233 ALA B N 1
ATOM 5715 C CA . ALA B 1 233 ? 8.148 25.812 30.969 1 98.12 233 ALA B CA 1
ATOM 5716 C C . ALA B 1 233 ? 6.637 25.969 31.141 1 98.12 233 ALA B C 1
ATOM 5718 O O . ALA B 1 233 ? 5.973 25.078 31.656 1 98.12 233 ALA B O 1
ATOM 5719 N N . ALA B 1 234 ? 6.082 27.047 30.656 1 97 234 ALA B N 1
ATOM 5720 C CA . ALA B 1 234 ? 4.672 27.359 30.859 1 97 234 ALA B CA 1
ATOM 5721 C C . ALA B 1 234 ? 3.805 26.703 29.797 1 97 234 ALA B C 1
ATOM 5723 O O . ALA B 1 234 ? 2.576 26.703 29.906 1 97 234 ALA B O 1
ATOM 5724 N N . THR B 1 235 ? 4.402 26.062 28.844 1 96.31 235 THR B N 1
ATOM 5725 C CA . THR B 1 235 ? 3.664 25.484 27.734 1 96.31 235 THR B CA 1
ATOM 5726 C C . THR B 1 235 ? 2.707 24.406 28.234 1 96.31 235 THR B C 1
ATOM 5728 O O . THR B 1 235 ? 3.074 23.578 29.078 1 96.31 235 THR B O 1
ATOM 5731 N N . LYS B 1 236 ? 1.508 24.422 27.688 1 96.56 236 LYS B N 1
ATOM 5732 C CA . LYS B 1 236 ? 0.521 23.391 28 1 96.56 236 LYS B CA 1
ATOM 5733 C C . LYS B 1 236 ? -0.565 23.328 26.938 1 96.56 236 LYS B C 1
ATOM 5735 O O . LYS B 1 236 ? -1.057 24.344 26.469 1 96.56 236 LYS B O 1
ATOM 5740 N N . GLY B 1 237 ? -0.907 22.094 26.562 1 97.62 237 GLY B N 1
ATOM 5741 C CA . GLY B 1 237 ? -2.078 21.891 25.734 1 97.62 237 GLY B CA 1
ATOM 5742 C C . GLY B 1 237 ? -3.377 21.875 26.516 1 97.62 237 GLY B C 1
ATOM 5743 O O . GLY B 1 237 ? -3.365 21.859 27.75 1 97.62 237 GLY B O 1
ATOM 5744 N N . ASP B 1 238 ? -4.555 21.859 25.766 1 97.19 238 ASP B N 1
ATOM 5745 C CA . ASP B 1 238 ? -5.859 21.938 26.406 1 97.19 238 ASP B CA 1
ATOM 5746 C C . ASP B 1 238 ? -6.863 20.984 25.75 1 97.19 238 ASP B C 1
ATOM 5748 O O . ASP B 1 238 ? -6.902 20.875 24.531 1 97.19 238 ASP B O 1
ATOM 5752 N N . TYR B 1 239 ? -7.586 20.344 26.641 1 98.38 239 TYR B N 1
ATOM 5753 C CA . TYR B 1 239 ? -8.805 19.703 26.141 1 98.38 239 TYR B CA 1
ATOM 5754 C C . TYR B 1 239 ? -9.828 20.766 25.719 1 98.38 239 TYR B C 1
ATOM 5756 O O . TYR B 1 239 ? -9.977 21.781 26.391 1 98.38 239 TYR B O 1
ATOM 5764 N N . ARG B 1 240 ? -10.43 20.531 24.594 1 97.94 240 ARG B N 1
ATOM 5765 C CA . ARG B 1 240 ? -11.469 21.406 24.062 1 97.94 240 ARG B CA 1
ATOM 5766 C C . ARG B 1 240 ? -12.695 20.609 23.641 1 97.94 240 ARG B C 1
ATOM 5768 O O . ARG B 1 240 ? -12.625 19.391 23.469 1 97.94 240 ARG B O 1
ATOM 5775 N N . THR B 1 241 ? -13.828 21.266 23.578 1 97.25 241 THR B N 1
ATOM 5776 C CA . THR B 1 241 ? -15.008 20.688 22.953 1 97.25 241 THR B CA 1
ATOM 5777 C C . THR B 1 241 ? -14.945 20.844 21.438 1 97.25 241 THR B C 1
ATOM 5779 O O . THR B 1 241 ? -14.797 21.969 20.938 1 97.25 241 THR B O 1
ATOM 5782 N N . PRO B 1 242 ? -15.055 19.781 20.719 1 98.25 242 PRO B N 1
ATOM 5783 C CA . PRO B 1 242 ? -15.031 19.906 19.25 1 98.25 242 PRO B CA 1
ATOM 5784 C C . PRO B 1 242 ? -16.203 20.75 18.719 1 98.25 242 PRO B C 1
ATOM 5786 O O . PRO B 1 242 ? -17.203 20.906 19.422 1 98.25 242 PRO B O 1
ATOM 5789 N N . VAL B 1 243 ? -16.031 21.344 17.562 1 98.25 243 VAL B N 1
ATOM 5790 C CA . VAL B 1 243 ? -17.141 21.891 16.797 1 98.25 243 VAL B CA 1
ATOM 5791 C C . VAL B 1 243 ? -17.625 20.875 15.773 1 98.25 243 VAL B C 1
ATOM 5793 O O . VAL B 1 243 ? -16.844 20.031 15.32 1 98.25 243 VAL B O 1
ATOM 5796 N N . SER B 1 244 ? -18.906 20.922 15.453 1 98.19 244 SER B N 1
ATOM 5797 C CA . SER B 1 244 ? -19.422 19.891 14.555 1 98.19 244 SER B CA 1
ATOM 5798 C C . SER B 1 244 ? -20.641 20.391 13.789 1 98.19 244 SER B C 1
ATOM 5800 O O . SER B 1 244 ? -21.234 21.406 14.141 1 98.19 244 SER B O 1
ATOM 5802 N N . THR B 1 245 ? -20.953 19.797 12.734 1 97.94 245 THR B N 1
ATOM 5803 C CA . THR B 1 245 ? -22.219 19.922 12.016 1 97.94 245 THR B CA 1
ATOM 5804 C C . THR B 1 245 ? -22.766 18.562 11.633 1 97.94 245 THR B C 1
ATOM 5806 O O . THR B 1 245 ? -22.094 17.531 11.828 1 97.94 245 THR B O 1
ATOM 5809 N N . SER B 1 246 ? -24.031 18.531 11.281 1 97.69 246 SER B N 1
ATOM 5810 C CA . SER B 1 246 ? -24.641 17.344 10.703 1 97.69 246 SER B CA 1
ATOM 5811 C C . SER B 1 246 ? -24.719 17.438 9.18 1 97.69 246 SER B C 1
ATOM 5813 O O . SER B 1 246 ? -25.188 18.453 8.641 1 97.69 246 SER B O 1
ATOM 5815 N N . TYR B 1 247 ? -24.203 16.516 8.461 1 98.25 247 TYR B N 1
ATOM 5816 C CA . TYR B 1 247 ? -24.25 16.438 7.008 1 98.25 247 TYR B CA 1
ATOM 5817 C C . TYR B 1 247 ? -24.875 15.125 6.551 1 98.25 247 TYR B C 1
ATOM 5819 O O . TYR B 1 247 ? -24.234 14.07 6.633 1 98.25 247 TYR B O 1
ATOM 5827 N N . ARG B 1 248 ? -26.125 15.141 6.078 1 98 248 ARG B N 1
ATOM 5828 C CA . ARG B 1 248 ? -26.891 14.008 5.559 1 98 248 ARG B CA 1
ATOM 5829 C C . ARG B 1 248 ? -26.859 12.836 6.531 1 98 248 ARG B C 1
ATOM 5831 O O . ARG B 1 248 ? -26.562 11.703 6.141 1 98 248 ARG B O 1
ATOM 5838 N N . GLY B 1 249 ? -27.078 13.086 7.773 1 97.12 249 GLY B N 1
ATOM 5839 C CA . GLY B 1 249 ? -27.219 12.062 8.797 1 97.12 249 GLY B CA 1
ATOM 5840 C C . GLY B 1 249 ? -25.906 11.68 9.453 1 97.12 249 GLY B C 1
ATOM 5841 O O . GLY B 1 249 ? -25.875 10.82 10.336 1 97.12 249 GLY B O 1
ATOM 5842 N N . HIS B 1 250 ? -24.812 12.297 9.086 1 98.5 250 HIS B N 1
ATOM 5843 C CA . HIS B 1 250 ? -23.5 12.055 9.672 1 98.5 250 HIS B CA 1
ATOM 5844 C C . HIS B 1 250 ? -23.016 13.266 10.477 1 98.5 250 HIS B C 1
ATOM 5846 O O . HIS B 1 250 ? -23.188 14.406 10.039 1 98.5 250 HIS B O 1
ATOM 5852 N N . GLY B 1 251 ? -22.531 12.992 11.703 1 98.56 251 GLY B N 1
ATOM 5853 C CA . GLY B 1 251 ? -21.812 14.031 12.422 1 98.56 251 GLY B CA 1
ATOM 5854 C C . GLY B 1 251 ? -20.391 14.211 11.953 1 98.56 251 GLY B C 1
ATOM 5855 O O . GLY B 1 251 ? -19.641 13.234 11.836 1 98.56 251 GLY B O 1
ATOM 5856 N N . ILE B 1 252 ? -20.047 15.406 11.578 1 98.81 252 ILE B N 1
ATOM 5857 C CA . ILE B 1 252 ? -18.672 15.727 11.211 1 98.81 252 ILE B CA 1
ATOM 5858 C C . ILE B 1 252 ? -18.047 16.625 12.273 1 98.81 252 ILE B C 1
ATOM 5860 O O . ILE B 1 252 ? -18.516 17.75 12.484 1 98.81 252 ILE B O 1
ATOM 5864 N N . HIS B 1 253 ? -17 16.141 12.938 1 98.88 253 HIS B N 1
ATOM 5865 C CA . HIS B 1 253 ? -16.359 16.844 14.047 1 98.88 253 HIS B CA 1
ATOM 5866 C C . HIS B 1 253 ? -14.992 17.359 13.664 1 98.88 253 HIS B C 1
ATOM 5868 O O . HIS B 1 253 ? -14.234 16.688 12.961 1 98.88 253 HIS B O 1
ATOM 5874 N N . GLN B 1 254 ? -14.711 18.594 14.07 1 98.75 254 GLN B N 1
ATOM 5875 C CA . GLN B 1 254 ? -13.438 19.281 13.844 1 98.75 254 GLN B CA 1
ATOM 5876 C C . GLN B 1 254 ? -12.938 19.938 15.125 1 98.75 254 GLN B C 1
ATOM 5878 O O . GLN B 1 254 ? -13.688 20.078 16.094 1 98.75 254 GLN B O 1
ATOM 5883 N N . MET B 1 255 ? -11.656 20.25 15.109 1 98.5 255 MET B N 1
ATOM 5884 C CA . MET B 1 255 ? -11.109 21.078 16.188 1 98.5 255 MET B CA 1
ATOM 5885 C C . MET B 1 255 ? -11.742 22.469 16.172 1 98.5 255 MET B C 1
ATOM 5887 O O . MET B 1 255 ? -11.977 23.047 15.109 1 98.5 255 MET B O 1
ATOM 5891 N N . PRO B 1 256 ? -12.062 23.031 17.344 1 98.12 256 PRO B N 1
ATOM 5892 C CA . PRO B 1 256 ? -12.508 24.422 17.375 1 98.12 256 PRO B CA 1
ATOM 5893 C C . PRO B 1 256 ? -11.367 25.406 17.109 1 98.12 256 PRO B C 1
ATOM 5895 O O . PRO B 1 256 ? -10.195 25.016 17.125 1 98.12 256 PRO B O 1
ATOM 5898 N N . PRO B 1 257 ? -11.695 26.703 16.75 1 98 257 PRO B N 1
ATOM 5899 C CA . PRO B 1 257 ? -10.609 27.672 16.703 1 98 257 PRO B CA 1
ATOM 5900 C C . PRO B 1 257 ? -9.703 27.625 17.922 1 98 257 PRO B C 1
ATOM 5902 O O . PRO B 1 257 ? -10.18 27.344 19.031 1 98 257 PRO B O 1
ATOM 5905 N N . ASN B 1 258 ? -8.461 27.859 17.781 1 98.19 258 ASN B N 1
ATOM 5906 C CA . ASN B 1 258 ? -7.777 28.609 16.734 1 98.19 258 ASN B CA 1
ATOM 5907 C C . ASN B 1 258 ? -7.504 27.75 15.516 1 98.19 258 ASN B C 1
ATOM 5909 O O . ASN B 1 258 ? -6.719 28.125 14.641 1 98.19 258 ASN B O 1
ATOM 5913 N N . ASN B 1 259 ? -8.047 26.547 15.43 1 97.75 259 ASN B N 1
ATOM 5914 C CA . ASN B 1 259 ? -7.926 25.641 14.305 1 97.75 259 ASN B CA 1
ATOM 5915 C C . ASN B 1 259 ? -8.906 25.984 13.188 1 97.75 259 ASN B C 1
ATOM 5917 O O . ASN B 1 259 ? -9.984 26.516 13.453 1 97.75 259 ASN B O 1
ATOM 5921 N N . GLN B 1 260 ? -8.578 25.625 11.961 1 97.44 260 GLN B N 1
ATOM 5922 C CA . GLN B 1 260 ? -9.391 26.062 10.828 1 97.44 260 GLN B CA 1
ATOM 5923 C C . GLN B 1 260 ? -10.508 25.062 10.539 1 97.44 260 GLN B C 1
ATOM 5925 O O . GLN B 1 260 ? -11.148 25.125 9.492 1 97.44 260 GLN B O 1
ATOM 5930 N N . GLY B 1 261 ? -10.789 24.125 11.375 1 98.12 261 GLY B N 1
ATOM 5931 C CA . GLY B 1 261 ? -11.789 23.094 11.164 1 98.12 261 GLY B CA 1
ATOM 5932 C C . GLY B 1 261 ? -13.164 23.656 10.852 1 98.12 261 GLY B C 1
ATOM 5933 O O . GLY B 1 261 ? -13.938 23.031 10.109 1 98.12 261 GLY B O 1
ATOM 5934 N N . LEU B 1 262 ? -13.516 24.844 11.391 1 97.5 262 LEU B N 1
ATOM 5935 C CA . LEU B 1 262 ? -14.789 25.531 11.148 1 97.5 262 LEU B CA 1
ATOM 5936 C C . LEU B 1 262 ? -15.008 25.75 9.656 1 97.5 262 LEU B C 1
ATOM 5938 O O . LEU B 1 262 ? -16.141 25.719 9.18 1 97.5 262 LEU B O 1
ATOM 5942 N N . THR B 1 263 ? -13.961 25.953 8.945 1 97.31 263 THR B N 1
ATOM 5943 C CA . THR B 1 263 ? -14.023 26.25 7.52 1 97.31 263 THR B CA 1
ATOM 5944 C C . THR B 1 263 ? -14.648 25.078 6.762 1 97.31 263 THR B C 1
ATOM 5946 O O . THR B 1 263 ? -15.516 25.266 5.91 1 97.31 263 THR B O 1
ATOM 5949 N N . ALA B 1 264 ? -14.25 23.844 7.059 1 98.62 264 ALA B N 1
ATOM 5950 C CA . ALA B 1 264 ? -14.805 22.656 6.426 1 98.62 264 ALA B CA 1
ATOM 5951 C C . ALA B 1 264 ? -16.281 22.484 6.777 1 98.62 264 ALA B C 1
ATOM 5953 O O . ALA B 1 264 ? -17.094 22.109 5.926 1 98.62 264 ALA B O 1
ATOM 5954 N N . LEU B 1 265 ? -16.594 22.734 8.031 1 98.75 265 LEU B N 1
ATOM 5955 C CA . LEU B 1 265 ? -17.984 22.578 8.477 1 98.75 265 LEU B CA 1
ATOM 5956 C C . LEU B 1 265 ? -18.891 23.578 7.77 1 98.75 265 LEU B C 1
ATOM 5958 O O . LEU B 1 265 ? -20.016 23.25 7.383 1 98.75 265 LEU B O 1
ATOM 5962 N N . LEU B 1 266 ? -18.375 24.797 7.613 1 98 266 LEU B N 1
ATOM 5963 C CA . LEU B 1 266 ? -19.109 25.828 6.875 1 98 266 LEU B CA 1
ATOM 5964 C C . LEU B 1 266 ? -19.344 25.391 5.438 1 98 266 LEU B C 1
ATOM 5966 O O . LEU B 1 266 ? -20.453 25.547 4.91 1 98 266 LEU B O 1
ATOM 5970 N N . MET B 1 267 ? -18.344 24.875 4.797 1 97.94 267 MET B N 1
ATOM 5971 C CA . MET B 1 267 ? -18.469 24.391 3.426 1 97.94 267 MET B CA 1
ATOM 5972 C C . MET B 1 267 ? -19.547 23.312 3.332 1 97.94 267 MET B C 1
ATOM 5974 O O . MET B 1 267 ? -20.359 23.312 2.414 1 97.94 267 MET B O 1
ATOM 5978 N N . LEU B 1 268 ? -19.5 22.359 4.254 1 98.75 268 LEU B N 1
ATOM 5979 C CA . LEU B 1 268 ? -20.469 21.266 4.242 1 98.75 268 LEU B CA 1
ATOM 5980 C C . LEU B 1 268 ? -21.891 21.781 4.438 1 98.75 268 LEU B C 1
ATOM 5982 O O . LEU B 1 268 ? -22.828 21.297 3.797 1 98.75 268 LEU B O 1
ATOM 5986 N N . ASN B 1 269 ? -22.031 22.75 5.395 1 98.25 269 ASN B N 1
ATOM 5987 C CA . ASN B 1 269 ? -23.344 23.344 5.598 1 98.25 269 ASN B CA 1
ATOM 5988 C C . ASN B 1 269 ? -23.859 24 4.32 1 98.25 269 ASN B C 1
ATOM 5990 O O . ASN B 1 269 ? -25.031 23.844 3.975 1 98.25 269 ASN B O 1
ATOM 5994 N N . LEU B 1 270 ? -22.984 24.688 3.666 1 96.19 270 LEU B N 1
ATOM 5995 C CA . LEU B 1 270 ? -23.328 25.344 2.406 1 96.19 270 LEU B CA 1
ATOM 5996 C C . LEU B 1 270 ? -23.734 24.312 1.356 1 96.19 270 LEU B C 1
ATOM 5998 O O . LEU B 1 270 ? -24.781 24.453 0.719 1 96.19 270 LEU B O 1
ATOM 6002 N N . LEU B 1 271 ? -22.984 23.312 1.223 1 97.88 271 LEU B N 1
ATOM 6003 C CA . LEU B 1 271 ? -23.156 22.312 0.173 1 97.88 271 LEU B CA 1
ATOM 6004 C C . LEU B 1 271 ? -24.359 21.422 0.461 1 97.88 271 LEU B C 1
ATOM 6006 O O . LEU B 1 271 ? -24.891 20.766 -0.444 1 97.88 271 LEU B O 1
ATOM 6010 N N . SER B 1 272 ? -24.797 21.344 1.743 1 97.69 272 SER B N 1
ATOM 6011 C CA . SER B 1 272 ? -25.922 20.5 2.127 1 97.69 272 SER B CA 1
ATOM 6012 C C . SER B 1 272 ? -27.203 20.922 1.41 1 97.69 272 SER B C 1
ATOM 6014 O O . SER B 1 272 ? -28.141 20.141 1.304 1 97.69 272 SER B O 1
ATOM 6016 N N . GLY B 1 273 ? -27.234 22.141 0.894 1 97 273 GLY B N 1
ATOM 6017 C CA . GLY B 1 273 ? -28.406 22.641 0.194 1 97 273 GLY B CA 1
ATOM 6018 C C . GLY B 1 273 ? -28.453 22.234 -1.266 1 97 273 GLY B C 1
ATOM 6019 O O . GLY B 1 273 ? -29.422 22.516 -1.964 1 97 273 GLY B O 1
ATOM 6020 N N . PHE B 1 274 ? -27.406 21.578 -1.788 1 97.31 274 PHE B N 1
ATOM 6021 C CA . PHE B 1 274 ? -27.328 21.094 -3.16 1 97.31 274 PHE B CA 1
ATOM 6022 C C . PHE B 1 274 ? -27.438 19.578 -3.195 1 97.31 274 PHE B C 1
ATOM 6024 O O . PHE B 1 274 ? -27.078 18.891 -2.229 1 97.31 274 PHE B O 1
ATOM 6031 N N . GLU B 1 275 ? -27.922 19.031 -4.32 1 97.44 275 GLU B N 1
ATOM 6032 C CA . GLU B 1 275 ? -27.984 17.578 -4.512 1 97.44 275 GLU B CA 1
ATOM 6033 C C . GLU B 1 275 ? -26.75 17.062 -5.227 1 97.44 275 GLU B C 1
ATOM 6035 O O . GLU B 1 275 ? -26.844 16.531 -6.34 1 97.44 275 GLU B O 1
ATOM 6040 N N . LEU B 1 276 ? -25.656 17.016 -4.512 1 98.12 276 LEU B N 1
ATOM 6041 C CA . LEU B 1 276 ? -24.375 16.641 -5.098 1 98.12 276 LEU B CA 1
ATOM 6042 C C . LEU B 1 276 ? -24.422 15.219 -5.664 1 98.12 276 LEU B C 1
ATOM 6044 O O . LEU B 1 276 ? -23.812 14.93 -6.691 1 98.12 276 LEU B O 1
ATOM 6048 N N . GLY B 1 277 ? -25.125 14.328 -4.988 1 98.12 277 GLY B N 1
ATOM 6049 C CA . GLY B 1 277 ? -25.188 12.922 -5.379 1 98.12 277 GLY B CA 1
ATOM 6050 C C . GLY B 1 277 ? -25.734 12.719 -6.777 1 98.12 277 GLY B C 1
ATOM 6051 O O . GLY B 1 277 ? -25.562 11.648 -7.363 1 98.12 277 GLY B O 1
ATOM 6052 N N . LYS B 1 278 ? -26.422 13.703 -7.359 1 98.06 278 LYS B N 1
ATOM 6053 C CA . LYS B 1 278 ? -27.016 13.609 -8.688 1 98.06 278 LYS B CA 1
ATOM 6054 C C . LYS B 1 278 ? -26.047 14.094 -9.766 1 98.06 278 LYS B C 1
ATOM 6056 O O . LYS B 1 278 ? -26.328 13.969 -10.961 1 98.06 278 LYS B O 1
ATOM 6061 N N . LEU B 1 279 ? -24.922 14.578 -9.375 1 98.38 279 LEU B N 1
ATOM 6062 C CA . LEU B 1 279 ? -23.938 15.117 -10.312 1 98.38 279 LEU B CA 1
ATOM 6063 C C . LEU B 1 279 ? -22.859 14.086 -10.617 1 98.38 279 LEU B C 1
ATOM 6065 O O . LEU B 1 279 ? -22.781 13.055 -9.945 1 98.38 279 LEU B O 1
ATOM 6069 N N . ASP B 1 280 ? -22.078 14.414 -11.68 1 98.06 280 ASP B N 1
ATOM 6070 C CA . ASP B 1 280 ? -20.859 13.656 -11.945 1 98.06 280 ASP B CA 1
ATOM 6071 C C . ASP B 1 280 ? -19.781 13.969 -10.906 1 98.06 280 ASP B C 1
ATOM 6073 O O . ASP B 1 280 ? -19.344 15.117 -10.781 1 98.06 280 ASP B O 1
ATOM 6077 N N . PRO B 1 281 ? -19.281 12.953 -10.094 1 97.81 281 PRO B N 1
ATOM 6078 C CA . PRO B 1 281 ? -18.344 13.219 -9 1 97.81 281 PRO B CA 1
ATOM 6079 C C . PRO B 1 281 ? -17.078 13.922 -9.469 1 97.81 281 PRO B C 1
ATOM 6081 O O . PRO B 1 281 ? -16.438 14.641 -8.695 1 97.81 281 PRO B O 1
ATOM 6084 N N . GLY B 1 282 ? -16.672 13.742 -10.688 1 97.62 282 GLY B N 1
ATOM 6085 C CA . GLY B 1 282 ? -15.477 14.391 -11.219 1 97.62 282 GLY B CA 1
ATOM 6086 C C . GLY B 1 282 ? -15.789 15.453 -12.258 1 97.62 282 GLY B C 1
ATOM 6087 O O . GLY B 1 282 ? -14.906 15.867 -13.008 1 97.62 282 GLY B O 1
ATOM 6088 N N . GLY B 1 283 ? -17.016 15.898 -12.336 1 98.25 283 GLY B N 1
ATOM 6089 C CA . GLY B 1 283 ? -17.453 16.812 -13.375 1 98.25 283 GLY B CA 1
ATOM 6090 C C . GLY B 1 283 ? -17.344 18.281 -12.969 1 98.25 283 GLY B C 1
ATOM 6091 O O . GLY B 1 283 ? -17.156 18.594 -11.789 1 98.25 283 GLY B O 1
ATOM 6092 N N . ALA B 1 284 ? -17.484 19.125 -13.906 1 98.44 284 ALA B N 1
ATOM 6093 C CA . ALA B 1 284 ? -17.312 20.562 -13.727 1 98.44 284 ALA B CA 1
ATOM 6094 C C . ALA B 1 284 ? -18.359 21.125 -12.758 1 98.44 284 ALA B C 1
ATOM 6096 O O . ALA B 1 284 ? -18.047 22 -11.938 1 98.44 284 ALA B O 1
ATOM 6097 N N . ALA B 1 285 ? -19.578 20.641 -12.828 1 98.44 285 ALA B N 1
ATOM 6098 C CA . ALA B 1 285 ? -20.641 21.172 -11.984 1 98.44 285 ALA B CA 1
ATOM 6099 C C . ALA B 1 285 ? -20.359 20.938 -10.508 1 98.44 285 ALA B C 1
ATOM 6101 O O . ALA B 1 285 ? -20.516 21.828 -9.68 1 98.44 285 ALA B O 1
ATOM 6102 N N . ARG B 1 286 ? -20 19.766 -10.203 1 98.44 286 ARG B N 1
ATOM 6103 C CA . ARG B 1 286 ? -19.656 19.422 -8.82 1 98.44 286 ARG B CA 1
ATOM 6104 C C . ARG B 1 286 ? -18.453 20.219 -8.336 1 98.44 286 ARG B C 1
ATOM 6106 O O . ARG B 1 286 ? -18.469 20.75 -7.227 1 98.44 286 ARG B O 1
ATOM 6113 N N . LEU B 1 287 ? -17.438 20.281 -9.125 1 98.44 287 LEU B N 1
ATOM 6114 C CA . LEU B 1 287 ? -16.219 21 -8.758 1 98.44 287 LEU B CA 1
ATOM 6115 C C . LEU B 1 287 ? -16.5 22.484 -8.602 1 98.44 287 LEU B C 1
ATOM 6117 O O . LEU B 1 287 ? -15.93 23.141 -7.715 1 98.44 287 LEU B O 1
ATOM 6121 N N . HIS B 1 288 ? -17.359 23.016 -9.461 1 97.75 288 HIS B N 1
ATOM 6122 C CA . HIS B 1 288 ? -17.75 24.422 -9.375 1 97.75 288 HIS B CA 1
ATOM 6123 C C . HIS B 1 288 ? -18.359 24.734 -8.016 1 97.75 288 HIS B C 1
ATOM 6125 O O . HIS B 1 288 ? -17.984 25.703 -7.359 1 97.75 288 HIS B O 1
ATOM 6131 N N . LEU B 1 289 ? -19.281 23.938 -7.602 1 97.88 289 LEU B N 1
ATOM 6132 C CA . LEU B 1 289 ? -19.953 24.156 -6.324 1 97.88 289 LEU B CA 1
ATOM 6133 C C . LEU B 1 289 ? -18.953 24.078 -5.172 1 97.88 289 LEU B C 1
ATOM 6135 O O . LEU B 1 289 ? -19.031 24.875 -4.234 1 97.88 289 LEU B O 1
ATOM 6139 N N . GLU B 1 290 ? -18.094 23.141 -5.227 1 97.19 290 GLU B N 1
ATOM 6140 C CA . GLU B 1 290 ? -17.078 22.984 -4.199 1 97.19 290 GLU B CA 1
ATOM 6141 C C . GLU B 1 290 ? -16.156 24.203 -4.137 1 97.19 290 GLU B C 1
ATOM 6143 O O . GLU B 1 290 ? -15.828 24.688 -3.053 1 97.19 290 GLU B O 1
ATOM 6148 N N . ILE B 1 291 ? -15.727 24.688 -5.281 1 96.5 291 ILE B N 1
ATOM 6149 C CA . ILE B 1 291 ? -14.844 25.844 -5.395 1 96.5 291 ILE B CA 1
ATOM 6150 C C . ILE B 1 291 ? -15.531 27.078 -4.809 1 96.5 291 ILE B C 1
ATOM 6152 O O . ILE B 1 291 ? -14.938 27.812 -4.008 1 96.5 291 ILE B O 1
ATOM 6156 N N . GLU B 1 292 ? -16.781 27.297 -5.16 1 96.06 292 GLU B N 1
ATOM 6157 C CA . GLU B 1 292 ? -17.516 28.469 -4.688 1 96.06 292 GLU B CA 1
ATOM 6158 C C . GLU B 1 292 ? -17.766 28.391 -3.182 1 96.06 292 GLU B C 1
ATOM 6160 O O . GLU B 1 292 ? -17.625 29.406 -2.48 1 96.06 292 GLU B O 1
ATOM 6165 N N . AL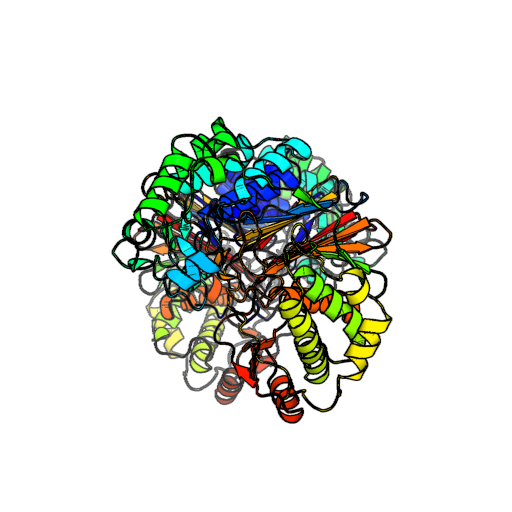A B 1 293 ? -18.125 27.219 -2.723 1 96.12 293 ALA B N 1
ATOM 6166 C CA . ALA B 1 293 ? -18.281 27.031 -1.281 1 96.12 293 ALA B CA 1
ATOM 6167 C C . ALA B 1 293 ? -16.984 27.328 -0.544 1 96.12 293 ALA B C 1
ATOM 6169 O O . ALA B 1 293 ? -17 27.953 0.526 1 96.12 293 ALA B O 1
ATOM 6170 N N . GLY B 1 294 ? -15.898 26.875 -1.084 1 95.25 294 GLY B N 1
ATOM 6171 C CA . GLY B 1 294 ? -14.594 27.141 -0.5 1 95.25 294 GLY B CA 1
ATOM 6172 C C . GLY B 1 294 ? -14.266 28.625 -0.429 1 95.25 294 GLY B C 1
ATOM 6173 O O . GLY B 1 294 ? -13.812 29.125 0.606 1 95.25 294 GLY B O 1
ATOM 6174 N N . ARG B 1 295 ? -14.523 29.328 -1.548 1 93.44 295 ARG B N 1
ATOM 6175 C CA . ARG B 1 295 ? -14.25 30.766 -1.592 1 93.44 295 ARG B CA 1
ATOM 6176 C C . ARG B 1 295 ? -14.961 31.5 -0.458 1 93.44 295 ARG B C 1
ATOM 6178 O O . ARG B 1 295 ? -14.359 32.312 0.232 1 93.44 295 ARG B O 1
ATOM 6185 N N . LEU B 1 296 ? -16.125 31.172 -0.248 1 94.19 296 LEU B N 1
ATOM 6186 C CA . LEU B 1 296 ? -16.938 31.828 0.766 1 94.19 296 LEU B CA 1
ATOM 6187 C C . LEU B 1 296 ? -16.484 31.438 2.168 1 94.19 296 LEU B C 1
ATOM 6189 O O . LEU B 1 296 ? -16.359 32.312 3.045 1 94.19 296 LEU B O 1
ATOM 6193 N N . ALA B 1 297 ? -16.25 30.172 2.377 1 95.44 297 ALA B N 1
ATOM 6194 C CA . ALA B 1 297 ? -15.859 29.688 3.695 1 95.44 297 ALA B CA 1
ATOM 6195 C C . ALA B 1 297 ? -14.484 30.203 4.086 1 95.44 297 ALA B C 1
ATOM 6197 O O . ALA B 1 297 ? -14.242 30.531 5.254 1 95.44 297 ALA B O 1
ATOM 6198 N N . TYR B 1 298 ? -13.586 30.297 3.145 1 94.81 298 TYR B N 1
ATOM 6199 C CA . TYR B 1 298 ? -12.234 30.75 3.439 1 94.81 298 TYR B CA 1
ATOM 6200 C C . TYR B 1 298 ? -12.219 32.25 3.76 1 94.81 298 TYR B C 1
ATOM 6202 O O . TYR B 1 298 ? -11.391 32.719 4.543 1 94.81 298 TYR B O 1
ATOM 6210 N N . GLN B 1 299 ? -13.094 32.938 3.121 1 92.56 299 GLN B N 1
ATOM 6211 C CA . GLN B 1 299 ? -13.25 34.344 3.51 1 92.56 299 GLN B CA 1
ATOM 6212 C C . GLN B 1 299 ? -13.562 34.469 5 1 92.56 299 GLN B C 1
ATOM 6214 O O . GLN B 1 299 ? -12.984 35.312 5.695 1 92.56 299 GLN B O 1
ATOM 6219 N N . ASP B 1 300 ? -14.477 33.688 5.457 1 94.62 300 ASP B N 1
ATOM 6220 C CA . ASP B 1 300 ? -14.852 33.688 6.867 1 94.62 300 ASP B CA 1
ATOM 6221 C C . ASP B 1 300 ? -13.695 33.219 7.746 1 94.62 300 ASP B C 1
ATOM 6223 O O . ASP B 1 300 ? -13.469 33.75 8.828 1 94.62 300 ASP B O 1
ATOM 6227 N N . ARG B 1 301 ? -13.031 32.188 7.328 1 95.44 301 ARG B N 1
ATOM 6228 C CA . ARG B 1 301 ? -11.859 31.719 8.055 1 95.44 301 ARG B CA 1
ATOM 6229 C C . ARG B 1 301 ? -10.883 32.844 8.305 1 95.44 301 ARG B C 1
ATOM 6231 O O . ARG B 1 301 ? -10.461 33.062 9.445 1 95.44 301 ARG B O 1
ATOM 6238 N N . ASP B 1 302 ? -10.539 33.562 7.242 1 93.75 302 ASP B N 1
ATOM 6239 C CA . ASP B 1 302 ? -9.508 34.594 7.305 1 93.75 302 ASP B CA 1
ATOM 6240 C C . ASP B 1 302 ? -9.977 35.781 8.133 1 93.75 302 ASP B C 1
ATOM 6242 O O . ASP B 1 302 ? -9.164 36.5 8.734 1 93.75 302 ASP B O 1
ATOM 6246 N N . ALA B 1 303 ? -11.273 35.938 8.227 1 94.25 303 ALA B N 1
ATOM 6247 C CA . ALA B 1 303 ? -11.828 37.094 8.938 1 94.25 303 ALA B CA 1
ATOM 6248 C C . ALA B 1 303 ? -11.969 36.812 10.43 1 94.25 303 ALA B C 1
ATOM 6250 O O . ALA B 1 303 ? -11.797 37.688 11.258 1 94.25 303 ALA B O 1
ATOM 6251 N N . PHE B 1 304 ? -12.258 35.5 10.781 1 95.38 304 PHE B N 1
ATOM 6252 C CA . PHE B 1 304 ? -12.789 35.344 12.133 1 95.38 304 PHE B CA 1
ATOM 6253 C C . PHE B 1 304 ? -11.953 34.344 12.93 1 95.38 304 PHE B C 1
ATOM 6255 O O . PHE B 1 304 ? -11.938 34.406 14.164 1 95.38 304 PHE B O 1
ATOM 6262 N N . VAL B 1 305 ? -11.305 33.375 12.344 1 97 305 VAL B N 1
ATOM 6263 C CA . VAL B 1 305 ? -10.68 32.281 13.078 1 97 305 VAL B CA 1
ATOM 6264 C C . VAL B 1 305 ? -9.445 32.812 13.82 1 97 305 VAL B C 1
ATOM 6266 O O . VAL B 1 305 ? -8.539 33.375 13.211 1 97 305 VAL B O 1
ATOM 6269 N N . ALA B 1 306 ? -9.414 32.594 15.062 1 98 306 ALA B N 1
ATOM 6270 C CA . ALA B 1 306 ? -8.359 33.062 15.969 1 98 306 ALA B CA 1
ATOM 6271 C C . ALA B 1 306 ? -8.453 32.344 17.312 1 98 306 ALA B C 1
ATOM 6273 O O . ALA B 1 306 ? -9.289 31.453 17.5 1 98 306 ALA B O 1
ATOM 6274 N N . ASP B 1 307 ? -7.523 32.656 18.172 1 98.31 307 ASP B N 1
ATOM 6275 C CA . ASP B 1 307 ? -7.461 32.062 19.5 1 98.31 307 ASP B CA 1
ATOM 6276 C C . ASP B 1 307 ? -8.656 32.469 20.344 1 98.31 307 ASP B C 1
ATOM 6278 O O . ASP B 1 307 ? -8.727 33.625 20.781 1 98.31 307 ASP B O 1
ATOM 6282 N N . GLN B 1 308 ? -9.445 31.531 20.688 1 97.44 308 GLN B N 1
ATOM 6283 C CA . GLN B 1 308 ? -10.695 31.828 21.391 1 97.44 308 GLN B CA 1
ATOM 6284 C C . GLN B 1 308 ? -10.43 32.219 22.844 1 97.44 308 GLN B C 1
ATOM 6286 O O . GLN B 1 308 ? -11.305 32.75 23.516 1 97.44 308 GLN B O 1
ATOM 6291 N N . ASP B 1 309 ? -9.305 31.984 23.359 1 96.81 309 ASP B N 1
ATOM 6292 C CA . ASP B 1 309 ? -8.961 32.406 24.703 1 96.81 309 ASP B CA 1
ATOM 6293 C C . ASP B 1 309 ? -8.703 33.938 24.75 1 96.81 309 ASP B C 1
ATOM 6295 O O . ASP B 1 309 ? -8.688 34.531 25.812 1 96.81 309 ASP B O 1
ATOM 6299 N N . HIS B 1 310 ? -8.539 34.531 23.625 1 96.88 310 HIS B N 1
ATOM 6300 C CA . HIS B 1 310 ? -8.156 35.938 23.562 1 96.88 310 HIS B CA 1
ATOM 6301 C C . HIS B 1 310 ? -9.227 36.781 22.859 1 96.88 310 HIS B C 1
ATOM 6303 O O . HIS B 1 310 ? -9.336 37.969 23.094 1 96.88 310 HIS B O 1
ATOM 6309 N N . VAL B 1 311 ? -9.945 36.156 21.953 1 97.25 311 VAL B N 1
ATOM 6310 C CA . VAL B 1 311 ? -10.969 36.875 21.203 1 97.25 311 VAL B CA 1
ATOM 6311 C C . VAL B 1 311 ? -12.219 36.031 21.078 1 97.25 311 VAL B C 1
ATOM 6313 O O . VAL B 1 311 ? -12.156 34.781 21.219 1 97.25 311 VAL B O 1
ATOM 6316 N N . ASP B 1 312 ? -13.32 36.688 20.781 1 95.25 312 ASP B N 1
ATOM 6317 C CA . ASP B 1 312 ? -14.555 35.969 20.516 1 95.25 312 ASP B CA 1
ATOM 6318 C C . ASP B 1 312 ? -14.672 35.594 19.047 1 95.25 312 ASP B C 1
ATOM 6320 O O . ASP B 1 312 ? -14.648 36.469 18.172 1 95.25 312 ASP B O 1
ATOM 6324 N N . VAL B 1 313 ? -14.711 34.344 18.781 1 96.31 313 VAL B N 1
ATOM 6325 C CA . VAL B 1 313 ? -15.016 33.844 17.453 1 96.31 313 VAL B CA 1
ATOM 6326 C C . VAL B 1 313 ? -16.484 33.406 17.375 1 96.31 313 VAL B C 1
ATOM 6328 O O . VAL B 1 313 ? -16.953 32.625 18.203 1 96.31 313 VAL B O 1
ATOM 6331 N N . PRO B 1 314 ? -17.281 33.875 16.422 1 96.94 314 PRO B N 1
ATOM 6332 C CA . PRO B 1 314 ? -18.719 33.594 16.391 1 96.94 314 PRO B CA 1
ATOM 6333 C C . PRO B 1 314 ? -19.047 32.219 15.789 1 96.94 314 PRO B C 1
ATOM 6335 O O . PRO B 1 314 ? -19.781 32.156 14.797 1 96.94 314 PRO B O 1
ATOM 6338 N N . VAL B 1 315 ? -18.641 31.203 16.438 1 97.44 315 VAL B N 1
ATOM 6339 C CA . VAL B 1 315 ? -18.75 29.828 15.961 1 97.44 315 VAL B CA 1
ATOM 6340 C C . VAL B 1 315 ? -20.219 29.469 15.75 1 97.44 315 VAL B C 1
ATOM 6342 O O . VAL B 1 315 ? -20.594 28.953 14.695 1 97.44 315 VAL B O 1
ATOM 6345 N N . LYS B 1 316 ? -21.109 29.719 16.703 1 96.81 316 LYS B N 1
ATOM 6346 C CA . LYS B 1 316 ? -22.531 29.375 16.625 1 96.81 316 LYS B CA 1
ATOM 6347 C C . LYS B 1 316 ? -23.188 30.062 15.438 1 96.81 316 LYS B C 1
ATOM 6349 O O . LYS B 1 316 ? -23.969 29.453 14.703 1 96.81 316 LYS B O 1
ATOM 6354 N N . ALA B 1 317 ? -22.922 31.297 15.297 1 97 317 ALA B N 1
ATOM 6355 C CA . ALA B 1 317 ? -23.484 32.062 14.195 1 97 317 ALA B CA 1
ATOM 6356 C C . ALA B 1 317 ? -23 31.531 12.844 1 97 317 ALA B C 1
ATOM 6358 O O . ALA B 1 317 ? -23.797 31.391 11.906 1 97 317 ALA B O 1
ATOM 6359 N N . LEU B 1 318 ? -21.75 31.25 12.789 1 97.06 318 LEU B N 1
ATOM 6360 C CA . LEU B 1 318 ? -21.156 30.812 11.539 1 97.06 318 LEU B CA 1
ATOM 6361 C C . LEU B 1 318 ? -21.656 29.422 11.148 1 97.06 318 LEU B C 1
ATOM 6363 O O . LEU B 1 318 ? -21.766 29.109 9.961 1 97.06 318 LEU B O 1
ATOM 6367 N N . LEU B 1 319 ? -22.031 28.594 12.133 1 97.56 319 LEU B N 1
ATOM 6368 C CA . LEU B 1 319 ? -22.469 27.234 11.844 1 97.56 319 LEU B CA 1
ATOM 6369 C C . LEU B 1 319 ? -24 27.172 11.781 1 97.56 319 LEU B C 1
ATOM 6371 O O . LEU B 1 319 ? -24.562 26.094 11.609 1 97.56 319 LEU B O 1
ATOM 6375 N N . SER B 1 320 ? -24.672 28.266 11.828 1 96.56 320 SER B N 1
ATOM 6376 C CA . SER B 1 320 ? -26.141 28.281 11.805 1 96.56 320 SER B CA 1
ATOM 6377 C C . SER B 1 320 ? -26.672 28.016 10.406 1 96.56 320 SER B C 1
ATOM 6379 O O . SER B 1 320 ? -26.016 28.328 9.414 1 96.56 320 SER B O 1
ATOM 6381 N N . GLY B 1 321 ? -27.812 27.438 10.352 1 94.94 321 GLY B N 1
ATOM 6382 C CA . GLY B 1 321 ? -28.484 27.203 9.086 1 94.94 321 GLY B CA 1
ATOM 6383 C C . GLY B 1 321 ? -28.781 28.469 8.32 1 94.94 321 GLY B C 1
ATOM 6384 O O . GLY B 1 321 ? -28.672 28.516 7.094 1 94.94 321 GLY B O 1
ATOM 6385 N N . ALA B 1 322 ? -29.188 29.484 9.016 1 95.56 322 ALA B N 1
ATOM 6386 C CA . ALA B 1 322 ? -29.5 30.766 8.391 1 95.56 322 ALA B CA 1
ATOM 6387 C C . ALA B 1 322 ? -28.281 31.359 7.688 1 95.56 322 ALA B C 1
ATOM 6389 O O . ALA B 1 322 ? -28.406 31.922 6.598 1 95.56 322 ALA B O 1
ATOM 6390 N N . TYR B 1 323 ? -27.156 31.281 8.336 1 96.38 323 TYR B N 1
ATOM 6391 C CA . TYR B 1 323 ? -25.938 31.812 7.711 1 96.38 323 TYR B CA 1
ATOM 6392 C C . TYR B 1 323 ? -25.562 31 6.477 1 96.38 323 TYR B C 1
ATOM 6394 O O . TYR B 1 323 ? -25.203 31.562 5.441 1 96.38 323 TYR B O 1
ATOM 6402 N N . ALA B 1 324 ? -25.688 29.719 6.602 1 95.88 324 ALA B N 1
ATOM 6403 C CA . ALA B 1 324 ? -25.438 28.844 5.457 1 95.88 324 ALA B CA 1
ATOM 6404 C C . ALA B 1 324 ? -26.344 29.203 4.281 1 95.88 324 ALA B C 1
ATOM 6406 O O . ALA B 1 324 ? -25.891 29.219 3.131 1 95.88 324 ALA B O 1
ATOM 6407 N N . ASP B 1 325 ? -27.594 29.422 4.559 1 95.94 325 ASP B N 1
ATOM 6408 C CA . ASP B 1 325 ? -28.547 29.797 3.523 1 95.94 325 ASP B CA 1
ATOM 6409 C C . ASP B 1 325 ? -28.125 31.109 2.846 1 95.94 325 ASP B C 1
ATOM 6411 O O . ASP B 1 325 ? -28.234 31.234 1.625 1 95.94 325 ASP B O 1
ATOM 6415 N N . SER B 1 326 ? -27.719 31.984 3.605 1 95.56 326 SER B N 1
ATOM 6416 C CA . SER B 1 326 ? -27.297 33.281 3.066 1 95.56 326 SER B CA 1
ATOM 6417 C C . SER B 1 326 ? -26.094 33.125 2.15 1 95.56 326 SER B C 1
ATOM 6419 O O . SER B 1 326 ? -26.016 33.75 1.092 1 95.56 326 SER B O 1
ATOM 6421 N N . LEU B 1 327 ? -25.078 32.344 2.562 1 94.62 327 LEU B N 1
ATOM 6422 C CA . LEU B 1 327 ? -23.906 32.094 1.732 1 94.62 327 LEU B CA 1
ATOM 6423 C C . LEU B 1 327 ? -24.297 31.359 0.457 1 94.62 327 LEU B C 1
ATOM 6425 O O . LEU B 1 327 ? -23.781 31.672 -0.622 1 94.62 327 LEU B O 1
ATOM 6429 N N . ARG B 1 328 ? -25.141 30.375 0.613 1 95.19 328 ARG B N 1
ATOM 6430 C CA . ARG B 1 328 ? -25.578 29.578 -0.528 1 95.19 328 ARG B CA 1
ATOM 6431 C C . ARG B 1 328 ? -26.234 30.453 -1.589 1 95.19 328 ARG B C 1
ATOM 6433 O O . ARG B 1 328 ? -26.078 30.203 -2.787 1 95.19 328 ARG B O 1
ATOM 6440 N N . ALA B 1 329 ? -26.969 31.422 -1.166 1 94.5 329 ALA B N 1
ATOM 6441 C CA . ALA B 1 329 ? -27.672 32.312 -2.07 1 94.5 329 ALA B CA 1
ATOM 6442 C C . ALA B 1 329 ? -26.688 33.125 -2.926 1 94.5 329 ALA B C 1
ATOM 6444 O O . ALA B 1 329 ? -27.047 33.594 -4.008 1 94.5 329 ALA B O 1
ATOM 6445 N N . ALA B 1 330 ? -25.484 33.188 -2.508 1 93.19 330 ALA B N 1
ATOM 6446 C CA . ALA B 1 330 ? -24.469 33.938 -3.236 1 93.19 330 ALA B CA 1
ATOM 6447 C C . ALA B 1 330 ? -23.859 33.094 -4.363 1 93.19 330 ALA B C 1
ATOM 6449 O O . ALA B 1 330 ? -23.188 33.625 -5.246 1 93.19 330 ALA B O 1
ATOM 6450 N N . ILE B 1 331 ? -24.094 31.828 -4.434 1 95.31 331 ILE B N 1
ATOM 6451 C CA . ILE B 1 331 ? -23.484 30.938 -5.418 1 95.31 331 ILE B CA 1
ATOM 6452 C C . ILE B 1 331 ? -24.375 30.891 -6.664 1 95.31 331 ILE B C 1
ATOM 6454 O O . ILE B 1 331 ? -25.547 30.547 -6.582 1 95.31 331 ILE B O 1
ATOM 6458 N N . ASP B 1 332 ? -23.812 31.234 -7.785 1 94.69 332 ASP B N 1
ATOM 6459 C CA . ASP B 1 332 ? -24.422 30.984 -9.094 1 94.69 332 ASP B CA 1
ATOM 6460 C C . ASP B 1 332 ? -23.938 29.672 -9.688 1 94.69 332 ASP B C 1
ATOM 6462 O O . ASP B 1 332 ? -22.75 29.531 -10 1 94.69 332 ASP B O 1
ATOM 6466 N N . PRO B 1 333 ? -24.781 28.766 -9.836 1 92.62 333 PRO B N 1
ATOM 6467 C CA .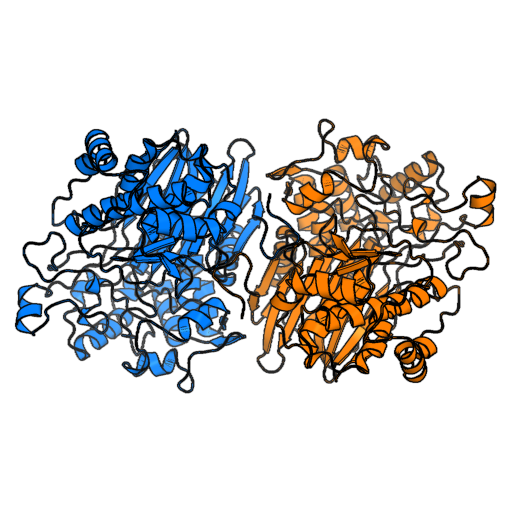 PRO B 1 333 ? -24.359 27.469 -10.359 1 92.62 333 PRO B CA 1
ATOM 6468 C C . PRO B 1 333 ? -23.812 27.547 -11.789 1 92.62 333 PRO B C 1
ATOM 6470 O O . PRO B 1 333 ? -23.203 26.594 -12.273 1 92.62 333 PRO B O 1
ATOM 6473 N N . LYS B 1 334 ? -23.984 28.719 -12.445 1 93.44 334 LYS B N 1
ATOM 6474 C CA . LYS B 1 334 ? -23.625 28.812 -13.852 1 93.44 334 LYS B CA 1
ATOM 6475 C C . LYS B 1 334 ? -22.516 29.828 -14.078 1 93.44 334 LYS B C 1
ATOM 6477 O O . LYS B 1 334 ? -22.078 30.031 -15.211 1 93.44 334 LYS B O 1
ATOM 6482 N N . ARG B 1 335 ? -22.047 30.375 -13.031 1 95.19 335 ARG B N 1
ATOM 6483 C CA . ARG B 1 335 ? -21.031 31.406 -13.219 1 95.19 335 ARG B CA 1
ATOM 6484 C C . ARG B 1 335 ? -20.141 31.531 -11.984 1 95.19 335 ARG B C 1
ATOM 6486 O O . ARG B 1 335 ? -20.641 31.641 -10.859 1 95.19 335 ARG B O 1
ATOM 6493 N N . ALA B 1 336 ? -18.812 31.609 -12.164 1 94.38 336 ALA B N 1
ATOM 6494 C CA . ALA B 1 336 ? -17.844 31.734 -11.078 1 94.38 336 ALA B CA 1
ATOM 6495 C C . ALA B 1 336 ? -17.906 33.125 -10.438 1 94.38 336 ALA B C 1
ATOM 6497 O O . ALA B 1 336 ? -18.094 34.125 -11.133 1 94.38 336 ALA B O 1
ATOM 6498 N N . MET B 1 337 ? -17.75 33.062 -9.125 1 86.88 337 MET B N 1
ATOM 6499 C CA . MET B 1 337 ? -17.609 34.312 -8.398 1 86.88 337 MET B CA 1
ATOM 6500 C C . MET B 1 337 ? -16.219 34.906 -8.617 1 86.88 337 MET B C 1
ATOM 6502 O O . MET B 1 337 ? -15.211 34.188 -8.477 1 86.88 337 MET B O 1
ATOM 6506 N N . THR B 1 338 ? -16.047 36.062 -9.164 1 73.12 338 THR B N 1
ATOM 6507 C CA . THR B 1 338 ? -14.727 36.625 -9.469 1 73.12 338 THR B CA 1
ATOM 6508 C C . THR B 1 338 ? -14.422 37.812 -8.57 1 73.12 338 THR B C 1
ATOM 6510 O O . THR B 1 338 ? -13.336 38.406 -8.641 1 73.12 338 THR B O 1
ATOM 6513 N N . HIS B 1 339 ? -15.195 38.094 -7.68 1 68.75 339 HIS B N 1
ATOM 6514 C CA . HIS B 1 339 ? -15.031 39.375 -6.992 1 68.75 339 HIS B CA 1
ATOM 6515 C C . HIS B 1 339 ? -14.57 39.156 -5.555 1 68.75 339 HIS B C 1
ATOM 6517 O O . HIS B 1 339 ? -14.391 40.125 -4.809 1 68.75 339 HIS B O 1
ATOM 6523 N N . LEU B 1 340 ? -14.297 38 -5.133 1 68.75 340 LEU B N 1
ATOM 6524 C CA . LEU B 1 340 ? -13.938 37.812 -3.734 1 68.75 340 LEU B CA 1
ATOM 6525 C C . LEU B 1 340 ? -12.484 38.188 -3.49 1 68.75 340 LEU B C 1
ATOM 6527 O O . LEU B 1 340 ? -11.648 38.094 -4.391 1 68.75 340 LEU B O 1
ATOM 6531 N N . PRO B 1 341 ? -12.266 38.656 -2.227 1 62.09 341 PRO B N 1
ATOM 6532 C CA . PRO B 1 341 ? -10.891 39.031 -1.892 1 62.09 341 PRO B CA 1
ATOM 6533 C C . PRO B 1 341 ? -9.906 37.875 -2.066 1 62.09 341 PRO B C 1
ATOM 6535 O O . PRO B 1 341 ? -10.281 36.688 -1.911 1 62.09 341 PRO B O 1
ATOM 6538 N N . ARG B 1 342 ? -8.695 38.344 -2.281 1 59.84 342 ARG B N 1
ATOM 6539 C CA . ARG B 1 342 ? -7.594 37.438 -2.504 1 59.84 342 ARG B CA 1
ATOM 6540 C C . ARG B 1 342 ? -7.191 36.719 -1.206 1 59.84 342 ARG B C 1
ATOM 6542 O O . ARG B 1 342 ? -7.09 37.375 -0.16 1 59.84 342 ARG B O 1
ATOM 6549 N N . LEU B 1 343 ? -7.152 35.406 -1.322 1 64.81 343 LEU B N 1
ATOM 6550 C CA . LEU B 1 343 ? -6.652 34.594 -0.228 1 64.81 343 LEU B CA 1
ATOM 6551 C C . LEU B 1 343 ? -5.234 34.094 -0.517 1 64.81 343 LEU B C 1
ATOM 6553 O O . LEU B 1 343 ? -4.91 33.781 -1.658 1 64.81 343 LEU B O 1
ATOM 6557 N N . ASP B 1 344 ? -4.27 34.438 0.384 1 61.75 344 ASP B N 1
ATOM 6558 C CA . ASP B 1 344 ? -2.949 33.812 0.302 1 61.75 344 ASP B CA 1
ATOM 6559 C C . ASP B 1 344 ? -2.875 32.562 1.165 1 61.75 344 ASP B C 1
ATOM 6561 O O . ASP B 1 344 ? -2.723 32.625 2.385 1 61.75 344 ASP B O 1
ATOM 6565 N N . LEU B 1 345 ? -3.035 31.484 0.451 1 69.5 345 LEU B N 1
ATOM 6566 C CA . LEU B 1 345 ? -3.014 30.203 1.176 1 69.5 345 LEU B CA 1
ATOM 6567 C C . LEU B 1 345 ? -1.718 29.453 0.911 1 69.5 345 LEU B C 1
ATOM 6569 O O . LEU B 1 345 ? -1.542 28.875 -0.162 1 69.5 345 LEU B O 1
ATOM 6573 N N . PRO B 1 346 ? -0.792 29.531 1.839 1 66.56 346 PRO B N 1
ATOM 6574 C CA . PRO B 1 346 ? 0.485 28.844 1.625 1 66.56 346 PRO B CA 1
ATOM 6575 C C . PRO B 1 346 ? 0.357 27.312 1.676 1 66.56 346 PRO B C 1
ATOM 6577 O O . PRO B 1 346 ? -0.546 26.797 2.332 1 66.56 346 PRO B O 1
ATOM 6580 N N . GLY B 1 347 ? 1.182 26.656 0.872 1 70.62 347 GLY B N 1
ATOM 6581 C CA . GLY B 1 347 ? 1.379 25.219 1.04 1 70.62 347 GLY B CA 1
ATOM 6582 C C . GLY B 1 347 ? 2.006 24.859 2.373 1 70.62 347 GLY B C 1
ATOM 6583 O O . GLY B 1 347 ? 2.439 25.734 3.121 1 70.62 347 GLY B O 1
ATOM 6584 N N . SER B 1 348 ? 1.811 23.625 2.844 1 80.38 348 SER B N 1
ATOM 6585 C CA . SER B 1 348 ? 2.381 23.156 4.102 1 80.38 348 SER B CA 1
ATOM 6586 C C . SER B 1 348 ? 2.705 21.672 4.039 1 80.38 348 SER B C 1
ATOM 6588 O O . SER B 1 348 ? 2.193 20.953 3.176 1 80.38 348 SER B O 1
ATOM 6590 N N . ASP B 1 349 ? 3.639 21.281 4.922 1 83.06 349 ASP B N 1
ATOM 6591 C CA . ASP B 1 349 ? 4.008 19.875 5.102 1 83.06 349 ASP B CA 1
ATOM 6592 C C . ASP B 1 349 ? 3.473 19.344 6.426 1 83.06 349 ASP B C 1
ATOM 6594 O O . ASP B 1 349 ? 3.691 19.938 7.48 1 83.06 349 ASP B O 1
ATOM 6598 N N . THR B 1 350 ? 2.715 18.375 6.316 1 93.12 350 THR B N 1
ATOM 6599 C CA . THR B 1 350 ? 1.959 17.844 7.441 1 93.12 350 THR B CA 1
ATOM 6600 C C . THR B 1 350 ? 1.845 16.328 7.348 1 93.12 350 THR B C 1
ATOM 6602 O O . THR B 1 350 ? 1.848 15.766 6.25 1 93.12 350 THR B O 1
ATOM 6605 N N . VAL B 1 351 ? 1.905 15.672 8.484 1 97.75 351 VAL B N 1
ATOM 6606 C CA . VAL B 1 351 ? 1.515 14.266 8.508 1 97.75 351 VAL B CA 1
ATOM 6607 C C . VAL B 1 351 ? 0.174 14.109 9.219 1 97.75 351 VAL B C 1
ATOM 6609 O O . VAL B 1 351 ? -0.174 14.914 10.078 1 97.75 351 VAL B O 1
ATOM 6612 N N . TYR B 1 352 ? -0.562 13.195 8.875 1 98.69 352 TYR B N 1
ATOM 6613 C CA . TYR B 1 352 ? -1.812 12.797 9.516 1 98.69 352 TYR B CA 1
ATOM 6614 C C . TYR B 1 352 ? -1.836 11.297 9.773 1 98.69 352 TYR B C 1
ATOM 6616 O O . TYR B 1 352 ? -1.354 10.508 8.961 1 98.69 352 TYR B O 1
ATOM 6624 N N . ILE B 1 353 ? -2.383 10.891 10.922 1 98.81 353 ILE B N 1
ATOM 6625 C CA . ILE B 1 353 ? -2.434 9.508 11.398 1 98.81 353 ILE B CA 1
ATOM 6626 C C . ILE B 1 353 ? -3.867 9.148 11.781 1 98.81 353 ILE B C 1
ATOM 6628 O O . ILE B 1 353 ? -4.512 9.867 12.547 1 98.81 353 ILE B O 1
ATOM 6632 N N . SER B 1 354 ? -4.371 8.078 11.266 1 98.94 354 SER B N 1
ATOM 6633 C CA . SER B 1 354 ? -5.66 7.508 11.641 1 98.94 354 SER B CA 1
ATOM 6634 C C . SER B 1 354 ? -5.492 6.117 12.25 1 98.94 354 SER B C 1
ATOM 6636 O O . SER B 1 354 ? -4.91 5.23 11.625 1 98.94 354 SER B O 1
ATOM 6638 N N . VAL B 1 355 ? -6.016 5.887 13.484 1 98.94 355 VAL B N 1
ATOM 6639 C CA . VAL B 1 355 ? -5.871 4.586 14.133 1 98.94 355 VAL B CA 1
ATOM 6640 C C . VAL B 1 355 ? -7.195 4.188 14.789 1 98.94 355 VAL B C 1
ATOM 6642 O O . VAL B 1 355 ? -7.859 5.016 15.414 1 98.94 355 VAL B O 1
ATOM 6645 N N . VAL B 1 356 ? -7.605 3.014 14.617 1 98.94 356 VAL B N 1
ATOM 6646 C CA . VAL B 1 356 ? -8.664 2.359 15.375 1 98.94 356 VAL B CA 1
ATOM 6647 C C . VAL B 1 356 ? -8.156 1.041 15.953 1 98.94 356 VAL B C 1
ATOM 6649 O O . VAL B 1 356 ? -7.555 0.235 15.234 1 98.94 356 VAL B O 1
ATOM 6652 N N . ASP B 1 357 ? -8.328 0.825 17.25 1 98.88 357 ASP B N 1
ATOM 6653 C CA . ASP B 1 357 ? -7.828 -0.401 17.875 1 98.88 357 ASP B CA 1
ATOM 6654 C C . ASP B 1 357 ? -8.953 -1.408 18.078 1 98.88 357 ASP B C 1
ATOM 6656 O O . ASP B 1 357 ? -10.07 -1.208 17.609 1 98.88 357 ASP B O 1
ATOM 6660 N N . ARG B 1 358 ? -8.703 -2.516 18.719 1 97.94 358 ARG B N 1
ATOM 6661 C CA . ARG B 1 358 ? -9.617 -3.646 18.859 1 97.94 358 ARG B CA 1
ATOM 6662 C C . ARG B 1 358 ? -10.844 -3.26 19.672 1 97.94 358 ARG B C 1
ATOM 6664 O O . ARG B 1 358 ? -11.914 -3.85 19.5 1 97.94 358 ARG B O 1
ATOM 6671 N N . ASP B 1 359 ? -10.68 -2.311 20.594 1 98.06 359 ASP B N 1
ATOM 6672 C CA . ASP B 1 359 ? -11.797 -1.851 21.406 1 98.06 359 ASP B CA 1
ATOM 6673 C C . ASP B 1 359 ? -12.555 -0.713 20.734 1 98.06 359 ASP B C 1
ATOM 6675 O O . ASP B 1 359 ? -13.414 -0.078 21.344 1 98.06 359 ASP B O 1
ATOM 6679 N N . ARG B 1 360 ? -12.141 -0.319 19.484 1 98.56 360 ARG B N 1
ATOM 6680 C CA . ARG B 1 360 ? -12.719 0.705 18.625 1 98.56 360 ARG B CA 1
ATOM 6681 C C . ARG B 1 360 ? -12.445 2.102 19.172 1 98.56 360 ARG B C 1
ATOM 6683 O O . ARG B 1 360 ? -13.211 3.033 18.922 1 98.56 360 ARG B O 1
ATOM 6690 N N . ASN B 1 361 ? -11.43 2.189 20.125 1 98.81 361 ASN B N 1
ATOM 6691 C CA . ASN B 1 361 ? -10.898 3.539 20.297 1 98.81 361 ASN B CA 1
ATOM 6692 C C . ASN B 1 361 ? -10.461 4.145 18.969 1 98.81 361 ASN B C 1
ATOM 6694 O O . ASN B 1 361 ? -9.656 3.553 18.234 1 98.81 361 ASN B O 1
ATOM 6698 N N . ALA B 1 362 ? -10.961 5.281 18.656 1 98.88 362 ALA B N 1
ATOM 6699 C CA . ALA B 1 362 ? -10.664 5.914 17.359 1 98.88 362 ALA B CA 1
ATOM 6700 C C . ALA B 1 362 ? -9.891 7.211 17.562 1 98.88 362 ALA B C 1
ATOM 6702 O O . ALA B 1 362 ? -10.336 8.109 18.281 1 98.88 362 ALA B O 1
ATOM 6703 N N . VAL B 1 363 ? -8.75 7.309 16.938 1 98.94 363 VAL B N 1
ATOM 6704 C CA . VAL B 1 363 ? -7.891 8.477 17.109 1 98.94 363 VAL B CA 1
ATOM 6705 C C . VAL B 1 363 ? -7.645 9.125 15.742 1 98.94 363 VAL B C 1
ATOM 6707 O O . VAL B 1 363 ? -7.219 8.453 14.797 1 98.94 363 VAL B O 1
ATOM 6710 N N . SER B 1 364 ? -7.949 10.328 15.609 1 98.94 364 SER B N 1
ATOM 6711 C CA . SER B 1 364 ? -7.57 11.234 14.523 1 98.94 364 SER B CA 1
ATOM 6712 C C . SER B 1 364 ? -6.48 12.203 14.969 1 98.94 364 SER B C 1
ATOM 6714 O O . SER B 1 364 ? -6.734 13.109 15.766 1 98.94 364 SER B O 1
ATOM 6716 N N . PHE B 1 365 ? -5.242 12.016 14.492 1 98.94 365 PHE B N 1
ATOM 6717 C CA . PHE B 1 365 ? -4.055 12.703 14.992 1 98.94 365 PHE B CA 1
ATOM 6718 C C . PHE B 1 365 ? -3.328 13.414 13.859 1 98.94 365 PHE B C 1
ATOM 6720 O O . PHE B 1 365 ? -2.979 12.797 12.852 1 98.94 365 PHE B O 1
ATOM 6727 N N . ILE B 1 366 ? -3.107 14.695 13.992 1 98.88 366 ILE B N 1
ATOM 6728 C CA . ILE B 1 366 ? -2.389 15.453 12.969 1 98.88 366 ILE B CA 1
ATOM 6729 C C . ILE B 1 366 ? -1.22 16.203 13.609 1 98.88 366 ILE B C 1
ATOM 6731 O O . ILE B 1 366 ? -1.324 16.672 14.75 1 98.88 366 ILE B O 1
ATOM 6735 N N . HIS B 1 367 ? -0.072 16.234 12.961 1 98.5 367 HIS B N 1
ATOM 6736 C CA . HIS B 1 367 ? 1.201 16.703 13.508 1 98.5 367 HIS B CA 1
ATOM 6737 C C . HIS B 1 367 ? 2.049 17.375 12.438 1 98.5 367 HIS B C 1
ATOM 6739 O O . HIS B 1 367 ? 2.197 16.844 11.328 1 98.5 367 HIS B O 1
ATOM 6745 N N . SER B 1 368 ? 2.631 18.578 12.719 1 98.38 368 SER B N 1
ATOM 6746 C CA . SER B 1 368 ? 3.32 19.328 11.672 1 98.38 368 SER B CA 1
ATOM 6747 C C . SER B 1 368 ? 4.281 20.359 12.258 1 98.38 368 SER B C 1
ATOM 6749 O O . SER B 1 368 ? 4.086 20.828 13.375 1 98.38 368 SER B O 1
ATOM 6751 N N . THR B 1 369 ? 5.285 20.656 11.445 1 98.19 369 THR B N 1
ATOM 6752 C CA . THR B 1 369 ? 6.121 21.828 11.695 1 98.19 369 THR B CA 1
ATOM 6753 C C . THR B 1 369 ? 5.707 22.984 10.789 1 98.19 369 THR B C 1
ATOM 6755 O O . THR B 1 369 ? 6.434 23.984 10.68 1 98.19 369 THR B O 1
ATOM 6758 N N . TYR B 1 370 ? 4.621 22.891 10.07 1 97.06 370 TYR B N 1
ATOM 6759 C CA . TYR B 1 370 ? 4.02 23.859 9.156 1 97.06 370 TYR B CA 1
ATOM 6760 C C . TYR B 1 370 ? 4.707 23.828 7.797 1 97.06 370 TYR B C 1
ATOM 6762 O O . TYR B 1 370 ? 4.527 22.891 7.023 1 97.06 370 TYR B O 1
ATOM 6770 N N . TYR B 1 371 ? 5.688 24.734 7.496 1 96.25 371 TYR B N 1
ATOM 6771 C CA . TYR B 1 371 ? 6.438 24.656 6.25 1 96.25 371 TYR B CA 1
ATOM 6772 C C . TYR B 1 371 ? 7.41 23.469 6.281 1 96.25 371 TYR B C 1
ATOM 6774 O O . TYR B 1 371 ? 7.762 22.984 7.355 1 96.25 371 TYR B O 1
ATOM 6782 N N . SER B 1 372 ? 7.742 23.062 5.078 1 96.56 372 SER B N 1
ATOM 6783 C CA . SER B 1 372 ? 8.805 22.062 5.043 1 96.56 372 SER B CA 1
ATOM 6784 C C . SER B 1 372 ? 10.016 22.516 5.852 1 96.56 372 SER B C 1
ATOM 6786 O O . SER B 1 372 ? 10.602 23.562 5.578 1 96.56 372 SER B O 1
ATOM 6788 N N . PHE B 1 373 ? 10.305 21.812 6.879 1 97.62 373 PHE B N 1
ATOM 6789 C CA . PHE B 1 373 ? 11.391 22.047 7.828 1 97.62 373 PHE B CA 1
ATOM 6790 C C . PHE B 1 373 ? 11.125 23.266 8.68 1 97.62 373 PHE B C 1
ATOM 6792 O O . PHE B 1 373 ? 12.055 23.859 9.234 1 97.62 373 PHE B O 1
ATOM 6799 N N . GLY B 1 374 ? 9.898 23.703 8.711 1 97.38 374 G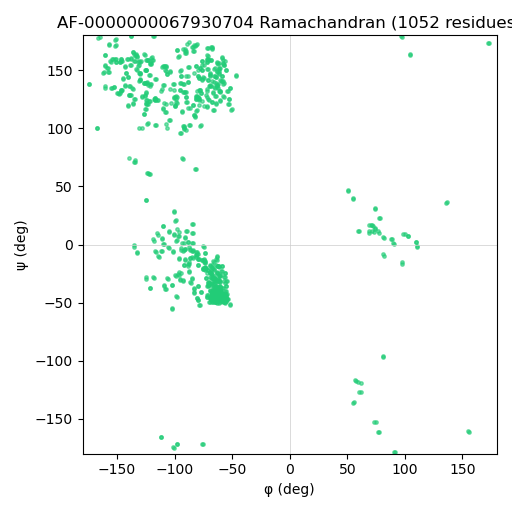LY B N 1
ATOM 6800 C CA . GLY B 1 374 ? 9.469 24.75 9.617 1 97.38 374 GLY B CA 1
ATOM 6801 C C . GLY B 1 374 ? 10.211 26.047 9.414 1 97.38 374 GLY B C 1
ATOM 6802 O O . GLY B 1 374 ? 10.312 26.547 8.289 1 97.38 374 GLY B O 1
ATOM 6803 N N . SER B 1 375 ? 10.781 26.578 10.547 1 97.75 375 SER B N 1
ATOM 6804 C CA . SER B 1 375 ? 11.445 27.875 10.562 1 97.75 375 SER B CA 1
ATOM 6805 C C . SER B 1 375 ? 12.867 27.781 10.008 1 97.75 375 SER B C 1
ATOM 6807 O O . SER B 1 375 ? 13.508 28.797 9.742 1 97.75 375 SER B O 1
ATOM 6809 N N . GLY B 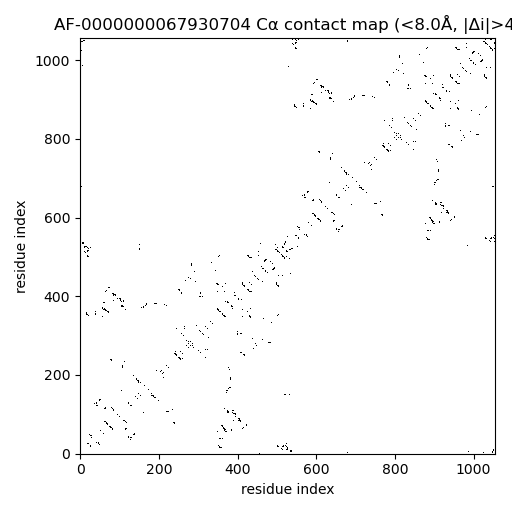1 376 ? 13.281 26.547 9.875 1 97.5 376 GLY B N 1
ATOM 6810 C CA . GLY B 1 376 ? 14.664 26.344 9.5 1 97.5 376 GLY B CA 1
ATOM 6811 C C . GLY B 1 376 ? 15.625 26.422 10.672 1 97.5 376 GLY B C 1
ATOM 6812 O O . GLY B 1 376 ? 16.812 26.125 10.539 1 97.5 376 GLY B O 1
ATOM 6813 N N . VAL B 1 377 ? 15.125 26.844 11.805 1 98.12 377 VAL B N 1
ATOM 6814 C CA . VAL B 1 377 ? 15.953 26.938 13.008 1 98.12 377 VAL B CA 1
ATOM 6815 C C . VAL B 1 377 ? 16.062 25.562 13.656 1 98.12 377 VAL B C 1
ATOM 6817 O O . VAL B 1 377 ? 15.047 24.906 13.922 1 98.12 377 VAL B O 1
ATOM 6820 N N . VAL B 1 378 ? 17.281 25.125 13.898 1 98.62 378 VAL B N 1
ATOM 6821 C CA . VAL B 1 378 ? 17.516 23.812 14.477 1 98.62 378 VAL B CA 1
ATOM 6822 C C . VAL B 1 378 ? 18.359 23.953 15.742 1 98.62 378 VAL B C 1
ATOM 6824 O O . VAL B 1 378 ? 19.344 24.719 15.766 1 98.62 378 VAL B O 1
ATOM 6827 N N . GLY B 1 379 ? 17.906 23.297 16.828 1 98.62 379 GLY B N 1
ATOM 6828 C CA . GLY B 1 379 ? 18.766 23.25 18 1 98.62 379 GLY B CA 1
ATOM 6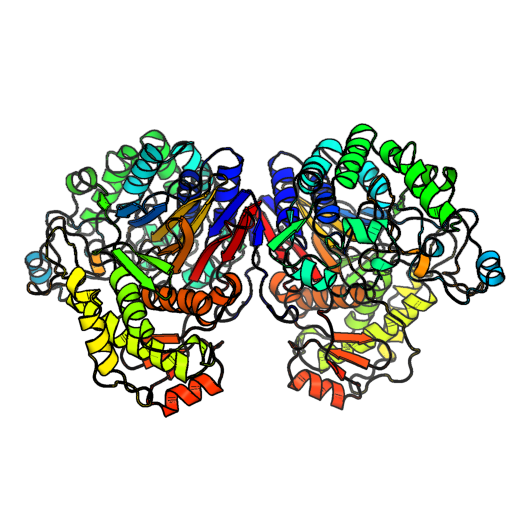829 C C . GLY B 1 379 ? 20.094 22.562 17.734 1 98.62 379 GLY B C 1
ATOM 6830 O O . GLY B 1 379 ? 20.125 21.422 17.266 1 98.62 379 GLY B O 1
ATOM 6831 N N . PRO B 1 380 ? 21.172 23.234 17.984 1 98.31 380 PRO B N 1
ATOM 6832 C CA . PRO B 1 380 ? 22.469 22.688 17.562 1 98.31 380 PRO B CA 1
ATOM 6833 C C . PRO B 1 380 ? 22.844 21.422 18.328 1 98.31 380 PRO B C 1
ATOM 6835 O O . PRO B 1 380 ? 23.531 20.562 17.781 1 98.31 380 PRO B O 1
ATOM 6838 N N . LYS B 1 381 ? 22.406 21.281 19.547 1 98.5 381 LYS B N 1
ATOM 6839 C CA . LYS B 1 381 ? 22.75 20.109 20.344 1 98.5 381 LYS B CA 1
ATOM 6840 C C . LYS B 1 381 ? 21.641 19.062 20.297 1 98.5 381 LYS B C 1
ATOM 6842 O O . LYS B 1 381 ? 21.891 17.875 20.531 1 98.5 381 LYS B O 1
ATOM 6847 N N . THR B 1 382 ? 20.469 19.484 20.047 1 98.75 382 THR B N 1
ATOM 6848 C CA . THR B 1 382 ? 19.312 18.625 20.188 1 98.75 382 THR B CA 1
ATOM 6849 C C . THR B 1 382 ? 18.891 18.078 18.812 1 98.75 382 THR B C 1
ATOM 6851 O O . THR B 1 382 ? 18.234 17.031 18.734 1 98.75 382 THR B O 1
ATOM 6854 N N . GLY B 1 383 ? 19.172 18.75 17.75 1 98.62 383 GLY B N 1
ATOM 6855 C CA . GLY B 1 383 ? 18.734 18.375 16.422 1 98.62 383 GLY B CA 1
ATOM 6856 C C . GLY B 1 383 ? 17.25 18.625 16.172 1 98.62 383 GLY B C 1
ATOM 6857 O O . GLY B 1 383 ? 16.688 18.172 15.18 1 98.62 383 GLY B O 1
ATOM 6858 N N . VAL B 1 384 ? 16.578 19.391 17.016 1 98.88 384 VAL B N 1
ATOM 6859 C CA . VAL B 1 384 ? 15.141 19.641 16.906 1 98.88 384 VAL B CA 1
ATOM 6860 C C . VAL B 1 384 ? 14.891 20.781 15.922 1 98.88 384 VAL B C 1
ATOM 6862 O O . VAL B 1 384 ? 15.414 21.891 16.078 1 98.88 384 VAL B O 1
ATOM 6865 N N . VAL B 1 385 ? 14.141 20.453 14.875 1 98.44 385 VAL B N 1
ATOM 6866 C CA . VAL B 1 385 ? 13.664 21.484 13.945 1 98.44 385 VAL B CA 1
ATOM 6867 C C . VAL B 1 385 ? 12.445 22.188 14.531 1 98.44 385 VAL B C 1
ATOM 6869 O O . VAL B 1 385 ? 11.469 21.547 14.922 1 98.44 385 VAL B O 1
ATOM 6872 N N . LEU B 1 386 ? 12.516 23.484 14.578 1 98.69 386 LEU B N 1
ATOM 6873 C CA . LEU B 1 386 ? 11.422 24.25 15.164 1 98.69 386 LEU B CA 1
ATOM 6874 C C . LEU B 1 386 ? 10.438 24.719 14.094 1 98.69 386 LEU B C 1
ATOM 6876 O O . LEU B 1 386 ? 10.852 25.125 13.008 1 98.69 386 LEU B O 1
ATOM 6880 N N . GLN B 1 387 ? 9.18 24.625 14.43 1 98.44 387 GLN B N 1
ATOM 6881 C CA . GLN B 1 387 ? 8.117 25 13.5 1 98.44 387 GLN B CA 1
ATOM 6882 C C . GLN B 1 387 ? 8.109 26.5 13.258 1 98.44 387 GLN B C 1
ATOM 6884 O O . GLN B 1 387 ? 8.828 27.25 13.922 1 98.44 387 GLN B O 1
ATOM 6889 N N . ASN B 1 388 ? 7.301 26.984 12.234 1 98.06 388 ASN B N 1
ATOM 6890 C CA . ASN B 1 388 ? 7.16 28.406 11.961 1 98.06 388 ASN B CA 1
ATOM 6891 C C . ASN B 1 388 ? 5.699 28.844 11.984 1 98.06 388 ASN B C 1
ATOM 6893 O O . ASN B 1 388 ? 5.27 29.625 11.141 1 98.06 388 ASN B O 1
ATOM 6897 N N . ARG B 1 389 ? 4.977 28.297 12.875 1 97.75 389 ARG B N 1
ATOM 6898 C CA . ARG B 1 389 ? 3.543 28.562 12.984 1 97.75 389 ARG B CA 1
ATOM 6899 C C . ARG B 1 389 ? 3.277 30.031 13.273 1 97.75 389 ARG B C 1
ATOM 6901 O O . ARG B 1 389 ? 2.219 30.562 12.922 1 97.75 389 ARG B O 1
ATOM 6908 N N . GLY B 1 390 ? 4.195 30.734 13.898 1 97.69 390 GLY B N 1
ATOM 6909 C CA . GLY B 1 390 ? 4.031 32.156 14.172 1 97.69 390 GLY B CA 1
ATOM 6910 C C . GLY B 1 390 ? 3.764 32.969 12.922 1 97.69 390 GLY B C 1
ATOM 6911 O O . GLY B 1 390 ? 3.182 34.062 13 1 97.69 390 GLY B O 1
ATOM 6912 N N . SER B 1 391 ? 4.207 32.438 11.797 1 96.62 391 SER B N 1
ATOM 6913 C CA . SER B 1 391 ? 4.008 33.156 10.531 1 96.62 391 SER B CA 1
ATOM 6914 C C . SER B 1 391 ? 2.527 33.281 10.203 1 96.62 391 SER B C 1
ATOM 6916 O O . SER B 1 391 ? 2.15 34.094 9.344 1 96.62 391 SER B O 1
ATOM 6918 N N . SER B 1 392 ? 1.692 32.594 10.859 1 96.31 392 SER B N 1
ATOM 6919 C CA . SER B 1 392 ? 0.253 32.656 10.625 1 96.31 392 SER B CA 1
ATOM 6920 C C . SER B 1 392 ? -0.367 33.875 11.297 1 96.31 392 SER B C 1
ATOM 6922 O O . SER B 1 392 ? -1.494 34.25 10.977 1 96.31 392 SER B O 1
ATOM 6924 N N . PHE B 1 393 ? 0.314 34.531 12.281 1 97.75 393 PHE B N 1
ATOM 6925 C CA . PHE B 1 393 ? -0.192 35.719 12.961 1 97.75 393 PHE B CA 1
ATOM 6926 C C . PHE B 1 393 ? -0.247 36.906 12.008 1 97.75 393 PHE B C 1
ATOM 6928 O O . PHE B 1 393 ? 0.405 36.906 10.961 1 97.75 393 PHE B O 1
ATOM 6935 N N . ARG B 1 394 ? -1.034 37.812 12.359 1 96.94 394 ARG B N 1
ATOM 6936 C CA . ARG B 1 394 ? -1.089 39.125 11.68 1 96.94 394 ARG B CA 1
ATOM 6937 C C . ARG B 1 394 ? -0.489 40.219 12.547 1 96.94 394 ARG B C 1
ATOM 6939 O O . ARG B 1 394 ? -0.453 40.094 13.773 1 96.94 394 ARG B O 1
ATOM 6946 N N . LEU B 1 395 ? 0.027 41.281 11.828 1 97.75 395 LEU B N 1
ATOM 6947 C CA . LEU B 1 395 ? 0.57 42.406 12.555 1 97.75 395 LEU B CA 1
ATOM 6948 C C . LEU B 1 395 ? -0.392 43.594 12.508 1 97.75 395 LEU B C 1
ATOM 6950 O O . LEU B 1 395 ? -0.038 44.688 12.914 1 97.75 395 LEU B O 1
ATOM 6954 N N . ASP B 1 396 ? -1.644 43.406 12.062 1 96.88 396 ASP B N 1
ATOM 6955 C CA . ASP B 1 396 ? -2.738 44.344 12.195 1 96.88 396 ASP B CA 1
ATOM 6956 C C . ASP B 1 396 ? -3.406 44.25 13.562 1 96.88 396 ASP B C 1
ATOM 6958 O O . ASP B 1 396 ? -4.098 43.25 13.844 1 96.88 396 ASP B O 1
ATOM 6962 N N . PRO B 1 397 ? -3.213 45.281 14.359 1 95.75 397 PRO B N 1
ATOM 6963 C CA . PRO B 1 397 ? -3.719 45.188 15.734 1 95.75 397 PRO B CA 1
ATOM 6964 C C . PRO B 1 397 ? -5.234 45.031 15.797 1 95.75 397 PRO B C 1
ATOM 6966 O O . PRO B 1 397 ? -5.777 44.625 16.828 1 95.75 397 PRO B O 1
ATOM 6969 N N . LYS B 1 398 ? -5.949 45.344 14.766 1 96.25 398 LYS B N 1
ATOM 6970 C CA . LYS B 1 398 ? -7.41 45.281 14.75 1 96.25 398 LYS B CA 1
ATOM 6971 C C . LYS B 1 398 ? -7.887 43.875 14.344 1 96.25 398 LYS B C 1
ATOM 6973 O O . LYS B 1 398 ? -9.055 43.531 14.531 1 96.25 398 LYS B O 1
ATOM 6978 N N . HIS B 1 399 ? -7.043 43.125 13.82 1 96.56 399 HIS B N 1
ATOM 6979 C CA . HIS B 1 399 ? -7.441 41.812 13.359 1 96.56 399 HIS B CA 1
ATOM 6980 C C . HIS B 1 399 ? -7.543 40.812 14.523 1 96.56 399 HIS B C 1
ATOM 6982 O O . HIS B 1 399 ? -6.715 40.844 15.438 1 96.56 399 HIS B O 1
ATOM 6988 N N . PRO B 1 400 ? -8.531 39.875 14.492 1 97.25 400 PRO B N 1
ATOM 6989 C CA . PRO B 1 400 ? -8.656 38.906 15.586 1 97.25 400 PRO B CA 1
ATOM 6990 C C . PRO B 1 400 ? -7.422 38.031 15.742 1 97.25 400 PRO B C 1
ATOM 6992 O O . PRO B 1 400 ? -7.125 37.562 16.844 1 97.25 400 PRO B O 1
ATOM 6995 N N . ASN B 1 401 ? -6.688 37.812 14.719 1 98 401 ASN B N 1
ATOM 6996 C CA . ASN B 1 401 ? -5.52 36.938 14.742 1 98 401 ASN B CA 1
ATOM 6997 C C . ASN B 1 401 ? -4.227 37.75 14.891 1 98 401 ASN B C 1
ATOM 6999 O O . ASN B 1 401 ? -3.152 37.281 14.516 1 98 401 ASN B O 1
ATOM 7003 N N . ALA B 1 402 ? -4.273 38.938 15.367 1 98.19 402 ALA B N 1
ATOM 7004 C CA . ALA B 1 402 ? -3.072 39.688 15.688 1 98.19 402 ALA B CA 1
ATOM 7005 C C . ALA B 1 402 ? -2.238 38.969 16.75 1 98.19 402 ALA B C 1
ATOM 7007 O O . ALA B 1 402 ? -2.783 38.406 17.703 1 98.19 402 ALA B O 1
ATOM 7008 N N . ILE B 1 403 ? -0.917 39.031 16.562 1 98.56 403 ILE B N 1
ATOM 7009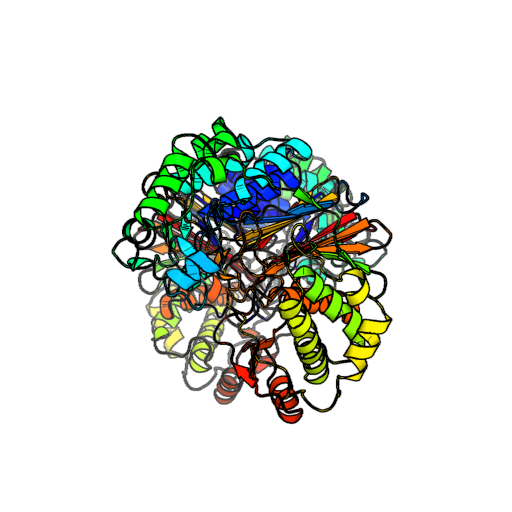 C CA . ILE B 1 403 ? -0.037 38.375 17.531 1 98.56 403 ILE B CA 1
ATOM 7010 C C . ILE B 1 403 ? -0.17 39.094 18.891 1 98.56 403 ILE B C 1
ATOM 7012 O O . ILE B 1 403 ? -0.398 40.312 18.938 1 98.56 403 ILE B O 1
ATOM 7016 N N . ALA B 1 404 ? -0.076 38.344 19.953 1 98.5 404 ALA B N 1
ATOM 7017 C CA . ALA B 1 404 ? -0.085 38.844 21.328 1 98.5 404 ALA B CA 1
ATOM 7018 C C . ALA B 1 404 ? 0.606 37.875 22.266 1 98.5 404 ALA B C 1
ATOM 7020 O O . ALA B 1 404 ? 0.761 36.688 21.938 1 98.5 404 ALA B O 1
ATOM 7021 N N . PRO B 1 405 ? 1.081 38.406 23.453 1 98.25 405 PRO B N 1
ATOM 7022 C CA . PRO B 1 405 ? 1.723 37.531 24.438 1 98.25 405 PRO B CA 1
ATOM 7023 C C . PRO B 1 405 ? 0.854 36.312 24.812 1 98.25 405 PRO B C 1
ATOM 7025 O O . PRO B 1 405 ? -0.259 36.5 25.312 1 98.25 405 PRO B O 1
ATOM 7028 N N . GLY B 1 406 ? 1.407 35.094 24.578 1 98.06 406 GLY B N 1
ATOM 7029 C CA . GLY B 1 406 ? 0.742 33.875 25.016 1 98.06 406 GLY B CA 1
ATOM 7030 C C . GLY B 1 406 ? -0.425 33.5 24.125 1 98.06 406 GLY B C 1
ATOM 7031 O O . GLY B 1 406 ? -1.209 32.625 24.484 1 98.06 406 GLY B O 1
ATOM 7032 N N . LYS B 1 407 ? -0.574 34.094 23.031 1 98.25 407 LYS B N 1
ATOM 7033 C CA . LYS B 1 407 ? -1.67 33.812 22.109 1 98.25 407 LYS B CA 1
ATOM 7034 C C . LYS B 1 407 ? -1.286 32.719 21.125 1 98.25 407 LYS B C 1
ATOM 7036 O O . LYS B 1 407 ? -0.11 32.562 20.797 1 98.25 407 LYS B O 1
ATOM 7041 N N . ARG B 1 408 ? -2.234 31.891 20.75 1 98.5 408 ARG B N 1
ATOM 7042 C CA . ARG B 1 408 ? -2.033 30.906 19.688 1 98.5 408 ARG B CA 1
ATOM 7043 C C . ARG B 1 408 ? -2.363 31.5 18.328 1 98.5 408 ARG B C 1
ATOM 7045 O O . ARG B 1 408 ? -3.307 32.281 18.188 1 98.5 408 ARG B O 1
ATOM 7052 N N . PRO B 1 409 ? -1.601 31.188 17.359 1 98.06 409 PRO B N 1
ATOM 7053 C CA . PRO B 1 409 ? -1.925 31.625 16 1 98.06 409 PRO B CA 1
ATOM 7054 C C . PRO B 1 409 ? -3.049 30.812 15.375 1 98.06 409 PRO B C 1
ATOM 7056 O O . PRO B 1 409 ? -3.32 29.688 15.812 1 98.06 409 PRO B O 1
ATOM 7059 N N . MET B 1 410 ? -3.727 31.406 14.352 1 97.12 410 MET B N 1
ATOM 7060 C CA . MET B 1 410 ? -4.559 30.562 13.492 1 97.12 410 MET B CA 1
ATOM 7061 C C . MET B 1 410 ? -3.762 29.375 12.961 1 97.12 410 MET B C 1
ATOM 7063 O O . MET B 1 410 ? -2.607 29.531 12.555 1 97.12 410 MET B O 1
ATOM 7067 N N . HIS B 1 411 ? -4.352 28.203 13.008 1 97.25 411 HIS B N 1
ATOM 7068 C CA . HIS B 1 411 ? -3.602 26.984 12.703 1 97.25 411 HIS B CA 1
ATOM 7069 C C . HIS B 1 411 ? -4.27 26.203 11.578 1 97.25 411 HIS B C 1
ATOM 7071 O O . HIS B 1 411 ? -5.484 25.984 11.594 1 97.25 411 HIS B O 1
ATOM 7077 N N . THR B 1 412 ? -3.488 25.672 10.68 1 96.56 412 THR B N 1
ATOM 7078 C CA . THR B 1 412 ? -4.055 25.109 9.453 1 96.56 412 THR B CA 1
ATOM 7079 C C . THR B 1 412 ? -4.32 23.609 9.617 1 96.56 412 THR B C 1
ATOM 7081 O O . THR B 1 412 ? -5.168 23.047 8.922 1 96.56 412 THR B O 1
ATOM 7084 N N . ILE B 1 413 ? -3.535 22.859 10.43 1 97.5 413 ILE B N 1
ATOM 7085 C CA . ILE B 1 413 ? -3.672 21.406 10.414 1 97.5 413 ILE B CA 1
ATOM 7086 C C . ILE B 1 413 ? -4.91 21 11.211 1 97.5 413 ILE B C 1
ATOM 7088 O O . ILE B 1 413 ? -5.168 21.531 12.289 1 97.5 413 ILE B O 1
ATOM 7092 N N . MET B 1 414 ? -5.695 20.141 10.648 1 97.75 414 MET B N 1
ATOM 7093 C CA . MET B 1 414 ? -6.984 19.844 11.266 1 97.75 414 MET B CA 1
ATOM 7094 C C . MET B 1 414 ? -7.301 18.344 11.156 1 97.75 414 MET B C 1
ATOM 7096 O O . MET B 1 414 ? -7.332 17.797 10.055 1 97.75 414 MET B O 1
ATOM 7100 N N . PRO B 1 415 ? -7.469 17.641 12.242 1 98.69 415 PRO B N 1
ATOM 7101 C CA . PRO B 1 415 ? -8.031 16.281 12.258 1 98.69 415 PRO B CA 1
ATOM 7102 C C . PRO B 1 415 ? -9.555 16.281 12.109 1 98.69 415 PRO B C 1
ATOM 7104 O O . PRO B 1 415 ? -10.211 17.266 12.477 1 98.69 415 PRO B O 1
ATOM 7107 N N . GLY B 1 416 ? -10.094 15.227 11.555 1 98.88 416 GLY B N 1
ATOM 7108 C CA . GLY B 1 416 ? -11.531 15.055 11.422 1 98.88 416 GLY B CA 1
ATOM 7109 C C . GLY B 1 416 ? -12.023 13.75 12.031 1 98.88 416 GLY B C 1
ATOM 7110 O O . GLY B 1 416 ? -11.273 12.773 12.117 1 98.88 416 GLY B O 1
ATOM 7111 N N . MET B 1 417 ? -13.227 13.758 12.5 1 98.94 417 MET B N 1
ATOM 7112 C CA . MET B 1 417 ? -13.922 12.562 12.977 1 98.94 417 MET B CA 1
ATOM 7113 C C . MET B 1 417 ? -15.359 12.539 12.469 1 98.94 417 MET B C 1
ATOM 7115 O O . MET B 1 417 ? -16.094 13.508 12.633 1 98.94 417 MET B O 1
ATOM 7119 N N . MET B 1 418 ? -15.695 11.492 11.75 1 98.88 418 MET B N 1
ATOM 7120 C CA . MET B 1 418 ? -17.078 11.266 11.328 1 98.88 418 MET B CA 1
ATOM 7121 C C . MET B 1 418 ? -17.797 10.336 12.289 1 98.88 418 MET B C 1
ATOM 7123 O O . MET B 1 418 ? -17.25 9.312 12.711 1 98.88 418 MET B O 1
ATOM 7127 N N . THR B 1 419 ? -19 10.688 12.695 1 98.69 419 THR B N 1
ATOM 7128 C CA . THR B 1 419 ? -19.828 9.836 13.539 1 98.69 419 THR B CA 1
ATOM 7129 C C . THR B 1 419 ? -21.188 9.586 12.891 1 98.69 419 THR B C 1
ATOM 7131 O O . THR B 1 419 ? -21.594 10.305 11.969 1 98.69 419 THR B O 1
ATOM 7134 N N . LYS B 1 420 ? -21.797 8.609 13.266 1 97.69 420 LYS B N 1
ATOM 7135 C CA . LYS B 1 420 ? -23.172 8.266 12.883 1 97.69 420 LYS B CA 1
ATOM 7136 C C . LYS B 1 420 ? -23.891 7.543 14.016 1 97.69 420 LYS B C 1
ATOM 7138 O O . LYS B 1 420 ? -23.359 6.602 14.602 1 97.69 420 LYS B O 1
ATOM 7143 N N . ASP B 1 421 ? -25.078 7.996 14.344 1 95.5 421 ASP B N 1
ATOM 7144 C CA . ASP B 1 421 ? -25.922 7.379 15.359 1 95.5 421 ASP B CA 1
ATOM 7145 C C . ASP B 1 421 ? -25.188 7.254 16.688 1 95.5 421 ASP B C 1
ATOM 7147 O O . ASP B 1 421 ? -25.219 6.203 17.328 1 95.5 421 ASP B O 1
ATOM 7151 N N . GLY B 1 422 ? -24.406 8.25 17.047 1 93.75 422 GLY B N 1
ATOM 7152 C CA . GLY B 1 422 ? -23.734 8.328 18.344 1 93.75 422 GLY B CA 1
ATOM 7153 C C . GLY B 1 422 ? -22.453 7.52 18.406 1 93.75 422 GLY B C 1
ATOM 7154 O O . GLY B 1 422 ? -21.828 7.445 19.453 1 93.75 422 GLY B O 1
ATOM 7155 N N . ARG B 1 423 ? -22.031 6.938 17.281 1 97.5 423 ARG B N 1
ATOM 7156 C CA . ARG B 1 423 ? -20.828 6.125 17.25 1 97.5 423 ARG B CA 1
ATOM 7157 C C . ARG B 1 423 ? -19.812 6.676 16.25 1 97.5 423 ARG B C 1
ATOM 7159 O O . ARG B 1 423 ? -20.203 7.211 15.211 1 97.5 423 ARG B O 1
ATOM 7166 N N . ALA B 1 424 ? -18.5 6.512 16.609 1 98.75 424 ALA B N 1
ATOM 7167 C CA . ALA B 1 424 ? -17.453 6.852 15.641 1 98.75 424 ALA B CA 1
ATOM 7168 C C . ALA B 1 424 ? -17.578 6 14.375 1 98.75 424 ALA B C 1
ATOM 7170 O O . ALA B 1 424 ? -17.75 4.781 14.461 1 98.75 424 ALA B O 1
ATOM 7171 N N . MET B 1 425 ? -17.531 6.648 13.273 1 98.56 425 MET B N 1
ATOM 7172 C CA . MET B 1 425 ? -17.594 5.945 11.992 1 98.56 425 MET B CA 1
ATOM 7173 C C . MET B 1 425 ? -16.25 5.977 11.281 1 98.56 425 MET B C 1
ATOM 7175 O O . MET B 1 425 ? -15.859 5 10.641 1 98.56 425 MET B O 1
ATOM 7179 N N . MET B 1 426 ? -15.516 7.129 11.445 1 98.88 426 MET B N 1
ATOM 7180 C CA . MET B 1 426 ? -14.289 7.23 10.648 1 98.88 426 MET B CA 1
ATOM 7181 C C . MET B 1 426 ? -13.422 8.383 11.141 1 98.88 426 MET B C 1
ATOM 7183 O O . MET B 1 426 ? -13.68 9.547 10.812 1 98.88 426 MET B O 1
ATOM 7187 N N . PRO B 1 427 ? -12.359 8.086 11.953 1 98.94 427 PRO B N 1
ATOM 7188 C CA . PRO B 1 427 ? -11.305 9.094 11.977 1 98.94 427 PRO B CA 1
ATOM 7189 C C . PRO B 1 427 ? -10.68 9.32 10.602 1 98.94 427 PRO B C 1
ATOM 7191 O O . PRO B 1 427 ? -10.336 8.359 9.914 1 98.94 427 PRO B O 1
ATOM 7194 N N . PHE B 1 428 ? -10.523 10.594 10.172 1 98.88 428 PHE B N 1
ATOM 7195 C CA . PHE B 1 428 ? -10.023 10.906 8.836 1 98.88 428 PHE B CA 1
ATOM 7196 C C . PHE B 1 428 ? -9.289 12.242 8.836 1 98.88 428 PHE B C 1
ATOM 7198 O O . PHE B 1 428 ? -9.469 13.062 9.742 1 98.88 428 PHE B O 1
ATOM 7205 N N . GLY B 1 429 ? -8.453 12.406 7.895 1 98.69 429 GLY B N 1
ATOM 7206 C CA . GLY B 1 429 ? -7.797 13.688 7.691 1 98.69 429 GLY B CA 1
ATOM 7207 C C . GLY B 1 429 ? -7.176 13.828 6.316 1 98.69 429 GLY B C 1
ATOM 7208 O O . GLY B 1 429 ? -6.754 12.844 5.711 1 98.69 429 GLY B O 1
ATOM 7209 N N . VAL B 1 430 ? -7.164 15.023 5.816 1 98.19 430 VAL B N 1
ATOM 7210 C CA . VAL B 1 430 ? -6.461 15.414 4.602 1 98.19 430 VAL B CA 1
ATOM 7211 C C . VAL B 1 430 ? -5.516 16.578 4.902 1 98.19 430 VAL B C 1
ATOM 7213 O O . VAL B 1 430 ? -5.949 17.625 5.395 1 98.19 430 VAL B O 1
ATOM 7216 N N . MET B 1 431 ? -4.285 16.359 4.641 1 97 431 MET B N 1
ATOM 7217 C CA . MET B 1 431 ? -3.256 17.359 4.859 1 97 431 MET B CA 1
ATOM 7218 C C . MET B 1 431 ? -3.168 18.312 3.67 1 97 431 MET B C 1
ATOM 7220 O O . MET B 1 431 ? -3.746 18.062 2.615 1 97 431 MET B O 1
ATOM 7224 N N . GLY B 1 432 ? -2.414 19.5 3.904 1 93.75 432 GLY B N 1
ATOM 7225 C CA . GLY B 1 432 ? -2.139 20.391 2.791 1 93.75 432 GLY B CA 1
ATOM 7226 C C . GLY B 1 432 ? -2.342 21.859 3.139 1 93.75 432 GLY B C 1
ATOM 7227 O O . GLY B 1 432 ? -2.879 22.625 2.336 1 93.75 432 GLY B O 1
ATOM 7228 N N . GLY B 1 433 ? -2.012 22.297 4.332 1 92.88 433 GLY B N 1
ATOM 7229 C CA . GLY B 1 433 ? -2.107 23.703 4.703 1 92.88 433 GLY B CA 1
ATOM 7230 C C . GLY B 1 433 ? -3.502 24.281 4.527 1 92.88 433 GLY B C 1
ATOM 7231 O O . GLY B 1 433 ? -4.457 23.781 5.133 1 92.88 433 GLY B O 1
ATOM 7232 N N . GLY B 1 434 ? -3.549 25.234 3.635 1 92.44 434 GLY B N 1
ATOM 7233 C CA . GLY B 1 434 ? -4.844 25.844 3.35 1 92.44 434 GLY B CA 1
ATOM 7234 C C . GLY B 1 434 ? -5.793 24.906 2.637 1 92.44 434 GLY B C 1
ATOM 7235 O O . GLY B 1 434 ? -7.012 25.094 2.662 1 92.44 434 GLY B O 1
ATOM 7236 N N . TYR B 1 435 ? -5.305 23.859 2.053 1 95.06 435 TYR B N 1
ATOM 7237 C CA . TYR B 1 435 ? -6.125 22.922 1.301 1 95.06 435 TYR B CA 1
ATOM 7238 C C . TYR B 1 435 ? -6.961 22.047 2.238 1 95.06 435 TYR B C 1
ATOM 7240 O O . TYR B 1 435 ? -7.961 21.469 1.822 1 95.06 435 TYR B O 1
ATOM 7248 N N . GLN B 1 436 ? -6.609 21.906 3.475 1 97.31 436 GLN B N 1
ATOM 7249 C CA . GLN B 1 436 ? -7.121 20.875 4.367 1 97.31 436 GLN B CA 1
ATOM 7250 C C . GLN B 1 436 ? -8.641 20.938 4.473 1 97.31 436 GLN B C 1
ATOM 7252 O O . GLN B 1 436 ? -9.328 19.922 4.328 1 97.31 436 GLN B O 1
ATOM 7257 N N . PRO B 1 437 ? -9.219 22.172 4.695 1 97.38 437 PRO B N 1
ATOM 7258 C CA . PRO B 1 437 ? -10.68 22.188 4.75 1 97.38 437 PRO B CA 1
ATOM 7259 C C . PRO B 1 437 ? -11.32 21.688 3.457 1 97.38 437 PRO B C 1
ATOM 7261 O O . PRO B 1 437 ? -12.281 20.906 3.494 1 97.38 437 PRO B O 1
ATOM 7264 N N . PHE B 1 438 ? -10.742 22.188 2.387 1 96.19 438 PHE B N 1
ATOM 7265 C CA . PHE B 1 438 ? -11.219 21.781 1.069 1 96.19 438 PHE B CA 1
ATOM 7266 C C . PHE B 1 438 ? -11.102 20.266 0.888 1 96.19 438 PHE B C 1
ATOM 7268 O O . PHE B 1 438 ? -12.023 19.625 0.394 1 96.19 438 PHE B O 1
ATOM 7275 N N . GLY B 1 439 ? -9.977 19.734 1.271 1 97.69 439 GLY B N 1
ATOM 7276 C CA . GLY B 1 439 ? -9.719 18.297 1.165 1 97.69 439 GLY B CA 1
ATOM 7277 C C . GLY B 1 439 ? -10.633 17.469 2.037 1 97.69 439 GLY B C 1
ATOM 7278 O O . GLY B 1 439 ? -11.07 16.391 1.626 1 97.69 439 GLY B O 1
ATOM 7279 N N . HIS B 1 440 ? -10.891 17.906 3.279 1 98.75 440 HIS B N 1
ATOM 7280 C CA . HIS B 1 440 ? -11.828 17.203 4.148 1 98.75 440 HIS B CA 1
ATOM 7281 C C . HIS B 1 440 ? -13.203 17.109 3.504 1 98.75 440 HIS B C 1
ATOM 7283 O O . HIS B 1 440 ? -13.82 16.031 3.508 1 98.75 440 HIS B O 1
ATOM 7289 N N . VAL B 1 441 ? -13.656 18.234 2.963 1 98.75 441 VAL B N 1
ATOM 7290 C CA . VAL B 1 441 ? -14.992 18.297 2.369 1 98.75 441 VAL B CA 1
ATOM 7291 C C . VAL B 1 441 ? -15.047 17.391 1.133 1 98.75 441 VAL B C 1
ATOM 7293 O O . VAL B 1 441 ? -16.031 16.672 0.925 1 98.75 441 VAL B O 1
ATOM 7296 N N . HIS B 1 442 ? -13.953 17.453 0.339 1 98.69 442 HIS B N 1
ATOM 7297 C CA . HIS B 1 442 ? -13.867 16.625 -0.851 1 98.69 442 HIS B CA 1
ATOM 7298 C C . HIS B 1 442 ? -13.969 15.141 -0.493 1 98.69 442 HIS B C 1
ATOM 7300 O O . HIS B 1 442 ? -14.719 14.398 -1.124 1 98.69 442 HIS B O 1
ATOM 7306 N N . LEU B 1 443 ? -13.305 14.68 0.498 1 98.69 443 LEU B N 1
ATOM 7307 C CA . LEU B 1 443 ? -13.312 13.297 0.958 1 98.69 443 LEU B CA 1
ATOM 7308 C C . LEU B 1 443 ? -14.695 12.906 1.476 1 98.69 443 LEU B C 1
ATOM 7310 O O . LEU B 1 443 ? -15.242 11.875 1.075 1 98.69 443 LEU B O 1
ATOM 7314 N N . VAL B 1 444 ? -15.242 13.711 2.324 1 98.81 444 VAL B N 1
ATOM 7315 C CA . VAL B 1 444 ? -16.5 13.414 3.002 1 98.81 444 VAL B CA 1
ATOM 7316 C C . VAL B 1 444 ? -17.641 13.344 1.981 1 98.81 444 VAL B C 1
ATOM 7318 O O . VAL B 1 444 ? -18.453 12.414 2.01 1 98.81 444 VAL B O 1
ATOM 7321 N N . THR B 1 445 ? -17.672 14.289 1.038 1 98.88 445 THR B N 1
ATOM 7322 C CA . THR B 1 445 ? -18.75 14.289 0.053 1 98.88 445 THR B CA 1
ATOM 7323 C C . THR B 1 445 ? -18.578 13.141 -0.934 1 98.88 445 THR B C 1
ATOM 7325 O O . THR B 1 445 ? -19.562 12.57 -1.404 1 98.88 445 THR B O 1
ATOM 7328 N N . ASN B 1 446 ? -17.328 12.805 -1.297 1 98.69 446 ASN B N 1
ATOM 7329 C CA . ASN B 1 446 ? -17.094 11.625 -2.123 1 98.69 446 ASN B CA 1
ATOM 7330 C C . ASN B 1 446 ? -17.703 10.367 -1.496 1 98.69 446 ASN B C 1
ATOM 7332 O O . ASN B 1 446 ? -18.297 9.547 -2.195 1 98.69 446 ASN B O 1
ATOM 7336 N N . MET B 1 447 ? -17.578 10.258 -0.244 1 98.56 447 MET B N 1
ATOM 7337 C CA . MET B 1 447 ? -18.047 9.062 0.441 1 98.56 447 MET B CA 1
ATOM 7338 C C . MET B 1 447 ? -19.547 9.109 0.654 1 98.56 447 MET B C 1
ATOM 7340 O O . MET B 1 447 ? -20.266 8.148 0.353 1 98.56 447 MET B O 1
ATOM 7344 N N . ILE B 1 448 ? -20.062 10.219 1.141 1 98.62 448 ILE B N 1
ATOM 7345 C CA . ILE B 1 448 ? -21.453 10.297 1.561 1 98.62 448 ILE B CA 1
ATOM 7346 C C . ILE B 1 448 ? -22.344 10.5 0.34 1 98.62 448 ILE B C 1
ATOM 7348 O O . ILE B 1 448 ? -23.359 9.805 0.184 1 98.62 448 ILE B O 1
ATOM 7352 N N . ASP B 1 449 ? -21.984 11.406 -0.561 1 98.75 449 ASP B N 1
ATOM 7353 C CA . ASP B 1 449 ? -22.859 11.766 -1.671 1 98.75 449 ASP B CA 1
ATOM 7354 C C . ASP B 1 449 ? -22.688 10.797 -2.838 1 98.75 449 ASP B C 1
ATOM 7356 O O . ASP B 1 449 ? -23.641 10.539 -3.576 1 98.75 449 ASP B O 1
ATOM 7360 N N . PHE B 1 450 ? -21.531 10.242 -2.977 1 98.25 450 PHE B N 1
ATOM 7361 C CA . PHE B 1 450 ? -21.266 9.469 -4.188 1 98.25 450 PHE B CA 1
ATOM 7362 C C . PHE B 1 450 ? -21.016 8.008 -3.85 1 98.25 450 PHE B C 1
ATOM 7364 O O . PHE B 1 450 ? -20.797 7.188 -4.742 1 98.25 450 PHE B O 1
ATOM 7371 N N . GLY B 1 451 ? -20.938 7.633 -2.621 1 97.25 451 GLY B N 1
ATOM 7372 C CA . GLY B 1 451 ? -20.891 6.246 -2.195 1 97.25 451 GLY B CA 1
ATOM 7373 C C . GLY B 1 451 ? -19.516 5.621 -2.371 1 97.25 451 GLY B C 1
ATOM 7374 O O . GLY B 1 451 ? -19.391 4.398 -2.424 1 97.25 451 GLY B O 1
ATOM 7375 N N . MET B 1 452 ? -18.5 6.391 -2.418 1 97.44 452 MET B N 1
ATOM 7376 C CA . MET B 1 452 ? -17.141 5.867 -2.59 1 97.44 452 MET B CA 1
ATOM 7377 C C . MET B 1 452 ? -16.641 5.227 -1.3 1 97.44 452 MET B C 1
ATOM 7379 O O . MET B 1 452 ? -16.969 5.684 -0.205 1 97.44 452 MET B O 1
ATOM 7383 N N . ASP B 1 453 ? -15.859 4.113 -1.427 1 96.81 453 ASP B N 1
ATOM 7384 C CA . ASP B 1 453 ? -15.125 3.658 -0.25 1 96.81 453 ASP B CA 1
ATOM 7385 C C . ASP B 1 453 ? -13.977 4.609 0.08 1 96.81 453 ASP B C 1
ATOM 7387 O O . ASP B 1 453 ? -13.664 5.516 -0.7 1 96.81 453 ASP B O 1
ATOM 7391 N N . PRO B 1 454 ? -13.367 4.441 1.253 1 98.06 454 PRO B N 1
ATOM 7392 C CA . PRO B 1 454 ? -12.375 5.43 1.682 1 98.06 454 PRO B CA 1
ATOM 7393 C C . PRO B 1 454 ? -11.195 5.535 0.719 1 98.06 454 PRO B C 1
ATOM 7395 O O . PRO B 1 454 ? -10.656 6.625 0.516 1 98.06 454 PRO B O 1
ATOM 7398 N N . GLN B 1 455 ? -10.75 4.434 0.122 1 98.31 455 GLN B N 1
ATOM 7399 C CA . GLN B 1 455 ? -9.602 4.484 -0.782 1 98.31 455 GLN B CA 1
ATOM 7400 C C . GLN B 1 455 ? -9.969 5.188 -2.088 1 98.31 455 GLN B C 1
ATOM 7402 O O . GLN B 1 455 ? -9.203 6.016 -2.586 1 98.31 455 GLN B O 1
ATOM 7407 N N . GLN B 1 456 ? -11.125 4.895 -2.66 1 97.25 456 GLN B N 1
ATOM 7408 C CA . GLN B 1 456 ? -11.617 5.582 -3.85 1 97.25 456 GLN B CA 1
ATOM 7409 C C . GLN B 1 456 ? -11.734 7.086 -3.607 1 97.25 456 GLN B C 1
ATOM 7411 O O . GLN B 1 456 ? -11.367 7.887 -4.469 1 97.25 456 GLN B O 1
ATOM 7416 N N . ALA B 1 457 ? -12.266 7.383 -2.48 1 98.12 457 ALA B N 1
ATOM 7417 C CA . ALA B 1 457 ? -12.484 8.789 -2.133 1 98.12 457 ALA B CA 1
ATOM 7418 C C . ALA B 1 457 ? -11.164 9.547 -2.047 1 98.12 457 ALA B C 1
ATOM 7420 O O . ALA B 1 457 ? -11.062 10.68 -2.529 1 98.12 457 ALA B O 1
ATOM 7421 N N . ILE B 1 458 ? -10.18 8.969 -1.443 1 97.88 458 ILE B N 1
ATOM 7422 C CA . ILE B 1 458 ? -8.875 9.586 -1.23 1 97.88 458 ILE B CA 1
ATOM 7423 C C . ILE B 1 458 ? -8.109 9.641 -2.551 1 97.88 458 ILE B C 1
ATOM 7425 O O . ILE B 1 458 ? -7.371 10.594 -2.803 1 97.88 458 ILE B O 1
ATOM 7429 N N . ASP B 1 459 ? -8.367 8.695 -3.475 1 97.38 459 ASP B N 1
ATOM 7430 C CA . ASP B 1 459 ? -7.688 8.625 -4.766 1 97.38 459 ASP B CA 1
ATOM 7431 C C . ASP B 1 459 ? -8.211 9.695 -5.723 1 97.38 459 ASP B C 1
ATOM 7433 O O . ASP B 1 459 ? -7.543 10.031 -6.703 1 97.38 459 ASP B O 1
ATOM 7437 N N . ALA B 1 460 ? -9.375 10.211 -5.5 1 97.69 460 ALA B N 1
ATOM 7438 C CA . ALA B 1 460 ? -10.07 11.094 -6.441 1 97.69 460 ALA B CA 1
ATOM 7439 C C . ALA B 1 460 ? -9.234 12.328 -6.75 1 97.69 460 ALA B C 1
ATOM 7441 O O . ALA B 1 460 ? -8.547 12.859 -5.875 1 97.69 460 ALA B O 1
ATOM 7442 N N . ALA B 1 461 ? -9.32 12.805 -8.016 1 97.81 461 ALA B N 1
ATOM 7443 C CA . ALA B 1 461 ? -8.617 14.008 -8.469 1 97.81 461 ALA B CA 1
ATOM 7444 C C . ALA B 1 461 ? -9.062 15.234 -7.688 1 97.81 461 ALA B C 1
ATOM 7446 O O . ALA B 1 461 ? -10.203 15.312 -7.23 1 97.81 461 ALA B O 1
ATOM 7447 N N . ARG B 1 462 ? -8.156 16.203 -7.578 1 98.25 462 ARG B N 1
ATOM 7448 C CA . ARG B 1 462 ? -8.438 17.344 -6.703 1 98.25 462 ARG B CA 1
ATOM 7449 C C . ARG B 1 462 ? -8.203 18.656 -7.426 1 98.25 462 ARG B C 1
ATOM 7451 O O . ARG B 1 462 ? -7.348 18.734 -8.312 1 98.25 462 ARG B O 1
ATOM 7458 N N . VAL B 1 463 ? -8.953 19.594 -7.086 1 97.69 463 VAL B N 1
ATOM 7459 C CA . VAL B 1 463 ? -8.766 21 -7.449 1 97.69 463 VAL B CA 1
ATOM 7460 C C . VAL B 1 463 ? -8.68 21.859 -6.184 1 97.69 463 VAL B C 1
ATOM 7462 O O . VAL B 1 463 ? -9.062 21.406 -5.102 1 97.69 463 VAL B O 1
ATOM 7465 N N . PHE B 1 464 ? -8.109 23.016 -6.328 1 95.19 464 PHE B N 1
ATOM 7466 C CA . PHE B 1 464 ? -8.055 23.938 -5.203 1 95.19 464 PHE B CA 1
ATOM 7467 C C . PHE B 1 464 ? -8.062 25.375 -5.691 1 95.19 464 PHE B C 1
ATOM 7469 O O . PHE B 1 464 ? -7.379 25.719 -6.656 1 95.19 464 PHE B O 1
ATOM 7476 N N . TYR B 1 465 ? -8.922 26.125 -5.102 1 87.94 465 TYR B N 1
ATOM 7477 C CA . TYR B 1 465 ? -8.922 27.547 -5.422 1 87.94 465 TYR B CA 1
ATOM 7478 C C . TYR B 1 465 ? -7.809 28.266 -4.684 1 87.94 465 TYR B C 1
ATOM 7480 O O . TYR B 1 465 ? -7.625 28.078 -3.479 1 87.94 465 TYR B O 1
ATOM 7488 N N . ASN B 1 466 ? -7.008 28.938 -5.297 1 81.88 466 ASN B N 1
ATOM 7489 C CA . ASN B 1 466 ? -5.949 29.781 -4.758 1 81.88 466 ASN B CA 1
ATOM 7490 C C . ASN B 1 466 ? -5.965 31.172 -5.387 1 81.88 466 ASN B C 1
ATOM 7492 O O . ASN B 1 466 ? -5.438 31.359 -6.484 1 81.88 466 ASN B O 1
ATOM 7496 N N . HIS B 1 467 ? -6.527 32.094 -4.645 1 77.62 467 HIS B N 1
ATOM 7497 C CA . HIS B 1 467 ? -6.742 33.438 -5.129 1 77.62 467 HIS B CA 1
ATOM 7498 C C . HIS B 1 467 ? -7.629 33.438 -6.367 1 77.62 467 HIS B C 1
ATOM 7500 O O . HIS B 1 467 ? -8.766 32.969 -6.328 1 77.62 467 HIS B O 1
ATOM 7506 N N . ASP B 1 468 ? -7.051 33.938 -7.48 1 81.44 468 ASP B N 1
ATOM 7507 C CA . ASP B 1 468 ? -7.898 34.156 -8.648 1 81.44 468 ASP B CA 1
ATOM 7508 C C . ASP B 1 468 ? -7.816 32.969 -9.609 1 81.44 468 ASP B C 1
ATOM 7510 O O . ASP B 1 468 ? -8.422 33 -10.688 1 81.44 468 ASP B O 1
ATOM 7514 N N . VAL B 1 469 ? -7.172 31.906 -9.055 1 90.56 469 VAL B N 1
ATOM 7515 C CA . VAL B 1 469 ? -7.051 30.781 -9.969 1 90.56 469 VAL B CA 1
ATOM 7516 C C . VAL B 1 469 ? -7.543 29.5 -9.289 1 90.56 469 VAL B C 1
ATOM 7518 O O . VAL B 1 469 ? -7.656 29.453 -8.062 1 90.56 469 VAL B O 1
ATOM 7521 N N . VAL B 1 470 ? -7.898 28.578 -10.078 1 94.88 470 VAL B N 1
ATOM 7522 C CA . VAL B 1 470 ? -8.188 27.219 -9.641 1 94.88 470 VAL B CA 1
ATOM 7523 C C . VAL B 1 470 ? -7.07 26.281 -10.102 1 94.88 470 VAL B C 1
ATOM 7525 O O . VAL B 1 470 ? -6.844 26.109 -11.297 1 94.88 470 VAL B O 1
ATOM 7528 N N . GLU B 1 471 ? -6.352 25.75 -9.117 1 95.88 471 GLU B N 1
ATOM 7529 C CA . GLU B 1 471 ? -5.355 24.734 -9.422 1 95.88 471 GLU B CA 1
ATOM 7530 C C . GLU B 1 471 ? -6.008 23.359 -9.617 1 95.88 471 GLU B C 1
ATOM 7532 O O . GLU B 1 471 ? -6.785 22.922 -8.773 1 95.88 471 GLU B O 1
ATOM 7537 N N . ALA B 1 472 ? -5.734 22.75 -10.734 1 98.06 472 ALA B N 1
ATOM 7538 C CA . ALA B 1 472 ? -6.234 21.406 -11.023 1 98.06 472 ALA B CA 1
ATOM 7539 C C . ALA B 1 472 ? -5.086 20.406 -11.188 1 98.06 472 ALA B C 1
ATOM 7541 O O . ALA B 1 472 ? -4.148 20.656 -11.945 1 98.06 472 ALA B O 1
ATOM 7542 N N . GLU B 1 473 ? -5.145 19.328 -10.43 1 98.12 473 GLU B N 1
ATOM 7543 C CA . GLU B 1 473 ? -4.184 18.25 -10.664 1 98.12 473 GLU B CA 1
ATOM 7544 C C . GLU B 1 473 ? -4.285 17.719 -12.086 1 98.12 473 GLU B C 1
ATOM 7546 O O . GLU B 1 473 ? -5.34 17.812 -12.719 1 98.12 473 GLU B O 1
ATOM 7551 N N . ARG B 1 474 ? -3.24 17.062 -12.516 1 97.12 474 ARG B N 1
ATOM 7552 C CA . ARG B 1 474 ? -3.195 16.484 -13.859 1 97.12 474 ARG B CA 1
ATOM 7553 C C . ARG B 1 474 ? -4.188 15.344 -13.992 1 97.12 474 ARG B C 1
ATOM 7555 O O . ARG B 1 474 ? -4.582 14.984 -15.102 1 97.12 474 ARG B O 1
ATOM 7562 N N . SER B 1 475 ? -4.613 14.805 -12.898 1 96.75 475 SER B N 1
ATOM 7563 C CA . SER B 1 475 ? -5.539 13.672 -12.922 1 96.75 475 SER B CA 1
ATOM 7564 C C . SER B 1 475 ? -6.977 14.141 -13.117 1 96.75 475 SER B C 1
ATOM 7566 O O . SER B 1 475 ? -7.871 13.32 -13.359 1 96.75 475 SER B O 1
ATOM 7568 N N . VAL B 1 476 ? -7.27 15.453 -13.055 1 98.44 476 VAL B N 1
ATOM 7569 C CA . VAL B 1 476 ? -8.602 15.969 -13.344 1 98.44 476 VAL B CA 1
ATOM 7570 C C . VAL B 1 476 ? -8.906 15.805 -14.828 1 98.44 476 VAL B C 1
ATOM 7572 O O . VAL B 1 476 ? -8.086 16.156 -15.68 1 98.44 476 VAL B O 1
ATOM 7575 N N . ARG B 1 477 ? -10.133 15.367 -15.18 1 97.12 477 ARG B N 1
ATOM 7576 C CA . ARG B 1 477 ? -10.523 15.102 -16.562 1 97.12 477 ARG B CA 1
ATOM 7577 C C . ARG B 1 477 ? -10.531 16.391 -17.391 1 97.12 477 ARG B C 1
ATOM 7579 O O . ARG B 1 477 ? -10.945 17.438 -16.906 1 97.12 477 ARG B O 1
ATOM 7586 N N . ALA B 1 478 ? -10.148 16.188 -18.625 1 97.75 478 ALA B N 1
ATOM 7587 C CA . ALA B 1 478 ? -10.078 17.328 -19.531 1 97.75 478 ALA B CA 1
ATOM 7588 C C . ALA B 1 478 ? -11.445 17.984 -19.688 1 97.75 478 ALA B C 1
ATOM 7590 O O . ALA B 1 478 ? -11.539 19.219 -19.797 1 97.75 478 ALA B O 1
ATOM 7591 N N . ASP B 1 479 ? -12.461 17.25 -19.734 1 98.38 479 ASP B N 1
ATOM 7592 C CA . ASP B 1 479 ? -13.797 17.812 -19.922 1 98.38 479 ASP B CA 1
ATOM 7593 C C . ASP B 1 479 ? -14.234 18.609 -18.703 1 98.38 479 ASP B C 1
ATOM 7595 O O . ASP B 1 479 ? -14.969 19.578 -18.812 1 98.38 479 ASP B O 1
ATOM 7599 N N . ALA B 1 480 ? -13.836 18.172 -17.484 1 98.62 480 ALA B N 1
ATOM 7600 C CA . ALA B 1 480 ? -14.125 18.922 -16.266 1 98.62 480 ALA B CA 1
ATOM 7601 C C . ALA B 1 480 ? -13.398 20.266 -16.266 1 98.62 480 ALA B C 1
ATOM 7603 O O . ALA B 1 480 ? -13.961 21.281 -15.867 1 98.62 480 ALA B O 1
ATOM 7604 N N . VAL B 1 481 ? -12.117 20.266 -16.688 1 98.56 481 VAL B N 1
ATOM 7605 C CA . VAL B 1 481 ? -11.328 21.484 -16.766 1 98.56 481 VAL B CA 1
ATOM 7606 C C . VAL B 1 481 ? -11.984 22.469 -17.719 1 98.56 481 VAL B C 1
ATOM 7608 O O . VAL B 1 481 ? -12.148 23.656 -17.406 1 98.56 481 VAL B O 1
ATOM 7611 N N . GLU B 1 482 ? -12.375 21.984 -18.891 1 98.44 482 GLU B N 1
ATOM 7612 C CA . GLU B 1 482 ? -13.031 22.828 -19.875 1 98.44 482 GLU B CA 1
ATOM 7613 C C . GLU B 1 482 ? -14.375 23.344 -19.359 1 98.44 482 GLU B C 1
ATOM 7615 O O . GLU B 1 482 ? -14.758 24.484 -19.641 1 98.44 482 GLU B O 1
ATOM 7620 N N . GLY B 1 483 ? -15.07 22.469 -18.703 1 98.62 483 GLY B N 1
ATOM 7621 C CA . GLY B 1 483 ? -16.328 22.891 -18.109 1 98.62 483 GLY B CA 1
ATOM 7622 C C . GLY B 1 483 ? -16.156 24 -17.094 1 98.62 483 GLY B C 1
ATOM 7623 O O . GLY B 1 483 ? -16.953 24.938 -17.047 1 98.62 483 GLY B O 1
ATOM 7624 N N . LEU B 1 484 ? -15.141 23.922 -16.234 1 97.94 484 LEU B N 1
ATOM 7625 C CA . LEU B 1 484 ? -14.859 24.969 -15.25 1 97.94 484 LEU B CA 1
ATOM 7626 C C . LEU B 1 484 ? -14.508 26.281 -15.93 1 97.94 484 LEU B C 1
ATOM 7628 O O . LEU B 1 484 ? -14.938 27.344 -15.477 1 97.94 484 LEU B O 1
ATOM 7632 N N . ARG B 1 485 ? -13.75 26.172 -17.016 1 97.44 485 ARG B N 1
ATOM 7633 C CA . ARG B 1 485 ? -13.398 27.375 -17.766 1 97.44 485 ARG B CA 1
ATOM 7634 C C . ARG B 1 485 ? -14.648 28.031 -18.344 1 97.44 485 ARG B C 1
ATOM 7636 O O . ARG B 1 485 ? -14.773 29.266 -18.328 1 97.44 485 ARG B O 1
ATOM 7643 N N . ARG B 1 486 ? -15.5 27.266 -18.844 1 97.94 486 ARG B N 1
ATOM 7644 C CA . ARG B 1 486 ? -16.734 27.781 -19.422 1 97.94 486 ARG B CA 1
ATOM 7645 C C . ARG B 1 486 ? -17.578 28.484 -18.359 1 97.94 486 ARG B C 1
ATOM 7647 O O . ARG B 1 486 ? -18.297 29.438 -18.656 1 97.94 486 ARG B O 1
ATOM 7654 N N . LEU B 1 487 ? -17.453 28.031 -17.156 1 97.31 487 LEU B N 1
ATOM 7655 C CA . LEU B 1 487 ? -18.203 28.625 -16.047 1 97.31 487 LEU B CA 1
ATOM 7656 C C . LEU B 1 487 ? -17.531 29.906 -15.562 1 97.31 487 LEU B C 1
ATOM 7658 O O . LEU B 1 487 ? -18.062 30.625 -14.711 1 97.31 487 LEU B O 1
ATOM 7662 N N . GLY B 1 488 ? -16.344 30.188 -16.062 1 95.69 488 GLY B N 1
ATOM 7663 C CA . GLY B 1 488 ? -15.68 31.453 -15.758 1 95.69 488 GLY B CA 1
ATOM 7664 C C . GLY B 1 488 ? -14.469 31.297 -14.859 1 95.69 488 GLY B C 1
ATOM 7665 O O . GLY B 1 488 ? -13.836 32.281 -14.492 1 95.69 488 GLY B O 1
ATOM 7666 N N . HIS B 1 489 ? -14.102 30.094 -14.469 1 96.12 489 HIS B N 1
ATOM 7667 C CA . HIS B 1 489 ? -12.922 29.891 -13.633 1 96.12 489 HIS B CA 1
ATOM 7668 C C . HIS B 1 489 ? -11.641 30.016 -14.453 1 96.12 489 HIS B C 1
ATOM 7670 O O . HIS B 1 489 ? -11.594 29.594 -15.609 1 96.12 489 HIS B O 1
ATOM 7676 N N . GLN B 1 490 ? -10.594 30.609 -13.898 1 95.12 490 GLN B N 1
ATOM 7677 C CA . GLN B 1 490 ? -9.242 30.516 -14.43 1 95.12 490 GLN B CA 1
ATOM 7678 C C . GLN B 1 490 ? -8.531 29.266 -13.898 1 95.12 490 GLN B C 1
ATOM 7680 O O . GLN B 1 490 ? -7.98 29.297 -12.797 1 95.12 490 GLN B O 1
ATOM 7685 N N . VAL B 1 491 ? -8.453 28.266 -14.719 1 96.62 491 VAL B N 1
ATOM 7686 C CA . VAL B 1 491 ? -7.93 26.984 -14.266 1 96.62 491 VAL B CA 1
ATOM 7687 C C . VAL B 1 491 ? -6.477 26.828 -14.711 1 96.62 491 VAL B C 1
ATOM 7689 O O . VAL B 1 491 ? -6.156 27.031 -15.883 1 96.62 491 VAL B O 1
ATOM 7692 N N . VAL B 1 492 ? -5.578 26.547 -13.797 1 96.25 492 VAL B N 1
ATOM 7693 C CA . VAL B 1 492 ? -4.18 26.266 -14.094 1 96.25 492 VAL B CA 1
ATOM 7694 C C . VAL B 1 492 ? -3.822 24.875 -13.57 1 96.25 492 VAL B C 1
ATOM 7696 O O . VAL B 1 492 ? -4.48 24.344 -12.672 1 96.25 492 VAL B O 1
ATOM 7699 N N . GLU B 1 493 ? -2.814 24.266 -14.148 1 96.06 493 GLU B N 1
ATOM 7700 C CA . GLU B 1 493 ? -2.324 23 -13.625 1 96.06 493 GLU B CA 1
ATOM 7701 C C . GLU B 1 493 ? -1.592 23.188 -12.305 1 96.06 493 GLU B C 1
ATOM 7703 O O . GLU B 1 493 ? -0.821 24.141 -12.141 1 96.06 493 GLU B O 1
ATOM 7708 N N . SER B 1 494 ? -1.934 22.359 -11.352 1 93.88 494 SER B N 1
ATOM 7709 C CA . SER B 1 494 ? -1.226 22.422 -10.078 1 93.88 494 SER B CA 1
ATOM 7710 C C . SER B 1 494 ? 0.245 22.047 -10.242 1 93.88 494 SER B C 1
ATOM 7712 O O . SER B 1 494 ? 0.573 21.078 -10.922 1 93.88 494 SER B O 1
ATOM 7714 N N . GLY B 1 495 ? 1.087 22.812 -9.648 1 89.25 495 GLY B N 1
ATOM 7715 C CA . GLY B 1 495 ? 2.51 22.516 -9.68 1 89.25 495 GLY B CA 1
ATOM 7716 C C . GLY B 1 495 ? 2.916 21.438 -8.711 1 89.25 495 GLY B C 1
ATOM 7717 O O . GLY B 1 495 ? 4.043 20.938 -8.766 1 89.25 495 GLY B O 1
ATOM 7718 N N . HIS B 1 496 ? 2.068 21.016 -7.746 1 91.19 496 HIS B N 1
ATOM 7719 C CA . HIS B 1 496 ? 2.316 20.016 -6.715 1 91.19 496 HIS B CA 1
ATOM 7720 C C . HIS B 1 496 ? 1.063 19.188 -6.438 1 91.19 496 HIS B C 1
ATOM 7722 O O . HIS B 1 496 ? -0.05 19.625 -6.738 1 91.19 496 HIS B O 1
ATOM 7728 N N . PRO B 1 497 ? 1.247 17.922 -5.949 1 94.75 497 PRO B N 1
ATOM 7729 C CA . PRO B 1 497 ? 0.063 17.188 -5.508 1 94.75 497 PRO B CA 1
ATOM 7730 C C . PRO B 1 497 ? -0.706 17.906 -4.402 1 94.75 497 PRO B C 1
ATOM 7732 O O . PRO B 1 497 ? -0.098 18.484 -3.5 1 94.75 497 PRO B O 1
ATOM 7735 N N . LEU B 1 498 ? -1.99 17.844 -4.488 1 96.19 498 LEU B N 1
ATOM 7736 C CA . LEU B 1 498 ? -2.816 18.594 -3.543 1 96.19 498 LEU B CA 1
ATOM 7737 C C . LEU B 1 498 ? -3.182 17.734 -2.34 1 96.19 498 LEU B C 1
ATOM 7739 O O . LEU B 1 498 ? -4.109 16.922 -2.41 1 96.19 498 LEU B O 1
ATOM 7743 N N . GLY B 1 499 ? -2.475 17.984 -1.271 1 95.81 499 GLY B N 1
ATOM 7744 C CA . GLY B 1 499 ? -2.771 17.391 0.021 1 95.81 499 GLY B CA 1
ATOM 7745 C C . GLY B 1 499 ? -2.307 15.953 0.135 1 95.81 499 GLY B C 1
ATOM 7746 O O . GLY B 1 499 ? -1.33 15.562 -0.505 1 95.81 499 GLY B O 1
ATOM 7747 N N . GLY B 1 500 ? -2.789 15.164 1.052 1 96.62 500 GLY B N 1
ATOM 7748 C CA . GLY B 1 500 ? -2.631 13.766 1.421 1 96.62 500 GLY B CA 1
ATOM 7749 C C . GLY B 1 500 ? -3.568 13.336 2.531 1 96.62 500 GLY B C 1
ATOM 7750 O O . GLY B 1 500 ? -3.846 14.109 3.453 1 96.62 500 GLY B O 1
ATOM 7751 N N . GLY B 1 501 ? -4.113 12.188 2.402 1 97.81 501 GLY B N 1
ATOM 7752 C CA . GLY B 1 501 ? -5.129 11.836 3.383 1 97.81 501 GLY B CA 1
ATOM 7753 C C . GLY B 1 501 ? -5.039 10.398 3.848 1 97.81 501 GLY B C 1
ATOM 7754 O O . GLY B 1 501 ? -4.465 9.547 3.16 1 97.81 501 GLY B O 1
ATOM 7755 N N . GLN B 1 502 ? -5.516 10.109 5.027 1 98.81 502 GLN B N 1
ATOM 7756 C CA . GLN B 1 502 ? -5.734 8.789 5.602 1 98.81 502 GLN B CA 1
ATOM 7757 C C . GLN B 1 502 ? -7.133 8.672 6.203 1 98.81 502 GLN B C 1
ATOM 7759 O O . GLN B 1 502 ? -7.719 9.68 6.617 1 98.81 502 GLN B O 1
ATOM 7764 N N . ALA B 1 503 ? -7.578 7.477 6.25 1 98.94 503 ALA B N 1
ATOM 7765 C CA . ALA B 1 503 ? -8.859 7.215 6.898 1 98.94 503 ALA B CA 1
ATOM 7766 C C . ALA B 1 503 ? -8.961 5.758 7.336 1 98.94 503 ALA B C 1
ATOM 7768 O O . ALA B 1 503 ? -8.383 4.867 6.707 1 98.94 503 ALA B O 1
ATOM 7769 N N . VAL B 1 504 ? -9.664 5.508 8.414 1 98.94 504 VAL B N 1
ATOM 7770 C CA . VAL B 1 504 ? -10.07 4.176 8.844 1 98.94 504 VAL B CA 1
ATOM 7771 C C . VAL B 1 504 ? -11.578 4.148 9.062 1 98.94 504 VAL B C 1
ATOM 7773 O O . VAL B 1 504 ? -12.094 4.785 9.992 1 98.94 504 VAL B O 1
ATOM 7776 N N . LEU B 1 505 ? -12.258 3.439 8.258 1 98.88 505 LEU B N 1
ATOM 7777 C CA . LEU B 1 505 ? -13.711 3.312 8.344 1 98.88 505 LEU B CA 1
ATOM 7778 C C . LEU B 1 505 ? -14.102 2.131 9.227 1 98.88 505 LEU B C 1
ATOM 7780 O O . LEU B 1 505 ? -13.602 1.02 9.039 1 98.88 505 LEU B O 1
ATOM 7784 N N . ILE B 1 506 ? -14.984 2.34 10.133 1 98.81 506 ILE B N 1
ATOM 7785 C CA . ILE B 1 506 ? -15.516 1.304 11.008 1 98.81 506 ILE B CA 1
ATOM 7786 C C . ILE B 1 506 ? -16.875 0.835 10.484 1 98.81 506 ILE B C 1
ATOM 7788 O O . ILE B 1 506 ? -17.797 1.64 10.312 1 98.81 506 ILE B O 1
ATOM 7792 N N . ASP B 1 507 ? -17.016 -0.387 10.148 1 98.38 507 ASP B N 1
ATOM 7793 C CA . ASP B 1 507 ? -18.312 -1.014 9.898 1 98.38 507 ASP B CA 1
ATOM 7794 C C . ASP B 1 507 ? -18.828 -1.721 11.148 1 98.38 507 ASP B C 1
ATOM 7796 O O . ASP B 1 507 ? -18.5 -2.883 11.398 1 98.38 507 ASP B O 1
ATOM 7800 N N . TRP B 1 508 ? -19.656 -1.069 11.914 1 97.81 508 TRP B N 1
ATOM 7801 C CA . TRP B 1 508 ? -20.156 -1.584 13.188 1 97.81 508 TRP B CA 1
ATOM 7802 C C . TRP B 1 508 ? -21.031 -2.811 12.984 1 97.81 508 TRP B C 1
ATOM 7804 O O . TRP B 1 508 ? -21.078 -3.699 13.836 1 97.81 508 TRP B O 1
ATOM 7814 N N . GLU B 1 509 ? -21.75 -2.838 11.898 1 97.31 509 GLU B N 1
ATOM 7815 C CA . GLU B 1 509 ? -22.641 -3.963 11.633 1 97.31 509 GLU B CA 1
ATOM 7816 C C . GLU B 1 509 ? -21.844 -5.242 11.375 1 97.31 509 GLU B C 1
ATOM 7818 O O . GLU B 1 509 ? -22.172 -6.297 11.922 1 97.31 509 GLU B O 1
ATOM 7823 N N . LYS B 1 510 ? -20.812 -5.18 10.633 1 97.06 510 LYS B N 1
ATOM 7824 C CA . LYS B 1 510 ? -20.016 -6.352 10.281 1 97.06 510 LYS B CA 1
ATOM 7825 C C . LYS B 1 510 ? -18.875 -6.566 11.273 1 97.06 510 LYS B C 1
ATOM 7827 O O . LYS B 1 510 ? -18.297 -7.648 11.328 1 97.06 510 LYS B O 1
ATOM 7832 N N . GLY B 1 511 ? -18.594 -5.5 12.016 1 97.88 511 GLY B N 1
ATOM 7833 C CA . GLY B 1 511 ? -17.469 -5.566 12.938 1 97.88 511 GLY B CA 1
ATOM 7834 C C . GLY B 1 511 ? -16.125 -5.508 12.242 1 97.88 511 GLY B C 1
ATOM 7835 O O . GLY B 1 511 ? -15.156 -6.125 12.695 1 97.88 511 GLY B O 1
ATOM 7836 N N . THR B 1 512 ? -16.016 -4.816 11.094 1 98.62 512 THR B N 1
ATOM 7837 C CA . THR B 1 512 ? -14.781 -4.789 10.305 1 98.62 512 THR B CA 1
ATOM 7838 C C . THR B 1 512 ? -14.258 -3.363 10.172 1 98.62 512 THR B C 1
ATOM 7840 O O . THR B 1 512 ? -14.953 -2.404 10.5 1 98.62 512 THR B O 1
ATOM 7843 N N . LEU B 1 513 ? -13.008 -3.225 9.836 1 98.88 513 LEU B N 1
ATOM 7844 C CA . LEU B 1 513 ? -12.328 -1.962 9.562 1 98.88 513 LEU B CA 1
ATOM 7845 C C . LEU B 1 513 ? -11.852 -1.911 8.109 1 98.88 513 LEU B C 1
ATOM 7847 O O . LEU B 1 513 ? -11.43 -2.928 7.555 1 98.88 513 LEU B O 1
ATOM 7851 N N . THR B 1 514 ? -11.93 -0.777 7.492 1 98.81 514 THR B N 1
ATOM 7852 C CA . THR B 1 514 ? -11.383 -0.511 6.168 1 98.81 514 THR B CA 1
ATOM 7853 C C . THR B 1 514 ? -10.445 0.696 6.203 1 98.81 514 THR B C 1
ATOM 7855 O O . THR B 1 514 ? -10.867 1.803 6.547 1 98.81 514 THR B O 1
ATOM 7858 N N . GLY B 1 515 ? -9.195 0.475 5.918 1 98.81 515 GLY B N 1
ATOM 7859 C CA . GLY B 1 515 ? -8.188 1.527 5.957 1 98.81 515 GLY B CA 1
ATOM 7860 C C . GLY B 1 515 ? -7.789 2.018 4.578 1 98.81 515 GLY B C 1
ATOM 7861 O O . GLY B 1 515 ? -7.801 1.251 3.613 1 98.81 515 GLY B O 1
ATOM 7862 N N . ALA B 1 516 ? -7.43 3.291 4.484 1 98.62 516 ALA B N 1
ATOM 7863 C CA . ALA B 1 516 ? -7.004 3.922 3.234 1 98.62 516 ALA B CA 1
ATOM 7864 C C . ALA B 1 516 ? -5.871 4.914 3.479 1 98.62 516 ALA B C 1
ATOM 7866 O O . ALA B 1 516 ? -5.793 5.523 4.547 1 98.62 516 ALA B O 1
ATOM 7867 N N . SER B 1 517 ? -5.004 5.051 2.539 1 98.56 517 SER B N 1
ATOM 7868 C CA . SER B 1 517 ? -3.914 6.02 2.553 1 98.56 517 SER B CA 1
ATOM 7869 C C . SER B 1 517 ? -3.707 6.641 1.176 1 98.56 517 SER B C 1
ATOM 7871 O O . SER B 1 517 ? -3.801 5.953 0.158 1 98.56 517 SER B O 1
ATOM 7873 N N . ASP B 1 518 ? -3.373 7.859 1.121 1 98.25 518 ASP B N 1
ATOM 7874 C CA . ASP B 1 518 ? -3.354 8.703 -0.067 1 98.25 518 ASP B CA 1
ATOM 7875 C C . ASP B 1 518 ? -2.135 8.406 -0.935 1 98.25 518 ASP B C 1
ATOM 7877 O O . ASP B 1 518 ? -1 8.43 -0.451 1 98.25 518 ASP B O 1
ATOM 7881 N N . PRO B 1 519 ? -2.318 8.188 -2.264 1 96.81 519 PRO B N 1
ATOM 7882 C CA . PRO B 1 519 ? -1.189 7.938 -3.164 1 96.81 519 PRO B CA 1
ATOM 7883 C C . PRO B 1 519 ? -0.28 9.156 -3.318 1 96.81 519 PRO B C 1
ATOM 7885 O O . PRO B 1 519 ? 0.826 9.039 -3.852 1 96.81 519 PRO B O 1
ATOM 7888 N N . ARG B 1 520 ? -0.708 10.328 -2.908 1 97.81 520 ARG B N 1
ATOM 7889 C CA . ARG B 1 520 ? 0.106 11.531 -2.984 1 97.81 520 ARG B CA 1
ATOM 7890 C C . ARG B 1 520 ? 1.204 11.523 -1.927 1 97.81 520 ARG B C 1
ATOM 7892 O O . ARG B 1 520 ? 2.072 12.398 -1.917 1 97.81 520 ARG B O 1
ATOM 7899 N N . LYS B 1 521 ? 1.19 10.539 -1.016 1 97.69 521 LYS B N 1
ATOM 7900 C CA . LYS B 1 521 ? 2.215 10.281 -0.007 1 97.69 521 LYS B CA 1
ATOM 7901 C C . LYS B 1 521 ? 2.844 8.906 -0.201 1 97.69 521 LYS B C 1
ATOM 7903 O O . LYS B 1 521 ? 2.443 8.148 -1.09 1 97.69 521 LYS B O 1
ATOM 7908 N N . ASP B 1 522 ? 3.842 8.531 0.671 1 97.75 522 ASP B N 1
ATOM 7909 C CA . ASP B 1 522 ? 4.508 7.238 0.588 1 97.75 522 ASP B CA 1
ATOM 7910 C C . ASP B 1 522 ? 3.738 6.172 1.364 1 97.75 522 ASP B C 1
ATOM 7912 O O . ASP B 1 522 ? 3.975 4.973 1.187 1 97.75 522 ASP B O 1
ATOM 7916 N N . GLY B 1 523 ? 2.805 6.566 2.131 1 97.38 523 GLY B N 1
ATOM 7917 C CA . GLY B 1 523 ? 2.297 5.734 3.211 1 97.38 523 GLY B CA 1
ATOM 7918 C C . GLY B 1 523 ? 1.395 4.613 2.729 1 97.38 523 GLY B C 1
ATOM 7919 O O . GLY B 1 523 ? 1.433 4.242 1.553 1 97.38 523 GLY B O 1
ATOM 7920 N N . LEU B 1 524 ? 0.758 3.906 3.639 1 98.56 524 LEU B N 1
ATOM 7921 C CA . LEU B 1 524 ? -0.203 2.828 3.434 1 98.56 524 LEU B CA 1
ATOM 7922 C C . LEU B 1 524 ? -1.041 2.6 4.688 1 98.56 524 LEU B C 1
ATOM 7924 O O . LEU B 1 524 ? -0.738 3.148 5.75 1 98.56 524 LEU B O 1
ATOM 7928 N N . ALA B 1 525 ? -2.125 1.929 4.547 1 98.81 525 ALA B N 1
ATOM 7929 C CA . ALA B 1 525 ? -2.9 1.395 5.664 1 98.81 525 ALA B CA 1
ATOM 7930 C C . ALA B 1 525 ? -2.521 -0.055 5.953 1 98.81 525 ALA B C 1
ATOM 7932 O O . ALA B 1 525 ? -2.15 -0.798 5.043 1 98.81 525 ALA B O 1
ATOM 7933 N N . LEU B 1 526 ? -2.533 -0.425 7.16 1 98.81 526 LEU B N 1
ATOM 7934 C CA . LEU B 1 526 ? -2.26 -1.796 7.578 1 98.81 526 LEU B CA 1
ATOM 7935 C C . LEU B 1 526 ? -3.141 -2.189 8.758 1 98.81 526 LEU B C 1
ATOM 7937 O O . LEU B 1 526 ? -3.344 -1.395 9.68 1 98.81 526 LEU B O 1
ATOM 7941 N N . GLY B 1 527 ? -3.68 -3.344 8.742 1 98.38 527 GLY B N 1
ATOM 7942 C CA . GLY B 1 527 ? -4.504 -3.885 9.812 1 98.38 527 GLY B CA 1
ATOM 7943 C C . GLY B 1 527 ? -4.445 -5.398 9.906 1 98.38 527 GLY B C 1
ATOM 7944 O O . GLY B 1 527 ? -3.807 -6.051 9.078 1 98.38 527 GLY B O 1
ATOM 7945 N N . TYR B 1 528 ? -5.023 -5.973 10.961 1 98.06 528 TYR B N 1
ATOM 7946 C CA . TYR B 1 528 ? -5.043 -7.418 11.172 1 98.06 528 TYR B CA 1
ATOM 7947 C C . TYR B 1 528 ? -6.348 -7.855 11.828 1 98.06 528 TYR B C 1
ATOM 7949 O O . TYR B 1 528 ? -7.055 -7.039 12.422 1 98.06 528 TYR B O 1
#

Sequence (1056 aa):
MRDFQFPGRSPVRATEAMAATSHPLSTLAAVDMLRSGGNAMDAAVCAAAVQAVVEPQSTGIGGDCFVLYCPKGQGEVIAFNGSGRAPAAATVDWYQDKGFSELPKQGPHAVTVPGAVDAWCRLLEDHGRKGLADALAPAIRYAQEGYVVHDRVAFDWEDPETDLSADEVATRIFLPGGKPPKPGDIHRQPELAETLRVIAKKSRAGFYEGAVAEDLVGRLRALGGLHTLDDFAATKGDYRTPVSTSYRGHGIHQMPPNNQGLTALLMLNLLSGFELGKLDPGGAARLHLEIEAGRLAYQDRDAFVADQDHVDVPVKALLSGAYADSLRAAIDPKRAMTHLPRLDLPGSDTVYISVVDRDRNAVSFIHSTYYSFGSGVVGPKTGVVLQNRGSSFRLDPKHPNAIAPGKRPMHTIMPGMMTKDGRAMMPFGVMGGGYQPFGHVHLVTNMIDFGMDPQQAIDAARVFYNHDVVEAERSVRADAVEGLRRLGHQVVESGHPLGGGQAVLIDWEKGTLTGASDPRKDGLALGYMRDFQFPGRSPVRATEAMAATSHPLSTLAAVDMLRSGGNAMDAAVCAAAVQAVVEPQSTGIGGDCFVLYCPKGQGEVIAFNGSGRAPAAATVDWYQDKGFSELPKQGPHAVTVPGAVDAWCRLLEDHGRKGLADALAPAIRYAQEGYVVHDRVAFDWEDPETDLSADEVATRIFLPGGKPPKPGDIHRQPELAETLRVIAKKSRAGFYEGAVAEDLVGRLRALGGLHTLDDFAATKGDYRTPVSTSYRGHGIHQMPPNNQGLTALLMLNLLSGFELGKLDPGGAARLHLEIEAGRLAYQDRDAFVADQDHVDVPVKALLSGAYADSLRAAIDPKRAMTHLPRLDLPGSDTVYISVVDRDRNAVSFIHSTYYSFGSGVVGPKTGVVLQNRGSSFRLDPKHPNAIAPGKRPMHTIMPGMMTKDGRAMMPFGVMGGGYQPFGHVHLVTNMIDFGMDPQQAIDAARVFYNHDVVEAERSVRADAVEGLRRLGHQVVESGHPLGGGQAVLIDWEKGTLTGASDPRKDGLALGY

Radius of gyration: 30.15 Å; Cα contacts (8 Å, |Δi|>4): 2850; chains: 2; bounding box: 58×95×71 Å

Nearest PDB structures (foldseek):
  4y23-assembly1_A  TM=9.552E-01  e=8.044E-47  Bacillus licheniformis
  2e0w-assembly1_A  TM=8.980E-01  e=3.460E-47  Escherichia coli K-12
  2i3o-assembly2_C  TM=9.011E-01  e=2.620E-46  Thermoplasma acidophilum
  2i3o-assembly2_D  TM=8.926E-01  e=1.196E-45  Thermoplasma acidophilum
  4zc6-assembly1_A  TM=8.909E-01  e=4.225E-18  Homo sapiens